Protein AF-0000000086525708 (afdb_homodimer)

Foldseek 3Di:
DVPPPPPPPVPPPQPQPQFPAAEDDQAAKDWPFWAKWKADDLPQPDDPVCCPPPVNVSRTHTGRGADLQFQGHYKMKMKHKYAYAPSHDQKKKKWWQFLAFAWKWKWWADPVRHTDIAIDHLPAFLVSHPDLDSTRMHIGGDDHGDMTMMMMMTDGLFFPFTIIMMHDPVNCVVVVVVVVVVLVVLLVLLVVLLVVLVVCCVVVVDCLSVLLNVLSVLVSQLSCLRSRVCCRPVNRHCSLVSVLSNLLSVLVNQLSVLVNLCVQLVQCDDPNNVVSVVVSVVSVVLSVVLSCCCSPVSDSVSVLVVLVVSLVSLVVSLVVLVVVVVVPDPLSVLVNVLSVQLNVLSVLLSCSNRSVDHDDDCSPCSNSVSVSSSSVSVSVSVVVVVVVVVVVVVVVVVVVVVVVVVVVVVVVVVVVVVVVVVVVVVVVVVVVVVVVVVVVVVVLVVLQVVLVVLVVVLVVQQVVLVVCLVVCPPPPPVVNVVSLVSNLVSLVVNCCSCQVRNPCNVCCVVVAWDWDKDQVQVLLVLLQVSLVSVADAEAEAEAEPAPDRIATGRHVLVSLLSNLLSNCQRQQADHNWYWYWYKHADVFFIKTKIWTFHQWADPVQQVCLLPFQDDGPPSPPRDDRSNSNVSSQVSLQLQLKGWDKDIDGRGTIMIMITHGRPSVVRNVVSVVVVVVVVVD/DVPPVPPPPVPPPLDQPQFDAAEDDQAAKDWPFWAKWKDDDLPQPDDPVCCPPPVNVSRTGTGRGADLQFQGHYKMKMKHKYAYAPSHDQKKKKWWQFLAFAWKWKWWADPVRHTDIAIDHLPAFLVSHPDLDSTRMHIGGDDHGDMTMMMMMTDGLFFPFTIIMMHDPVNCVVVVVVVVVVLVVLLVLLVVLLVVLVVCCVVVVDCLSVLLNVLSVLVSQLSCLRSRNCCRPVNRHHSLVSVLSNLLSVLVNQLSVLVNLCVQLVQCDDPNNVVSVVVSVVSVVLSVVLSCCCSPVSDSVSVLVVLVVSLVSLVVSLVVLVVVVVVPDPLSVLVNVLSVQLNVLSVLLSCSNRSVDHDDDCSPCSNSVSVSSSSVSVSVSVVVVVVVVVVVVVVVVVVVVVVVVVVVVVVVVVVVVVVVVVVVVVVVVVVVVVVVVVVVVVVLVVLLVVLVVQVVVLVVQQVVLVVCLVVCPPPDPVVNVVSLVSNLVSLVSVCCSCQVRNCCNVCCVVVAWDWDKDQVQVLLVLLQVSLVSVAPAEAEAEAEPAPDRIATGRRVLSSLLSNLLSNVQRQQADHNWYWYWYKHDDPFFIKTKIWHFHQWADPVQQVCLLPFQDDGPPSPPRDDRSNSNVVSQVSLQLQLKGWDKDIDGNGTIMIMITHGRPSVVRNVVSVVVVVVVVVD

pLDDT: mean 83.38, std 14.6, range [26.09, 97.62]

Nearest PDB structures (foldseek):
  5c93-assembly1_B  TM=6.930E-01  e=5.089E-12  Lactiplantibacillus plantarum 16
  4q20-assembly1_B  TM=6.778E-01  e=6.439E-12  Caulobacter vibrioides CB15
  7zp0-assembly1_A  TM=6.521E-01  e=2.527E-10  Escherichia coli 'BL21-Gold(DE3)pLysS AG'
  3d36-assembly1_B  TM=6.824E-01  e=2.656E-09  Geobacillus stearothermophilus 10
  3d36-assembly1_A  TM=6.794E-01  e=4.252E-09  Geobacillus stearothermophilus 10

Radius of gyration: 69.58 Å; Cα contacts (8 Å, |Δi|>4): 2343; chains: 2; bounding box: 109×191×119 Å

Sequence (1360 aa):
MFRLIFLILITWASGAFAATPITLPDRGQVSIRNGWDLLRDPGNMLTIERMSQPEVARAFVGQTSEPALGYVNGAAWLRLTVTRPASAPPMWLLELRSPLLNDVTLYVPQPGGEYQRHVAGDRKPVEQRDIAYRNPVFRLDLPAGQPVTLYLRIRSTSTMSFSMTLWSPDAFISATSKESLLFGLLDAAHLVLLVSSLWLFRVTRDASFGLYGLSVIVNLLTALGAEGYIYQYLLPDFPVASNAIYLLSWLLGTPVGTLFTAHYLGLFNGRWRRPTIAFSALTIVVALAVAPLMLIINVWWVRPLYLFWQMAVILVTMGVALWLTARGYRHARIVVLVLLLLLAGSALRVARNVGWIPPGLLADNAGYLGMLAFMLVMNSAISSRYNAMRNAMEAAQADALRVARQAERDLEAKVALRTQALRKAMEQVEASLALEKRAQDEQRQLLATVSHELRTPLAVIDATAQNLDLDDSRADPLTSSRYQKILRATQRLTVLINDSLHEDGFELLRRGTRIGDTRLAALLDDAATAAGALSDGHRLEIDAKNLPDIFVCDGSLTRLVLRTLADNAVKYTPGGTRIVLRGRRVPGGVELEVEDDGPGIASADLPYVFERFYRGRNVGRKPGTGLGLPLARRMVEMQGGTLNLVSEAGHGCRATVFLPADANRAAVAAQASISGTANVMFRLIFLILITWASGAFAATPITLPDRGQVSIRNGWDLLRDPGNMLTIERMSQPEVARAFVGQTSEPALGYVNGAAWLRLTVTRPASAPPMWLLELRSPLLNDVTLYVPQPGGEYQRHVAGDRKPVEQRDIAYRNPVFRLDLPAGQPVTLYLRIRSTSTMSFSMTLWSPDAFISATSKESLLFGLLDAAHLVLLVSSLWLFRVTRDASFGLYGLSVIVNLLTALGAEGYIYQYLLPDFPVASNAIYLLSWLLGTPVGTLFTAHYLGLFNGRWRRPTIAFSALTIVVALAVAPLMLIINVWWVRPLYLFWQMAVILVTMGVALWLTARGYRHARIVVLVLLLLLAGSALRVARNVGWIPPGLLADNAGYLGMLAFMLVMNSAISSRYNAMRNAMEAAQADALRVARQAERDLEAKVALRTQALRKAMEQVEASLALEKRAQDEQRQLLATVSHELRTPLAVIDATAQNLDLDDSRADPLTSSRYQKILRATQRLTVLINDSLHEDGFELLRRGTRIGDTRLAALLDDAATAAGALSDGHRLEIDAKNLPDIFVCDGSLTRLVLRTLADNAVKYTPGGTRIVLRGRRVPGGVELEVEDDGPGIASADLPYVFERFYRGRNVGRKPGTGLGLPLARRMVEMQGGTLNLVSEAGHGCRATVFLPADANRAAVAAQASISGTANV

Structure (mmCIF, N/CA/C/O backbone):
data_AF-0000000086525708-model_v1
#
loop_
_entity.id
_entity.type
_entity.pdbx_description
1 polymer 'histidine kinase'
#
loop_
_atom_site.group_PDB
_atom_site.id
_atom_site.type_symbol
_atom_site.label_atom_id
_atom_site.label_alt_id
_atom_site.label_comp_id
_atom_site.label_asym_id
_atom_site.label_entity_id
_atom_site.label_seq_id
_atom_site.pdbx_PDB_ins_code
_atom_site.Cartn_x
_atom_site.Cartn_y
_atom_site.Cartn_z
_atom_site.occupancy
_atom_site.B_iso_or_equiv
_atom_site.auth_seq_id
_atom_site.auth_comp_id
_atom_site.auth_asym_id
_atom_site.auth_atom_id
_atom_site.pdbx_PDB_model_num
ATOM 1 N N . MET A 1 1 ? -55.156 -6.977 -27.875 1 26.58 1 MET A N 1
ATOM 2 C CA . MET A 1 1 ? -54.281 -7.199 -29.031 1 26.58 1 MET A CA 1
ATOM 3 C C . MET A 1 1 ? -52.844 -7.457 -28.594 1 26.58 1 MET A C 1
ATOM 5 O O . MET A 1 1 ? -51.969 -7.664 -29.438 1 26.58 1 MET A O 1
ATOM 9 N N . PHE A 1 2 ? -52.438 -6.984 -27.328 1 30.02 2 PHE A N 1
ATOM 10 C CA . PHE A 1 2 ? -51.219 -7.078 -26.578 1 30.02 2 PHE A CA 1
ATOM 11 C C . PHE A 1 2 ? -50.844 -8.531 -26.328 1 30.02 2 PHE A C 1
ATOM 13 O O . PHE A 1 2 ? -49.781 -8.82 -25.734 1 30.02 2 PHE A O 1
ATOM 20 N N . ARG A 1 3 ? -51.844 -9.539 -26.438 1 29.5 3 ARG A N 1
ATOM 21 C CA . ARG A 1 3 ? -51.812 -10.961 -26.109 1 29.5 3 ARG A CA 1
ATOM 22 C C . ARG A 1 3 ? -50.875 -11.719 -27.016 1 29.5 3 ARG A C 1
ATOM 24 O O . ARG A 1 3 ? -50.375 -12.789 -26.656 1 29.5 3 ARG A O 1
ATOM 31 N N . LEU A 1 4 ? -50.938 -11.266 -28.359 1 29.59 4 LEU A N 1
ATOM 32 C CA . LEU A 1 4 ? -50.438 -12.133 -29.438 1 29.59 4 LEU A CA 1
ATOM 33 C C . LEU A 1 4 ? -48.938 -12.25 -29.406 1 29.59 4 LEU A C 1
ATOM 35 O O . LEU A 1 4 ? -48.344 -13.164 -30.016 1 29.59 4 LEU A O 1
ATOM 39 N N . ILE A 1 5 ? -48.219 -11.141 -29.062 1 31.53 5 ILE A N 1
ATOM 40 C CA . ILE A 1 5 ? -46.812 -11.062 -29.484 1 31.53 5 ILE A CA 1
ATOM 41 C C . ILE A 1 5 ? -46 -12.094 -28.703 1 31.53 5 ILE A C 1
ATOM 43 O O . ILE A 1 5 ? -44.781 -12.188 -28.891 1 31.53 5 ILE A O 1
ATOM 47 N N . PHE A 1 6 ? -46.594 -12.773 -27.656 1 29.84 6 PHE A N 1
ATOM 48 C CA . PHE A 1 6 ? -45.812 -13.617 -26.766 1 29.84 6 PHE A CA 1
ATOM 49 C C . PHE A 1 6 ? -45.312 -14.867 -27.484 1 29.84 6 PHE A C 1
ATOM 51 O O . PHE A 1 6 ? -44.344 -15.484 -27.078 1 29.84 6 PHE A O 1
ATOM 58 N N . LEU A 1 7 ? -46.219 -15.516 -28.391 1 27.45 7 LEU A N 1
ATOM 59 C CA . LEU A 1 7 ? -46.125 -16.969 -28.562 1 27.45 7 LEU A CA 1
ATOM 60 C C . LEU A 1 7 ? -45.031 -17.328 -29.547 1 27.45 7 LEU A C 1
ATOM 62 O O . LEU A 1 7 ? -44.906 -18.484 -29.953 1 27.45 7 LEU A O 1
ATOM 66 N N . ILE A 1 8 ? -44.5 -16.406 -30.359 1 31.36 8 ILE A N 1
ATOM 67 C CA . ILE A 1 8 ? -43.719 -17.062 -31.391 1 31.36 8 ILE A CA 1
ATOM 68 C C . ILE A 1 8 ? -42.562 -17.828 -30.766 1 31.36 8 ILE A C 1
ATOM 70 O O . ILE A 1 8 ? -41.562 -17.234 -30.344 1 31.36 8 ILE A O 1
ATOM 74 N N . LEU A 1 9 ? -42.844 -18.812 -29.953 1 30.59 9 LEU A N 1
ATOM 75 C CA . LEU A 1 9 ? -41.906 -19.844 -29.531 1 30.59 9 LEU A CA 1
ATOM 76 C C . LEU A 1 9 ? -41.188 -20.438 -30.734 1 30.59 9 LEU A C 1
ATOM 78 O O . LEU A 1 9 ? -41.812 -21.094 -31.578 1 30.59 9 LEU A O 1
ATOM 82 N N . ILE A 1 10 ? -40.25 -19.766 -31.344 1 33.28 10 ILE A N 1
ATOM 83 C CA . ILE A 1 10 ? -39.375 -20.297 -32.375 1 33.28 10 ILE A CA 1
ATOM 84 C C . ILE A 1 10 ? -38.938 -21.703 -32 1 33.28 10 ILE A C 1
ATOM 86 O O . ILE A 1 10 ? -38.188 -21.891 -31.047 1 33.28 10 ILE A O 1
ATOM 90 N N . THR A 1 11 ? -39.719 -22.656 -32.156 1 32.62 11 THR A N 1
ATOM 91 C CA . THR A 1 11 ? -39.344 -24.078 -32.219 1 32.62 11 THR A CA 1
ATOM 92 C C . THR A 1 11 ? -38.156 -24.297 -33.156 1 32.62 11 THR A C 1
ATOM 94 O O . THR A 1 11 ? -38.375 -24.406 -34.375 1 32.62 11 THR A O 1
ATOM 97 N N . TRP A 1 12 ? -37.125 -23.531 -33.188 1 34.97 12 TRP A N 1
ATOM 98 C CA . TRP A 1 12 ? -35.969 -23.969 -34 1 34.97 12 TRP A CA 1
ATOM 99 C C . TRP A 1 12 ? -35.625 -25.422 -33.656 1 34.97 12 TRP A C 1
ATOM 101 O O . TRP A 1 12 ? -35.312 -25.75 -32.5 1 34.97 12 TRP A O 1
ATOM 111 N N . ALA A 1 13 ? -36.188 -26.359 -34.344 1 38.09 13 ALA A N 1
ATOM 112 C CA . ALA A 1 13 ? -35.781 -27.766 -34.469 1 38.09 13 ALA A CA 1
ATOM 113 C C . ALA A 1 13 ? -34.281 -27.891 -34.625 1 38.09 13 ALA A C 1
ATOM 115 O O . ALA A 1 13 ? -33.719 -27.609 -35.688 1 38.09 13 ALA A O 1
ATOM 116 N N . SER A 1 14 ? -33.5 -27.516 -33.719 1 38.56 14 SER A N 1
ATOM 117 C CA . SER A 1 14 ? -32.094 -27.875 -33.719 1 38.56 14 SER A CA 1
ATOM 118 C C . SER A 1 14 ? -31.891 -29.359 -34.031 1 38.56 14 SER A C 1
ATOM 120 O O . SER A 1 14 ? -32.375 -30.219 -33.25 1 38.56 14 SER A O 1
ATOM 122 N N . GLY A 1 15 ? -32.031 -29.828 -35.25 1 40.62 15 GLY A N 1
ATOM 123 C CA . GLY A 1 15 ? -31.625 -31.172 -35.625 1 40.62 15 GLY A CA 1
ATOM 124 C C . GLY A 1 15 ? -30.453 -31.703 -34.812 1 40.62 15 GLY A C 1
ATOM 125 O O . GLY A 1 15 ? -29.562 -30.938 -34.438 1 40.62 15 GLY A O 1
ATOM 126 N N . ALA A 1 16 ? -30.688 -32.844 -34.156 1 47.28 16 ALA A N 1
ATOM 127 C CA . ALA A 1 16 ? -29.812 -33.688 -33.344 1 47.28 16 ALA A CA 1
ATOM 128 C C . ALA A 1 16 ? -28.5 -33.969 -34.062 1 47.28 16 ALA A C 1
ATOM 130 O O . ALA A 1 16 ? -28.406 -34.938 -34.812 1 47.28 16 ALA A O 1
ATOM 131 N N . PHE A 1 17 ? -27.875 -33.125 -34.656 1 48.78 17 PHE A N 1
ATOM 132 C CA . PHE A 1 17 ? -26.578 -33.5 -35.188 1 48.78 17 PHE A CA 1
ATOM 133 C C . PHE A 1 17 ? -25.656 -33.969 -34.062 1 48.78 17 PHE A C 1
ATOM 135 O O . PHE A 1 17 ? -25.531 -33.281 -33.031 1 48.78 17 PHE A O 1
ATOM 142 N N . ALA A 1 18 ? -25.484 -35.25 -34 1 58.34 18 ALA A N 1
ATOM 143 C CA . ALA A 1 18 ? -24.469 -35.812 -33.125 1 58.34 18 ALA A CA 1
ATOM 144 C C . ALA A 1 18 ? -23.156 -35.062 -33.25 1 58.34 18 ALA A C 1
ATOM 146 O O . ALA A 1 18 ? -22.719 -34.75 -34.375 1 58.34 18 ALA A O 1
ATOM 147 N N . ALA A 1 19 ? -22.594 -34.562 -32.219 1 68.56 19 ALA A N 1
ATOM 148 C CA . ALA A 1 19 ? -21.359 -33.781 -32.156 1 68.56 19 ALA A CA 1
ATOM 149 C C . ALA A 1 19 ? -20.188 -34.562 -32.75 1 68.56 19 ALA A C 1
ATOM 151 O O . ALA A 1 19 ? -20.125 -35.781 -32.625 1 68.56 19 ALA A O 1
ATOM 152 N N . THR A 1 20 ? -19.375 -34.031 -33.688 1 78.88 20 THR A N 1
ATOM 153 C CA . THR A 1 20 ? -18.156 -34.594 -34.281 1 78.88 20 THR A CA 1
ATOM 154 C C . THR A 1 20 ? -17.125 -34.906 -33.188 1 78.88 20 THR A C 1
ATOM 156 O O . THR A 1 20 ? -16.938 -34.094 -32.25 1 78.88 20 THR A O 1
ATOM 159 N N . PRO A 1 21 ? -16.594 -36.125 -33.25 1 87.44 21 PRO A N 1
ATOM 160 C CA . PRO A 1 21 ? -15.586 -36.469 -32.25 1 87.44 21 PRO A CA 1
ATOM 161 C C . PRO A 1 21 ? -14.422 -35.469 -32.219 1 87.44 21 PRO A C 1
ATOM 163 O O . PRO A 1 21 ? -14.039 -34.938 -33.25 1 87.44 21 PRO A O 1
ATOM 166 N N . ILE A 1 22 ? -13.953 -35.188 -31.094 1 91.31 22 ILE A N 1
ATOM 167 C CA . ILE A 1 22 ? -12.836 -34.281 -30.875 1 91.31 22 ILE A CA 1
ATOM 168 C C . ILE A 1 22 ? -11.516 -35.031 -31.031 1 91.31 22 ILE A C 1
ATOM 170 O O . ILE A 1 22 ? -11.266 -36 -30.312 1 91.31 22 ILE A O 1
ATOM 174 N N . THR A 1 23 ? -10.641 -34.594 -31.906 1 92 23 THR A N 1
ATOM 175 C CA . THR A 1 23 ? -9.32 -35.188 -32.094 1 92 23 THR A CA 1
ATOM 176 C C . THR A 1 23 ? -8.273 -34.438 -31.281 1 92 23 THR A C 1
ATOM 178 O O . THR A 1 23 ? -8.156 -33.219 -31.391 1 92 23 THR A O 1
ATOM 181 N N . LEU A 1 24 ? -7.609 -35.219 -30.547 1 93.12 24 LEU A N 1
ATOM 182 C CA . LEU A 1 24 ? -6.594 -34.594 -29.703 1 93.12 24 LEU A CA 1
ATOM 183 C C . LEU A 1 24 ? -5.309 -34.344 -30.484 1 93.12 24 LEU A C 1
ATOM 185 O O . LEU A 1 24 ? -4.926 -35.156 -31.328 1 93.12 24 LEU A O 1
ATOM 189 N N . PRO A 1 25 ? -4.672 -33.219 -30.25 1 91.81 25 PRO A N 1
ATOM 190 C CA . PRO A 1 25 ? -3.354 -32.969 -30.844 1 91.81 25 PRO A CA 1
ATOM 191 C C . PRO A 1 25 ? -2.242 -33.75 -30.172 1 91.81 25 PRO A C 1
ATOM 193 O O . PRO A 1 25 ? -2.488 -34.438 -29.172 1 91.81 25 PRO A O 1
ATOM 196 N N . ASP A 1 26 ? -1.048 -33.688 -30.703 1 88.25 26 ASP A N 1
ATOM 197 C CA . ASP A 1 26 ? 0.096 -34.375 -30.141 1 88.25 26 ASP A CA 1
ATOM 198 C C . ASP A 1 26 ? 0.445 -33.844 -28.75 1 88.25 26 ASP A C 1
ATOM 200 O O . ASP A 1 26 ? 0.852 -34.625 -27.875 1 88.25 26 ASP A O 1
ATOM 204 N N . ARG A 1 27 ? 0.318 -32.5 -28.656 1 87.69 27 ARG A N 1
ATOM 205 C CA . ARG A 1 27 ? 0.547 -31.828 -27.391 1 87.69 27 ARG A CA 1
ATOM 206 C C . ARG A 1 27 ? -0.215 -30.5 -27.312 1 87.69 27 ARG A C 1
ATOM 208 O O . ARG A 1 27 ? -0.67 -30 -28.344 1 87.69 27 ARG A O 1
ATOM 215 N N . GLY A 1 28 ? -0.417 -30.203 -26.078 1 91.56 28 GLY A N 1
ATOM 216 C CA . GLY A 1 28 ? -1.03 -28.891 -25.938 1 91.56 28 GLY A CA 1
ATOM 217 C C . GLY A 1 28 ? -2.404 -28.938 -25.297 1 91.56 28 GLY A C 1
ATOM 218 O O . GLY A 1 28 ? -2.604 -29.641 -24.297 1 91.56 28 GLY A O 1
ATOM 219 N N . GLN A 1 29 ? -3.258 -28.031 -25.797 1 93.06 29 GLN A N 1
ATOM 220 C CA . GLN A 1 29 ? -4.602 -27.922 -25.25 1 93.06 29 GLN A CA 1
ATOM 221 C C . GLN A 1 29 ? -5.652 -27.859 -26.344 1 93.06 29 GLN A C 1
ATOM 223 O O . GLN A 1 29 ? -5.363 -27.422 -27.469 1 93.06 29 GLN A O 1
ATOM 228 N N . VAL A 1 30 ? -6.859 -28.375 -26.078 1 93.88 30 VAL A N 1
ATOM 229 C CA . VAL A 1 30 ? -8.016 -28.281 -26.969 1 93.88 30 VAL A CA 1
ATOM 230 C C . VAL A 1 30 ? -9.211 -27.734 -26.203 1 93.88 30 VAL A C 1
ATOM 232 O O . VAL A 1 30 ? -9.703 -28.359 -25.266 1 93.88 30 VAL A O 1
ATOM 235 N N . SER A 1 31 ? -9.586 -26.578 -26.594 1 92.62 31 SER A N 1
ATOM 236 C CA . SER A 1 31 ? -10.797 -26.031 -26.016 1 92.62 31 SER A CA 1
ATOM 237 C C . SER A 1 31 ? -12.047 -26.625 -26.656 1 92.62 31 SER A C 1
ATOM 239 O O . SER A 1 31 ? -12.188 -26.594 -27.875 1 92.62 31 SER A O 1
ATOM 241 N N . ILE A 1 32 ? -12.938 -27.109 -25.844 1 93.38 32 ILE A N 1
ATOM 242 C CA . ILE A 1 32 ? -14.148 -27.75 -26.328 1 93.38 32 ILE A CA 1
ATOM 243 C C . ILE A 1 32 ? -15.258 -26.719 -26.484 1 93.38 32 ILE A C 1
ATOM 245 O O . ILE A 1 32 ? -16.062 -26.516 -25.578 1 93.38 32 ILE A O 1
ATOM 249 N N . ARG A 1 33 ? -15.273 -26.125 -27.562 1 89.25 33 ARG A N 1
ATOM 250 C CA . ARG A 1 33 ? -16.312 -25.156 -27.875 1 89.25 33 ARG A CA 1
ATOM 251 C C . ARG A 1 33 ? -17.5 -25.828 -28.578 1 89.25 33 ARG A C 1
ATOM 253 O O . ARG A 1 33 ? -18.641 -25.438 -28.391 1 89.25 33 ARG A O 1
ATOM 260 N N . ASN A 1 34 ? -17.094 -26.812 -29.391 1 86.44 34 ASN A N 1
ATOM 261 C CA . ASN A 1 34 ? -18.078 -27.625 -30.094 1 86.44 34 ASN A CA 1
ATOM 262 C C . ASN A 1 34 ? -17.734 -29.109 -30.016 1 86.44 34 ASN A C 1
ATOM 264 O O . ASN A 1 34 ? -16.703 -29.484 -29.453 1 86.44 34 ASN A O 1
ATOM 268 N N . GLY A 1 35 ? -18.688 -29.875 -30.328 1 88.44 35 GLY A N 1
ATOM 269 C CA . GLY A 1 35 ? -18.422 -31.312 -30.344 1 88.44 35 GLY A CA 1
ATOM 270 C C . GLY A 1 35 ? -18.906 -32.031 -29.094 1 88.44 35 GLY A C 1
ATOM 271 O O . GLY A 1 35 ? -18.391 -33.062 -28.734 1 88.44 35 GLY A O 1
ATOM 272 N N . TRP A 1 36 ? -19.688 -31.375 -28.375 1 92.56 36 TRP A N 1
ATOM 273 C CA . TRP A 1 36 ? -20.312 -32 -27.203 1 92.56 36 TRP A CA 1
ATOM 274 C C . TRP A 1 36 ? -21.828 -31.875 -27.266 1 92.56 36 TRP A C 1
ATOM 276 O O . TRP A 1 36 ? -22.359 -31.031 -28 1 92.56 36 TRP A O 1
ATOM 286 N N . ASP A 1 37 ? -22.531 -32.75 -26.594 1 94.75 37 ASP A N 1
ATOM 287 C CA . ASP A 1 37 ? -23.984 -32.781 -26.562 1 94.75 37 ASP A CA 1
ATOM 288 C C . ASP A 1 37 ? -24.516 -32.562 -25.141 1 94.75 37 ASP A C 1
ATOM 290 O O . ASP A 1 37 ? -23.828 -32.875 -24.172 1 94.75 37 ASP A O 1
ATOM 294 N N . LEU A 1 38 ? -25.75 -31.984 -25.109 1 94.81 38 LEU A N 1
ATOM 295 C CA . LEU A 1 38 ? -26.344 -31.656 -23.828 1 94.81 38 LEU A CA 1
ATOM 296 C C . LEU A 1 38 ? -27.688 -32.344 -23.656 1 94.81 38 LEU A C 1
ATOM 298 O O . LEU A 1 38 ? -28.484 -32.438 -24.594 1 94.81 38 LEU A O 1
ATOM 302 N N . LEU A 1 39 ? -27.875 -32.938 -22.516 1 94.69 39 LEU A N 1
ATOM 303 C CA . LEU A 1 39 ? -29.172 -33.469 -22.078 1 94.69 39 LEU A CA 1
ATOM 304 C C . LEU A 1 39 ? -29.547 -32.938 -20.703 1 94.69 39 LEU A C 1
ATOM 306 O O . LEU A 1 39 ? -28.797 -33.125 -19.734 1 94.69 39 LEU A O 1
ATOM 310 N N . ARG A 1 40 ? -30.625 -32.281 -20.578 1 93.62 40 ARG A N 1
ATOM 311 C CA . ARG A 1 40 ? -31.094 -31.719 -19.312 1 93.62 40 ARG A CA 1
ATOM 312 C C . ARG A 1 40 ? -31.938 -32.75 -18.547 1 93.62 40 ARG A C 1
ATOM 314 O O . ARG A 1 40 ? -32.719 -33.469 -19.141 1 93.62 40 ARG A O 1
ATOM 321 N N . ASP A 1 41 ? -31.578 -32.781 -17.266 1 93.56 41 ASP A N 1
ATOM 322 C CA . ASP A 1 41 ? -32.281 -33.688 -16.359 1 93.56 41 ASP A CA 1
ATOM 323 C C . ASP A 1 41 ? -32.812 -32.938 -15.148 1 93.56 41 ASP A C 1
ATOM 325 O O . ASP A 1 41 ? -32.312 -33.094 -14.039 1 93.56 41 ASP A O 1
ATOM 329 N N . PRO A 1 42 ? -33.938 -32.25 -15.344 1 89.56 42 PRO A N 1
ATOM 330 C CA . PRO A 1 42 ? -34.469 -31.453 -14.234 1 89.56 42 PRO A CA 1
ATOM 331 C C . PRO A 1 42 ? -34.906 -32.312 -13.047 1 89.56 42 PRO A C 1
ATOM 333 O O . PRO A 1 42 ? -34.875 -31.828 -11.906 1 89.56 42 PRO A O 1
ATOM 336 N N . GLY A 1 43 ? -35.25 -33.531 -13.242 1 87.19 43 GLY A N 1
ATOM 337 C CA . GLY A 1 43 ? -35.719 -34.406 -12.172 1 87.19 43 GLY A CA 1
ATOM 338 C C . GLY A 1 43 ? -34.625 -35.219 -11.516 1 87.19 43 GLY A C 1
ATOM 339 O O . GLY A 1 43 ? -34.875 -35.906 -10.531 1 87.19 43 GLY A O 1
ATOM 340 N N . ASN A 1 44 ? -33.5 -35.188 -11.961 1 89.94 44 ASN A N 1
ATOM 341 C CA . ASN A 1 44 ? -32.344 -35.938 -11.422 1 89.94 44 ASN A CA 1
ATOM 342 C C . ASN A 1 44 ? -32.625 -37.438 -11.438 1 89.94 44 ASN A C 1
ATOM 344 O O . ASN A 1 44 ? -32.312 -38.125 -10.461 1 89.94 44 ASN A O 1
ATOM 348 N N . MET A 1 45 ? -33.156 -37.906 -12.484 1 88.38 45 MET A N 1
ATOM 349 C CA . MET A 1 45 ? -33.594 -39.312 -12.484 1 88.38 45 MET A CA 1
ATOM 350 C C . MET A 1 45 ? -32.75 -40.156 -13.414 1 88.38 45 MET A C 1
ATOM 352 O O . MET A 1 45 ? -32.688 -41.375 -13.281 1 88.38 45 MET A O 1
ATOM 356 N N . LEU A 1 46 ? -32.031 -39.531 -14.188 1 91.19 46 LEU A N 1
ATOM 357 C CA . LEU A 1 46 ? -31.297 -40.281 -15.188 1 91.19 46 LEU A CA 1
ATOM 358 C C . LEU A 1 46 ? -29.984 -40.812 -14.602 1 91.19 46 LEU A C 1
ATOM 360 O O . LEU A 1 46 ? -29.344 -40.156 -13.805 1 91.19 46 LEU A O 1
ATOM 364 N N . THR A 1 47 ? -29.688 -42.094 -14.859 1 91.94 47 THR A N 1
ATOM 365 C CA . THR A 1 47 ? -28.453 -42.75 -14.445 1 91.94 47 THR A CA 1
ATOM 366 C C . THR A 1 47 ? -27.609 -43.125 -15.656 1 91.94 47 THR A C 1
ATOM 368 O O . THR A 1 47 ? -28.094 -43.094 -16.797 1 91.94 47 THR A O 1
ATOM 371 N N . ILE A 1 48 ? -26.438 -43.469 -15.367 1 93 48 ILE A N 1
ATOM 372 C CA . ILE A 1 48 ? -25.484 -43.75 -16.438 1 93 48 ILE A CA 1
ATOM 373 C C . ILE A 1 48 ? -25.938 -44.969 -17.219 1 93 48 ILE A C 1
ATOM 375 O O . ILE A 1 48 ? -25.703 -45.062 -18.438 1 93 48 ILE A O 1
ATOM 379 N N . GLU A 1 49 ? -26.594 -45.906 -16.609 1 88.31 49 GLU A N 1
ATOM 380 C CA . GLU A 1 49 ? -27.031 -47.156 -17.234 1 88.31 49 GLU A CA 1
ATOM 381 C C . GLU A 1 49 ? -28.094 -46.906 -18.297 1 88.31 49 GLU A C 1
ATOM 383 O O . GLU A 1 49 ? -28.219 -47.656 -19.266 1 88.31 49 GLU A O 1
ATOM 388 N N . ARG A 1 50 ? -28.781 -45.781 -18.141 1 88.06 50 ARG A N 1
ATOM 389 C CA . ARG A 1 50 ? -29.875 -45.469 -19.047 1 88.06 50 ARG A CA 1
ATOM 390 C C . ARG A 1 50 ? -29.359 -44.688 -20.25 1 88.06 50 ARG A C 1
ATOM 392 O O . ARG A 1 50 ? -30.078 -44.5 -21.234 1 88.06 50 ARG A O 1
ATOM 399 N N . MET A 1 51 ? -28.172 -44.281 -20.219 1 85.31 51 MET A N 1
ATOM 400 C CA . MET A 1 51 ? -27.641 -43.375 -21.25 1 85.31 51 MET A CA 1
ATOM 401 C C . MET A 1 51 ? -27.469 -44.125 -22.578 1 85.31 51 MET A C 1
ATOM 403 O O . MET A 1 51 ? -27.484 -43.5 -23.641 1 85.31 51 MET A O 1
ATOM 407 N N . SER A 1 52 ? -27.266 -45.438 -22.469 1 79.44 52 SER A N 1
ATOM 408 C CA . SER A 1 52 ? -27.016 -46.219 -23.672 1 79.44 52 SER A CA 1
ATOM 409 C C . SER A 1 52 ? -28.328 -46.562 -24.375 1 79.44 52 SER A C 1
ATOM 411 O O . SER A 1 52 ? -28.312 -47.062 -25.516 1 79.44 52 SER A O 1
ATOM 413 N N . GLN A 1 53 ? -29.422 -46.188 -23.766 1 86.06 53 GLN A N 1
ATOM 414 C CA . GLN A 1 53 ? -30.719 -46.469 -24.406 1 86.06 53 GLN A CA 1
ATOM 415 C C . GLN A 1 53 ? -30.953 -45.5 -25.578 1 86.06 53 GLN A C 1
ATOM 417 O O . GLN A 1 53 ? -30.625 -44.312 -25.484 1 86.06 53 GLN A O 1
ATOM 422 N N . PRO A 1 54 ? -31.484 -46.062 -26.594 1 87.25 54 PRO A N 1
ATOM 423 C CA . PRO A 1 54 ? -31.656 -45.25 -27.797 1 87.25 54 PRO A CA 1
ATOM 424 C C . PRO A 1 54 ? -32.531 -44.031 -27.562 1 87.25 54 PRO A C 1
ATOM 426 O O . PRO A 1 54 ? -32.281 -42.969 -28.141 1 87.25 54 PRO A O 1
ATOM 429 N N . GLU A 1 55 ? -33.531 -44.094 -26.75 1 87.25 55 GLU A N 1
ATOM 430 C CA . GLU A 1 55 ? -34.406 -42.969 -26.484 1 87.25 55 GLU A CA 1
ATOM 431 C C . GLU A 1 55 ? -33.656 -41.844 -25.812 1 87.25 55 GLU A C 1
ATOM 433 O O . GLU A 1 55 ? -33.875 -40.656 -26.141 1 87.25 55 GLU A O 1
ATOM 438 N N . VAL A 1 56 ? -32.844 -42.219 -24.969 1 88.69 56 VAL A N 1
ATOM 439 C CA . VAL A 1 56 ? -32.062 -41.219 -24.234 1 88.69 56 VAL A CA 1
ATOM 440 C C . VAL A 1 56 ? -30.953 -40.656 -25.125 1 88.69 56 VAL A C 1
ATOM 442 O O . VAL A 1 56 ? -30.672 -39.438 -25.109 1 88.69 56 VAL A O 1
ATOM 445 N N . ALA A 1 57 ? -30.391 -41.531 -25.891 1 87.75 57 ALA A N 1
ATOM 446 C CA . ALA A 1 57 ? -29.297 -41.125 -26.781 1 87.75 57 ALA A CA 1
ATOM 447 C C . ALA A 1 57 ? -29.781 -40.094 -27.781 1 87.75 57 ALA A C 1
ATOM 449 O O . ALA A 1 57 ? -29.031 -39.188 -28.141 1 87.75 57 ALA A O 1
ATOM 450 N N . ARG A 1 58 ? -31.016 -40.125 -28.172 1 87.81 58 ARG A N 1
ATOM 451 C CA . ARG A 1 58 ? -31.562 -39.188 -29.156 1 87.81 58 ARG A CA 1
ATOM 452 C C . ARG A 1 58 ? -31.938 -37.875 -28.5 1 87.81 58 ARG A C 1
ATOM 454 O O . ARG A 1 58 ? -32.062 -36.844 -29.188 1 87.81 58 ARG A O 1
ATOM 461 N N . ALA A 1 59 ? -32.031 -37.969 -27.234 1 90.62 59 ALA A N 1
ATOM 462 C CA . ALA A 1 59 ? -32.438 -36.75 -26.5 1 90.62 59 ALA A CA 1
ATOM 463 C C . ALA A 1 59 ? -31.281 -35.781 -26.344 1 90.62 59 ALA A C 1
ATOM 465 O O . ALA A 1 59 ? -31.484 -34.594 -26.031 1 90.62 59 ALA A O 1
ATOM 466 N N . PHE A 1 60 ? -30.078 -36.25 -26.609 1 93.38 60 PHE A N 1
ATOM 467 C CA . PHE A 1 60 ? -28.906 -35.375 -26.531 1 93.38 60 PHE A CA 1
ATOM 468 C C . PHE A 1 60 ? -28.906 -34.406 -27.703 1 93.38 60 PHE A C 1
ATOM 470 O O . PHE A 1 60 ? -29.172 -34.781 -28.844 1 93.38 60 PHE A O 1
ATOM 477 N N . VAL A 1 61 ? -28.688 -33.125 -27.375 1 91.44 61 VAL A N 1
ATOM 478 C CA . VAL A 1 61 ? -28.688 -32.062 -28.391 1 91.44 61 VAL A CA 1
ATOM 479 C C . VAL A 1 61 ? -27.281 -31.5 -28.562 1 91.44 61 VAL A C 1
ATOM 481 O O . VAL A 1 61 ? -26.641 -31.109 -27.578 1 91.44 61 VAL A O 1
ATOM 484 N N . GLY A 1 62 ? -26.797 -31.453 -29.766 1 91.5 62 GLY A N 1
ATOM 485 C CA . GLY A 1 62 ? -25.484 -30.906 -30.062 1 91.5 62 GLY A CA 1
ATOM 486 C C . GLY A 1 62 ? -25.375 -29.422 -29.781 1 91.5 62 GLY A C 1
ATOM 487 O O . GLY A 1 62 ? -26.312 -28.656 -30.062 1 91.5 62 GLY A O 1
ATOM 488 N N . GLN A 1 63 ? -24.234 -29.078 -29.156 1 89.94 63 GLN A N 1
ATOM 489 C CA . GLN A 1 63 ? -24 -27.672 -28.797 1 89.94 63 GLN A CA 1
ATOM 490 C C . GLN A 1 63 ? -22.922 -27.062 -29.672 1 89.94 63 GLN A C 1
ATOM 492 O O . GLN A 1 63 ? -22.016 -27.75 -30.141 1 89.94 63 GLN A O 1
ATOM 497 N N . THR A 1 64 ? -22.953 -25.688 -29.859 1 86.62 64 THR A N 1
ATOM 498 C CA . THR A 1 64 ? -22.016 -25 -30.734 1 86.62 64 THR A CA 1
ATOM 499 C C . THR A 1 64 ? -21.188 -24 -29.953 1 86.62 64 THR A C 1
ATOM 501 O O . THR A 1 64 ? -20.438 -23.203 -30.547 1 86.62 64 THR A O 1
ATOM 504 N N . SER A 1 65 ? -21.391 -23.891 -28.734 1 88.19 65 SER A N 1
ATOM 505 C CA . SER A 1 65 ? -20.641 -22.984 -27.891 1 88.19 65 SER A CA 1
ATOM 506 C C . SER A 1 65 ? -20.25 -23.672 -26.578 1 88.19 65 SER A C 1
ATOM 508 O O . SER A 1 65 ? -20.656 -24.797 -26.297 1 88.19 65 SER A O 1
ATOM 510 N N . GLU A 1 66 ? -19.391 -22.984 -25.906 1 91.81 66 GLU A N 1
ATOM 511 C CA . GLU A 1 66 ? -19.047 -23.5 -24.578 1 91.81 66 GLU A CA 1
ATOM 512 C C . GLU A 1 66 ? -20.266 -23.562 -23.672 1 91.81 66 GLU A C 1
ATOM 514 O O . GLU A 1 66 ? -21.234 -22.828 -23.891 1 91.81 66 GLU A O 1
ATOM 519 N N . PRO A 1 67 ? -20.297 -24.328 -22.766 1 91.88 67 PRO A N 1
ATOM 520 C CA . PRO A 1 67 ? -21.453 -24.453 -21.875 1 91.88 67 PRO A CA 1
ATOM 521 C C . PRO A 1 67 ? -21.797 -23.141 -21.172 1 91.88 67 PRO A C 1
ATOM 523 O O . PRO A 1 67 ? -21 -22.672 -20.344 1 91.88 67 PRO A O 1
ATOM 526 N N . ALA A 1 68 ? -22.859 -22.594 -21.516 1 92.5 68 ALA A N 1
ATOM 527 C CA . ALA A 1 68 ? -23.438 -21.406 -20.875 1 92.5 68 ALA A CA 1
ATOM 528 C C . ALA A 1 68 ? -24.844 -21.688 -20.375 1 92.5 68 ALA A C 1
ATOM 530 O O . ALA A 1 68 ? -25.812 -21.031 -20.797 1 92.5 68 ALA A O 1
ATOM 531 N N . LEU A 1 69 ? -24.922 -22.547 -19.391 1 92.06 69 LEU A N 1
ATOM 532 C CA . LEU A 1 69 ? -26.219 -23.047 -18.938 1 92.06 69 LEU A CA 1
ATOM 533 C C . LEU A 1 69 ? -26.812 -22.156 -17.859 1 92.06 69 LEU A C 1
ATOM 535 O O . LEU A 1 69 ? -28.016 -22.203 -17.594 1 92.06 69 LEU A O 1
ATOM 539 N N . GLY A 1 70 ? -25.938 -21.344 -17.234 1 93.56 70 GLY A N 1
ATOM 540 C CA . GLY A 1 70 ? -26.422 -20.484 -16.156 1 93.56 70 GLY A CA 1
ATOM 541 C C . GLY A 1 70 ? -26.812 -21.25 -14.914 1 93.56 70 GLY A C 1
ATOM 542 O O . GLY A 1 70 ? -26.109 -22.172 -14.5 1 93.56 70 GLY A O 1
ATOM 543 N N . TYR A 1 71 ? -27.891 -20.797 -14.281 1 92.62 71 TYR A N 1
ATOM 544 C CA . TYR A 1 71 ? -28.406 -21.453 -13.086 1 92.62 71 TYR A CA 1
ATOM 545 C C . TYR A 1 71 ? -29.578 -22.375 -13.438 1 92.62 71 TYR A C 1
ATOM 547 O O . TYR A 1 71 ? -30.641 -21.891 -13.859 1 92.62 71 TYR A O 1
ATOM 555 N N . VAL A 1 72 ? -29.297 -23.625 -13.336 1 89.5 72 VAL A N 1
ATOM 556 C CA . VAL A 1 72 ? -30.297 -24.594 -13.781 1 89.5 72 VAL A CA 1
ATOM 557 C C . VAL A 1 72 ? -30.75 -25.438 -12.594 1 89.5 72 VAL A C 1
ATOM 559 O O . VAL A 1 72 ? -29.969 -25.672 -11.664 1 89.5 72 VAL A O 1
ATOM 562 N N . ASN A 1 73 ? -32.031 -25.828 -12.719 1 89.06 73 ASN A N 1
ATOM 563 C CA . ASN A 1 73 ? -32.531 -26.781 -11.734 1 89.06 73 ASN A CA 1
ATOM 564 C C . ASN A 1 73 ? -32.25 -28.219 -12.133 1 89.06 73 ASN A C 1
ATOM 566 O O . ASN A 1 73 ? -32.406 -28.594 -13.297 1 89.06 73 ASN A O 1
ATOM 570 N N . GLY A 1 74 ? -31.703 -28.906 -11.242 1 91.31 74 GLY A N 1
ATOM 571 C CA . GLY A 1 74 ? -31.453 -30.297 -11.516 1 91.31 74 GLY A CA 1
ATOM 572 C C . GLY A 1 74 ? -30.062 -30.547 -12.102 1 91.31 74 GLY A C 1
ATOM 573 O O . GLY A 1 74 ? -29.156 -29.734 -11.938 1 91.31 74 GLY A O 1
ATOM 574 N N . ALA A 1 75 ? -29.938 -31.781 -12.781 1 94.81 75 ALA A N 1
ATOM 575 C CA . ALA A 1 75 ? -28.641 -32.188 -13.297 1 94.81 75 ALA A CA 1
ATOM 576 C C . ALA A 1 75 ? -28.562 -32 -14.812 1 94.81 75 ALA A C 1
ATOM 578 O O . ALA A 1 75 ? -29.594 -31.906 -15.484 1 94.81 75 ALA A O 1
ATOM 579 N N . ALA A 1 76 ? -27.422 -31.75 -15.273 1 95.62 76 ALA A N 1
ATOM 580 C CA . ALA A 1 76 ? -27.141 -31.703 -16.703 1 95.62 76 ALA A CA 1
ATOM 581 C C . ALA A 1 76 ? -26.141 -32.781 -17.109 1 95.62 76 ALA A C 1
ATOM 583 O O . ALA A 1 76 ? -25.172 -33.031 -16.391 1 95.62 76 ALA A O 1
ATOM 584 N N . TRP A 1 77 ? -26.469 -33.469 -18.188 1 95.94 77 TRP A N 1
ATOM 585 C CA . TRP A 1 77 ? -25.594 -34.5 -18.719 1 95.94 77 TRP A CA 1
ATOM 586 C C . TRP A 1 77 ? -24.891 -34 -19.984 1 95.94 77 TRP A C 1
ATOM 588 O O . TRP A 1 77 ? -25.547 -33.531 -20.906 1 95.94 77 TRP A O 1
ATOM 598 N N . LEU A 1 78 ? -23.656 -34.156 -19.984 1 95.88 78 LEU A N 1
ATOM 599 C CA . LEU A 1 78 ? -22.875 -33.812 -21.172 1 95.88 78 LEU A CA 1
ATOM 600 C C . LEU A 1 78 ? -22.234 -35.062 -21.766 1 95.88 78 LEU A C 1
ATOM 602 O O . LEU A 1 78 ? -21.75 -35.938 -21.031 1 95.88 78 LEU A O 1
ATOM 606 N N . ARG A 1 79 ? -22.219 -35.156 -23.031 1 95.25 79 ARG A N 1
ATOM 607 C CA . ARG A 1 79 ? -21.625 -36.25 -23.766 1 95.25 79 ARG A CA 1
ATOM 608 C C . ARG A 1 79 ? -20.578 -35.75 -24.75 1 95.25 79 ARG A C 1
ATOM 610 O O . ARG A 1 79 ? -20.844 -34.812 -25.516 1 95.25 79 ARG A O 1
ATOM 617 N N . LEU A 1 80 ? -19.422 -36.25 -24.672 1 93.62 80 LEU A N 1
ATOM 618 C CA . LEU A 1 80 ? -18.375 -35.875 -25.641 1 93.62 80 LEU A CA 1
ATOM 619 C C . LEU A 1 80 ? -17.578 -37.094 -26.047 1 93.62 80 LEU A C 1
ATOM 621 O O . LEU A 1 80 ? -17.344 -38 -25.25 1 93.62 80 LEU A O 1
ATOM 625 N N . THR A 1 81 ? -17.188 -37.156 -27.281 1 94.38 81 THR A N 1
ATOM 626 C CA . THR A 1 81 ? -16.391 -38.25 -27.828 1 94.38 81 THR A CA 1
ATOM 627 C C . THR A 1 81 ? -14.992 -37.75 -28.219 1 94.38 81 THR A C 1
ATOM 629 O O . THR A 1 81 ? -14.859 -36.75 -28.938 1 94.38 81 THR A O 1
ATOM 632 N N . VAL A 1 82 ? -14.023 -38.438 -27.703 1 95 82 VAL A N 1
ATOM 633 C CA . VAL A 1 82 ? -12.641 -38 -27.906 1 95 82 VAL A CA 1
ATOM 634 C C . VAL A 1 82 ? -11.836 -39.125 -28.562 1 95 82 VAL A C 1
ATOM 636 O O . VAL A 1 82 ? -12.016 -40.312 -28.234 1 95 82 VAL A O 1
ATOM 639 N N . THR A 1 83 ? -10.969 -38.719 -29.5 1 94.19 83 THR A N 1
ATOM 640 C CA . THR A 1 83 ? -10.055 -39.656 -30.141 1 94.19 83 THR A CA 1
ATOM 641 C C . THR A 1 83 ? -8.602 -39.219 -29.953 1 94.19 83 THR A C 1
ATOM 643 O O . THR A 1 83 ? -8.25 -38.062 -30.266 1 94.19 83 THR A O 1
ATOM 646 N N . ARG A 1 84 ? -7.82 -40.094 -29.438 1 93.06 84 ARG A N 1
ATOM 647 C CA . ARG A 1 84 ? -6.406 -39.812 -29.203 1 93.06 84 ARG A CA 1
ATOM 648 C C . ARG A 1 84 ? -5.547 -40.438 -30.312 1 93.06 84 ARG A C 1
ATOM 650 O O . ARG A 1 84 ? -5.57 -41.656 -30.516 1 93.06 84 ARG A O 1
ATOM 657 N N . PRO A 1 85 ? -4.762 -39.656 -30.953 1 92.44 85 PRO A N 1
ATOM 658 C CA . PRO A 1 85 ? -3.793 -40.25 -31.875 1 92.44 85 PRO A CA 1
ATOM 659 C C . PRO A 1 85 ? -2.67 -40.969 -31.156 1 92.44 85 PRO A C 1
ATOM 661 O O . PRO A 1 85 ? -2.404 -40.719 -29.984 1 92.44 85 PRO A O 1
ATOM 664 N N . ALA A 1 86 ? -1.944 -41.812 -31.797 1 90.19 86 ALA A N 1
ATOM 665 C CA . ALA A 1 86 ? -0.889 -42.625 -31.219 1 90.19 86 ALA A CA 1
ATOM 666 C C . ALA A 1 86 ? 0.304 -41.781 -30.797 1 90.19 86 ALA A C 1
ATOM 668 O O . ALA A 1 86 ? 1.055 -42.156 -29.891 1 90.19 86 ALA A O 1
ATOM 669 N N . SER A 1 87 ? 0.41 -40.688 -31.438 1 86.62 87 SER A N 1
ATOM 670 C CA . SER A 1 87 ? 1.546 -39.812 -31.172 1 86.62 87 SER A CA 1
ATOM 671 C C . SER A 1 87 ? 1.35 -39.031 -29.875 1 86.62 87 SER A C 1
ATOM 673 O O . SER A 1 87 ? 2.316 -38.531 -29.297 1 86.62 87 SER A O 1
ATOM 675 N N . ALA A 1 88 ? 0.135 -39 -29.469 1 87.94 88 ALA A N 1
ATOM 676 C CA . ALA A 1 88 ? -0.177 -38.25 -28.266 1 87.94 88 ALA A CA 1
ATOM 677 C C . ALA A 1 88 ? 0.036 -39.062 -27 1 87.94 88 ALA A C 1
ATOM 679 O O . ALA A 1 88 ? -0.093 -40.312 -27.031 1 87.94 88 ALA A O 1
ATOM 680 N N . PRO A 1 89 ? 0.367 -38.438 -25.953 1 85.62 89 PRO A N 1
ATOM 681 C CA . PRO A 1 89 ? 0.539 -39.188 -24.703 1 85.62 89 PRO A CA 1
ATOM 682 C C . PRO A 1 89 ? -0.74 -39.875 -24.25 1 85.62 89 PRO A C 1
ATOM 684 O O . PRO A 1 89 ? -1.843 -39.406 -24.516 1 85.62 89 PRO A O 1
ATOM 687 N N . PRO A 1 90 ? -0.633 -40.906 -23.562 1 85.88 90 PRO A N 1
ATOM 688 C CA . PRO A 1 90 ? -1.805 -41.688 -23.156 1 85.88 90 PRO A CA 1
ATOM 689 C C . PRO A 1 90 ? -2.643 -41 -22.078 1 85.88 90 PRO A C 1
ATOM 691 O O . PRO A 1 90 ? -3.848 -41.25 -21.984 1 85.88 90 PRO A O 1
ATOM 694 N N . MET A 1 91 ? -1.99 -40.188 -21.312 1 88.75 91 MET A N 1
ATOM 695 C CA . MET A 1 91 ? -2.711 -39.531 -20.234 1 88.75 91 MET A CA 1
ATOM 696 C C . MET A 1 91 ? -3.107 -38.125 -20.641 1 88.75 91 MET A C 1
ATOM 698 O O . MET A 1 91 ? -2.271 -37.344 -21.109 1 88.75 91 MET A O 1
ATOM 702 N N . TRP A 1 92 ? -4.359 -37.781 -20.484 1 93.38 92 TRP A N 1
ATOM 703 C CA . TRP A 1 92 ? -4.887 -36.438 -20.719 1 93.38 92 TRP A CA 1
ATOM 704 C C . TRP A 1 92 ? -5.723 -35.969 -19.531 1 93.38 92 TRP A C 1
ATOM 706 O O . TRP A 1 92 ? -6.098 -36.75 -18.672 1 93.38 92 TRP A O 1
ATOM 716 N N . LEU A 1 93 ? -5.875 -34.688 -19.5 1 95.38 93 LEU A N 1
ATOM 717 C CA . LEU A 1 93 ? -6.637 -34.062 -18.406 1 95.38 93 LEU A CA 1
ATOM 718 C C . LEU A 1 93 ? -7.824 -33.281 -18.938 1 95.38 93 LEU A C 1
ATOM 720 O O . LEU A 1 93 ? -7.688 -32.5 -19.891 1 95.38 93 LEU A O 1
ATOM 724 N N . LEU A 1 94 ? -8.977 -33.5 -18.422 1 96.69 94 LEU A N 1
ATOM 725 C CA . LEU A 1 94 ? -10.172 -32.719 -18.734 1 96.69 94 LEU A CA 1
ATOM 726 C C . LEU A 1 94 ? -10.477 -31.734 -17.609 1 96.69 94 LEU A C 1
ATOM 728 O O . LEU A 1 94 ? -10.75 -32.125 -16.484 1 96.69 94 LEU A O 1
ATOM 732 N N . GLU A 1 95 ? -10.406 -30.5 -17.938 1 96.75 95 GLU A N 1
ATOM 733 C CA . GLU A 1 95 ? -10.648 -29.453 -16.953 1 96.75 95 GLU A CA 1
ATOM 734 C C . GLU A 1 95 ? -11.984 -28.766 -17.203 1 96.75 95 GLU A C 1
ATOM 736 O O . GLU A 1 95 ? -12.289 -28.375 -18.328 1 96.75 95 GLU A O 1
ATOM 741 N N . LEU A 1 96 ? -12.781 -28.656 -16.172 1 96.69 96 LEU A N 1
ATOM 742 C CA . LEU A 1 96 ? -13.93 -27.75 -16.141 1 96.69 96 LEU A CA 1
ATOM 743 C C . LEU A 1 96 ? -13.586 -26.469 -15.391 1 96.69 96 LEU A C 1
ATOM 745 O O . LEU A 1 96 ? -13.477 -26.469 -14.164 1 96.69 96 LEU A O 1
ATOM 749 N N . ARG A 1 97 ? -13.461 -25.406 -16.109 1 94.12 97 ARG A N 1
ATOM 750 C CA . ARG A 1 97 ? -12.953 -24.172 -15.531 1 94.12 97 ARG A CA 1
ATOM 751 C C . ARG A 1 97 ? -14.023 -23.469 -14.711 1 94.12 97 ARG A C 1
ATOM 753 O O . ARG A 1 97 ? -14.547 -22.438 -15.117 1 94.12 97 ARG A O 1
ATOM 760 N N . SER A 1 98 ? -14.367 -24 -13.633 1 93.44 98 SER A N 1
ATOM 761 C CA . SER A 1 98 ? -15.297 -23.453 -12.648 1 93.44 98 SER A CA 1
ATOM 762 C C . SER A 1 98 ? -15.094 -24.109 -11.281 1 93.44 98 SER A C 1
ATOM 764 O O . SER A 1 98 ? -15.555 -25.234 -11.055 1 93.44 98 SER A O 1
ATOM 766 N N . PRO A 1 99 ? -14.531 -23.391 -10.406 1 93.75 99 PRO A N 1
ATOM 767 C CA . PRO A 1 99 ? -14.234 -23.984 -9.102 1 93.75 99 PRO A CA 1
ATOM 768 C C . PRO A 1 99 ? -15.484 -24.172 -8.25 1 93.75 99 PRO A C 1
ATOM 770 O O . PRO A 1 99 ? -15.453 -24.906 -7.254 1 93.75 99 PRO A O 1
ATOM 773 N N . LEU A 1 100 ? -16.609 -23.641 -8.633 1 92.88 100 LEU A N 1
ATOM 774 C CA . LEU A 1 100 ? -17.75 -23.594 -7.734 1 92.88 100 LEU A CA 1
ATOM 775 C C . LEU A 1 100 ? -18.797 -24.625 -8.141 1 92.88 100 LEU A C 1
ATOM 777 O O . LEU A 1 100 ? -19.891 -24.656 -7.59 1 92.88 100 LEU A O 1
ATOM 781 N N . LEU A 1 101 ? -18.422 -25.484 -9.125 1 95.25 101 LEU A N 1
ATOM 782 C CA . LEU A 1 101 ? -19.328 -26.578 -9.445 1 95.25 101 LEU A CA 1
ATOM 783 C C . LEU A 1 101 ? -19.484 -27.516 -8.258 1 95.25 101 LEU A C 1
ATOM 785 O O . LEU A 1 101 ? -18.5 -27.859 -7.605 1 95.25 101 LEU A O 1
ATOM 789 N N . ASN A 1 102 ? -20.656 -27.953 -7.973 1 93.81 102 ASN A N 1
ATOM 790 C CA . ASN A 1 102 ? -20.938 -28.703 -6.75 1 93.81 102 ASN A CA 1
ATOM 791 C C . ASN A 1 102 ? -20.656 -30.188 -6.934 1 93.81 102 ASN A C 1
ATOM 793 O O . ASN A 1 102 ? -19.625 -30.688 -6.477 1 93.81 102 ASN A O 1
ATOM 797 N N . ASP A 1 103 ? -21.422 -30.844 -7.711 1 94.44 103 ASP A N 1
ATOM 798 C CA . ASP A 1 103 ? -21.266 -32.281 -7.957 1 94.44 103 ASP A CA 1
ATOM 799 C C . ASP A 1 103 ? -21 -32.562 -9.43 1 94.44 103 ASP A C 1
ATOM 801 O O . ASP A 1 103 ? -21.875 -32.344 -10.281 1 94.44 103 ASP A O 1
ATOM 805 N N . VAL A 1 104 ? -19.812 -33.031 -9.641 1 96.94 104 VAL A N 1
ATOM 806 C CA . VAL A 1 104 ? -19.438 -33.375 -11.008 1 96.94 104 VAL A CA 1
ATOM 807 C C . VAL A 1 104 ? -18.906 -34.812 -11.047 1 96.94 104 VAL A C 1
ATOM 809 O O . VAL A 1 104 ? -18.016 -35.188 -10.281 1 96.94 104 VAL A O 1
ATOM 812 N N . THR A 1 105 ? -19.469 -35.594 -11.875 1 97.12 105 THR A N 1
ATOM 813 C CA . THR A 1 105 ? -19.047 -37 -12.023 1 97.12 105 THR A CA 1
ATOM 814 C C . THR A 1 105 ? -18.75 -37.312 -13.484 1 97.12 105 THR A C 1
ATOM 816 O O . THR A 1 105 ? -19.594 -37.062 -14.359 1 97.12 105 THR A O 1
ATOM 819 N N . LEU A 1 106 ? -17.625 -37.781 -13.734 1 97.62 106 LEU A N 1
ATOM 820 C CA . LEU A 1 106 ? -17.234 -38.219 -15.07 1 97.62 106 LEU A CA 1
ATOM 821 C C . LEU A 1 106 ? -17.297 -39.75 -15.195 1 97.62 106 LEU A C 1
ATOM 823 O O . LEU A 1 106 ? -16.797 -40.469 -14.336 1 97.62 106 LEU A O 1
ATOM 827 N N . TYR A 1 107 ? -17.953 -40.219 -16.25 1 96.5 107 TYR A N 1
ATOM 828 C CA . TYR A 1 107 ? -18.062 -41.656 -16.547 1 96.5 107 TYR A CA 1
ATOM 829 C C . TYR A 1 107 ? -17.25 -42 -17.781 1 96.5 107 TYR A C 1
ATOM 831 O O . TYR A 1 107 ? -17.5 -41.5 -18.875 1 96.5 107 TYR A O 1
ATOM 839 N N . VAL A 1 108 ? -16.328 -42.875 -17.578 1 94.94 108 VAL A N 1
ATOM 840 C CA . VAL A 1 108 ? -15.461 -43.344 -18.656 1 94.94 108 VAL A CA 1
ATOM 841 C C . VAL A 1 108 ? -15.75 -44.812 -18.953 1 94.94 108 VAL A C 1
ATOM 843 O O . VAL A 1 108 ? -15.68 -45.656 -18.062 1 94.94 108 VAL A O 1
ATOM 846 N N . PRO A 1 109 ? -15.984 -45.062 -20.172 1 92.06 109 PRO A N 1
ATOM 847 C CA . PRO A 1 109 ? -16.281 -46.469 -20.5 1 92.06 109 PRO A CA 1
ATOM 848 C C . PRO A 1 109 ? -15.055 -47.375 -20.406 1 92.06 109 PRO A C 1
ATOM 850 O O . PRO A 1 109 ? -13.953 -46.969 -20.781 1 92.06 109 PRO A O 1
ATOM 853 N N . GLN A 1 110 ? -15.25 -48.531 -19.828 1 89.06 110 GLN A N 1
ATOM 854 C CA . GLN A 1 110 ? -14.203 -49.562 -19.734 1 89.06 110 GLN A CA 1
ATOM 855 C C . GLN A 1 110 ? -14.461 -50.719 -20.703 1 89.06 110 GLN A C 1
ATOM 857 O O . GLN A 1 110 ? -15.594 -50.906 -21.156 1 89.06 110 GLN A O 1
ATOM 862 N N . PRO A 1 111 ? -13.438 -51.406 -21.141 1 83.81 111 PRO A N 1
ATOM 863 C CA . PRO A 1 111 ? -13.617 -52.531 -22.078 1 83.81 111 PRO A CA 1
ATOM 864 C C . PRO A 1 111 ? -14.609 -53.562 -21.594 1 83.81 111 PRO A C 1
ATOM 866 O O . PRO A 1 111 ? -15.258 -54.219 -22.391 1 83.81 111 PRO A O 1
ATOM 869 N N . GLY A 1 112 ? -14.953 -53.812 -20.438 1 82.19 112 GLY A N 1
ATOM 870 C CA . GLY A 1 112 ? -15.891 -54.781 -19.891 1 82.19 112 GLY A CA 1
ATOM 871 C C . GLY A 1 112 ? -17.312 -54.281 -19.844 1 82.19 112 GLY A C 1
ATOM 872 O O . GLY A 1 112 ? -18.234 -55 -19.422 1 82.19 112 GLY A O 1
ATOM 873 N N . GLY A 1 113 ? -17.594 -53.125 -20.422 1 81.12 113 GLY A N 1
ATOM 874 C CA . GLY A 1 113 ? -18.938 -52.531 -20.453 1 81.12 113 GLY A CA 1
ATOM 875 C C . GLY A 1 113 ? -19.266 -51.719 -19.234 1 81.12 113 GLY A C 1
ATOM 876 O O . GLY A 1 113 ? -20.328 -51.094 -19.172 1 81.12 113 GLY A O 1
ATOM 877 N N . GLU A 1 114 ? -18.406 -51.75 -18.297 1 89.25 114 GLU A N 1
ATOM 878 C CA . GLU A 1 114 ? -18.625 -50.969 -17.078 1 89.25 114 GLU A CA 1
ATOM 879 C C . GLU A 1 114 ? -18.047 -49.562 -17.234 1 89.25 114 GLU A C 1
ATOM 881 O O . GLU A 1 114 ? -17.328 -49.281 -18.188 1 89.25 114 GLU A O 1
ATOM 886 N N . TYR A 1 115 ? -18.562 -48.625 -16.406 1 93.06 115 TYR A N 1
ATOM 887 C CA . TYR A 1 115 ? -18.062 -47.281 -16.406 1 93.06 115 TYR A CA 1
ATOM 888 C C . TYR A 1 115 ? -17.219 -47 -15.172 1 93.06 115 TYR A C 1
ATOM 890 O O . TYR A 1 115 ? -17.594 -47.344 -14.055 1 93.06 115 TYR A O 1
ATOM 898 N N . GLN A 1 116 ? -16.094 -46.5 -15.398 1 93.44 116 GLN A N 1
ATOM 899 C CA . GLN A 1 116 ? -15.297 -45.969 -14.289 1 93.44 116 GLN A CA 1
ATOM 900 C C . GLN A 1 116 ? -15.766 -44.594 -13.875 1 93.44 116 GLN A C 1
ATOM 902 O O . GLN A 1 116 ? -15.906 -43.688 -14.727 1 93.44 116 GLN A O 1
ATOM 907 N N . ARG A 1 117 ? -16.031 -44.406 -12.609 1 94.56 117 ARG A N 1
ATOM 908 C CA . ARG A 1 117 ? -16.578 -43.156 -12.109 1 94.56 117 ARG A CA 1
ATOM 909 C C . ARG A 1 117 ? -15.477 -42.281 -11.477 1 94.56 117 ARG A C 1
ATOM 911 O O . ARG A 1 117 ? -14.703 -42.781 -10.648 1 94.56 117 ARG A O 1
ATOM 918 N N . HIS A 1 118 ? -15.352 -41.094 -11.945 1 95.56 118 HIS A N 1
ATOM 919 C CA . HIS A 1 118 ? -14.5 -40.094 -11.336 1 95.56 118 HIS A CA 1
ATOM 920 C C . HIS A 1 118 ? -15.336 -38.938 -10.758 1 95.56 118 HIS A C 1
ATOM 922 O O . HIS A 1 118 ? -16.203 -38.406 -11.438 1 95.56 118 HIS A O 1
ATOM 928 N N . VAL A 1 119 ? -15.109 -38.594 -9.516 1 95.06 119 VAL A N 1
ATOM 929 C CA . VAL A 1 119 ? -15.938 -37.594 -8.852 1 95.06 119 VAL A CA 1
ATOM 930 C C . VAL A 1 119 ? -15.117 -36.344 -8.586 1 95.06 119 VAL A C 1
ATOM 932 O O . VAL A 1 119 ? -13.914 -36.406 -8.328 1 95.06 119 VAL A O 1
ATOM 935 N N . ALA A 1 120 ? -15.703 -35.219 -8.734 1 95.12 120 ALA A N 1
ATOM 936 C CA . ALA A 1 120 ? -15.148 -33.906 -8.414 1 95.12 120 ALA A CA 1
ATOM 937 C C . ALA A 1 120 ? -16.25 -32.938 -7.977 1 95.12 120 ALA A C 1
ATOM 939 O O . ALA A 1 120 ? -17.391 -33.344 -7.785 1 95.12 120 ALA A O 1
ATOM 940 N N . GLY A 1 121 ? -15.898 -31.672 -7.695 1 93.38 121 GLY A N 1
ATOM 941 C CA . GLY A 1 121 ? -16.844 -30.688 -7.207 1 93.38 121 GLY A CA 1
ATOM 942 C C . GLY A 1 121 ? -16.469 -30.125 -5.855 1 93.38 121 GLY A C 1
ATOM 943 O O . GLY A 1 121 ? -15.633 -30.688 -5.145 1 93.38 121 GLY A O 1
ATOM 944 N N . ASP A 1 122 ? -17.125 -29.062 -5.512 1 92.12 122 ASP A N 1
ATOM 945 C CA . ASP A 1 122 ? -16.703 -28.328 -4.324 1 92.12 122 ASP A CA 1
ATOM 946 C C . ASP A 1 122 ? -17.438 -28.828 -3.078 1 92.12 122 ASP A C 1
ATOM 948 O O . ASP A 1 122 ? -17.359 -28.219 -2.016 1 92.12 122 ASP A O 1
ATOM 952 N N . ARG A 1 123 ? -18.219 -29.984 -3.221 1 91.5 123 ARG A N 1
ATOM 953 C CA . ARG A 1 123 ? -18.891 -30.547 -2.061 1 91.5 123 ARG A CA 1
ATOM 954 C C . ARG A 1 123 ? -18.172 -31.781 -1.552 1 91.5 123 ARG A C 1
ATOM 956 O O . ARG A 1 123 ? -18.547 -32.344 -0.526 1 91.5 123 ARG A O 1
ATOM 963 N N . LYS A 1 124 ? -17.188 -32.156 -2.275 1 92 124 LYS A N 1
ATOM 964 C CA . LYS A 1 124 ? -16.359 -33.281 -1.88 1 92 124 LYS A CA 1
ATOM 965 C C . LYS A 1 124 ? -14.977 -32.844 -1.425 1 92 124 LYS A C 1
ATOM 967 O O . LYS A 1 124 ? -14.453 -31.828 -1.913 1 92 124 LYS A O 1
ATOM 972 N N . PRO A 1 125 ? -14.43 -33.594 -0.449 1 92.5 125 PRO A N 1
ATOM 973 C CA . PRO A 1 125 ? -13.07 -33.25 -0.046 1 92.5 125 PRO A CA 1
ATOM 974 C C . PRO A 1 125 ? -12.078 -33.312 -1.204 1 92.5 125 PRO A C 1
ATOM 976 O O . PRO A 1 125 ? -12.227 -34.125 -2.111 1 92.5 125 PRO A O 1
ATOM 979 N N . VAL A 1 126 ? -11.094 -32.531 -1.156 1 90.88 126 VAL A N 1
ATOM 980 C CA . VAL A 1 126 ? -10.133 -32.344 -2.24 1 90.88 126 VAL A CA 1
ATOM 981 C C . VAL A 1 126 ? -9.383 -33.656 -2.467 1 90.88 126 VAL A C 1
ATOM 983 O O . VAL A 1 126 ? -9.016 -34 -3.598 1 90.88 126 VAL A O 1
ATOM 986 N N . GLU A 1 127 ? -9.211 -34.438 -1.454 1 88.31 127 GLU A N 1
ATOM 987 C CA . GLU A 1 127 ? -8.453 -35.688 -1.517 1 88.31 127 GLU A CA 1
ATOM 988 C C . GLU A 1 127 ? -9.148 -36.719 -2.404 1 88.31 127 GLU A C 1
ATOM 990 O O . GLU A 1 127 ? -8.5 -37.625 -2.936 1 88.31 127 GLU A O 1
ATOM 995 N N . GLN A 1 128 ? -10.406 -36.562 -2.615 1 90 128 GLN A N 1
ATOM 996 C CA . GLN A 1 128 ? -11.172 -37.531 -3.391 1 90 128 GLN A CA 1
ATOM 997 C C . GLN A 1 128 ? -11.102 -37.219 -4.883 1 90 128 GLN A C 1
ATOM 999 O O . GLN A 1 128 ? -11.469 -38.062 -5.715 1 90 128 GLN A O 1
ATOM 1004 N N . ARG A 1 129 ? -10.57 -36.125 -5.176 1 92.12 129 ARG A N 1
ATOM 1005 C CA . ARG A 1 129 ? -10.461 -35.719 -6.574 1 92.12 129 ARG A CA 1
ATOM 1006 C C . ARG A 1 129 ? -9.234 -36.344 -7.23 1 92.12 129 ARG A C 1
ATOM 1008 O O . ARG A 1 129 ? -8.273 -36.719 -6.543 1 92.12 129 ARG A O 1
ATOM 1015 N N . ASP A 1 130 ? -9.312 -36.438 -8.492 1 91.5 130 ASP A N 1
ATOM 1016 C CA . ASP A 1 130 ? -8.172 -37 -9.227 1 91.5 130 ASP A CA 1
ATOM 1017 C C . ASP A 1 130 ? -6.941 -36.094 -9.07 1 91.5 130 ASP A C 1
ATOM 1019 O O . ASP A 1 130 ? -5.828 -36.594 -8.906 1 91.5 130 ASP A O 1
ATOM 1023 N N . ILE A 1 131 ? -7.184 -34.812 -9.156 1 91.19 131 ILE A N 1
ATOM 1024 C CA . ILE A 1 131 ? -6.125 -33.812 -9.016 1 91.19 131 ILE A CA 1
ATOM 1025 C C . ILE A 1 131 ? -6.547 -32.75 -8.008 1 91.19 131 ILE A C 1
ATOM 1027 O O . ILE A 1 131 ? -7.66 -32.219 -8.078 1 91.19 131 ILE A O 1
ATOM 1031 N N . ALA A 1 132 ? -5.645 -32.5 -7.07 1 90.62 132 ALA A N 1
ATOM 1032 C CA . ALA A 1 132 ? -5.914 -31.453 -6.098 1 90.62 132 ALA A CA 1
ATOM 1033 C C . ALA A 1 132 ? -5.703 -30.078 -6.711 1 90.62 132 ALA A C 1
ATOM 1035 O O . ALA A 1 132 ? -4.598 -29.531 -6.672 1 90.62 132 ALA A O 1
ATOM 1036 N N . TYR A 1 133 ? -6.672 -29.594 -7.309 1 91.12 133 TYR A N 1
ATOM 1037 C CA . TYR A 1 133 ? -6.66 -28.328 -8.023 1 91.12 133 TYR A CA 1
ATOM 1038 C C . TYR A 1 133 ? -7.965 -27.562 -7.805 1 91.12 133 TYR A C 1
ATOM 1040 O O . TYR A 1 133 ? -8.961 -28.156 -7.367 1 91.12 133 TYR A O 1
ATOM 1048 N N . ARG A 1 134 ? -7.918 -26.359 -7.973 1 92.44 134 ARG A N 1
ATOM 1049 C CA . ARG A 1 134 ? -9.062 -25.5 -7.68 1 92.44 134 ARG A CA 1
ATOM 1050 C C . ARG A 1 134 ? -10.258 -25.859 -8.555 1 92.44 134 ARG A C 1
ATOM 1052 O O . ARG A 1 134 ? -11.398 -25.828 -8.102 1 92.44 134 ARG A O 1
ATOM 1059 N N . ASN A 1 135 ? -10.047 -26.188 -9.805 1 94.88 135 ASN A N 1
ATOM 1060 C CA . ASN A 1 135 ? -11.094 -26.609 -10.727 1 94.88 135 ASN A CA 1
ATOM 1061 C C . ASN A 1 135 ? -11.234 -28.125 -10.75 1 94.88 135 ASN A C 1
ATOM 1063 O O . ASN A 1 135 ? -10.289 -28.859 -10.422 1 94.88 135 ASN A O 1
ATOM 1067 N N . PRO A 1 136 ? -12.406 -28.594 -11.062 1 96 136 PRO A N 1
ATOM 1068 C CA . PRO A 1 136 ? -12.5 -30.031 -11.352 1 96 136 PRO A CA 1
ATOM 1069 C C . PRO A 1 136 ? -11.648 -30.453 -12.547 1 96 136 PRO A C 1
ATOM 1071 O O . PRO A 1 136 ? -11.844 -29.938 -13.656 1 96 136 PRO A O 1
ATOM 1074 N N . VAL A 1 137 ? -10.75 -31.281 -12.266 1 96.69 137 VAL A N 1
ATOM 1075 C CA . VAL A 1 137 ? -9.867 -31.828 -13.297 1 96.69 137 VAL A CA 1
ATOM 1076 C C . VAL A 1 137 ? -9.875 -33.344 -13.227 1 96.69 137 VAL A C 1
ATOM 1078 O O . VAL A 1 137 ? -9.617 -33.938 -12.164 1 96.69 137 VAL A O 1
ATOM 1081 N N . PHE A 1 138 ? -10.148 -34 -14.336 1 96.69 138 PHE A N 1
ATOM 1082 C CA . PHE A 1 138 ? -10.234 -35.438 -14.391 1 96.69 138 PHE A CA 1
ATOM 1083 C C . PHE A 1 138 ? -9.07 -36.031 -15.188 1 96.69 138 PHE A C 1
ATOM 1085 O O . PHE A 1 138 ? -8.695 -35.469 -16.234 1 96.69 138 PHE A O 1
ATOM 1092 N N . ARG A 1 139 ? -8.523 -37.094 -14.656 1 93.69 139 ARG A N 1
ATOM 1093 C CA . ARG A 1 139 ? -7.488 -37.844 -15.359 1 93.69 139 ARG A CA 1
ATOM 1094 C C . ARG A 1 139 ? -8.102 -38.844 -16.312 1 93.69 139 ARG A C 1
ATOM 1096 O O . ARG A 1 139 ? -8.945 -39.656 -15.914 1 93.69 139 ARG A O 1
ATOM 1103 N N . LEU A 1 140 ? -7.688 -38.719 -17.562 1 93.19 140 LEU A N 1
ATOM 1104 C CA . LEU A 1 140 ? -8.203 -39.625 -18.594 1 93.19 140 LEU A CA 1
ATOM 1105 C C . LEU A 1 140 ? -7.086 -40.5 -19.172 1 93.19 140 LEU A C 1
ATOM 1107 O O . LEU A 1 140 ? -6.062 -39.969 -19.625 1 93.19 140 LEU A O 1
ATOM 1111 N N . ASP A 1 141 ? -7.223 -41.75 -19.062 1 89.62 141 ASP A N 1
ATOM 1112 C CA . ASP A 1 141 ? -6.363 -42.688 -19.781 1 89.62 141 ASP A CA 1
ATOM 1113 C C . ASP A 1 141 ? -7.035 -43.156 -21.062 1 89.62 141 ASP A C 1
ATOM 1115 O O . ASP A 1 141 ? -7.922 -44 -21.016 1 89.62 141 ASP A O 1
ATOM 1119 N N . LEU A 1 142 ? -6.598 -42.719 -22.219 1 91.25 142 LEU A N 1
ATOM 1120 C CA . LEU A 1 142 ? -7.277 -42.969 -23.484 1 91.25 142 LEU A CA 1
ATOM 1121 C C . LEU A 1 142 ? -6.484 -43.938 -24.359 1 91.25 142 LEU A C 1
ATOM 1123 O O . LEU A 1 142 ? -5.262 -43.812 -24.469 1 91.25 142 LEU A O 1
ATOM 1127 N N . PRO A 1 143 ? -7.16 -44.875 -24.891 1 89.81 143 PRO A N 1
ATOM 1128 C CA . PRO A 1 143 ? -6.488 -45.75 -25.828 1 89.81 143 PRO A CA 1
ATOM 1129 C C . PRO A 1 143 ? -6.164 -45.094 -27.156 1 89.81 143 PRO A C 1
ATOM 1131 O O . PRO A 1 143 ? -6.805 -44.094 -27.516 1 89.81 143 PRO A O 1
ATOM 1134 N N . ALA A 1 144 ? -5.18 -45.656 -27.875 1 91.56 144 ALA A N 1
ATOM 1135 C CA . ALA A 1 144 ? -4.742 -45.031 -29.125 1 91.56 144 ALA A CA 1
ATOM 1136 C C . ALA A 1 144 ? -5.672 -45.438 -30.266 1 91.56 144 ALA A C 1
ATOM 1138 O O . ALA A 1 144 ? -6.008 -46.594 -30.438 1 91.56 144 ALA A O 1
ATOM 1139 N N . GLY A 1 145 ? -6.074 -44.375 -31.031 1 89.56 145 GLY A N 1
ATOM 1140 C CA . GLY A 1 145 ? -6.746 -44.594 -32.312 1 89.56 145 GLY A CA 1
ATOM 1141 C C . GLY A 1 145 ? -8.195 -45 -32.156 1 89.56 145 GLY A C 1
ATOM 1142 O O . GLY A 1 145 ? -8.852 -45.375 -33.125 1 89.56 145 GLY A O 1
ATOM 1143 N N . GLN A 1 146 ? -8.75 -45.031 -31.016 1 90.56 146 GLN A N 1
ATOM 1144 C CA . GLN A 1 146 ? -10.133 -45.438 -30.797 1 90.56 146 GLN A CA 1
ATOM 1145 C C . GLN A 1 146 ? -10.93 -44.312 -30.141 1 90.56 146 GLN A C 1
ATOM 1147 O O . GLN A 1 146 ? -10.492 -43.719 -29.156 1 90.56 146 GLN A O 1
ATOM 1152 N N . PRO A 1 147 ? -12.039 -44.031 -30.766 1 92.62 147 PRO A N 1
ATOM 1153 C CA . PRO A 1 147 ? -12.867 -43 -30.141 1 92.62 147 PRO A CA 1
ATOM 1154 C C . PRO A 1 147 ? -13.484 -43.469 -28.812 1 92.62 147 PRO A C 1
ATOM 1156 O O . PRO A 1 147 ? -13.922 -44.625 -28.703 1 92.62 147 PRO A O 1
ATOM 1159 N N . VAL A 1 148 ? -13.453 -42.656 -27.828 1 93.69 148 VAL A N 1
ATOM 1160 C CA . VAL A 1 148 ? -14.023 -42.938 -26.516 1 93.69 148 VAL A CA 1
ATOM 1161 C C . VAL A 1 148 ? -15.094 -41.906 -26.188 1 93.69 148 VAL A C 1
ATOM 1163 O O . VAL A 1 148 ? -14.828 -40.688 -26.234 1 93.69 148 VAL A O 1
ATOM 1166 N N . THR A 1 149 ? -16.312 -42.375 -25.875 1 93.5 149 THR A N 1
ATOM 1167 C CA . THR A 1 149 ? -17.406 -41.469 -25.516 1 93.5 149 THR A CA 1
ATOM 1168 C C . THR A 1 149 ? -17.469 -41.281 -24 1 93.5 149 THR A C 1
ATOM 1170 O O . THR A 1 149 ? -17.641 -42.25 -23.266 1 93.5 149 THR A O 1
ATOM 1173 N N . LEU A 1 150 ? -17.328 -40.062 -23.594 1 95.38 150 LEU A N 1
ATOM 1174 C CA . LEU A 1 150 ? -17.359 -39.719 -22.188 1 95.38 150 LEU A CA 1
ATOM 1175 C C . LEU A 1 150 ? -18.703 -39.094 -21.812 1 95.38 150 LEU A C 1
ATOM 1177 O O . LEU A 1 150 ? -19.297 -38.375 -22.609 1 95.38 150 LEU A O 1
ATOM 1181 N N . TYR A 1 151 ? -19.172 -39.375 -20.625 1 95.88 151 TYR A N 1
ATOM 1182 C CA . TYR A 1 151 ? -20.375 -38.781 -20.078 1 95.88 151 TYR A CA 1
ATOM 1183 C C . TYR A 1 151 ? -20.078 -38 -18.812 1 95.88 151 TYR A C 1
ATOM 1185 O O . TYR A 1 151 ? -19.375 -38.5 -17.922 1 95.88 151 TYR A O 1
ATOM 1193 N N . LEU A 1 152 ? -20.531 -36.781 -18.75 1 96.5 152 LEU A N 1
ATOM 1194 C CA . LEU A 1 152 ? -20.375 -35.938 -17.594 1 96.5 152 LEU A CA 1
ATOM 1195 C C . LEU A 1 152 ? -21.719 -35.594 -16.969 1 96.5 152 LEU A C 1
ATOM 1197 O O . LEU A 1 152 ? -22.625 -35.094 -17.672 1 96.5 152 LEU A O 1
ATOM 1201 N N . ARG A 1 153 ? -21.859 -35.875 -15.727 1 96.88 153 ARG A N 1
ATOM 1202 C CA . ARG A 1 153 ? -23.047 -35.469 -14.984 1 96.88 153 ARG A CA 1
ATOM 1203 C C . ARG A 1 153 ? -22.734 -34.344 -14.031 1 96.88 153 ARG A C 1
ATOM 1205 O O . ARG A 1 153 ? -21.859 -34.438 -13.164 1 96.88 153 ARG A O 1
ATOM 1212 N N . ILE A 1 154 ? -23.438 -33.219 -14.18 1 96.5 154 ILE A N 1
ATOM 1213 C CA . ILE A 1 154 ? -23.172 -32.031 -13.359 1 96.5 154 ILE A CA 1
ATOM 1214 C C . ILE A 1 154 ? -24.453 -31.609 -12.648 1 96.5 154 ILE A C 1
ATOM 1216 O O . ILE A 1 154 ? -25.5 -31.438 -13.273 1 96.5 154 ILE A O 1
ATOM 1220 N N . ARG A 1 155 ? -24.391 -31.516 -11.414 1 94.31 155 ARG A N 1
ATOM 1221 C CA . ARG A 1 155 ? -25.438 -30.938 -10.57 1 94.31 155 ARG A CA 1
ATOM 1222 C C . ARG A 1 155 ? -24.859 -29.828 -9.68 1 94.31 155 ARG A C 1
ATOM 1224 O O . ARG A 1 155 ? -23.969 -30.078 -8.859 1 94.31 155 ARG A O 1
ATOM 1231 N N . SER A 1 156 ? -25.359 -28.625 -9.883 1 93 156 SER A N 1
ATOM 1232 C CA . SER A 1 156 ? -24.781 -27.5 -9.156 1 93 156 SER A CA 1
ATOM 1233 C C . SER A 1 156 ? -25.828 -26.422 -8.867 1 93 156 SER A C 1
ATOM 1235 O O . SER A 1 156 ? -26.703 -26.172 -9.695 1 93 156 SER A O 1
ATOM 1237 N N . THR A 1 157 ? -25.734 -25.812 -7.633 1 89.12 157 THR A N 1
ATOM 1238 C CA . THR A 1 157 ? -26.547 -24.656 -7.297 1 89.12 157 THR A CA 1
ATOM 1239 C C . THR A 1 157 ? -25.875 -23.375 -7.758 1 89.12 157 THR A C 1
ATOM 1241 O O . THR A 1 157 ? -26.531 -22.312 -7.832 1 89.12 157 THR A O 1
ATOM 1244 N N . SER A 1 158 ? -24.609 -23.5 -8.047 1 90.56 158 SER A N 1
ATOM 1245 C CA . SER A 1 158 ? -23.906 -22.391 -8.656 1 90.56 158 SER A CA 1
ATOM 1246 C C . SER A 1 158 ? -24.016 -22.422 -10.18 1 90.56 158 SER A C 1
ATOM 1248 O O . SER A 1 158 ? -24.656 -23.328 -10.734 1 90.56 158 SER A O 1
ATOM 1250 N N . THR A 1 159 ? -23.5 -21.438 -10.805 1 92.38 159 THR A N 1
ATOM 1251 C CA . THR A 1 159 ? -23.641 -21.312 -12.25 1 92.38 159 THR A CA 1
ATOM 1252 C C . THR A 1 159 ? -22.953 -22.469 -12.961 1 92.38 159 THR A C 1
ATOM 1254 O O . THR A 1 159 ? -21.891 -22.922 -12.539 1 92.38 159 THR A O 1
ATOM 1257 N N . MET A 1 160 ? -23.625 -23.016 -13.93 1 94.81 160 MET A N 1
ATOM 1258 C CA . MET A 1 160 ? -23.078 -24.094 -1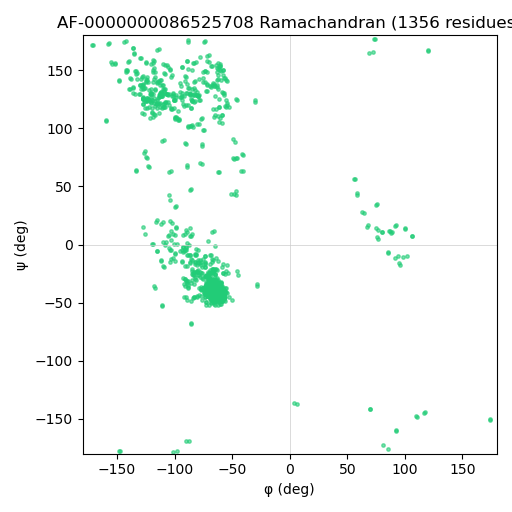4.75 1 94.81 160 MET A CA 1
ATOM 1259 C C . MET A 1 160 ? -22.547 -23.547 -16.078 1 94.81 160 MET A C 1
ATOM 1261 O O . MET A 1 160 ? -22.766 -24.156 -17.125 1 94.81 160 MET A O 1
ATOM 1265 N N . SER A 1 161 ? -22.062 -22.344 -16.047 1 93.69 161 SER A N 1
ATOM 1266 C CA . SER A 1 161 ? -21.344 -21.75 -17.156 1 93.69 161 SER A CA 1
ATOM 1267 C C . SER A 1 161 ? -19.828 -21.891 -16.984 1 93.69 161 SER A C 1
ATOM 1269 O O . SER A 1 161 ? -19.25 -21.281 -16.062 1 93.69 161 SER A O 1
ATOM 1271 N N . PHE A 1 162 ? -19.266 -22.734 -17.781 1 94.19 162 PHE A N 1
ATOM 1272 C CA . PHE A 1 162 ? -17.844 -22.984 -17.641 1 94.19 162 PHE A CA 1
ATOM 1273 C C . PHE A 1 162 ? -17.219 -23.406 -18.969 1 94.19 162 PHE A C 1
ATOM 1275 O O . PHE A 1 162 ? -17.938 -23.828 -19.891 1 94.19 162 PHE A O 1
ATOM 1282 N N . SER A 1 163 ? -15.945 -23.172 -19.062 1 94.69 163 SER A N 1
ATOM 1283 C CA . SER A 1 163 ? -15.203 -23.672 -20.219 1 94.69 163 SER A CA 1
ATOM 1284 C C . SER A 1 163 ? -14.656 -25.062 -19.953 1 94.69 163 SER A C 1
ATOM 1286 O O . SER A 1 163 ? -14.328 -25.422 -18.828 1 94.69 163 SER A O 1
ATOM 1288 N N . MET A 1 164 ? -14.648 -25.891 -20.984 1 95.31 164 MET A N 1
ATOM 1289 C CA . MET A 1 164 ? -14.047 -27.219 -20.922 1 95.31 164 MET A CA 1
ATOM 1290 C C . MET A 1 164 ? -12.797 -27.281 -21.797 1 95.31 164 MET A C 1
ATOM 1292 O O . MET A 1 164 ? -12.812 -26.844 -22.953 1 95.31 164 MET A O 1
ATOM 1296 N N . THR A 1 165 ? -11.789 -27.781 -21.219 1 95.94 165 THR A N 1
ATOM 1297 C CA . THR A 1 165 ? -10.547 -27.859 -21.969 1 95.94 165 THR A CA 1
ATOM 1298 C C . THR A 1 165 ? -9.852 -29.188 -21.703 1 95.94 165 THR A C 1
ATOM 1300 O O . THR A 1 165 ? -9.82 -29.672 -20.562 1 95.94 165 THR A O 1
ATOM 1303 N N . LEU A 1 166 ? -9.398 -29.828 -22.75 1 96.38 166 LEU A N 1
ATOM 1304 C CA . LEU A 1 166 ? -8.547 -31 -22.641 1 96.38 166 LEU A CA 1
ATOM 1305 C C . LEU A 1 166 ? -7.07 -30.609 -22.734 1 96.38 166 LEU A C 1
ATOM 1307 O O . LEU A 1 166 ? -6.684 -29.828 -23.609 1 96.38 166 LEU A O 1
ATOM 1311 N N . TRP A 1 167 ? -6.332 -31.141 -21.766 1 95.5 167 TRP A N 1
ATOM 1312 C CA . TRP A 1 167 ? -4.934 -30.734 -21.656 1 95.5 167 TRP A CA 1
ATOM 1313 C C . TRP A 1 167 ? -4.016 -31.953 -21.688 1 95.5 167 TRP A C 1
ATOM 1315 O O . TRP A 1 167 ? -4.324 -33 -21.094 1 95.5 167 TRP A O 1
ATOM 1325 N N . SER A 1 168 ? -2.883 -31.766 -22.406 1 92.56 168 SER A N 1
ATOM 1326 C CA . SER A 1 168 ? -1.744 -32.594 -22.062 1 92.56 168 SER A CA 1
ATOM 1327 C C . SER A 1 168 ? -1.118 -32.188 -20.734 1 92.56 168 SER A C 1
ATOM 1329 O O . SER A 1 168 ? -1.201 -31.031 -20.344 1 92.56 168 SER A O 1
ATOM 1331 N N . PRO A 1 169 ? -0.571 -33.125 -20.016 1 89.44 169 PRO A N 1
ATOM 1332 C CA . PRO A 1 169 ? -0.042 -32.781 -18.688 1 89.44 169 PRO A CA 1
ATOM 1333 C C . PRO A 1 169 ? 0.957 -31.625 -18.719 1 89.44 169 PRO A C 1
ATOM 1335 O O . PRO A 1 169 ? 0.919 -30.734 -17.859 1 89.44 169 PRO A O 1
ATOM 1338 N N . ASP A 1 170 ? 1.862 -31.547 -19.672 1 87.81 170 ASP A N 1
ATOM 1339 C CA . ASP A 1 170 ? 2.881 -30.5 -19.781 1 87.81 170 ASP A CA 1
ATOM 1340 C C . ASP A 1 170 ? 2.244 -29.141 -19.984 1 87.81 170 ASP A C 1
ATOM 1342 O O . ASP A 1 170 ? 2.631 -28.156 -19.344 1 87.81 170 ASP A O 1
ATOM 1346 N N . ALA A 1 171 ? 1.276 -29.125 -20.906 1 91.25 171 ALA A N 1
ATOM 1347 C CA . ALA A 1 171 ? 0.602 -27.859 -21.188 1 91.25 171 ALA A CA 1
ATOM 1348 C C . ALA A 1 171 ? -0.192 -27.375 -19.969 1 91.25 171 ALA A C 1
ATOM 1350 O O . ALA A 1 171 ? -0.255 -26.172 -19.703 1 91.25 171 ALA A O 1
ATOM 1351 N N . PHE A 1 172 ? -0.784 -28.266 -19.266 1 93.5 172 PHE A N 1
ATOM 1352 C CA . PHE A 1 172 ? -1.576 -27.922 -18.094 1 93.5 172 PHE A CA 1
ATOM 1353 C C . PHE A 1 172 ? -0.692 -27.328 -17 1 93.5 172 PHE A C 1
ATOM 1355 O O . PHE A 1 172 ? -1.074 -26.359 -16.328 1 93.5 172 PHE A O 1
ATOM 1362 N N . ILE A 1 173 ? 0.435 -27.906 -16.812 1 90 173 ILE A N 1
ATOM 1363 C CA . ILE A 1 173 ? 1.381 -27.438 -15.812 1 90 173 ILE A CA 1
ATOM 1364 C C . ILE A 1 173 ? 1.773 -25.984 -16.094 1 90 173 ILE A C 1
ATOM 1366 O O . ILE A 1 173 ? 1.747 -25.141 -15.203 1 90 173 ILE A O 1
ATOM 1370 N N . SER A 1 174 ? 2.125 -25.703 -17.328 1 88.38 174 SER A N 1
ATOM 1371 C CA . SER A 1 174 ? 2.52 -24.359 -17.719 1 88.38 174 SER A CA 1
ATOM 1372 C C . SER A 1 174 ? 1.369 -23.375 -17.547 1 88.38 174 SER A C 1
ATOM 1374 O O . SER A 1 174 ? 1.566 -22.266 -17.031 1 88.38 174 SER A O 1
ATOM 1376 N N . ALA A 1 175 ? 0.222 -23.781 -17.938 1 90.69 175 ALA A N 1
ATOM 1377 C CA . ALA A 1 175 ? -0.942 -22.906 -17.875 1 90.69 175 ALA A CA 1
ATOM 1378 C C . ALA A 1 175 ? -1.349 -22.641 -16.438 1 90.69 175 ALA A C 1
ATOM 1380 O O . ALA A 1 175 ? -1.693 -21.5 -16.078 1 90.69 175 ALA A O 1
ATOM 1381 N N . THR A 1 176 ? -1.35 -23.641 -15.617 1 90.75 176 THR A N 1
ATOM 1382 C CA . THR A 1 176 ? -1.77 -23.5 -14.227 1 90.75 176 THR A CA 1
ATOM 1383 C C . THR A 1 176 ? -0.777 -22.641 -13.445 1 90.75 176 THR A C 1
ATOM 1385 O O . THR A 1 176 ? -1.168 -21.906 -12.547 1 90.75 176 THR A O 1
ATOM 1388 N N . SER A 1 177 ? 0.477 -22.812 -13.75 1 88.94 177 SER A N 1
ATOM 1389 C CA . SER A 1 177 ? 1.488 -21.984 -13.102 1 88.94 177 SER A CA 1
ATOM 1390 C C . SER A 1 177 ? 1.272 -20.5 -13.406 1 88.94 177 SER A C 1
ATOM 1392 O O . SER A 1 177 ? 1.327 -19.656 -12.5 1 88.94 177 SER A O 1
ATOM 1394 N N . LYS A 1 178 ? 1.04 -20.188 -14.633 1 88.62 178 LYS A N 1
ATOM 1395 C CA . LYS A 1 178 ? 0.799 -18.797 -15.039 1 88.62 178 LYS A CA 1
ATOM 1396 C C . LYS A 1 178 ? -0.465 -18.25 -14.383 1 88.62 178 LYS A C 1
ATOM 1398 O O . LYS A 1 178 ? -0.462 -17.141 -13.852 1 88.62 178 LYS A O 1
ATOM 1403 N N . GLU A 1 179 ? -1.484 -19.031 -14.453 1 90.19 179 GLU A N 1
ATOM 1404 C CA . GLU A 1 179 ? -2.768 -18.609 -13.898 1 90.19 179 GLU A CA 1
ATOM 1405 C C . GLU A 1 179 ? -2.672 -18.375 -12.391 1 90.19 179 GLU A C 1
ATOM 1407 O O . GLU A 1 179 ? -3.182 -17.375 -11.875 1 90.19 179 GLU A O 1
ATOM 1412 N N . SER A 1 180 ? -2.068 -19.281 -11.703 1 90.06 180 SER A N 1
ATOM 1413 C CA . SER A 1 180 ? -1.922 -19.172 -10.25 1 90.06 180 SER A CA 1
ATOM 1414 C C . SER A 1 180 ? -1.083 -17.953 -9.875 1 90.06 180 SER A C 1
ATOM 1416 O O . SER A 1 180 ? -1.36 -17.281 -8.883 1 90.06 180 SER A O 1
ATOM 1418 N N . LEU A 1 181 ? -0.092 -17.703 -10.672 1 88.56 181 LEU A N 1
ATOM 1419 C CA . LEU A 1 181 ? 0.729 -16.516 -10.445 1 88.56 181 LEU A CA 1
ATOM 1420 C C . LEU A 1 181 ? -0.106 -15.25 -10.562 1 88.56 181 LEU A C 1
ATOM 1422 O O . LEU A 1 181 ? 0.003 -14.344 -9.734 1 88.56 181 LEU A O 1
ATOM 1426 N N . LEU A 1 182 ? -0.929 -15.156 -11.547 1 87.31 182 LEU A N 1
ATOM 1427 C CA . LEU A 1 182 ? -1.743 -13.969 -11.797 1 87.31 182 LEU A CA 1
ATOM 1428 C C . LEU A 1 182 ? -2.779 -13.781 -10.695 1 87.31 182 LEU A C 1
ATOM 1430 O O . LEU A 1 182 ? -3.014 -12.656 -10.25 1 87.31 182 LEU A O 1
ATOM 1434 N N . PHE A 1 183 ? -3.336 -14.859 -10.219 1 88.12 183 PHE A N 1
ATOM 1435 C CA . PHE A 1 183 ? -4.293 -14.758 -9.125 1 88.12 183 PHE A CA 1
ATOM 1436 C C . PHE A 1 183 ? -3.592 -14.383 -7.82 1 88.12 183 PHE A C 1
ATOM 1438 O O . PHE A 1 183 ? -4.152 -13.664 -6.992 1 88.12 183 PHE A O 1
ATOM 1445 N N . GLY A 1 184 ? -2.414 -14.938 -7.699 1 87 184 GLY A N 1
ATOM 1446 C CA . GLY A 1 184 ? -1.629 -14.516 -6.547 1 87 184 GLY A CA 1
ATOM 1447 C C . GLY A 1 184 ? -1.353 -13.031 -6.52 1 87 184 GLY A C 1
ATOM 1448 O O . GLY A 1 184 ? -1.451 -12.391 -5.469 1 87 184 GLY A O 1
ATOM 1449 N N . LEU A 1 185 ? -1.066 -12.516 -7.691 1 84.75 185 LEU A N 1
ATOM 1450 C CA . LEU A 1 185 ? -0.822 -11.078 -7.805 1 84.75 185 LEU A CA 1
ATOM 1451 C C . LEU A 1 185 ? -2.072 -10.281 -7.441 1 84.75 185 LEU A C 1
ATOM 1453 O O . LEU A 1 185 ? -1.988 -9.281 -6.73 1 84.75 185 LEU A O 1
ATOM 1457 N N . LEU A 1 186 ? -3.186 -10.75 -7.883 1 85.19 186 LEU A N 1
ATOM 1458 C CA . LEU A 1 186 ? -4.453 -10.078 -7.605 1 85.19 186 LEU A CA 1
ATOM 1459 C C . LEU A 1 186 ? -4.766 -10.109 -6.113 1 85.19 186 LEU A C 1
ATOM 1461 O O . LEU A 1 186 ? -5.148 -9.086 -5.535 1 85.19 186 LEU A O 1
ATOM 1465 N N . ASP A 1 187 ? -4.566 -11.164 -5.469 1 87.38 187 ASP A N 1
ATOM 1466 C CA . ASP A 1 187 ? -4.875 -11.32 -4.051 1 87.38 187 ASP A CA 1
ATOM 1467 C C . ASP A 1 187 ? -3.887 -10.539 -3.188 1 87.38 187 ASP A C 1
ATOM 1469 O O . ASP A 1 187 ? -4.258 -10 -2.143 1 87.38 187 ASP A O 1
ATOM 1473 N N . ALA A 1 188 ? -2.699 -10.539 -3.643 1 83.56 188 ALA A N 1
ATOM 1474 C CA . ALA A 1 188 ? -1.695 -9.781 -2.9 1 83.56 188 ALA A CA 1
ATOM 1475 C C . ALA A 1 188 ? -2.02 -8.289 -2.906 1 83.56 188 ALA A C 1
ATOM 1477 O O . ALA A 1 188 ? -1.755 -7.586 -1.929 1 83.56 188 ALA A O 1
ATOM 1478 N N . ALA A 1 189 ? -2.527 -7.848 -4.062 1 83 189 ALA A N 1
ATOM 1479 C CA . ALA A 1 189 ? -2.955 -6.453 -4.125 1 83 189 ALA A CA 1
ATOM 1480 C C . ALA A 1 189 ? -3.975 -6.141 -3.031 1 83 189 ALA A C 1
ATOM 1482 O O . ALA A 1 189 ? -3.922 -5.078 -2.408 1 83 189 ALA A O 1
ATOM 1483 N N . HIS A 1 190 ? -4.836 -7.055 -2.748 1 88 190 HIS A N 1
ATOM 1484 C CA . HIS A 1 190 ? -5.805 -6.879 -1.674 1 88 190 HIS A CA 1
ATOM 1485 C C . HIS A 1 190 ? -5.117 -6.812 -0.315 1 88 190 HIS A C 1
ATOM 1487 O O . HIS A 1 190 ? -5.484 -5.996 0.533 1 88 190 HIS A O 1
ATOM 1493 N N . LEU A 1 191 ? -4.172 -7.637 -0.143 1 84.06 191 LEU A N 1
ATOM 1494 C CA . LEU A 1 191 ? -3.486 -7.695 1.143 1 84.06 191 LEU A CA 1
ATOM 1495 C C . LEU A 1 191 ? -2.734 -6.395 1.417 1 84.06 191 LEU A C 1
ATOM 1497 O O . LEU A 1 191 ? -2.746 -5.895 2.543 1 84.06 191 LEU A O 1
ATOM 1501 N N . VAL A 1 192 ? -2.172 -5.887 0.425 1 78.06 192 VAL A N 1
ATOM 1502 C CA . VAL A 1 192 ? -1.425 -4.645 0.57 1 78.06 192 VAL A CA 1
ATOM 1503 C C . VAL A 1 192 ? -2.385 -3.496 0.875 1 78.06 192 VAL A C 1
ATOM 1505 O O . VAL A 1 192 ? -2.105 -2.656 1.734 1 78.06 192 VAL A O 1
ATOM 1508 N N . LEU A 1 193 ? -3.486 -3.463 0.129 1 82.06 193 LEU A N 1
ATOM 1509 C CA . LEU A 1 193 ? -4.5 -2.441 0.384 1 82.06 193 LEU A CA 1
ATOM 1510 C C . LEU A 1 193 ? -5.035 -2.553 1.807 1 82.06 193 LEU A C 1
ATOM 1512 O O . LEU A 1 193 ? -5.312 -1.538 2.451 1 82.06 193 LEU A O 1
ATOM 1516 N N . LEU A 1 194 ? -5.098 -3.781 2.303 1 85.88 194 LEU A N 1
ATOM 1517 C CA . LEU A 1 194 ? -5.574 -4.012 3.662 1 85.88 194 LEU A CA 1
ATOM 1518 C C . LEU A 1 194 ? -4.578 -3.477 4.688 1 85.88 194 LEU A C 1
ATOM 1520 O O . LEU A 1 194 ? -4.969 -2.795 5.637 1 85.88 194 LEU A O 1
ATOM 1524 N N . VAL A 1 195 ? -3.35 -3.729 4.484 1 77.06 195 VAL A N 1
ATOM 1525 C CA . VAL A 1 195 ? -2.312 -3.264 5.398 1 77.06 195 VAL A CA 1
ATOM 1526 C C . VAL A 1 195 ? -2.254 -1.738 5.383 1 77.06 195 VAL A C 1
ATOM 1528 O O . VAL A 1 195 ? -2.166 -1.103 6.438 1 77.06 195 VAL A O 1
ATOM 1531 N N . SER A 1 196 ? -2.301 -1.182 4.199 1 73.38 196 SER A N 1
ATOM 1532 C CA . SER A 1 196 ? -2.275 0.27 4.055 1 73.38 196 SER A CA 1
ATOM 1533 C C . SER A 1 196 ? -3.477 0.916 4.738 1 73.38 196 SER A C 1
ATOM 1535 O O . SER A 1 196 ? -3.34 1.938 5.41 1 73.38 196 SER A O 1
ATOM 1537 N N . SER A 1 197 ? -4.641 0.301 4.566 1 80.56 197 SER A N 1
ATOM 1538 C CA . SER A 1 197 ? -5.852 0.851 5.16 1 80.56 197 SER A CA 1
ATOM 1539 C C . SER A 1 197 ? -5.812 0.756 6.684 1 80.56 197 SER A C 1
ATOM 1541 O O . SER A 1 197 ? -6.246 1.676 7.379 1 80.56 197 SER A O 1
ATOM 1543 N N . LEU A 1 198 ? -5.312 -0.327 7.168 1 80.5 198 LEU A N 1
ATOM 1544 C CA . LEU A 1 198 ? -5.211 -0.506 8.609 1 80.5 198 LEU A CA 1
ATOM 1545 C C . LEU A 1 198 ? -4.211 0.476 9.211 1 80.5 198 LEU A C 1
ATOM 1547 O O . LEU A 1 198 ? -4.438 1.01 10.305 1 80.5 198 LEU A O 1
ATOM 1551 N N . TRP A 1 199 ? -3.209 0.655 8.492 1 72.75 199 TRP A N 1
ATOM 1552 C CA . TRP A 1 199 ? -2.211 1.62 8.938 1 72.75 199 TRP A CA 1
ATOM 1553 C C . TRP A 1 199 ? -2.793 3.029 8.977 1 72.75 199 TRP A C 1
ATOM 1555 O O . TRP A 1 199 ? -2.605 3.76 9.953 1 72.75 199 TRP A O 1
ATOM 1565 N N . LEU A 1 200 ? -3.412 3.402 7.961 1 72.62 200 LEU A N 1
ATOM 1566 C CA . LEU A 1 200 ? -3.99 4.738 7.879 1 72.62 200 LEU A CA 1
ATOM 1567 C C . LEU A 1 200 ? -5.105 4.91 8.906 1 72.62 200 LEU A C 1
ATOM 1569 O O . LEU A 1 200 ? -5.285 5.996 9.461 1 72.62 200 LEU A O 1
ATOM 1573 N N . PHE A 1 201 ? -5.809 3.869 9.156 1 82.44 201 PHE A N 1
ATOM 1574 C CA . PHE A 1 201 ? -6.84 3.91 10.188 1 82.44 201 PHE A CA 1
ATOM 1575 C C . PHE A 1 201 ? -6.223 4.168 11.555 1 82.44 201 PHE A C 1
ATOM 1577 O O . PHE A 1 201 ? -6.762 4.938 12.352 1 82.44 201 PHE A O 1
ATOM 1584 N N . ARG A 1 202 ? -5.176 3.543 11.859 1 75 202 ARG A N 1
ATOM 1585 C CA . ARG A 1 202 ? -4.492 3.691 13.141 1 75 202 ARG A CA 1
ATOM 1586 C C . ARG A 1 202 ? -3.945 5.105 13.305 1 75 202 ARG A C 1
ATOM 1588 O O . ARG A 1 202 ? -4.027 5.684 14.391 1 75 202 ARG A O 1
ATOM 1595 N N . VAL A 1 203 ? -3.504 5.66 12.195 1 68.19 203 VAL A N 1
ATOM 1596 C CA . VAL A 1 203 ? -2.834 6.957 12.25 1 68.19 203 VAL A CA 1
ATOM 1597 C C . VAL A 1 203 ? -3.875 8.07 12.273 1 68.19 203 VAL A C 1
ATOM 1599 O O . VAL A 1 203 ? -3.75 9.031 13.031 1 68.19 203 VAL A O 1
ATOM 1602 N N . THR A 1 204 ? -4.887 7.988 11.414 1 70.38 204 THR A N 1
ATOM 1603 C CA . THR A 1 204 ? -5.84 9.086 11.258 1 70.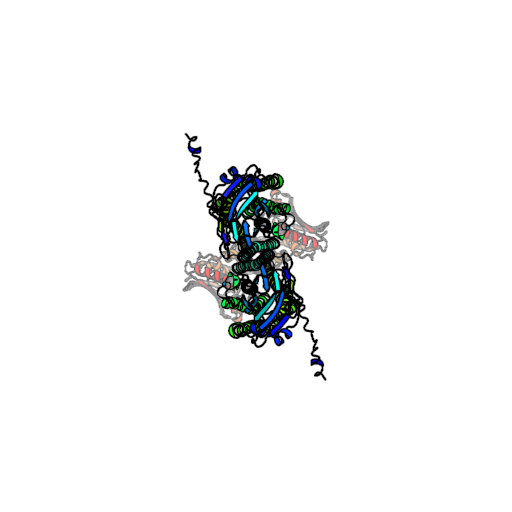38 204 THR A CA 1
ATOM 1604 C C . THR A 1 204 ? -7.023 8.906 12.203 1 70.38 204 THR A C 1
ATOM 1606 O O . THR A 1 204 ? -7.723 9.875 12.516 1 70.38 204 THR A O 1
ATOM 1609 N N . ARG A 1 205 ? -7.398 7.691 12.547 1 78.5 205 ARG A N 1
ATOM 1610 C CA . ARG A 1 205 ? -8.555 7.316 13.359 1 78.5 205 ARG A CA 1
ATOM 1611 C C . ARG A 1 205 ? -9.852 7.715 12.68 1 78.5 205 ARG A C 1
ATOM 1613 O O . ARG A 1 205 ? -10.844 8.016 13.344 1 78.5 205 ARG A O 1
ATOM 1620 N N . ASP A 1 206 ? -9.742 7.75 11.359 1 80.12 206 ASP A N 1
ATOM 1621 C CA . ASP A 1 206 ? -10.922 8.023 10.547 1 80.12 206 ASP A CA 1
ATOM 1622 C C . ASP A 1 206 ? -11.648 6.727 10.195 1 80.12 206 ASP A C 1
ATOM 1624 O O . ASP A 1 206 ? -11.031 5.766 9.727 1 80.12 206 ASP A O 1
ATOM 1628 N N . ALA A 1 207 ? -12.898 6.734 10.414 1 85.81 207 ALA A N 1
ATOM 1629 C CA . ALA A 1 207 ? -13.727 5.551 10.211 1 85.81 207 ALA A CA 1
ATOM 1630 C C . ALA A 1 207 ? -13.766 5.148 8.742 1 85.81 207 ALA A C 1
ATOM 1632 O O . ALA A 1 207 ? -14.023 3.988 8.414 1 85.81 207 ALA A O 1
ATOM 1633 N N . SER A 1 208 ? -13.57 6.055 7.824 1 85.56 208 SER A N 1
ATOM 1634 C CA . SER A 1 208 ? -13.57 5.738 6.398 1 85.56 208 SER A CA 1
ATOM 1635 C C . SER A 1 208 ? -12.523 4.688 6.062 1 85.56 208 SER A C 1
ATOM 1637 O O . SER A 1 208 ? -12.781 3.775 5.27 1 85.56 208 SER A O 1
ATOM 1639 N N . PHE A 1 209 ? -11.398 4.793 6.715 1 84.5 209 PHE A N 1
ATOM 1640 C CA . PHE A 1 209 ? -10.328 3.83 6.457 1 84.5 209 PHE A CA 1
ATOM 1641 C C . PHE A 1 209 ? -10.68 2.469 7.047 1 84.5 209 PHE A C 1
ATOM 1643 O O . PHE A 1 209 ? -10.312 1.432 6.488 1 84.5 209 PHE A O 1
ATOM 1650 N N . GLY A 1 210 ? -11.383 2.471 8.164 1 89.44 210 GLY A N 1
ATOM 1651 C CA . GLY A 1 210 ? -11.82 1.218 8.758 1 89.44 210 GLY A CA 1
ATOM 1652 C C . GLY A 1 210 ? -12.844 0.486 7.906 1 89.44 210 GLY A C 1
ATOM 1653 O O . GLY A 1 210 ? -12.719 -0.718 7.672 1 89.44 210 GLY A O 1
ATOM 1654 N N . LEU A 1 211 ? -13.836 1.24 7.48 1 92.56 211 LEU A N 1
ATOM 1655 C CA . LEU A 1 211 ? -14.867 0.657 6.625 1 92.56 211 LEU A CA 1
ATOM 1656 C C . LEU A 1 211 ? -14.273 0.202 5.297 1 92.56 211 LEU A C 1
ATOM 1658 O O . LEU A 1 211 ? -14.672 -0.83 4.754 1 92.56 211 LEU A O 1
ATOM 1662 N N . TYR A 1 212 ? -13.32 0.956 4.805 1 93.38 212 TYR A N 1
ATOM 1663 C CA . TYR A 1 212 ? -12.609 0.559 3.596 1 93.38 212 TYR A CA 1
ATOM 1664 C C . TYR A 1 212 ? -11.844 -0.743 3.814 1 93.38 212 TYR A C 1
ATOM 1666 O O . TYR A 1 212 ? -11.914 -1.655 2.986 1 93.38 212 TYR A O 1
ATOM 1674 N N . GLY A 1 213 ? -11.125 -0.815 4.922 1 91.81 213 GLY A N 1
ATOM 1675 C CA . GLY A 1 213 ? -10.422 -2.043 5.262 1 91.81 213 GLY A CA 1
ATOM 1676 C C . GLY A 1 213 ? -11.344 -3.246 5.355 1 91.81 213 GLY A C 1
ATOM 1677 O O . GLY A 1 213 ? -11.008 -4.332 4.871 1 91.81 213 GLY A O 1
ATOM 1678 N N . LEU A 1 214 ? -12.453 -3.031 5.953 1 93.81 214 LEU A N 1
ATOM 1679 C CA . LEU A 1 214 ? -13.445 -4.102 6.059 1 93.81 214 LEU A CA 1
ATOM 1680 C C . LEU A 1 214 ? -13.93 -4.531 4.68 1 93.81 214 LEU A C 1
ATOM 1682 O O . LEU A 1 214 ? -14.109 -5.727 4.426 1 93.81 214 LEU A O 1
ATOM 1686 N N . SER A 1 215 ? -14.164 -3.57 3.799 1 94.25 215 SER A N 1
ATOM 1687 C CA . SER A 1 215 ? -14.586 -3.871 2.436 1 94.25 215 SER A CA 1
ATOM 1688 C C . SER A 1 215 ? -13.523 -4.676 1.694 1 94.25 215 SER A C 1
ATOM 1690 O O . SER A 1 215 ? -13.844 -5.582 0.921 1 94.25 215 SER A O 1
ATOM 1692 N N . VAL A 1 216 ? -12.297 -4.387 1.933 1 93.44 216 VAL A N 1
ATOM 1693 C CA . VAL A 1 216 ? -11.195 -5.094 1.283 1 93.44 216 VAL A CA 1
ATOM 1694 C C . VAL A 1 216 ? -11.133 -6.531 1.789 1 93.44 216 VAL A C 1
ATOM 1696 O O . VAL A 1 216 ? -10.938 -7.465 1.005 1 93.44 216 VAL A O 1
ATOM 1699 N N . ILE A 1 217 ? -11.336 -6.711 3.098 1 94.06 217 ILE A N 1
ATOM 1700 C CA . ILE A 1 217 ? -11.297 -8.047 3.689 1 94.06 217 ILE A CA 1
ATOM 1701 C C . ILE A 1 217 ? -12.414 -8.906 3.094 1 94.06 217 ILE A C 1
ATOM 1703 O O . ILE A 1 217 ? -12.18 -10.047 2.691 1 94.06 217 ILE A O 1
ATOM 1707 N N . VAL A 1 218 ? -13.539 -8.352 3.045 1 94.75 218 VAL A N 1
ATOM 1708 C CA . VAL A 1 218 ? -14.703 -9.078 2.539 1 94.75 218 VAL A CA 1
ATOM 1709 C C . VAL A 1 218 ? -14.5 -9.414 1.065 1 94.75 218 VAL A C 1
ATOM 1711 O O . VAL A 1 218 ? -14.805 -10.531 0.629 1 94.75 218 VAL A O 1
ATOM 1714 N N . ASN A 1 219 ? -13.992 -8.523 0.32 1 93.94 219 ASN A N 1
ATOM 1715 C CA . ASN A 1 219 ? -13.734 -8.758 -1.097 1 93.94 219 ASN A CA 1
ATOM 1716 C C . ASN A 1 219 ? -12.633 -9.797 -1.303 1 93.94 219 ASN A C 1
ATOM 1718 O O . ASN A 1 219 ? -12.695 -10.594 -2.242 1 93.94 219 ASN A O 1
ATOM 1722 N N . LEU A 1 220 ? -11.609 -9.727 -0.48 1 92.88 220 LEU A N 1
ATOM 1723 C CA . LEU A 1 220 ? -10.531 -10.703 -0.556 1 92.88 220 LEU A CA 1
ATOM 1724 C C . LEU A 1 220 ? -11.055 -12.117 -0.303 1 92.88 220 LEU A C 1
ATOM 1726 O O . LEU A 1 220 ? -10.734 -13.047 -1.045 1 92.88 220 LEU A O 1
ATOM 1730 N N . LEU A 1 221 ? -11.852 -12.25 0.708 1 94.81 221 LEU A N 1
ATOM 1731 C CA . LEU A 1 221 ? -12.414 -13.562 1.033 1 94.81 221 LEU A CA 1
ATOM 1732 C C . LEU A 1 221 ? -13.328 -14.047 -0.083 1 94.81 221 LEU A C 1
ATOM 1734 O O . LEU A 1 221 ? -13.344 -15.242 -0.403 1 94.81 221 LEU A O 1
ATOM 1738 N N . THR A 1 222 ? -14.055 -13.133 -0.613 1 94.5 222 THR A N 1
ATOM 1739 C CA . THR A 1 222 ? -14.922 -13.477 -1.731 1 94.5 222 THR A CA 1
ATOM 1740 C C . THR A 1 222 ? -14.102 -13.938 -2.934 1 94.5 222 THR A C 1
ATOM 1742 O O . THR A 1 222 ? -14.438 -14.938 -3.576 1 94.5 222 THR A O 1
ATOM 1745 N N . ALA A 1 223 ? -13.07 -13.211 -3.236 1 92.94 223 ALA A N 1
ATOM 1746 C CA . ALA A 1 223 ? -12.211 -13.562 -4.367 1 92.94 223 ALA A CA 1
ATOM 1747 C C . ALA A 1 223 ? -11.555 -14.922 -4.152 1 92.94 223 ALA A C 1
ATOM 1749 O O . ALA A 1 223 ? -11.555 -15.773 -5.047 1 92.94 223 ALA A O 1
ATOM 1750 N N . LEU A 1 224 ? -11.039 -15.172 -2.936 1 93.62 224 LEU A N 1
ATOM 1751 C CA . LEU A 1 224 ? -10.398 -16.438 -2.609 1 93.62 224 LEU A CA 1
ATOM 1752 C C . LEU A 1 224 ? -11.398 -17.594 -2.689 1 93.62 224 LEU A C 1
ATOM 1754 O O . LEU A 1 224 ? -11.055 -18.688 -3.148 1 93.62 224 LEU A O 1
ATOM 1758 N N . GLY A 1 225 ? -12.562 -17.281 -2.244 1 94 225 GLY A N 1
ATOM 1759 C CA . GLY A 1 225 ? -13.602 -18.312 -2.301 1 94 225 GLY A CA 1
ATOM 1760 C C . GLY A 1 225 ? -14.094 -18.578 -3.707 1 94 225 GLY A C 1
ATOM 1761 O O . GLY A 1 225 ? -14.273 -19.734 -4.098 1 94 225 GLY A O 1
ATOM 1762 N N . ALA A 1 226 ? -14.297 -17.562 -4.465 1 92.75 226 ALA A N 1
ATOM 1763 C CA . ALA A 1 226 ? -14.797 -17.703 -5.832 1 92.75 226 ALA A CA 1
ATOM 1764 C C . ALA A 1 226 ? -13.781 -18.406 -6.723 1 92.75 226 ALA A C 1
ATOM 1766 O O . ALA A 1 226 ? -14.156 -19.125 -7.656 1 92.75 226 ALA A O 1
ATOM 1767 N N . GLU A 1 227 ? -12.539 -18.219 -6.418 1 92.31 227 GLU A N 1
ATOM 1768 C CA . GLU A 1 227 ? -11.492 -18.844 -7.227 1 92.31 227 GLU A CA 1
ATOM 1769 C C . GLU A 1 227 ? -11.133 -20.219 -6.703 1 92.31 227 GLU A C 1
ATOM 1771 O O . GLU A 1 227 ? -10.305 -20.922 -7.297 1 92.31 227 GLU A O 1
ATOM 1776 N N . GLY A 1 228 ? -11.711 -20.641 -5.652 1 94 228 GLY A N 1
ATOM 1777 C CA . GLY A 1 228 ? -11.547 -22 -5.156 1 94 228 GLY A CA 1
ATOM 1778 C C . GLY A 1 228 ? -10.336 -22.156 -4.258 1 94 228 GLY A C 1
ATOM 1779 O O . GLY A 1 228 ? -9.969 -23.281 -3.896 1 94 228 GLY A O 1
ATOM 1780 N N . TYR A 1 229 ? -9.711 -21.109 -3.824 1 93.44 229 TYR A N 1
ATOM 1781 C CA . TYR A 1 229 ? -8.484 -21.219 -3.037 1 93.44 229 TYR A CA 1
ATOM 1782 C C . TYR A 1 229 ? -8.805 -21.516 -1.575 1 93.44 229 TYR A C 1
ATOM 1784 O O . TYR A 1 229 ? -8.016 -22.156 -0.879 1 93.44 229 TYR A O 1
ATOM 1792 N N . ILE A 1 230 ? -9.961 -21.031 -1.084 1 93.69 230 ILE A N 1
ATOM 1793 C CA . ILE A 1 230 ? -10.352 -21.406 0.273 1 93.69 230 ILE A CA 1
ATOM 1794 C C . ILE A 1 230 ? -10.578 -22.906 0.356 1 93.69 230 ILE A C 1
ATOM 1796 O O . ILE A 1 230 ? -10.125 -23.562 1.304 1 93.69 230 ILE A O 1
ATOM 1800 N N . TYR A 1 231 ? -11.172 -23.438 -0.679 1 93 231 TYR A N 1
ATOM 1801 C CA . TYR A 1 231 ? -11.477 -24.859 -0.772 1 93 231 TYR A CA 1
ATOM 1802 C C . TYR A 1 231 ? -10.195 -25.672 -0.929 1 93 231 TYR A C 1
ATOM 1804 O O . TYR A 1 231 ? -10.008 -26.688 -0.24 1 93 231 TYR A O 1
ATOM 1812 N N . GLN A 1 232 ? -9.344 -25.234 -1.736 1 92 232 GLN A N 1
ATOM 1813 C CA . GLN A 1 232 ? -8.156 -26 -2.08 1 92 232 GLN A CA 1
ATOM 1814 C C . GLN A 1 232 ? -7.109 -25.938 -0.97 1 92 232 GLN A C 1
ATOM 1816 O O . GLN A 1 232 ? -6.5 -26.953 -0.617 1 92 232 GLN A O 1
ATOM 1821 N N . TYR A 1 233 ? -6.934 -24.75 -0.298 1 90.31 233 TYR A N 1
ATOM 1822 C CA . TYR A 1 233 ? -5.762 -24.578 0.554 1 90.31 233 TYR A CA 1
ATOM 1823 C C . TYR A 1 233 ? -6.172 -24.359 2.006 1 90.31 233 TYR A C 1
ATOM 1825 O O . TYR A 1 233 ? -5.496 -24.828 2.924 1 90.31 233 TYR A O 1
ATOM 1833 N N . LEU A 1 234 ? -7.215 -23.703 2.291 1 89.75 234 LEU A N 1
ATOM 1834 C CA . LEU A 1 234 ? -7.543 -23.312 3.658 1 89.75 234 LEU A CA 1
ATOM 1835 C C . LEU A 1 234 ? -8.414 -24.359 4.332 1 89.75 234 LEU A C 1
ATOM 1837 O O . LEU A 1 234 ? -8.18 -24.719 5.484 1 89.75 234 LEU A O 1
ATOM 1841 N N . LEU A 1 235 ? -9.438 -24.828 3.566 1 92.62 235 LEU A N 1
ATOM 1842 C CA . LEU A 1 235 ? -10.375 -25.781 4.133 1 92.62 235 LEU A CA 1
ATOM 1843 C C . LEU A 1 235 ? -10.617 -26.938 3.166 1 92.62 235 LEU A C 1
ATOM 1845 O O . LEU A 1 235 ? -11.758 -27.203 2.783 1 92.62 235 LEU A O 1
ATOM 1849 N N . PRO A 1 236 ? -9.594 -27.719 2.855 1 89.75 236 PRO A N 1
ATOM 1850 C CA . PRO A 1 236 ? -9.727 -28.797 1.863 1 89.75 236 PRO A CA 1
ATOM 1851 C C . PRO A 1 236 ? -10.594 -29.953 2.352 1 89.75 236 PRO A C 1
ATOM 1853 O O . PRO A 1 236 ? -11.211 -30.656 1.543 1 89.75 236 PRO A O 1
ATOM 1856 N N . ASP A 1 237 ? -10.719 -30.141 3.664 1 92.31 237 ASP A N 1
ATOM 1857 C CA . ASP A 1 237 ? -11.453 -31.266 4.23 1 92.31 237 ASP A CA 1
ATOM 1858 C C . ASP A 1 237 ? -12.852 -30.844 4.66 1 92.31 237 ASP A C 1
ATOM 1860 O O . ASP A 1 237 ? -13.68 -31.672 5.02 1 92.31 237 ASP A O 1
ATOM 1864 N N . PHE A 1 238 ? -13.07 -29.547 4.586 1 92.88 238 PHE A N 1
ATOM 1865 C CA . PHE A 1 238 ? -14.359 -29.016 5.039 1 92.88 238 PHE A CA 1
ATOM 1866 C C . PHE A 1 238 ? -15.031 -28.219 3.938 1 92.88 238 PHE A C 1
ATOM 1868 O O . PHE A 1 238 ? -15.188 -27 4.059 1 92.88 238 PHE A O 1
ATOM 1875 N N . PRO A 1 239 ? -15.555 -28.938 2.979 1 92.44 239 PRO A N 1
ATOM 1876 C CA . PRO A 1 239 ? -16.125 -28.25 1.822 1 92.44 239 PRO A CA 1
ATOM 1877 C C . PRO A 1 239 ? -17.328 -27.375 2.193 1 92.44 239 PRO A C 1
ATOM 1879 O O . PRO A 1 239 ? -17.516 -26.297 1.615 1 92.44 239 PRO A O 1
ATOM 1882 N N . VAL A 1 240 ? -18.172 -27.719 3.176 1 90.88 240 VAL A N 1
ATOM 1883 C CA . VAL A 1 240 ? -19.344 -26.953 3.58 1 90.88 240 VAL A CA 1
ATOM 1884 C C . VAL A 1 240 ? -18.922 -25.625 4.188 1 90.88 240 VAL A C 1
ATOM 1886 O O . VAL A 1 240 ? -19.516 -24.578 3.9 1 90.88 240 VAL A O 1
ATOM 1889 N N . ALA A 1 241 ? -17.875 -25.75 4.98 1 94.06 241 ALA A N 1
ATOM 1890 C CA . ALA A 1 241 ? -17.359 -24.531 5.605 1 94.06 241 ALA A CA 1
ATOM 1891 C C . ALA A 1 241 ? -16.766 -23.578 4.562 1 94.06 241 ALA A C 1
ATOM 1893 O O . ALA A 1 241 ? -16.906 -22.359 4.664 1 94.06 241 ALA A O 1
ATOM 1894 N N . SER A 1 242 ? -16.047 -24.156 3.615 1 94 242 SER A N 1
ATOM 1895 C CA . SER A 1 242 ? -15.477 -23.344 2.545 1 94 242 SER A CA 1
ATOM 1896 C C . SER A 1 242 ? -16.562 -22.625 1.764 1 94 242 SER A C 1
ATOM 1898 O O . SER A 1 242 ? -16.438 -21.422 1.496 1 94 242 SER A O 1
ATOM 1900 N N . ASN A 1 243 ? -17.609 -23.297 1.463 1 93 243 ASN A N 1
ATOM 1901 C CA . ASN A 1 243 ? -18.719 -22.688 0.728 1 93 243 ASN A CA 1
ATOM 1902 C C . ASN A 1 243 ? -19.422 -21.625 1.552 1 93 243 ASN A C 1
ATOM 1904 O O . ASN A 1 243 ? -19.844 -20.594 1.013 1 93 243 ASN A O 1
ATOM 1908 N N . ALA A 1 244 ? -19.531 -21.844 2.803 1 94.44 244 ALA A N 1
ATOM 1909 C CA . ALA A 1 244 ? -20.172 -20.875 3.691 1 94.44 244 ALA A CA 1
ATOM 1910 C C . ALA A 1 244 ? -19.375 -19.578 3.771 1 94.44 244 ALA A C 1
ATOM 1912 O O . ALA A 1 244 ? -19.953 -18.484 3.73 1 94.44 244 ALA A O 1
ATOM 1913 N N . ILE A 1 245 ? -18.094 -19.734 3.893 1 95.31 245 ILE A N 1
ATOM 1914 C CA . ILE A 1 245 ? -17.234 -18.547 3.984 1 95.31 245 ILE A CA 1
ATOM 1915 C C . ILE A 1 245 ? -17.344 -17.734 2.699 1 95.31 245 ILE A C 1
ATOM 1917 O O . ILE A 1 245 ? -17.453 -16.5 2.742 1 95.31 245 ILE A O 1
ATOM 1921 N N . TYR A 1 246 ? -17.312 -18.406 1.598 1 94.69 246 TYR A N 1
ATOM 1922 C CA . TYR A 1 246 ? -17.453 -17.734 0.31 1 94.69 246 TYR A CA 1
ATOM 1923 C C . TYR A 1 246 ? -18.781 -17 0.208 1 94.69 246 TYR A C 1
ATOM 1925 O O . TYR A 1 246 ? -18.828 -15.797 -0.062 1 94.69 246 TYR A O 1
ATOM 1933 N N . LEU A 1 247 ? -19.875 -17.688 0.492 1 94.81 247 LEU A N 1
ATOM 1934 C CA . LEU A 1 247 ? -21.203 -17.125 0.315 1 94.81 247 LEU A CA 1
ATOM 1935 C C . LEU A 1 247 ? -21.438 -15.977 1.287 1 94.81 247 LEU A C 1
ATOM 1937 O O . LEU A 1 247 ? -22 -14.945 0.908 1 94.81 247 LEU A O 1
ATOM 1941 N N . LEU A 1 248 ? -21 -16.141 2.492 1 96 248 LEU A N 1
ATOM 1942 C CA . LEU A 1 248 ? -21.219 -15.094 3.486 1 96 248 LEU A CA 1
ATOM 1943 C C . LEU A 1 248 ? -20.406 -13.852 3.135 1 96 248 LEU A C 1
ATOM 1945 O O . LEU A 1 248 ? -20.906 -12.727 3.293 1 96 248 LEU A O 1
ATOM 1949 N N . SER A 1 249 ? -19.188 -14.07 2.721 1 96.06 249 SER A N 1
ATOM 1950 C CA . SER A 1 249 ? -18.375 -12.922 2.318 1 96.06 249 SER A CA 1
ATOM 1951 C C . SER A 1 249 ? -18.984 -12.211 1.117 1 96.06 249 SER A C 1
ATOM 1953 O O . SER A 1 249 ? -19 -10.977 1.065 1 96.06 249 SER A O 1
ATOM 1955 N N . TRP A 1 250 ? -19.453 -12.992 0.208 1 95.06 250 TRP A N 1
ATOM 1956 C CA . TRP A 1 250 ? -20.078 -12.43 -0.989 1 95.06 250 TRP A CA 1
ATOM 1957 C C . TRP A 1 250 ? -21.328 -11.633 -0.633 1 95.06 250 TRP A C 1
ATOM 1959 O O . TRP A 1 250 ? -21.547 -10.539 -1.149 1 95.06 250 TRP A O 1
ATOM 1969 N N . LEU A 1 251 ? -22.141 -12.117 0.256 1 96.88 251 LEU A N 1
ATOM 1970 C CA . LEU A 1 251 ? -23.375 -11.461 0.678 1 96.88 251 LEU A CA 1
ATOM 1971 C C . LEU A 1 251 ? -23.062 -10.18 1.441 1 96.88 251 LEU A C 1
ATOM 1973 O O . LEU A 1 251 ? -23.781 -9.188 1.309 1 96.88 251 LEU A O 1
ATOM 1977 N N . LEU A 1 252 ? -22 -10.188 2.178 1 95.88 252 LEU A N 1
ATOM 1978 C CA . LEU A 1 252 ? -21.656 -9.039 3.008 1 95.88 252 LEU A CA 1
ATOM 1979 C C . LEU A 1 252 ? -21 -7.945 2.172 1 95.88 252 LEU A C 1
ATOM 1981 O O . LEU A 1 252 ? -20.891 -6.797 2.617 1 95.88 252 LEU A O 1
ATOM 1985 N N . GLY A 1 253 ? -20.578 -8.289 1.004 1 95.06 253 GLY A N 1
ATOM 1986 C CA . GLY A 1 253 ? -19.906 -7.316 0.152 1 95.06 253 GLY A CA 1
ATOM 1987 C C . GLY A 1 253 ? -20.75 -6.09 -0.13 1 95.06 253 GLY A C 1
ATOM 1988 O O . GLY A 1 253 ? -20.266 -4.961 -0.062 1 95.06 253 GLY A O 1
ATOM 1989 N N . THR A 1 254 ? -22.016 -6.254 -0.36 1 95.44 254 THR A N 1
ATOM 1990 C CA . THR A 1 254 ? -22.906 -5.164 -0.748 1 95.44 254 THR A CA 1
ATOM 1991 C C . THR A 1 254 ? -23.188 -4.242 0.437 1 95.44 254 THR A C 1
ATOM 1993 O O . THR A 1 254 ? -23 -3.029 0.342 1 95.44 254 THR A O 1
ATOM 1996 N N . PRO A 1 255 ? -23.578 -4.762 1.63 1 96.88 255 PRO A N 1
ATOM 1997 C CA . PRO A 1 255 ? -23.812 -3.871 2.768 1 96.88 255 PRO A CA 1
ATOM 1998 C C . PRO A 1 255 ? -22.562 -3.109 3.191 1 96.88 255 PRO A C 1
ATOM 2000 O O . PRO A 1 255 ? -22.625 -1.909 3.467 1 96.88 255 PRO A O 1
ATOM 2003 N N . VAL A 1 256 ? -21.422 -3.783 3.234 1 95.62 256 VAL A N 1
ATOM 2004 C CA . VAL A 1 256 ? -20.188 -3.143 3.672 1 95.62 256 VAL A CA 1
ATOM 2005 C C . VAL A 1 256 ? -19.766 -2.094 2.646 1 95.62 256 VAL A C 1
ATOM 2007 O O . VAL A 1 256 ? -19.328 -1.002 3.014 1 95.62 256 VAL A O 1
ATOM 2010 N N . GLY A 1 257 ? -19.891 -2.439 1.353 1 93.81 257 GLY A N 1
ATOM 2011 C CA . GLY A 1 257 ? -19.594 -1.473 0.309 1 93.81 257 GLY A CA 1
ATOM 2012 C C . GLY A 1 257 ? -20.484 -0.242 0.364 1 93.81 257 GLY A C 1
ATOM 2013 O O . GLY A 1 257 ? -20 0.879 0.164 1 93.81 257 GLY A O 1
ATOM 2014 N N . THR A 1 258 ? -21.734 -0.408 0.634 1 95.25 258 THR A N 1
ATOM 2015 C CA . THR A 1 258 ? -22.688 0.692 0.741 1 95.25 258 THR A CA 1
ATOM 2016 C C . THR A 1 258 ? -22.359 1.583 1.934 1 95.25 258 THR A C 1
ATOM 2018 O O . THR A 1 258 ? -22.359 2.811 1.819 1 95.25 258 THR A O 1
ATOM 2021 N N . LEU A 1 259 ? -22.016 0.924 3.057 1 94.94 259 LEU A N 1
ATOM 2022 C CA . LEU A 1 259 ? -21.656 1.675 4.254 1 94.94 259 LEU A CA 1
ATOM 2023 C C . LEU A 1 259 ? -20.406 2.521 4.008 1 94.94 259 LEU A C 1
ATOM 2025 O O . LEU A 1 259 ? -20.359 3.691 4.398 1 94.94 259 LEU A O 1
ATOM 2029 N N . PHE A 1 260 ? -19.469 2.004 3.301 1 94.69 260 PHE A N 1
ATOM 2030 C CA . PHE A 1 260 ? -18.219 2.699 3.014 1 94.69 260 PHE A CA 1
ATOM 2031 C C . PHE A 1 260 ? -18.453 3.887 2.09 1 94.69 260 PHE A C 1
ATOM 2033 O O . PHE A 1 260 ? -18.031 5.008 2.387 1 94.69 260 PHE A O 1
ATOM 2040 N N . THR A 1 261 ? -19.125 3.633 1.047 1 92.75 261 THR A N 1
ATOM 2041 C CA . THR A 1 261 ? -19.344 4.68 0.052 1 92.75 261 THR A CA 1
ATOM 2042 C C . THR A 1 261 ? -20.188 5.809 0.628 1 92.75 261 THR A C 1
ATOM 2044 O O . THR A 1 261 ? -19.906 6.984 0.387 1 92.75 261 THR A O 1
ATOM 2047 N N . ALA A 1 262 ? -21.234 5.445 1.402 1 93.5 262 ALA A N 1
ATOM 2048 C CA . ALA A 1 262 ? -22.094 6.449 2.031 1 93.5 262 ALA A CA 1
ATOM 2049 C C . ALA A 1 262 ? -21.297 7.297 3.021 1 93.5 262 ALA A C 1
ATOM 2051 O O . ALA A 1 262 ? -21.484 8.516 3.1 1 93.5 262 ALA A O 1
ATOM 2052 N N . HIS A 1 263 ? -20.422 6.594 3.736 1 91.62 263 HIS A N 1
ATOM 2053 C CA . HIS A 1 263 ? -19.594 7.32 4.691 1 91.62 263 HIS A CA 1
ATOM 2054 C C . HIS A 1 263 ? -18.625 8.25 3.979 1 91.62 263 HIS A C 1
ATOM 2056 O O . HIS A 1 263 ? -18.406 9.383 4.414 1 91.62 263 HIS A O 1
ATOM 2062 N N . TYR A 1 264 ? -18.016 7.852 2.908 1 90.44 264 TYR A N 1
ATOM 2063 C CA . TYR A 1 264 ? -17.094 8.664 2.139 1 90.44 264 TYR A CA 1
ATOM 2064 C C . TYR A 1 264 ? -17.781 9.906 1.58 1 90.44 264 TYR A C 1
ATOM 2066 O O . TYR A 1 264 ? -17.203 10.992 1.554 1 90.44 264 TYR A O 1
ATOM 2074 N N . LEU A 1 265 ? -19.047 9.727 1.185 1 89.69 265 LEU A N 1
ATOM 2075 C CA . LEU A 1 265 ? -19.797 10.828 0.585 1 89.69 265 LEU A CA 1
ATOM 2076 C C . LEU A 1 265 ? -20.375 11.734 1.661 1 89.69 265 LEU A C 1
ATOM 2078 O O . LEU A 1 265 ? -20.969 12.773 1.349 1 89.69 265 LEU A O 1
ATOM 2082 N N . GLY A 1 266 ? -20.281 11.312 2.902 1 88.81 266 GLY A N 1
ATOM 2083 C CA . GLY A 1 266 ? -20.766 12.133 3.998 1 88.81 266 GLY A CA 1
ATOM 2084 C C . GLY A 1 266 ? -22.281 12.133 4.113 1 88.81 266 GLY A C 1
ATOM 2085 O O . GLY A 1 266 ? -22.875 13.117 4.547 1 88.81 266 GLY A O 1
ATOM 2086 N N . LEU A 1 267 ? -22.875 11.055 3.816 1 91.44 267 LEU A N 1
ATOM 2087 C CA . LEU A 1 267 ? -24.328 11.008 3.738 1 91.44 267 LEU A CA 1
ATOM 2088 C C . LEU A 1 267 ? -24.938 10.742 5.109 1 91.44 267 LEU A C 1
ATOM 2090 O O . LEU A 1 267 ? -26.141 10.898 5.297 1 91.44 267 LEU A O 1
ATOM 2094 N N . PHE A 1 268 ? -24.094 10.352 6.027 1 90.69 268 PHE A N 1
ATOM 2095 C CA . PHE A 1 268 ? -24.594 10.078 7.363 1 90.69 268 PHE A CA 1
ATOM 2096 C C . PHE A 1 268 ? -24.75 11.359 8.172 1 90.69 268 PHE A C 1
ATOM 2098 O O . PHE A 1 268 ? -25.281 11.352 9.281 1 90.69 268 PHE A O 1
ATOM 2105 N N . ASN A 1 269 ? -24.203 12.391 7.5 1 84.19 269 ASN A N 1
ATOM 2106 C CA . ASN A 1 269 ? -24.312 13.688 8.164 1 84.19 269 ASN A CA 1
ATOM 2107 C C . ASN A 1 269 ? -25.312 14.594 7.457 1 84.19 269 ASN A C 1
ATOM 2109 O O . ASN A 1 269 ? -25.469 14.523 6.238 1 84.19 269 ASN A O 1
ATOM 2113 N N . GLY A 1 270 ? -26.312 15.039 8.203 1 81.62 270 GLY A N 1
ATOM 2114 C CA . GLY A 1 270 ? -27.188 16.047 7.613 1 81.62 270 GLY A CA 1
ATOM 2115 C C . GLY A 1 270 ? -28.578 15.539 7.293 1 81.62 270 GLY A C 1
ATOM 2116 O O . GLY A 1 270 ? -29.094 14.672 7.996 1 81.62 270 GLY A O 1
ATOM 2117 N N . ARG A 1 271 ? -29.219 16.125 6.145 1 84.5 271 ARG A N 1
ATOM 2118 C CA . ARG A 1 271 ? -30.609 15.891 5.793 1 84.5 271 ARG A CA 1
ATOM 2119 C C . ARG A 1 271 ? -30.797 14.484 5.219 1 84.5 271 ARG A C 1
ATOM 2121 O O . ARG A 1 271 ? -31.891 13.93 5.281 1 84.5 271 ARG A O 1
ATOM 2128 N N . TRP A 1 272 ? -29.703 13.859 4.754 1 88.69 272 TRP A N 1
ATOM 2129 C CA . TRP A 1 272 ? -29.797 12.562 4.086 1 88.69 272 TRP A CA 1
ATOM 2130 C C . TRP A 1 272 ? -29.469 11.43 5.047 1 88.69 272 TRP A C 1
ATOM 2132 O O . TRP A 1 272 ? -29.406 10.266 4.645 1 88.69 272 TRP A O 1
ATOM 2142 N N . ARG A 1 273 ? -29.438 11.625 6.254 1 92.62 273 ARG A N 1
ATOM 2143 C CA . ARG A 1 273 ? -29.016 10.633 7.246 1 92.62 273 ARG A CA 1
ATOM 2144 C C . ARG A 1 273 ? -30.031 9.5 7.348 1 92.62 273 ARG A C 1
ATOM 2146 O O . ARG A 1 273 ? -29.672 8.328 7.281 1 92.62 273 ARG A O 1
ATOM 2153 N N . ARG A 1 274 ? -31.344 9.875 7.441 1 93.56 274 ARG A N 1
ATOM 2154 C CA . ARG A 1 274 ? -32.375 8.859 7.664 1 93.56 274 ARG A CA 1
ATOM 2155 C C . ARG A 1 274 ? -32.5 7.941 6.457 1 93.56 274 ARG A C 1
ATOM 2157 O O . ARG A 1 274 ? -32.438 6.719 6.594 1 93.56 274 ARG A O 1
ATOM 2164 N N . PRO A 1 275 ? -32.594 8.539 5.238 1 93.88 275 PRO A N 1
ATOM 2165 C CA . PRO A 1 275 ? -32.656 7.637 4.086 1 93.88 275 PRO A CA 1
ATOM 2166 C C . PRO A 1 275 ? -31.391 6.801 3.902 1 93.88 275 PRO A C 1
ATOM 2168 O O . PRO A 1 275 ? -31.469 5.652 3.455 1 93.88 275 PRO A O 1
ATOM 2171 N N . THR A 1 276 ? -30.25 7.309 4.227 1 94.38 276 THR A N 1
ATOM 2172 C CA . THR A 1 276 ? -29 6.574 4.098 1 94.38 276 THR A CA 1
ATOM 2173 C C . THR A 1 276 ? -28.953 5.402 5.078 1 94.38 276 THR A C 1
ATOM 2175 O O . THR A 1 276 ? -28.547 4.297 4.715 1 94.38 276 THR A O 1
ATOM 2178 N N . ILE A 1 277 ? -29.422 5.656 6.305 1 95.5 277 ILE A N 1
ATOM 2179 C CA . ILE A 1 277 ? -29.453 4.598 7.305 1 95.5 277 ILE A CA 1
ATOM 2180 C C . ILE A 1 277 ? -30.453 3.521 6.879 1 95.5 277 ILE A C 1
ATOM 2182 O O . ILE A 1 277 ? -30.172 2.326 6.969 1 95.5 277 ILE A O 1
ATOM 2186 N N . ALA A 1 278 ? -31.562 3.973 6.395 1 96.44 278 ALA A N 1
ATOM 2187 C CA . ALA A 1 278 ? -32.594 3.037 5.941 1 96.44 278 ALA A CA 1
ATOM 2188 C C . ALA A 1 278 ? -32.094 2.186 4.781 1 96.44 278 ALA A C 1
ATOM 2190 O O . ALA A 1 278 ? -32.312 0.972 4.754 1 96.44 278 ALA A O 1
ATOM 2191 N N . PHE A 1 279 ? -31.469 2.818 3.826 1 96.31 279 PHE A N 1
ATOM 2192 C CA . PHE A 1 279 ? -30.953 2.104 2.664 1 96.31 279 PHE A CA 1
ATOM 2193 C C . PHE A 1 279 ? -29.859 1.126 3.07 1 96.31 279 PHE A C 1
ATOM 2195 O O . PHE A 1 279 ? -29.828 -0.007 2.586 1 96.31 279 PHE A O 1
ATOM 2202 N N . SER A 1 280 ? -28.938 1.51 3.945 1 95.62 280 SER A N 1
ATOM 2203 C CA . SER A 1 280 ? -27.891 0.626 4.441 1 95.62 280 SER A CA 1
ATOM 2204 C C . SER A 1 280 ? -28.484 -0.552 5.211 1 95.62 280 SER A C 1
ATOM 2206 O O . SER A 1 280 ? -28.031 -1.689 5.055 1 95.62 280 SER A O 1
ATOM 2208 N N . ALA A 1 281 ? -29.5 -0.248 5.988 1 96.81 281 ALA A N 1
ATOM 2209 C CA . ALA A 1 281 ? -30.172 -1.306 6.734 1 96.81 281 ALA A CA 1
ATOM 2210 C C . ALA A 1 281 ? -30.875 -2.281 5.789 1 96.81 281 ALA A C 1
ATOM 2212 O O . ALA A 1 281 ? -30.875 -3.492 6.031 1 96.81 281 ALA A O 1
ATOM 2213 N N . LEU A 1 282 ? -31.438 -1.723 4.758 1 97.44 282 LEU A N 1
ATOM 2214 C CA . LEU A 1 282 ? -32.094 -2.562 3.76 1 97.44 282 LEU A CA 1
ATOM 2215 C C . LEU A 1 282 ? -31.094 -3.545 3.145 1 97.44 282 LEU A C 1
ATOM 2217 O O . LEU A 1 282 ? -31.406 -4.727 2.98 1 97.44 282 LEU A O 1
ATOM 2221 N N . THR A 1 283 ? -29.922 -3.072 2.715 1 97.31 283 THR A N 1
ATOM 2222 C CA . THR A 1 283 ? -28.922 -3.945 2.111 1 97.31 283 THR A CA 1
ATOM 2223 C C . THR A 1 283 ? -28.484 -5.027 3.096 1 97.31 283 THR A C 1
ATOM 2225 O O . THR A 1 283 ? -28.219 -6.164 2.701 1 97.31 283 THR A O 1
ATOM 2228 N N . ILE A 1 284 ? -28.406 -4.719 4.395 1 97.25 284 ILE A N 1
ATOM 2229 C CA . ILE A 1 284 ? -28.031 -5.68 5.426 1 97.25 284 ILE A CA 1
ATOM 2230 C C . ILE A 1 284 ? -29.141 -6.715 5.598 1 97.25 284 ILE A C 1
ATOM 2232 O O . ILE A 1 284 ? -28.875 -7.918 5.645 1 97.25 284 ILE A O 1
ATOM 2236 N N . VAL A 1 285 ? -30.359 -6.254 5.645 1 97.38 285 VAL A N 1
ATOM 2237 C CA . VAL A 1 285 ? -31.516 -7.125 5.848 1 97.38 285 VAL A CA 1
ATOM 2238 C C . VAL A 1 285 ? -31.656 -8.086 4.668 1 97.38 285 VAL A C 1
ATOM 2240 O O . VAL A 1 285 ? -31.922 -9.273 4.855 1 97.38 285 VAL A O 1
ATOM 2243 N N . VAL A 1 286 ? -31.5 -7.617 3.479 1 97.25 286 VAL A N 1
ATOM 2244 C CA . VAL A 1 286 ? -31.594 -8.461 2.289 1 97.25 286 VAL A CA 1
ATOM 2245 C C . VAL A 1 286 ? -30.5 -9.523 2.328 1 97.25 286 VAL A C 1
ATOM 2247 O O . VAL A 1 286 ? -30.75 -10.695 2.047 1 97.25 286 VAL A O 1
ATOM 2250 N N . ALA A 1 287 ? -29.266 -9.156 2.639 1 96.81 287 ALA A N 1
ATOM 2251 C CA . ALA A 1 287 ? -28.156 -10.109 2.74 1 96.81 287 ALA A CA 1
ATOM 2252 C C . ALA A 1 287 ? -28.453 -11.18 3.783 1 96.81 287 ALA A C 1
ATOM 2254 O O . ALA A 1 287 ? -28.219 -12.367 3.543 1 96.81 287 ALA A O 1
ATOM 2255 N N . LEU A 1 288 ? -29.031 -10.781 4.914 1 95.5 288 LEU A N 1
ATOM 2256 C CA . LEU A 1 288 ? -29.328 -11.711 5.996 1 95.5 288 LEU A CA 1
ATOM 2257 C C . LEU A 1 288 ? -30.469 -12.641 5.613 1 95.5 288 LEU A C 1
ATOM 2259 O O . LEU A 1 288 ? -30.484 -13.805 5.996 1 95.5 288 LEU A O 1
ATOM 2263 N N . ALA A 1 289 ? -31.391 -12.156 4.875 1 95.44 289 ALA A N 1
ATOM 2264 C CA . ALA A 1 289 ? -32.562 -12.953 4.453 1 95.44 289 ALA A CA 1
ATOM 2265 C C . ALA A 1 289 ? -32.156 -13.992 3.418 1 95.44 289 ALA A C 1
ATOM 2267 O O . ALA A 1 289 ? -32.688 -15.109 3.412 1 95.44 289 ALA A O 1
ATOM 2268 N N . VAL A 1 290 ? -31.25 -13.688 2.596 1 95.31 290 VAL A N 1
ATOM 2269 C CA . VAL A 1 290 ? -30.859 -14.547 1.484 1 95.31 290 VAL A CA 1
ATOM 2270 C C . VAL A 1 290 ? -29.875 -15.609 1.975 1 95.31 290 VAL A C 1
ATOM 2272 O O . VAL A 1 290 ? -29.797 -16.703 1.409 1 95.31 290 VAL A O 1
ATOM 2275 N N . ALA A 1 291 ? -29.156 -15.391 3.066 1 94.19 291 ALA A N 1
ATOM 2276 C CA . ALA A 1 291 ? -28.094 -16.266 3.559 1 94.19 291 ALA A CA 1
ATOM 2277 C C . ALA A 1 291 ? -28.625 -17.656 3.859 1 94.19 291 ALA A C 1
ATOM 2279 O O . ALA A 1 291 ? -28.125 -18.656 3.334 1 94.19 291 ALA A O 1
ATOM 2280 N N . PRO A 1 292 ? -29.766 -17.812 4.59 1 93.5 292 PRO A N 1
ATOM 2281 C CA . PRO A 1 292 ? -30.266 -19.172 4.855 1 93.5 292 PRO A CA 1
ATOM 2282 C C . PRO A 1 292 ? -30.859 -19.828 3.611 1 93.5 292 PRO A C 1
ATOM 2284 O O . PRO A 1 292 ? -30.781 -21.062 3.471 1 93.5 292 PRO A O 1
ATOM 2287 N N . LEU A 1 293 ? -31.344 -19.062 2.703 1 92.62 293 LEU A N 1
ATOM 2288 C CA . LEU A 1 293 ? -31.891 -19.594 1.467 1 92.62 293 LEU A CA 1
ATOM 2289 C C . LEU A 1 293 ? -30.797 -20.203 0.595 1 92.62 293 LEU A C 1
ATOM 2291 O O . LEU A 1 293 ? -31.047 -21.156 -0.145 1 92.62 293 LEU A O 1
ATOM 2295 N N . MET A 1 294 ? -29.656 -19.656 0.642 1 90.56 294 MET A N 1
ATOM 2296 C CA . MET A 1 294 ? -28.547 -20.125 -0.18 1 90.56 294 MET A CA 1
ATOM 2297 C C . MET A 1 294 ? -27.766 -21.234 0.533 1 90.56 294 MET A C 1
ATOM 2299 O O . MET A 1 294 ? -27.328 -22.188 -0.099 1 90.56 294 MET A O 1
ATOM 2303 N N . LEU A 1 295 ? -27.609 -21.141 1.865 1 88.69 295 LEU A N 1
ATOM 2304 C CA . LEU A 1 295 ? -26.719 -22.047 2.604 1 88.69 295 LEU A CA 1
ATOM 2305 C C . LEU A 1 295 ? -27.469 -23.297 3.051 1 88.69 295 LEU A C 1
ATOM 2307 O O . LEU A 1 295 ? -26.891 -24.375 3.115 1 88.69 295 LEU A O 1
ATOM 2311 N N . ILE A 1 296 ? -28.781 -23.172 3.324 1 88.19 296 ILE A N 1
ATOM 2312 C CA . ILE A 1 296 ? -29.531 -24.281 3.934 1 88.19 296 ILE A CA 1
ATOM 2313 C C . ILE A 1 296 ? -30.516 -24.859 2.926 1 88.19 296 ILE A C 1
ATOM 2315 O O . ILE A 1 296 ? -30.469 -26.047 2.619 1 88.19 296 ILE A O 1
ATOM 2319 N N . ILE A 1 297 ? -31.344 -24.031 2.316 1 85.69 297 ILE A N 1
ATOM 2320 C CA . ILE A 1 297 ? -32.438 -24.5 1.453 1 85.69 297 ILE A CA 1
ATOM 2321 C C . ILE A 1 297 ? -31.891 -24.75 0.045 1 85.69 297 ILE A C 1
ATOM 2323 O O . ILE A 1 297 ? -32.406 -25.609 -0.684 1 85.69 297 ILE A O 1
ATOM 2327 N N . ASN A 1 298 ? -30.844 -24.078 -0.342 1 82.94 298 ASN A N 1
ATOM 2328 C CA . ASN A 1 298 ? -30.172 -24.219 -1.627 1 82.94 298 ASN A CA 1
ATOM 2329 C C . ASN A 1 298 ? -31.125 -23.984 -2.793 1 82.94 298 ASN A C 1
ATOM 2331 O O . ASN A 1 298 ? -31.219 -24.828 -3.691 1 82.94 298 ASN A O 1
ATOM 2335 N N . VAL A 1 299 ? -31.75 -22.828 -2.795 1 84.81 299 VAL A N 1
ATOM 2336 C CA . VAL A 1 299 ? -32.656 -22.453 -3.859 1 84.81 299 VAL A CA 1
ATOM 2337 C C . VAL A 1 299 ? -31.875 -21.922 -5.059 1 84.81 299 VAL A C 1
ATOM 2339 O O . VAL A 1 299 ? -31.062 -21 -4.918 1 84.81 299 VAL A O 1
ATOM 2342 N N . TRP A 1 300 ? -32.156 -22.469 -6.277 1 84.31 300 TRP A N 1
ATOM 2343 C CA . TRP A 1 300 ? -31.312 -22.203 -7.445 1 84.31 300 TRP A CA 1
ATOM 2344 C C . TRP A 1 300 ? -31.516 -20.781 -7.953 1 84.31 300 TRP A C 1
ATOM 2346 O O . TRP A 1 300 ? -30.609 -20.188 -8.547 1 84.31 300 TRP A O 1
ATOM 2356 N N . TRP A 1 301 ? -32.719 -20.125 -7.75 1 88.75 301 TRP A N 1
ATOM 2357 C CA . TRP A 1 301 ? -33 -18.828 -8.375 1 88.75 301 TRP A CA 1
ATOM 2358 C C . TRP A 1 301 ? -32.625 -17.688 -7.449 1 88.75 301 TRP A C 1
ATOM 2360 O O . TRP A 1 301 ? -32.656 -16.516 -7.852 1 88.75 301 TRP A O 1
ATOM 2370 N N . VAL A 1 302 ? -32.219 -17.969 -6.242 1 93 302 VAL A N 1
ATOM 2371 C CA . VAL A 1 302 ? -31.906 -16.922 -5.273 1 93 302 VAL A CA 1
ATOM 2372 C C . VAL A 1 302 ? -30.594 -16.25 -5.652 1 93 302 VAL A C 1
ATOM 2374 O O . VAL A 1 302 ? -30.422 -15.047 -5.48 1 93 302 VAL A O 1
ATOM 2377 N N . ARG A 1 303 ? -29.641 -17.062 -6.188 1 93.25 303 ARG A N 1
ATOM 2378 C CA . ARG A 1 303 ? -28.328 -16.516 -6.523 1 93.25 303 ARG A CA 1
ATOM 2379 C C . ARG A 1 303 ? -28.422 -15.5 -7.652 1 93.25 303 ARG A C 1
ATOM 2381 O O . ARG A 1 303 ? -27.969 -14.367 -7.516 1 93.25 303 ARG A O 1
ATOM 2388 N N . PRO A 1 304 ? -29.078 -15.805 -8.758 1 93.19 304 PRO A N 1
ATOM 2389 C CA . PRO A 1 304 ? -29.203 -14.773 -9.797 1 93.19 304 PRO A CA 1
ATOM 2390 C C . PRO A 1 304 ? -30 -13.562 -9.328 1 93.19 304 PRO A C 1
ATOM 2392 O O . PRO A 1 304 ? -29.703 -12.43 -9.719 1 93.19 304 PRO A O 1
ATOM 2395 N N . LEU A 1 305 ? -30.938 -13.781 -8.516 1 94.38 305 LEU A N 1
ATOM 2396 C CA . LEU A 1 305 ? -31.703 -12.656 -7.988 1 94.38 305 LEU A CA 1
ATOM 2397 C C . LEU A 1 305 ? -30.812 -11.727 -7.172 1 94.38 305 LEU A C 1
ATOM 2399 O O . LEU A 1 305 ? -30.953 -10.5 -7.258 1 94.38 305 LEU A O 1
ATOM 2403 N N . TYR A 1 306 ? -30.016 -12.281 -6.332 1 95.31 306 TYR A N 1
ATOM 2404 C CA . TYR A 1 306 ? -29.125 -11.461 -5.52 1 95.31 306 TYR A CA 1
ATOM 2405 C C . TYR A 1 306 ? -28.125 -10.711 -6.395 1 95.31 306 TYR A C 1
ATOM 2407 O O . TYR A 1 306 ? -27.734 -9.586 -6.082 1 95.31 306 TYR A O 1
ATOM 2415 N N . LEU A 1 307 ? -27.688 -11.352 -7.48 1 94.81 307 LEU A N 1
ATOM 2416 C CA . LEU A 1 307 ? -26.797 -10.68 -8.414 1 94.81 307 LEU A CA 1
ATOM 2417 C C . LEU A 1 307 ? -27.453 -9.43 -8.992 1 94.81 307 LEU A C 1
ATOM 2419 O O . LEU A 1 307 ? -26.812 -8.375 -9.078 1 94.81 307 LEU A O 1
ATOM 2423 N N . PHE A 1 308 ? -28.672 -9.562 -9.352 1 95.81 308 PHE A N 1
ATOM 2424 C CA . PHE A 1 308 ? -29.391 -8.414 -9.883 1 95.81 308 PHE A CA 1
ATOM 2425 C C . PHE A 1 308 ? -29.609 -7.359 -8.805 1 95.81 308 PHE A C 1
ATOM 2427 O O . PHE A 1 308 ? -29.578 -6.16 -9.094 1 95.81 308 PHE A O 1
ATOM 2434 N N . TRP A 1 309 ? -29.812 -7.82 -7.578 1 96.19 309 TRP A N 1
ATOM 2435 C CA . TRP A 1 309 ? -29.922 -6.906 -6.449 1 96.19 309 TRP A CA 1
ATOM 2436 C C . TRP A 1 309 ? -28.641 -6.098 -6.277 1 96.19 309 TRP A C 1
ATOM 2438 O O . TRP A 1 309 ? -28.688 -4.883 -6.074 1 96.19 309 TRP A O 1
ATOM 2448 N N . GLN A 1 310 ? -27.5 -6.762 -6.352 1 95.19 310 GLN A N 1
ATOM 2449 C CA . GLN A 1 310 ? -26.219 -6.078 -6.23 1 95.19 310 GLN A CA 1
ATOM 2450 C C . GLN A 1 310 ? -26.047 -5.016 -7.316 1 95.19 310 GLN A C 1
ATOM 2452 O O . GLN A 1 310 ? -25.578 -3.908 -7.043 1 95.19 310 GLN A O 1
ATOM 2457 N N . MET A 1 311 ? -26.484 -5.344 -8.492 1 95.38 311 MET A N 1
ATOM 2458 C CA . MET A 1 311 ? -26.406 -4.391 -9.602 1 95.38 311 MET A CA 1
ATOM 2459 C C . MET A 1 311 ? -27.312 -3.189 -9.344 1 95.38 311 MET A C 1
ATOM 2461 O O . MET A 1 311 ? -26.953 -2.057 -9.672 1 95.38 311 MET A O 1
ATOM 2465 N N . ALA A 1 312 ? -28.422 -3.482 -8.859 1 96.81 312 ALA A N 1
ATOM 2466 C CA . ALA A 1 312 ? -29.375 -2.416 -8.539 1 96.81 312 ALA A CA 1
ATOM 2467 C C . ALA A 1 312 ? -28.797 -1.47 -7.488 1 96.81 312 ALA A C 1
ATOM 2469 O O . ALA A 1 312 ? -28.953 -0.251 -7.59 1 96.81 312 ALA A O 1
ATOM 2470 N N . VAL A 1 313 ? -28.203 -2.014 -6.469 1 96.5 313 VAL A N 1
ATOM 2471 C CA . VAL A 1 313 ? -27.609 -1.204 -5.406 1 96.5 313 VAL A CA 1
ATOM 2472 C C . VAL A 1 313 ? -26.5 -0.32 -5.984 1 96.5 313 VAL A C 1
ATOM 2474 O O . VAL A 1 313 ? -26.406 0.86 -5.641 1 96.5 313 VAL A O 1
ATOM 2477 N N . ILE A 1 314 ? -25.672 -0.861 -6.883 1 95.56 314 ILE A N 1
ATOM 2478 C CA . ILE A 1 314 ? -24.609 -0.086 -7.527 1 95.56 314 ILE A CA 1
ATOM 2479 C C . ILE A 1 314 ? -25.234 1.066 -8.32 1 95.56 314 ILE A C 1
ATOM 2481 O O . ILE A 1 314 ? -24.766 2.203 -8.242 1 95.56 314 ILE A O 1
ATOM 2485 N N . LEU A 1 315 ? -26.344 0.812 -8.953 1 96.62 315 LEU A N 1
ATOM 2486 C CA . LEU A 1 315 ? -27 1.824 -9.773 1 96.62 315 LEU A CA 1
ATOM 2487 C C . LEU A 1 315 ? -27.578 2.934 -8.906 1 96.62 315 LEU A C 1
ATOM 2489 O O . LEU A 1 315 ? -27.469 4.113 -9.242 1 96.62 315 LEU A O 1
ATOM 2493 N N . VAL A 1 316 ? -28.188 2.584 -7.801 1 96.25 316 VAL A N 1
ATOM 2494 C CA . VAL A 1 316 ? -28.75 3.566 -6.887 1 96.25 316 VAL A CA 1
ATOM 2495 C C . VAL A 1 316 ? -27.641 4.438 -6.309 1 96.25 316 VAL A C 1
ATOM 2497 O O . VAL A 1 316 ? -27.75 5.664 -6.262 1 96.25 316 VAL A O 1
ATOM 2500 N N . THR A 1 317 ? -26.578 3.764 -5.867 1 94.56 317 THR A N 1
ATOM 2501 C CA . THR A 1 317 ? -25.453 4.504 -5.316 1 94.56 317 THR A CA 1
ATOM 2502 C C . THR A 1 317 ? -24.844 5.426 -6.367 1 94.56 317 THR A C 1
ATOM 2504 O O . THR A 1 317 ? -24.453 6.555 -6.059 1 94.56 317 THR A O 1
ATOM 2507 N N . MET A 1 318 ? -24.781 4.914 -7.547 1 94.94 318 MET A N 1
ATOM 2508 C CA . MET A 1 318 ? -24.266 5.73 -8.648 1 94.94 318 MET A CA 1
ATOM 2509 C C . MET A 1 318 ? -25.188 6.922 -8.906 1 94.94 318 MET A C 1
ATOM 2511 O O . MET A 1 318 ? -24.703 8.031 -9.18 1 94.94 318 MET A O 1
ATOM 2515 N N . GLY A 1 319 ? -26.469 6.742 -8.867 1 95.62 319 GLY A N 1
ATOM 2516 C CA . GLY A 1 319 ? -27.422 7.828 -9.008 1 95.62 319 GLY A CA 1
ATOM 2517 C C . GLY A 1 319 ? -27.25 8.914 -7.961 1 95.62 319 GLY A C 1
ATOM 2518 O O . GLY A 1 319 ? -27.266 10.102 -8.289 1 95.62 319 GLY A O 1
ATOM 2519 N N . VAL A 1 320 ? -27.031 8.523 -6.742 1 94.19 320 VAL A N 1
ATOM 2520 C CA . VAL A 1 320 ? -26.828 9.469 -5.652 1 94.19 320 VAL A CA 1
ATOM 2521 C C . VAL A 1 320 ? -25.516 10.242 -5.875 1 94.19 320 VAL A C 1
ATOM 2523 O O . VAL A 1 320 ? -25.469 11.461 -5.695 1 94.19 320 VAL A O 1
ATOM 2526 N N . ALA A 1 321 ? -24.516 9.508 -6.293 1 93.81 321 ALA A N 1
ATOM 2527 C CA . ALA A 1 321 ? -23.234 10.148 -6.551 1 93.81 321 ALA A CA 1
ATOM 2528 C C . ALA A 1 321 ? -23.344 11.148 -7.695 1 93.81 321 ALA A C 1
ATOM 2530 O O . ALA A 1 321 ? -22.75 12.227 -7.645 1 93.81 321 ALA A O 1
ATOM 2531 N N . LEU A 1 322 ? -24.109 10.789 -8.68 1 94.62 322 LEU A N 1
ATOM 2532 C CA . LEU A 1 322 ? -24.328 11.688 -9.805 1 94.62 322 LEU A CA 1
ATOM 2533 C C . LEU A 1 322 ? -25.078 12.938 -9.367 1 94.62 322 LEU A C 1
ATOM 2535 O O . LEU A 1 322 ? -24.766 14.047 -9.812 1 94.62 322 LEU A O 1
ATOM 2539 N N . TRP A 1 323 ? -26.047 12.703 -8.578 1 94.31 323 TRP A N 1
ATOM 2540 C CA . TRP A 1 323 ? -26.828 13.82 -8.047 1 94.31 323 TRP A CA 1
ATOM 2541 C C . TRP A 1 323 ? -25.938 14.758 -7.23 1 94.31 323 TRP A C 1
ATOM 2543 O O . TRP A 1 323 ? -26.047 15.977 -7.355 1 94.31 323 TRP A O 1
ATOM 2553 N N . LEU A 1 324 ? -25.062 14.242 -6.488 1 92 324 LEU A N 1
ATOM 2554 C CA . LEU A 1 324 ? -24.156 15.039 -5.672 1 92 324 LEU A CA 1
ATOM 2555 C C . LEU A 1 324 ? -23.125 15.758 -6.547 1 92 324 LEU A C 1
ATOM 2557 O O . LEU A 1 324 ? -22.75 16.906 -6.266 1 92 324 LEU A O 1
ATOM 2561 N N . THR A 1 325 ? -22.703 15.086 -7.57 1 92.38 325 THR A N 1
ATOM 2562 C CA . THR A 1 325 ? -21.766 15.695 -8.508 1 92.38 325 THR A CA 1
ATOM 2563 C C . THR A 1 325 ? -22.391 16.906 -9.195 1 92.38 325 THR A C 1
ATOM 2565 O O . THR A 1 325 ? -21.734 17.938 -9.383 1 92.38 325 THR A O 1
ATOM 2568 N N . ALA A 1 326 ? -23.625 16.797 -9.523 1 93.56 326 ALA A N 1
ATOM 2569 C CA . ALA A 1 326 ? -24.344 17.891 -10.172 1 93.56 326 ALA A CA 1
ATOM 2570 C C . ALA A 1 326 ? -24.5 19.078 -9.234 1 93.56 326 ALA A C 1
ATOM 2572 O O . ALA A 1 326 ? -24.594 20.219 -9.688 1 93.56 326 ALA A O 1
ATOM 2573 N N . ARG A 1 327 ? -24.438 18.859 -8.031 1 90.56 327 ARG A N 1
ATOM 2574 C CA . ARG A 1 327 ? -24.594 19.922 -7.043 1 90.56 327 ARG A CA 1
ATOM 2575 C C . ARG A 1 327 ? -23.234 20.5 -6.648 1 90.56 327 ARG A C 1
ATOM 2577 O O . ARG A 1 327 ? -23.156 21.328 -5.738 1 90.56 327 ARG A O 1
ATOM 2584 N N . GLY A 1 328 ? -22.172 19.938 -7.211 1 87.81 328 GLY A N 1
ATOM 2585 C CA . GLY A 1 328 ? -20.859 20.562 -7.059 1 87.81 328 GLY A CA 1
ATOM 2586 C C . GLY A 1 328 ? -19.953 19.828 -6.094 1 87.81 328 GLY A C 1
ATOM 2587 O O . GLY A 1 328 ? -18.859 20.312 -5.773 1 87.81 328 GLY A O 1
ATOM 2588 N N . TYR A 1 329 ? -20.359 18.734 -5.672 1 85.06 329 TYR A N 1
ATOM 2589 C CA . TYR A 1 329 ? -19.5 17.984 -4.758 1 85.06 329 TYR A CA 1
ATOM 2590 C C . TYR A 1 329 ? -18.359 17.312 -5.508 1 85.06 329 TYR A C 1
ATOM 2592 O O . TYR A 1 329 ? -18.562 16.297 -6.168 1 85.06 329 TYR A O 1
ATOM 2600 N N . ARG A 1 330 ? -17.156 17.719 -5.398 1 82.69 330 ARG A N 1
ATOM 2601 C CA . ARG A 1 330 ? -15.984 17.297 -6.168 1 82.69 330 ARG A CA 1
ATOM 2602 C C . ARG A 1 330 ? -15.625 15.852 -5.863 1 82.69 330 ARG A C 1
ATOM 2604 O O . ARG A 1 330 ? -15.219 15.109 -6.758 1 82.69 330 ARG A O 1
ATOM 2611 N N . HIS A 1 331 ? -15.781 15.406 -4.629 1 82.25 331 HIS A N 1
ATOM 2612 C CA . HIS A 1 331 ? -15.375 14.07 -4.219 1 82.25 331 HIS A CA 1
ATOM 2613 C C . HIS A 1 331 ? -16.328 13.008 -4.766 1 82.25 331 HIS A C 1
ATOM 2615 O O . HIS A 1 331 ? -15.961 11.836 -4.871 1 82.25 331 HIS A O 1
ATOM 2621 N N . ALA A 1 332 ? -17.5 13.438 -5.234 1 90.19 332 ALA A N 1
ATOM 2622 C CA . ALA A 1 332 ? -18.516 12.5 -5.734 1 90.19 332 ALA A CA 1
ATOM 2623 C C . ALA A 1 332 ? -18.188 12.07 -7.164 1 90.19 332 ALA A C 1
ATOM 2625 O O . ALA A 1 332 ? -18.625 11.008 -7.609 1 90.19 332 ALA A O 1
ATOM 2626 N N . ARG A 1 333 ? -17.438 12.844 -7.926 1 91 333 ARG A N 1
ATOM 2627 C CA . ARG A 1 333 ? -17.094 12.539 -9.312 1 91 333 ARG A CA 1
ATOM 2628 C C . ARG A 1 333 ? -16.266 11.258 -9.391 1 91 333 ARG A C 1
ATOM 2630 O O . ARG A 1 333 ? -16.469 10.438 -10.289 1 91 333 ARG A O 1
ATOM 2637 N N . ILE A 1 334 ? -15.328 11.109 -8.469 1 88.75 334 ILE A N 1
ATOM 2638 C CA . ILE A 1 334 ? -14.461 9.938 -8.477 1 88.75 334 ILE A CA 1
ATOM 2639 C C . ILE A 1 334 ? -15.281 8.688 -8.18 1 88.75 334 ILE A C 1
ATOM 2641 O O . ILE A 1 334 ? -15.016 7.613 -8.734 1 88.75 334 ILE A O 1
ATOM 2645 N N . VAL A 1 335 ? -16.266 8.852 -7.344 1 90.12 335 VAL A N 1
ATOM 2646 C CA . VAL A 1 335 ? -17.125 7.723 -6.977 1 90.12 335 VAL A CA 1
ATOM 2647 C C . VAL A 1 335 ? -17.938 7.273 -8.188 1 90.12 335 VAL A C 1
ATOM 2649 O O . VAL A 1 335 ? -18.125 6.074 -8.406 1 90.12 335 VAL A O 1
ATOM 2652 N N . VAL A 1 336 ? -18.391 8.219 -8.984 1 92.81 336 VAL A N 1
ATOM 2653 C CA . VAL A 1 336 ? -19.141 7.895 -10.188 1 92.81 336 VAL A CA 1
ATOM 2654 C C . VAL A 1 336 ? -18.266 7.086 -11.141 1 92.81 336 VAL A C 1
ATOM 2656 O O . VAL A 1 336 ? -18.703 6.066 -11.68 1 92.81 336 VAL A O 1
ATOM 2659 N N . LEU A 1 337 ? -17.094 7.48 -11.305 1 89.81 337 LEU A N 1
ATOM 2660 C CA . LEU A 1 337 ? -16.188 6.812 -12.219 1 89.81 337 LEU A CA 1
ATOM 2661 C C . LEU A 1 337 ? -15.891 5.391 -11.75 1 89.81 337 LEU A C 1
ATOM 2663 O O . LEU A 1 337 ? -15.938 4.449 -12.547 1 89.81 337 LEU A O 1
ATOM 2667 N N . VAL A 1 338 ? -15.625 5.246 -10.516 1 88.25 338 VAL A N 1
ATOM 2668 C CA . VAL A 1 338 ? -15.234 3.943 -9.992 1 88.25 338 VAL A CA 1
ATOM 2669 C C . VAL A 1 338 ? -16.438 3.004 -10 1 88.25 338 VAL A C 1
ATOM 2671 O O . VAL A 1 338 ? -16.297 1.807 -10.266 1 88.25 338 VAL A O 1
ATOM 2674 N N . LEU A 1 339 ? -17.609 3.561 -9.719 1 92.44 339 LEU A N 1
ATOM 2675 C CA . LEU A 1 339 ? -18.812 2.736 -9.734 1 92.44 339 LEU A CA 1
ATOM 2676 C C . LEU A 1 339 ? -19.172 2.32 -11.156 1 92.44 339 LEU A C 1
ATOM 2678 O O . LEU A 1 339 ? -19.719 1.235 -11.375 1 92.44 339 LEU A O 1
ATOM 2682 N N . LEU A 1 340 ? -18.797 3.15 -12.086 1 92.25 340 LEU A N 1
ATOM 2683 C CA . LEU A 1 340 ? -18.984 2.785 -13.484 1 92.25 340 LEU A CA 1
ATOM 2684 C C . LEU A 1 340 ? -18.109 1.595 -13.867 1 92.25 340 LEU A C 1
ATOM 2686 O O . LEU A 1 340 ? -18.562 0.682 -14.562 1 92.25 340 LEU A O 1
ATOM 2690 N N . LEU A 1 341 ? -16.938 1.58 -13.453 1 89.25 341 LEU A N 1
ATOM 2691 C CA . LEU A 1 341 ? -16.016 0.478 -13.727 1 89.25 341 LEU A CA 1
ATOM 2692 C C . LEU A 1 341 ? -16.484 -0.795 -13.023 1 89.25 341 LEU A C 1
ATOM 2694 O O . LEU A 1 341 ? -16.422 -1.884 -13.594 1 89.25 341 LEU A O 1
ATOM 2698 N N . LEU A 1 342 ? -16.859 -0.592 -11.812 1 91.81 342 LEU A N 1
ATOM 2699 C CA . LEU A 1 342 ? -17.375 -1.726 -11.055 1 91.81 342 LEU A CA 1
ATOM 2700 C C . LEU A 1 342 ? -18.625 -2.301 -11.711 1 91.81 342 LEU A C 1
ATOM 2702 O O . LEU A 1 342 ? -18.797 -3.521 -11.789 1 91.81 342 LEU A O 1
ATOM 2706 N N . LEU A 1 343 ? -19.5 -1.422 -12.18 1 93.88 343 LEU A N 1
ATOM 2707 C CA . LEU A 1 343 ? -20.734 -1.844 -12.836 1 93.88 343 LEU A CA 1
ATOM 2708 C C . LEU A 1 343 ? -20.438 -2.6 -14.125 1 93.88 343 LEU A C 1
ATOM 2710 O O . LEU A 1 343 ? -21.047 -3.631 -14.398 1 93.88 343 LEU A O 1
ATOM 2714 N N . ALA A 1 344 ? -19.516 -2.121 -14.875 1 93 344 ALA A N 1
ATOM 2715 C CA . ALA A 1 344 ? -19.141 -2.77 -16.125 1 93 344 ALA A CA 1
ATOM 2716 C C . ALA A 1 344 ? -18.578 -4.168 -15.875 1 93 344 ALA A C 1
ATOM 2718 O O . ALA A 1 344 ? -18.969 -5.129 -16.547 1 93 344 ALA A O 1
ATOM 2719 N N . GLY A 1 345 ? -17.703 -4.273 -15.008 1 91.75 345 GLY A N 1
ATOM 2720 C CA . GLY A 1 345 ? -17.141 -5.57 -14.664 1 91.75 345 GLY A CA 1
ATOM 2721 C C . GLY A 1 345 ? -18.156 -6.535 -14.094 1 91.75 345 GLY A C 1
ATOM 2722 O O . GLY A 1 345 ? -18.188 -7.715 -14.453 1 91.75 345 GLY A O 1
ATOM 2723 N N . SER A 1 346 ? -19.016 -6.016 -13.242 1 91.31 346 SER A N 1
ATOM 2724 C CA . SER A 1 346 ? -20.047 -6.844 -12.625 1 91.31 346 SER A CA 1
ATOM 2725 C C . SER A 1 346 ? -21.094 -7.27 -13.641 1 91.31 346 SER A C 1
ATOM 2727 O O . SER A 1 346 ? -21.609 -8.398 -13.586 1 91.31 346 SER A O 1
ATOM 2729 N N . ALA A 1 347 ? -21.406 -6.391 -14.531 1 94.06 347 ALA A N 1
ATOM 2730 C CA . ALA A 1 347 ? -22.391 -6.703 -15.555 1 94.06 347 ALA A CA 1
ATOM 2731 C C . ALA A 1 347 ? -21.906 -7.836 -16.453 1 94.06 347 ALA A C 1
ATOM 2733 O O . ALA A 1 347 ? -22.688 -8.727 -16.812 1 94.06 347 ALA A O 1
ATOM 2734 N N . LEU A 1 348 ? -20.719 -7.816 -16.781 1 92.94 348 LEU A N 1
ATOM 2735 C CA . LEU A 1 348 ? -20.141 -8.883 -17.609 1 92.94 348 LEU A CA 1
ATOM 2736 C C . LEU A 1 348 ? -20.156 -10.211 -16.859 1 92.94 348 LEU A C 1
ATOM 2738 O O . LEU A 1 348 ? -20.469 -11.25 -17.438 1 92.94 348 LEU A O 1
ATOM 2742 N N . ARG A 1 349 ? -19.828 -10.148 -15.664 1 91.06 349 ARG A N 1
ATOM 2743 C CA . ARG A 1 349 ? -19.812 -11.352 -14.844 1 91.06 349 ARG A CA 1
ATOM 2744 C C . ARG A 1 349 ? -21.219 -11.922 -14.68 1 91.06 349 ARG A C 1
ATOM 2746 O O . ARG A 1 349 ? -21.422 -13.133 -14.734 1 91.06 349 ARG A O 1
ATOM 2753 N N . VAL A 1 350 ? -22.203 -11.062 -14.469 1 92.69 350 VAL A N 1
ATOM 2754 C CA . VAL A 1 350 ? -23.578 -11.492 -14.305 1 92.69 350 VAL A CA 1
ATOM 2755 C C . VAL A 1 350 ? -24.094 -12.094 -15.617 1 92.69 350 VAL A C 1
ATOM 2757 O O . VAL A 1 350 ? -24.734 -13.148 -15.609 1 92.69 350 VAL A O 1
ATOM 2760 N N . ALA A 1 351 ? -23.75 -11.438 -16.703 1 94.56 351 ALA A N 1
ATOM 2761 C CA . ALA A 1 351 ? -24.156 -11.953 -18.016 1 94.56 351 ALA A CA 1
ATOM 2762 C C . ALA A 1 351 ? -23.594 -13.352 -18.25 1 94.56 351 ALA A C 1
ATOM 2764 O O . ALA A 1 351 ? -24.297 -14.227 -18.781 1 94.56 351 ALA A O 1
ATOM 2765 N N . ARG A 1 352 ? -22.453 -13.547 -17.859 1 92.81 352 ARG A N 1
ATOM 2766 C CA . ARG A 1 352 ? -21.828 -14.859 -17.984 1 92.81 352 ARG A CA 1
ATOM 2767 C C . ARG A 1 352 ? -22.453 -15.859 -17.016 1 92.81 352 ARG A C 1
ATOM 2769 O O . ARG A 1 352 ? -22.688 -17.016 -17.375 1 92.81 352 ARG A O 1
ATOM 2776 N N . ASN A 1 353 ? -22.688 -15.445 -15.812 1 93.69 353 ASN A N 1
ATOM 2777 C CA . ASN A 1 353 ? -23.203 -16.328 -14.781 1 93.69 353 ASN A CA 1
ATOM 2778 C C . ASN A 1 353 ? -24.625 -16.797 -15.094 1 93.69 353 ASN A C 1
ATOM 2780 O O . ASN A 1 353 ? -24.984 -17.938 -14.797 1 93.69 353 ASN A O 1
ATOM 2784 N N . VAL A 1 354 ? -25.406 -15.961 -15.734 1 93.38 354 VAL A N 1
ATOM 2785 C CA . VAL A 1 354 ? -26.797 -16.328 -16.031 1 93.38 354 VAL A CA 1
ATOM 2786 C C . VAL A 1 354 ? -26.875 -17 -17.406 1 93.38 354 VAL A C 1
ATOM 2788 O O . VAL A 1 354 ? -27.922 -17.5 -17.797 1 93.38 354 VAL A O 1
ATOM 2791 N N . GLY A 1 355 ? -25.812 -17.094 -18.156 1 92.5 355 GLY A N 1
ATOM 2792 C CA . GLY A 1 355 ? -25.75 -17.828 -19.406 1 92.5 355 GLY A CA 1
ATOM 2793 C C . GLY A 1 355 ? -26.078 -16.984 -20.625 1 92.5 355 GLY A C 1
ATOM 2794 O O . GLY A 1 355 ? -26.375 -17.531 -21.688 1 92.5 355 GLY A O 1
ATOM 2795 N N . TRP A 1 356 ? -26.047 -15.625 -20.453 1 93.25 356 TRP A N 1
ATOM 2796 C CA . TRP A 1 356 ? -26.328 -14.734 -21.578 1 93.25 356 TRP A CA 1
ATOM 2797 C C . TRP A 1 356 ? -25.141 -14.672 -22.531 1 93.25 356 TRP A C 1
ATOM 2799 O O . TRP A 1 356 ? -25.312 -14.453 -23.734 1 93.25 356 TRP A O 1
ATOM 2809 N N . ILE A 1 357 ? -23.953 -14.852 -22 1 92.19 357 ILE A N 1
ATOM 2810 C CA . ILE A 1 357 ? -22.734 -14.867 -22.812 1 92.19 357 ILE A CA 1
ATOM 2811 C C . ILE A 1 357 ? -21.875 -16.062 -22.422 1 92.19 357 ILE A C 1
ATOM 2813 O O . ILE A 1 357 ? -21.891 -16.516 -21.266 1 92.19 357 ILE A O 1
ATOM 2817 N N . PRO A 1 358 ? -21.156 -16.609 -23.391 1 91 358 PRO A N 1
ATOM 2818 C CA . PRO A 1 358 ? -20.297 -17.75 -23.078 1 91 358 PRO A CA 1
ATOM 2819 C C . PRO A 1 358 ? -19.109 -17.359 -22.188 1 91 358 PRO A C 1
ATOM 2821 O O . PRO A 1 358 ? -18.719 -16.188 -22.156 1 91 358 PRO A O 1
ATOM 2824 N N . PRO A 1 359 ? -18.672 -18.344 -21.484 1 91.44 359 PRO A N 1
ATOM 2825 C CA . PRO A 1 359 ? -17.469 -18.062 -20.672 1 91.44 359 PRO A CA 1
ATOM 2826 C C . PRO A 1 359 ? -16.266 -17.703 -21.516 1 91.44 359 PRO A C 1
ATOM 2828 O O . PRO A 1 359 ? -16.219 -17.984 -22.719 1 91.44 359 PRO A O 1
ATOM 2831 N N . GLY A 1 360 ? -15.391 -16.906 -20.953 1 87.88 360 GLY A N 1
ATOM 2832 C CA . GLY A 1 360 ? -14.172 -16.438 -21.594 1 87.88 360 GLY A CA 1
ATOM 2833 C C . GLY A 1 360 ? -13.25 -15.703 -20.641 1 87.88 360 GLY A C 1
ATOM 2834 O O . GLY A 1 360 ? -13.602 -15.461 -19.484 1 87.88 360 GLY A O 1
ATOM 2835 N N . LEU A 1 361 ? -12.109 -15.453 -21.172 1 85.81 361 LEU A N 1
ATOM 2836 C CA . LEU A 1 361 ? -11.078 -14.836 -20.344 1 85.81 361 LEU A CA 1
ATOM 2837 C C . LEU A 1 361 ? -11.57 -13.516 -19.766 1 85.81 361 LEU A C 1
ATOM 2839 O O . LEU A 1 361 ? -11.414 -13.258 -18.562 1 85.81 361 LEU A O 1
ATOM 2843 N N . LEU A 1 362 ? -12.164 -12.727 -20.562 1 88 362 LEU A N 1
ATOM 2844 C CA . LEU A 1 362 ? -12.617 -11.406 -20.125 1 88 362 LEU A CA 1
ATOM 2845 C C . LEU A 1 362 ? -13.844 -11.523 -19.234 1 88 362 LEU A C 1
ATOM 2847 O O . LEU A 1 362 ? -13.906 -10.914 -18.172 1 88 362 LEU A O 1
ATOM 2851 N N . ALA A 1 363 ? -14.805 -12.352 -19.641 1 89.19 363 ALA A N 1
ATOM 2852 C CA . ALA A 1 363 ? -16.047 -12.484 -18.891 1 89.19 363 ALA A CA 1
ATOM 2853 C C . ALA A 1 363 ? -15.797 -13.109 -17.516 1 89.19 363 ALA A C 1
ATOM 2855 O O . ALA A 1 363 ? -16.453 -12.742 -16.531 1 89.19 363 ALA A O 1
ATOM 2856 N N . ASP A 1 364 ? -14.852 -13.922 -17.438 1 89.62 364 ASP A N 1
ATOM 2857 C CA . ASP A 1 364 ? -14.57 -14.648 -16.203 1 89.62 364 ASP A CA 1
ATOM 2858 C C . ASP A 1 364 ? -13.828 -13.766 -15.203 1 89.62 364 ASP A C 1
ATOM 2860 O O . ASP A 1 364 ? -13.945 -13.953 -13.992 1 89.62 364 ASP A O 1
ATOM 2864 N N . ASN A 1 365 ? -13.078 -12.75 -15.727 1 89.56 365 ASN A N 1
ATOM 2865 C CA . ASN A 1 365 ? -12.203 -12.008 -14.828 1 89.56 365 ASN A CA 1
ATOM 2866 C C . ASN A 1 365 ? -12.625 -10.547 -14.703 1 89.56 365 ASN A C 1
ATOM 2868 O O . ASN A 1 365 ? -12.07 -9.805 -13.898 1 89.56 365 ASN A O 1
ATOM 2872 N N . ALA A 1 366 ? -13.57 -10.141 -15.445 1 89 366 ALA A N 1
ATOM 2873 C CA . ALA A 1 366 ? -13.977 -8.734 -15.492 1 89 366 ALA A CA 1
ATOM 2874 C C . ALA A 1 366 ? -14.453 -8.258 -14.117 1 89 366 ALA A C 1
ATOM 2876 O O . ALA A 1 366 ? -14.188 -7.125 -13.719 1 89 366 ALA A O 1
ATOM 2877 N N . GLY A 1 367 ? -15.133 -9.109 -13.469 1 86.81 367 GLY A N 1
ATOM 2878 C CA . GLY A 1 367 ? -15.609 -8.734 -12.141 1 86.81 367 GLY A CA 1
ATOM 2879 C C . GLY A 1 367 ? -14.484 -8.453 -11.164 1 86.81 367 GLY A C 1
ATOM 2880 O O . GLY A 1 367 ? -14.547 -7.492 -10.398 1 86.81 367 GLY A O 1
ATOM 2881 N N . TYR A 1 368 ? -13.43 -9.242 -11.203 1 87 368 TYR A N 1
ATOM 2882 C CA . TYR A 1 368 ? -12.281 -9.055 -10.32 1 87 368 TYR A CA 1
ATOM 2883 C C . TYR A 1 368 ? -11.531 -7.773 -10.664 1 87 368 TYR A C 1
ATOM 2885 O O . TYR A 1 368 ? -11.102 -7.039 -9.766 1 87 368 TYR A O 1
ATOM 2893 N N . LEU A 1 369 ? -11.469 -7.559 -11.922 1 84.81 369 LEU A N 1
ATOM 2894 C CA . LEU A 1 369 ? -10.75 -6.371 -12.375 1 84.81 369 LEU A CA 1
ATOM 2895 C C . LEU A 1 369 ? -11.508 -5.102 -11.992 1 84.81 369 LEU A C 1
ATOM 2897 O O . LEU A 1 369 ? -10.898 -4.113 -11.578 1 84.81 369 LEU A O 1
ATOM 2901 N N . GLY A 1 370 ? -12.789 -5.184 -12.148 1 85.12 370 GLY A N 1
ATOM 2902 C CA . GLY A 1 370 ? -13.602 -4.047 -11.734 1 85.12 370 GLY A CA 1
ATOM 2903 C C . GLY A 1 370 ? -13.531 -3.773 -10.25 1 85.12 370 GLY A C 1
ATOM 2904 O O . GLY A 1 370 ? -13.414 -2.619 -9.828 1 85.12 370 GLY A O 1
ATOM 2905 N N . MET A 1 371 ? -13.5 -4.793 -9.492 1 87.38 371 MET A N 1
ATOM 2906 C CA . MET A 1 371 ? -13.438 -4.66 -8.039 1 87.38 371 MET A CA 1
ATOM 2907 C C . MET A 1 371 ? -12.07 -4.148 -7.598 1 87.38 371 MET A C 1
ATOM 2909 O O . MET A 1 371 ? -11.977 -3.293 -6.719 1 87.38 371 MET A O 1
ATOM 2913 N N . LEU A 1 372 ? -11.078 -4.688 -8.203 1 84.75 372 LEU A N 1
ATOM 2914 C CA . LEU A 1 372 ? -9.734 -4.238 -7.859 1 84.75 372 LEU A CA 1
ATOM 2915 C C . LEU A 1 372 ? -9.539 -2.771 -8.234 1 84.75 372 LEU A C 1
ATOM 2917 O O . LEU A 1 372 ? -8.93 -2.012 -7.477 1 84.75 372 LEU A O 1
ATOM 2921 N N . ALA A 1 373 ? -10.047 -2.4 -9.352 1 82.25 373 ALA A N 1
ATOM 2922 C CA . ALA A 1 373 ? -9.969 -1.001 -9.766 1 82.25 373 ALA A CA 1
ATOM 2923 C C . ALA A 1 373 ? -10.695 -0.098 -8.766 1 82.25 373 ALA A C 1
ATOM 2925 O O . ALA A 1 373 ? -10.188 0.959 -8.391 1 82.25 373 ALA A O 1
ATOM 2926 N N . PHE A 1 374 ? -11.836 -0.529 -8.359 1 86.69 374 PHE A N 1
ATOM 2927 C CA . PHE A 1 374 ? -12.602 0.212 -7.367 1 86.69 374 PHE A CA 1
ATOM 2928 C C . PHE A 1 374 ? -11.781 0.411 -6.094 1 86.69 374 PHE A C 1
ATOM 2930 O O . PHE A 1 374 ? -11.695 1.525 -5.574 1 86.69 374 PHE A O 1
ATOM 2937 N N . MET A 1 375 ? -11.172 -0.653 -5.664 1 86.81 375 MET A N 1
ATOM 2938 C CA . MET A 1 375 ? -10.438 -0.598 -4.402 1 86.81 375 MET A CA 1
ATOM 2939 C C . MET A 1 375 ? -9.203 0.286 -4.527 1 86.81 375 MET A C 1
ATOM 2941 O O . MET A 1 375 ? -8.898 1.064 -3.625 1 86.81 375 MET A O 1
ATOM 2945 N N . LEU A 1 376 ? -8.562 0.211 -5.633 1 81.56 376 LEU A N 1
ATOM 2946 C CA . LEU A 1 376 ? -7.352 0.992 -5.848 1 81.56 376 LEU A CA 1
ATOM 2947 C C . LEU A 1 376 ? -7.672 2.479 -5.945 1 81.56 376 LEU A C 1
ATOM 2949 O O . LEU A 1 376 ? -7.012 3.305 -5.312 1 81.56 376 LEU A O 1
ATOM 2953 N N . VAL A 1 377 ? -8.664 2.83 -6.691 1 82 377 VAL A N 1
ATOM 2954 C CA . VAL A 1 377 ? -9.031 4.227 -6.898 1 82 377 VAL A CA 1
ATOM 2955 C C . VAL A 1 377 ? -9.57 4.82 -5.602 1 82 377 VAL A C 1
ATOM 2957 O O . VAL A 1 377 ? -9.242 5.953 -5.242 1 82 377 VAL A O 1
ATOM 2960 N N . MET A 1 378 ? -10.297 4.035 -4.93 1 85.25 378 MET A N 1
ATOM 2961 C CA . MET A 1 378 ? -10.852 4.539 -3.678 1 85.25 378 MET A CA 1
ATOM 2962 C C . MET A 1 378 ? -9.758 4.742 -2.635 1 85.25 378 MET A C 1
ATOM 2964 O O . MET A 1 378 ? -9.836 5.664 -1.82 1 85.25 378 MET A O 1
ATOM 2968 N N . ASN A 1 379 ? -8.797 3.818 -2.646 1 81.44 379 ASN A N 1
ATOM 2969 C CA . ASN A 1 379 ? -7.656 4.023 -1.758 1 81.44 379 ASN A CA 1
ATOM 2970 C C . ASN A 1 379 ? -6.965 5.355 -2.025 1 81.44 379 ASN A C 1
ATOM 2972 O O . ASN A 1 379 ? -6.629 6.086 -1.091 1 81.44 379 ASN A O 1
ATOM 2976 N N . SER A 1 380 ? -6.82 5.664 -3.219 1 74.62 380 SER A N 1
ATOM 2977 C CA . SER A 1 380 ? -6.199 6.922 -3.615 1 74.62 380 SER A CA 1
ATOM 2978 C C . SER A 1 380 ? -7.082 8.109 -3.268 1 74.62 380 SER A C 1
ATOM 2980 O O . SER A 1 380 ? -6.59 9.156 -2.834 1 74.62 380 SER A O 1
ATOM 2982 N N . ALA A 1 381 ? -8.336 7.945 -3.5 1 80.5 381 ALA A N 1
ATOM 2983 C CA . ALA A 1 381 ? -9.281 9.031 -3.26 1 80.5 381 ALA A CA 1
ATOM 2984 C C . ALA A 1 381 ? -9.344 9.383 -1.777 1 80.5 381 ALA A C 1
ATOM 2986 O O . ALA A 1 381 ? -9.328 10.562 -1.414 1 80.5 381 ALA A O 1
ATOM 2987 N N . ILE A 1 382 ? -9.43 8.406 -0.945 1 80.12 382 ILE A N 1
ATOM 2988 C CA . ILE A 1 382 ? -9.516 8.656 0.49 1 80.12 382 ILE A CA 1
ATOM 2989 C C . ILE A 1 382 ? -8.211 9.281 0.982 1 80.12 382 ILE A C 1
ATOM 2991 O O . ILE A 1 382 ? -8.227 10.172 1.832 1 80.12 382 ILE A O 1
ATOM 2995 N N . SER A 1 383 ? -7.113 8.836 0.452 1 73.94 383 SER A N 1
ATOM 2996 C CA . SER A 1 383 ? -5.812 9.383 0.821 1 73.94 383 SER A CA 1
ATOM 2997 C C . SER A 1 383 ? -5.68 10.836 0.375 1 73.94 383 SER A C 1
ATOM 2999 O O . SER A 1 383 ? -5.168 11.68 1.118 1 73.94 383 SER A O 1
ATOM 3001 N N . SER A 1 384 ? -6.145 11.086 -0.789 1 74.25 384 SER A N 1
ATOM 3002 C CA . SER A 1 384 ? -6.098 12.453 -1.307 1 74.25 384 SER A CA 1
ATOM 3003 C C . SER A 1 384 ? -7 13.383 -0.503 1 74.25 384 SER A C 1
ATOM 3005 O O . SER A 1 384 ? -6.637 14.531 -0.237 1 74.25 384 SER A O 1
ATOM 3007 N N . ARG A 1 385 ? -8.117 12.859 -0.254 1 75.44 385 ARG A N 1
ATOM 3008 C CA . ARG A 1 385 ? -9.047 13.648 0.557 1 75.44 385 ARG A CA 1
ATOM 3009 C C . ARG A 1 385 ? -8.438 13.984 1.914 1 75.44 385 ARG A C 1
ATOM 3011 O O . ARG A 1 385 ? -8.562 15.109 2.396 1 75.44 385 ARG A O 1
ATOM 3018 N N . TYR A 1 386 ? -7.781 13.156 2.473 1 74.62 386 TYR A N 1
ATOM 3019 C CA . TYR A 1 386 ? -7.129 13.375 3.76 1 74.62 386 TYR A CA 1
ATOM 3020 C C . TYR A 1 386 ? -6.02 14.414 3.637 1 74.62 386 TYR A C 1
ATOM 3022 O O . TYR A 1 386 ? -5.887 15.297 4.492 1 74.62 386 TYR A O 1
ATOM 3030 N N . ASN A 1 387 ? -5.336 14.289 2.602 1 72.31 387 ASN A N 1
ATOM 3031 C CA . ASN A 1 387 ? -4.262 15.25 2.381 1 72.31 387 ASN A CA 1
ATOM 3032 C C . ASN A 1 387 ? -4.809 16.656 2.141 1 72.31 387 ASN A C 1
ATOM 3034 O O . ASN A 1 387 ? -4.242 17.641 2.621 1 72.31 387 ASN A O 1
ATOM 3038 N N . ALA A 1 388 ? -5.824 16.719 1.452 1 74.56 388 ALA A N 1
ATOM 3039 C CA . ALA A 1 388 ? -6.445 18.016 1.199 1 74.56 388 ALA A CA 1
ATOM 3040 C C . ALA A 1 388 ? -6.957 18.641 2.494 1 74.56 388 ALA A C 1
ATOM 3042 O O . ALA A 1 388 ? -6.781 19.844 2.727 1 74.56 388 ALA A O 1
ATOM 3043 N N . MET A 1 389 ? -7.586 17.812 3.234 1 75.31 389 MET A N 1
ATOM 3044 C CA . MET A 1 389 ? -8.094 18.281 4.523 1 75.31 389 MET A CA 1
ATOM 3045 C C . MET A 1 389 ? -6.949 18.781 5.402 1 75.31 389 MET A C 1
ATOM 3047 O O . MET A 1 389 ? -7.062 19.828 6.039 1 75.31 389 MET A O 1
ATOM 3051 N N . ARG A 1 390 ? -5.969 18.156 5.355 1 74.69 390 ARG A N 1
ATOM 3052 C CA . ARG A 1 390 ? -4.816 18.516 6.168 1 74.69 390 ARG A CA 1
ATOM 3053 C C . ARG A 1 390 ? -4.164 19.797 5.656 1 74.69 390 ARG A C 1
ATOM 3055 O O . ARG A 1 390 ? -3.773 20.672 6.445 1 74.69 390 ARG A O 1
ATOM 3062 N N . ASN A 1 391 ? -4 19.922 4.477 1 76.88 391 ASN A N 1
ATOM 3063 C CA . ASN A 1 391 ? -3.461 21.141 3.881 1 76.88 391 ASN A CA 1
ATOM 3064 C C . ASN A 1 391 ? -4.344 22.344 4.176 1 76.88 391 ASN A C 1
ATOM 3066 O O . ASN A 1 391 ? -3.838 23.438 4.453 1 76.88 391 ASN A O 1
ATOM 3070 N N . ALA A 1 392 ? -5.551 22.109 4.121 1 79.06 392 ALA A N 1
ATOM 3071 C CA . ALA A 1 392 ? -6.48 23.203 4.426 1 79.06 392 ALA A CA 1
ATOM 3072 C C . ALA A 1 392 ? -6.355 23.625 5.887 1 79.06 392 ALA A C 1
ATOM 3074 O O . ALA A 1 392 ? -6.387 24.828 6.188 1 79.06 392 ALA A O 1
ATOM 3075 N N . MET A 1 393 ? -6.223 22.625 6.672 1 79.94 393 MET A N 1
ATOM 3076 C CA . MET A 1 393 ? -6.051 22.938 8.086 1 79.94 393 MET A CA 1
ATOM 3077 C C . MET A 1 393 ? -4.754 23.703 8.328 1 79.94 393 MET A C 1
ATOM 3079 O O . MET A 1 393 ? -4.727 24.656 9.109 1 79.94 393 MET A O 1
ATOM 3083 N N . GLU A 1 394 ? -3.748 23.375 7.727 1 79.94 394 GLU A N 1
ATOM 3084 C CA . GLU A 1 394 ? -2.461 24.047 7.836 1 79.94 394 GLU A CA 1
ATOM 3085 C C . GLU A 1 394 ? -2.545 25.484 7.293 1 79.94 394 GLU A C 1
ATOM 3087 O O . GLU A 1 394 ? -1.982 26.406 7.883 1 79.94 394 GLU A O 1
ATOM 3092 N N . ALA A 1 395 ? -3.162 25.625 6.258 1 81.56 395 ALA A N 1
ATOM 3093 C CA . ALA A 1 395 ? -3.318 26.969 5.68 1 81.56 395 ALA A CA 1
ATOM 3094 C C . ALA A 1 395 ? -4.156 27.859 6.59 1 81.56 395 ALA A C 1
ATOM 3096 O O . ALA A 1 395 ? -3.842 29.031 6.77 1 81.56 395 ALA A O 1
ATOM 3097 N N . ALA A 1 396 ? -5.18 27.281 7.074 1 82.75 396 ALA A N 1
ATOM 3098 C CA . ALA A 1 396 ? -6.027 28.031 7.992 1 82.75 396 ALA A CA 1
ATOM 3099 C C . ALA A 1 396 ? -5.246 28.469 9.227 1 82.75 396 ALA A C 1
ATOM 3101 O O . ALA A 1 396 ? -5.402 29.609 9.695 1 82.75 396 ALA A O 1
ATOM 3102 N N . GLN A 1 397 ? -4.469 27.641 9.664 1 82.88 397 GLN A N 1
ATOM 3103 C CA . GLN A 1 397 ? -3.648 27.969 10.828 1 82.88 397 GLN A CA 1
ATOM 3104 C C . GLN A 1 397 ? -2.609 29.031 10.477 1 82.88 397 GLN A C 1
ATOM 3106 O O . GLN A 1 397 ? -2.326 29.922 11.281 1 82.88 397 GLN A O 1
ATOM 3111 N N . ALA A 1 398 ? -2.053 28.953 9.367 1 84.62 398 ALA A N 1
ATOM 3112 C CA . ALA A 1 398 ? -1.095 29.969 8.914 1 84.62 398 ALA A CA 1
ATOM 3113 C C . ALA A 1 398 ? -1.766 31.328 8.742 1 84.62 398 ALA A C 1
ATOM 3115 O O . ALA A 1 398 ? -1.188 32.344 9.086 1 84.62 398 ALA A O 1
ATOM 3116 N N . ASP A 1 399 ? -2.889 31.344 8.242 1 87.56 399 ASP A N 1
ATOM 3117 C CA . ASP A 1 399 ? -3.645 32.594 8.078 1 87.56 399 ASP A CA 1
ATOM 3118 C C . ASP A 1 399 ? -4.02 33.188 9.438 1 87.56 399 ASP A C 1
ATOM 3120 O O . ASP A 1 399 ? -3.955 34.406 9.617 1 87.56 399 ASP A O 1
ATOM 3124 N N . ALA A 1 400 ? -4.414 32.25 10.266 1 86.56 400 ALA A N 1
ATOM 3125 C CA . ALA A 1 400 ? -4.734 32.719 11.617 1 86.56 400 ALA A CA 1
ATOM 3126 C C . ALA A 1 400 ? -3.518 33.375 12.281 1 86.56 400 ALA A C 1
ATOM 3128 O O . ALA A 1 400 ? -3.639 34.375 12.977 1 86.56 400 ALA A O 1
ATOM 3129 N N . LEU A 1 401 ? -2.441 32.875 12.086 1 87.06 401 LEU A N 1
ATOM 3130 C CA . LEU A 1 401 ? -1.199 33.406 12.633 1 87.06 401 LEU A CA 1
ATOM 3131 C C . LEU A 1 401 ? -0.87 34.781 12 1 87.06 401 LEU A C 1
ATOM 3133 O O . LEU A 1 401 ? -0.45 35.688 12.688 1 87.06 401 LEU A O 1
ATOM 3137 N N . ARG A 1 402 ? -1.053 34.906 10.773 1 88 402 ARG A N 1
ATOM 3138 C CA . ARG A 1 402 ? -0.809 36.156 10.078 1 88 402 ARG A CA 1
ATOM 3139 C C . ARG A 1 402 ? -1.731 37.25 10.594 1 88 402 ARG A C 1
ATOM 3141 O O . ARG A 1 402 ? -1.285 38.375 10.859 1 88 402 ARG A O 1
ATOM 3148 N N . VAL A 1 403 ? -2.973 36.938 10.695 1 88 403 VAL A N 1
ATOM 3149 C CA . VAL A 1 403 ? -3.951 37.906 11.188 1 88 403 VAL A CA 1
ATOM 3150 C C . VAL A 1 403 ? -3.604 38.312 12.617 1 88 403 VAL A C 1
ATOM 3152 O O . VAL A 1 403 ? -3.672 39.469 12.969 1 88 403 VAL A O 1
ATOM 3155 N N . ALA A 1 404 ? -3.176 37.312 13.383 1 85.75 404 ALA A N 1
ATOM 3156 C CA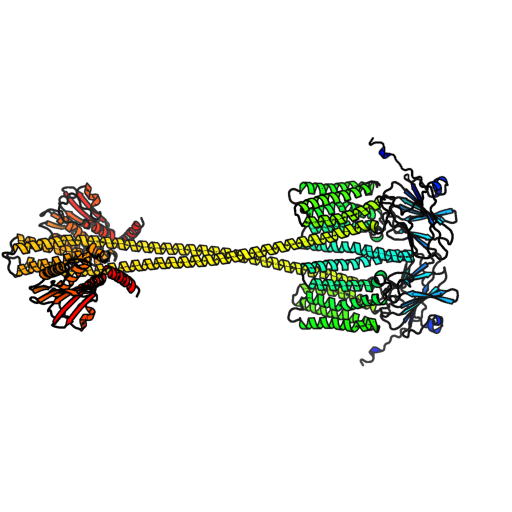 . ALA A 1 404 ? -2.809 37.594 14.766 1 85.75 404 ALA A CA 1
ATOM 3157 C C . ALA A 1 404 ? -1.582 38.5 14.82 1 85.75 404 ALA A C 1
ATOM 3159 O O . ALA A 1 404 ? -1.531 39.438 15.625 1 85.75 404 ALA A O 1
ATOM 3160 N N . ARG A 1 405 ? -0.649 38.375 14.023 1 87.38 405 ARG A N 1
ATOM 3161 C CA . ARG A 1 405 ? 0.558 39.188 13.984 1 87.38 405 ARG A CA 1
ATOM 3162 C C . ARG A 1 405 ? 0.25 40.594 13.461 1 87.38 405 ARG A C 1
ATOM 3164 O O . ARG A 1 405 ? 0.83 41.594 13.93 1 87.38 405 ARG A O 1
ATOM 3171 N N . GLN A 1 406 ? -0.578 40.719 12.57 1 89.44 406 GLN A N 1
ATOM 3172 C CA . GLN A 1 406 ? -0.981 42.031 12.055 1 89.44 406 GLN A CA 1
ATOM 3173 C C . GLN A 1 406 ? -1.745 42.812 13.109 1 89.44 406 GLN A C 1
ATOM 3175 O O . GLN A 1 406 ? -1.537 44.031 13.258 1 89.44 406 GLN A O 1
ATOM 3180 N N . ALA A 1 407 ? -2.602 42.031 13.758 1 86.94 407 ALA A N 1
ATOM 3181 C CA . ALA A 1 407 ? -3.324 42.688 14.844 1 86.94 407 ALA A CA 1
ATOM 3182 C C . ALA A 1 407 ? -2.361 43.219 15.906 1 86.94 407 ALA A C 1
ATOM 3184 O O . ALA A 1 407 ? -2.551 44.312 16.438 1 86.94 407 ALA A O 1
ATOM 3185 N N . GLU A 1 408 ? -1.364 42.469 16.188 1 84.94 408 GLU A N 1
ATOM 3186 C CA . GLU A 1 408 ? -0.323 42.875 17.125 1 84.94 408 GLU A CA 1
ATOM 3187 C C . GLU A 1 408 ? 0.403 44.125 16.641 1 84.94 408 GLU A C 1
ATOM 3189 O O . GLU A 1 408 ? 0.621 45.062 17.391 1 84.94 408 GLU A O 1
ATOM 3194 N N . ARG A 1 409 ? 0.682 44.219 15.414 1 88.69 409 ARG A N 1
ATOM 3195 C CA . ARG A 1 409 ? 1.379 45.375 14.836 1 88.69 409 ARG A CA 1
ATOM 3196 C C . ARG A 1 409 ? 0.482 46.594 14.82 1 88.69 409 ARG A C 1
ATOM 3198 O O . ARG A 1 409 ? 0.939 47.719 15.102 1 88.69 409 ARG A O 1
ATOM 3205 N N . ASP A 1 410 ? -0.699 46.438 14.531 1 89.06 410 ASP A N 1
ATOM 3206 C CA . ASP A 1 410 ? -1.651 47.562 14.516 1 89.06 410 ASP A CA 1
ATOM 3207 C C . ASP A 1 410 ? -1.863 48.125 15.922 1 89.06 410 ASP A C 1
ATOM 3209 O O . ASP A 1 410 ? -1.925 49.344 16.109 1 89.06 410 ASP A O 1
ATOM 3213 N N . LEU A 1 411 ? -1.913 47.188 16.859 1 85.25 411 LEU A N 1
ATOM 3214 C CA . LEU A 1 411 ? -2.086 47.625 18.234 1 85.25 411 LEU A CA 1
ATOM 3215 C C . LEU A 1 411 ? -0.85 48.375 18.734 1 85.25 411 LEU A C 1
ATOM 3217 O O . LEU A 1 411 ? -0.965 49.375 19.438 1 85.25 411 LEU A O 1
ATOM 3221 N N . GLU A 1 412 ? 0.279 47.938 18.297 1 87.31 412 GLU A N 1
ATOM 3222 C CA . GLU A 1 412 ? 1.521 48.625 18.641 1 87.31 412 GLU A CA 1
ATOM 3223 C C . GLU A 1 412 ? 1.561 50.031 18.031 1 87.31 412 GLU A C 1
ATOM 3225 O O . GLU A 1 412 ? 1.983 51 18.703 1 87.31 412 GLU A O 1
ATOM 3230 N N . ALA A 1 413 ? 1.084 50.156 16.859 1 88.44 413 ALA A N 1
ATOM 3231 C CA . ALA A 1 413 ? 1.043 51.438 16.188 1 88.44 413 ALA A CA 1
ATOM 3232 C C . ALA A 1 413 ? 0.041 52.375 16.859 1 88.44 413 ALA A C 1
ATOM 3234 O O . ALA A 1 413 ? 0.313 53.562 17.047 1 88.44 413 ALA A O 1
ATOM 3235 N N . LYS A 1 414 ? -1.015 51.844 17.266 1 82.12 414 LYS A N 1
ATOM 3236 C CA . LYS A 1 414 ? -2.033 52.656 17.938 1 82.12 414 LYS A CA 1
ATOM 3237 C C . LYS A 1 414 ? -1.539 53.125 19.312 1 82.12 414 LYS A C 1
ATOM 3239 O O . LYS A 1 414 ? -1.773 54.25 19.688 1 82.12 414 LYS A O 1
ATOM 3244 N N . VAL A 1 415 ? -0.852 52.219 19.938 1 82.75 415 VAL A N 1
ATOM 3245 C CA . VAL A 1 415 ? -0.277 52.594 21.219 1 82.75 415 VAL A CA 1
ATOM 3246 C C . VAL A 1 415 ? 0.745 53.719 21.031 1 82.75 415 VAL A C 1
ATOM 3248 O O . VAL A 1 415 ? 0.776 54.656 21.812 1 82.75 415 VAL A O 1
ATOM 3251 N N . ALA A 1 416 ? 1.478 53.594 19.984 1 85.31 416 ALA A N 1
ATOM 3252 C CA . ALA A 1 416 ? 2.492 54.625 19.703 1 85.31 416 ALA A CA 1
ATOM 3253 C C . ALA A 1 416 ? 1.849 55.969 19.375 1 85.31 416 ALA A C 1
ATOM 3255 O O . ALA A 1 416 ? 2.27 57 19.891 1 85.31 416 ALA A O 1
ATOM 3256 N N . LEU A 1 417 ? 0.787 56 18.656 1 84.62 417 LEU A N 1
ATOM 3257 C CA . LEU A 1 417 ? 0.093 57.219 18.266 1 84.62 417 LEU A CA 1
ATOM 3258 C C . LEU A 1 417 ? -0.604 57.844 19.469 1 84.62 417 LEU A C 1
ATOM 3260 O O . LEU A 1 417 ? -0.53 59.062 19.656 1 84.62 417 LEU A O 1
ATOM 3264 N N . ARG A 1 418 ? -1.237 57 20.234 1 79.25 418 ARG A N 1
ATOM 3265 C CA . ARG A 1 418 ? -1.951 57.5 21.406 1 79.25 418 ARG A CA 1
ATOM 3266 C C . ARG A 1 418 ? -0.979 58.062 22.438 1 79.25 418 ARG A C 1
ATOM 3268 O O . ARG A 1 418 ? -1.244 59.062 23.078 1 79.25 418 ARG A O 1
ATOM 3275 N N . THR A 1 419 ? 0.131 57.438 22.594 1 80.38 419 THR A N 1
ATOM 3276 C CA . THR A 1 419 ? 1.157 57.906 23.516 1 80.38 419 THR A CA 1
ATOM 3277 C C . THR A 1 419 ? 1.741 59.25 23.062 1 80.38 419 THR A C 1
ATOM 3279 O O . THR A 1 419 ? 1.962 60.125 23.875 1 80.38 419 THR A O 1
ATOM 3282 N N . GLN A 1 420 ? 1.901 59.406 21.797 1 86.12 420 GLN A N 1
ATOM 3283 C CA . GLN A 1 420 ? 2.414 60.656 21.25 1 86.12 420 GLN A CA 1
ATOM 3284 C C . GLN A 1 420 ? 1.398 61.781 21.406 1 86.12 420 GLN A C 1
ATOM 3286 O O . GLN A 1 420 ? 1.759 62.906 21.781 1 86.12 420 GLN A O 1
ATOM 3291 N N . ALA A 1 421 ? 0.209 61.469 21.156 1 83.44 421 ALA A N 1
ATOM 3292 C CA . ALA A 1 421 ? -0.852 62.469 21.297 1 83.44 421 ALA A CA 1
ATOM 3293 C C . ALA A 1 421 ? -1.002 62.906 22.75 1 83.44 421 ALA A C 1
ATOM 3295 O O . ALA A 1 421 ? -1.157 64.062 23.031 1 83.44 421 ALA A O 1
ATOM 3296 N N . LEU A 1 422 ? -0.852 61.969 23.641 1 79.06 422 LEU A N 1
ATOM 3297 C CA . LEU A 1 422 ? -0.975 62.25 25.062 1 79.06 422 LEU A CA 1
ATOM 3298 C C . LEU A 1 422 ? 0.22 63.062 25.562 1 79.06 422 LEU A C 1
ATOM 3300 O O . LEU A 1 422 ? 0.064 64 26.375 1 79.06 422 LEU A O 1
ATOM 3304 N N . ARG A 1 423 ? 1.317 62.844 25.078 1 81.69 423 ARG A N 1
ATOM 3305 C CA . ARG A 1 423 ? 2.52 63.594 25.438 1 81.69 423 ARG A CA 1
ATOM 3306 C C . ARG A 1 423 ? 2.418 65.062 24.969 1 81.69 423 ARG A C 1
ATOM 3308 O O . ARG A 1 423 ? 2.764 65.938 25.703 1 81.69 423 ARG A O 1
ATOM 3315 N N . LYS A 1 424 ? 1.857 65.188 23.797 1 85.38 424 LYS A N 1
ATOM 3316 C CA . LYS A 1 424 ? 1.687 66.5 23.25 1 85.38 424 LYS A CA 1
ATOM 3317 C C . LYS A 1 424 ? 0.657 67.312 24.062 1 85.38 424 LYS A C 1
ATOM 3319 O O . LYS A 1 424 ? 0.865 68.5 24.375 1 85.38 424 LYS A O 1
ATOM 3324 N N . ALA A 1 425 ? -0.396 66.625 24.469 1 82.62 425 ALA A N 1
ATOM 3325 C CA . ALA A 1 425 ? -1.437 67.25 25.266 1 82.62 425 ALA A CA 1
ATOM 3326 C C . ALA A 1 425 ? -0.909 67.625 26.641 1 82.62 425 ALA A C 1
ATOM 3328 O O . ALA A 1 425 ? -1.198 68.75 27.141 1 82.62 425 ALA A O 1
ATOM 3329 N N . MET A 1 426 ? -0.07 66.812 27.25 1 81 426 MET A N 1
ATOM 3330 C CA . MET A 1 426 ? 0.525 67.125 28.562 1 81 426 MET A CA 1
ATOM 3331 C C . MET A 1 426 ? 1.492 68.25 28.484 1 81 426 MET A C 1
ATOM 3333 O O . MET A 1 426 ? 1.508 69.125 29.375 1 81 426 MET A O 1
ATOM 3337 N N . GLU A 1 427 ? 2.184 68.375 27.453 1 84.75 427 GLU A N 1
ATOM 3338 C CA . GLU A 1 427 ? 3.117 69.5 27.25 1 84.75 427 GLU A CA 1
ATOM 3339 C C . GLU A 1 427 ? 2.379 70.812 27.094 1 84.75 427 GLU A C 1
ATOM 3341 O O . GLU A 1 427 ? 2.809 71.812 27.641 1 84.75 427 GLU A O 1
ATOM 3346 N N . GLN A 1 428 ? 1.262 70.75 26.469 1 85.44 428 GLN A N 1
ATOM 3347 C CA . GLN A 1 428 ? 0.46 71.938 26.266 1 85.44 428 GLN A CA 1
ATOM 3348 C C . GLN A 1 428 ? -0.134 72.438 27.578 1 85.44 428 GLN A C 1
ATOM 3350 O O . GLN A 1 428 ? -0.111 73.625 27.859 1 85.44 428 GLN A O 1
ATOM 3355 N N . VAL A 1 429 ? -0.614 71.562 28.438 1 83.88 429 VAL A N 1
ATOM 3356 C CA . VAL A 1 429 ? -1.213 71.938 29.719 1 83.88 429 VAL A CA 1
ATOM 3357 C C . VAL A 1 429 ? -0.132 72.438 30.656 1 83.88 429 VAL A C 1
ATOM 3359 O O . VAL A 1 429 ? -0.345 73.438 31.375 1 83.88 429 VAL A O 1
ATOM 3362 N N . GLU A 1 430 ? 1.019 71.938 30.609 1 84.56 430 GLU A N 1
ATOM 3363 C CA . GLU A 1 430 ? 2.146 72.375 31.422 1 84.56 430 GLU A CA 1
ATOM 3364 C C . GLU A 1 430 ? 2.627 73.75 31 1 84.56 430 GLU A C 1
ATOM 3366 O O . GLU A 1 430 ? 2.953 74.625 31.844 1 84.56 430 GLU A O 1
ATOM 3371 N N . ALA A 1 431 ? 2.582 74 29.734 1 87 431 ALA A N 1
ATOM 3372 C CA . ALA A 1 431 ? 2.969 75.312 29.234 1 87 431 ALA A CA 1
ATOM 3373 C C . ALA A 1 431 ? 1.959 76.375 29.656 1 87 431 ALA A C 1
ATOM 3375 O O . ALA A 1 431 ? 2.342 77.438 30.047 1 87 431 ALA A O 1
ATOM 3376 N N . SER A 1 432 ? 0.741 75.938 29.578 1 85.06 432 SER A N 1
ATOM 3377 C CA . SER A 1 432 ? -0.312 76.875 30 1 85.06 432 SER A CA 1
ATOM 3378 C C . SER A 1 432 ? -0.219 77.125 31.484 1 85.06 432 SER A C 1
ATOM 3380 O O . SER A 1 432 ? -0.373 78.312 31.906 1 85.06 432 SER A O 1
ATOM 3382 N N . LEU A 1 433 ? 0.131 76.188 32.281 1 84.31 433 LEU A N 1
ATOM 3383 C CA . LEU A 1 433 ? 0.313 76.375 33.75 1 84.31 433 LEU A CA 1
ATOM 3384 C C . LEU A 1 433 ? 1.504 77.25 34.031 1 84.31 433 LEU A C 1
ATOM 3386 O O . LEU A 1 433 ? 1.423 78.125 34.906 1 84.31 433 LEU A O 1
ATOM 3390 N N . ALA A 1 434 ? 2.523 77.188 33.281 1 85.94 434 ALA A N 1
ATOM 3391 C CA . ALA A 1 434 ? 3.721 78 33.469 1 85.94 434 ALA A CA 1
ATOM 3392 C C . ALA A 1 434 ? 3.447 79.438 33.125 1 85.94 434 ALA A C 1
ATOM 3394 O O . ALA A 1 434 ? 3.896 80.375 33.844 1 85.94 434 ALA A O 1
ATOM 3395 N N . LEU A 1 435 ? 2.648 79.688 32.156 1 85.38 435 LEU A N 1
ATOM 3396 C CA . LEU A 1 435 ? 2.281 81 31.734 1 85.38 435 LEU A CA 1
ATOM 3397 C C . LEU A 1 435 ? 1.41 81.688 32.781 1 85.38 435 LEU A C 1
ATOM 3399 O O . LEU A 1 435 ? 1.62 82.875 33.125 1 85.38 435 LEU A O 1
ATOM 3403 N N . GLU A 1 436 ? 0.521 80.875 33.344 1 82.25 436 GLU A N 1
ATOM 3404 C CA . GLU A 1 436 ? -0.372 81.438 34.375 1 82.25 436 GLU A CA 1
ATOM 3405 C C . GLU A 1 436 ? 0.389 81.75 35.656 1 82.25 436 GLU A C 1
ATOM 3407 O O . GLU A 1 436 ? 0.131 82.812 36.281 1 82.25 436 GLU A O 1
ATOM 3412 N N . LYS A 1 437 ? 1.384 81.125 36 1 83.44 437 LYS A N 1
ATOM 3413 C CA . LYS A 1 437 ? 2.215 81.312 37.156 1 83.44 437 LYS A CA 1
ATOM 3414 C C . LYS A 1 437 ? 3.082 82.562 37 1 83.44 437 LYS A C 1
ATOM 3416 O O . LYS A 1 437 ? 3.238 83.375 37.906 1 83.44 437 LYS A O 1
ATOM 3421 N N . ARG A 1 438 ? 3.504 82.812 35.844 1 81.06 438 ARG A N 1
ATOM 3422 C CA . ARG A 1 438 ? 4.312 83.938 35.562 1 81.06 438 ARG A CA 1
ATOM 3423 C C . ARG A 1 438 ? 3.467 85.25 35.625 1 81.06 438 ARG A C 1
ATOM 3425 O O . ARG A 1 438 ? 3.902 86.25 36.156 1 81.06 438 ARG A O 1
ATOM 3432 N N . ALA A 1 439 ? 2.305 85.125 35.125 1 78.44 439 ALA A N 1
ATOM 3433 C CA . ALA A 1 439 ? 1.38 86.25 35.188 1 78.44 439 ALA A CA 1
ATOM 3434 C C . ALA A 1 439 ? 1.037 86.625 36.625 1 78.44 439 ALA A C 1
ATOM 3436 O O . ALA A 1 439 ? 0.966 87.812 36.969 1 78.44 439 ALA A O 1
ATOM 3437 N N . GLN A 1 440 ? 1.006 85.688 37.469 1 77.19 440 GLN A N 1
ATOM 3438 C CA . GLN A 1 440 ? 0.71 85.938 38.875 1 77.19 440 GLN A CA 1
ATOM 3439 C C . GLN A 1 440 ? 1.888 86.562 39.594 1 77.19 440 GLN A C 1
ATOM 3441 O O . GLN A 1 440 ? 1.701 87.5 40.375 1 77.19 440 GLN A O 1
ATOM 3446 N N . ASP A 1 441 ? 3.018 86.062 39.188 1 78.25 441 ASP A N 1
ATOM 3447 C CA . ASP A 1 441 ? 4.223 86.625 39.781 1 78.25 441 ASP A CA 1
ATOM 3448 C C . ASP A 1 441 ? 4.41 88.062 39.375 1 78.25 441 ASP A C 1
ATOM 3450 O O . ASP A 1 441 ? 4.762 88.938 40.219 1 78.25 441 ASP A O 1
ATOM 3454 N N . GLU A 1 442 ? 4.086 88.438 38.25 1 72.62 442 GLU A N 1
ATOM 3455 C CA . GLU A 1 442 ? 4.188 89.812 37.75 1 72.62 442 GLU A CA 1
ATOM 3456 C C . GLU A 1 442 ? 3.162 90.688 38.438 1 72.62 442 GLU A C 1
ATOM 3458 O O . GLU A 1 442 ? 3.48 91.812 38.812 1 72.62 442 GLU A O 1
ATOM 3463 N N . GLN A 1 443 ? 2.066 90.25 38.625 1 72.94 443 GLN A N 1
ATOM 3464 C CA . GLN A 1 443 ? 1.013 91 39.281 1 72.94 443 GLN A CA 1
ATOM 3465 C C . GLN A 1 443 ? 1.361 91.25 40.75 1 72.94 443 GLN A C 1
ATOM 3467 O O . GLN A 1 443 ? 1.142 92.312 41.25 1 72.94 443 GLN A O 1
ATOM 3472 N N . ARG A 1 444 ? 2.023 90.375 41.344 1 68.38 444 ARG A N 1
ATOM 3473 C CA . ARG A 1 444 ? 2.469 90.5 42.719 1 68.38 444 ARG A CA 1
ATOM 3474 C C . ARG A 1 444 ? 3.557 91.562 42.844 1 68.38 444 ARG A C 1
ATOM 3476 O O . ARG A 1 444 ? 3.535 92.375 43.781 1 68.38 444 ARG A O 1
ATOM 3483 N N . GLN A 1 445 ? 4.34 91.562 41.938 1 66.81 445 GLN A N 1
ATOM 3484 C CA . GLN A 1 445 ? 5.434 92.5 41.938 1 66.81 445 GLN A CA 1
ATOM 3485 C C . GLN A 1 445 ? 4.918 93.938 41.688 1 66.81 445 GLN A C 1
ATOM 3487 O O . GLN A 1 445 ? 5.387 94.875 42.312 1 66.81 445 GLN A O 1
ATOM 3492 N N . LEU A 1 446 ? 3.979 94.062 40.906 1 65.44 446 LEU A N 1
ATOM 3493 C CA . LEU A 1 446 ? 3.365 95.312 40.625 1 65.44 446 LEU A CA 1
ATOM 3494 C C . LEU A 1 446 ? 2.67 95.875 41.844 1 65.44 446 LEU A C 1
ATOM 3496 O O . LEU A 1 446 ? 2.842 97.062 42.188 1 65.44 446 LEU A O 1
ATOM 3500 N N . LEU A 1 447 ? 2.023 95.125 42.531 1 66.75 447 LEU A N 1
ATOM 3501 C CA . LEU A 1 447 ? 1.31 95.5 43.75 1 66.75 447 LEU A CA 1
ATOM 3502 C C . LEU A 1 447 ? 2.285 96 44.812 1 66.75 447 LEU A C 1
ATOM 3504 O O . LEU A 1 447 ? 2.045 96.938 45.5 1 66.75 447 LEU A O 1
ATOM 3508 N N . ALA A 1 448 ? 3.342 95.188 44.875 1 65.88 448 ALA A N 1
ATOM 3509 C CA . ALA A 1 448 ? 4.371 95.562 45.844 1 65.88 448 ALA A CA 1
ATOM 3510 C C . ALA A 1 448 ? 4.988 96.938 45.531 1 65.88 448 ALA A C 1
ATOM 3512 O O . ALA A 1 448 ? 5.211 97.75 46.438 1 65.88 448 ALA A O 1
ATOM 3513 N N . THR A 1 449 ? 5.133 97.188 44.375 1 60.75 449 THR A N 1
ATOM 3514 C CA . THR A 1 449 ? 5.723 98.5 43.938 1 60.75 449 THR A CA 1
ATOM 3515 C C . THR A 1 449 ? 4.758 99.625 44.125 1 60.75 449 THR A C 1
ATOM 3517 O O . THR A 1 449 ? 5.145 100.688 44.656 1 60.75 449 THR A O 1
ATOM 3520 N N . VAL A 1 450 ? 3.52 99.438 43.844 1 68.94 450 VAL A N 1
ATOM 3521 C CA . VAL A 1 450 ? 2.492 100.438 44 1 68.94 450 VAL A CA 1
ATOM 3522 C C . VAL A 1 450 ? 2.334 100.812 45.5 1 68.94 450 VAL A C 1
ATOM 3524 O O . VAL A 1 450 ? 2.258 101.938 45.844 1 68.94 450 VAL A O 1
ATOM 3527 N N . SER A 1 451 ? 2.314 99.75 46.344 1 68.25 451 SER A N 1
ATOM 3528 C CA . SER A 1 451 ? 2.207 99.938 47.781 1 68.25 451 SER A CA 1
ATOM 3529 C C . SER A 1 451 ? 3.34 100.812 48.312 1 68.25 451 SER A C 1
ATOM 3531 O O . SER A 1 451 ? 3.111 101.688 49.125 1 68.25 451 SER A O 1
ATOM 3533 N N . HIS A 1 452 ? 4.539 100.625 47.781 1 64.62 452 HIS A N 1
ATOM 3534 C CA . HIS A 1 452 ? 5.723 101.375 48.188 1 64.62 452 HIS A CA 1
ATOM 3535 C C . HIS A 1 452 ? 5.633 102.812 47.719 1 64.62 452 HIS A C 1
ATOM 3537 O O . HIS A 1 452 ? 5.906 103.75 48.5 1 64.62 452 HIS A O 1
ATOM 3543 N N . GLU A 1 453 ? 5 103.125 46.625 1 63.88 453 GLU A N 1
ATOM 3544 C CA . GLU A 1 453 ? 4.938 104.5 46.031 1 63.88 453 GLU A CA 1
ATOM 3545 C C . GLU A 1 453 ? 3.828 105.312 46.656 1 63.88 453 GLU A C 1
ATOM 3547 O O . GLU A 1 453 ? 3.924 106.562 46.719 1 63.88 453 GLU A O 1
ATOM 3552 N N . LEU A 1 454 ? 2.857 104.625 47.156 1 71.44 454 LEU A N 1
ATOM 3553 C CA . LEU A 1 454 ? 1.759 105.312 47.844 1 71.44 454 LEU A CA 1
ATOM 3554 C C . LEU A 1 454 ? 2.168 105.75 49.25 1 71.44 454 LEU A C 1
ATOM 3556 O O . LEU A 1 454 ? 1.72 106.812 49.719 1 71.44 454 LEU A O 1
ATOM 3560 N N . ARG A 1 455 ? 3.215 105.312 49.875 1 67.44 455 ARG A N 1
ATOM 3561 C CA . ARG A 1 455 ? 3.629 105.562 51.25 1 67.44 455 ARG A CA 1
ATOM 3562 C C . ARG A 1 455 ? 4.418 106.875 51.344 1 67.44 455 ARG A C 1
ATOM 3564 O O . ARG A 1 455 ? 4.305 107.562 52.344 1 67.44 455 ARG A O 1
ATOM 3571 N N . THR A 1 456 ? 5.055 107.125 50.281 1 68.06 456 THR A N 1
ATOM 3572 C CA . THR A 1 456 ? 5.941 108.312 50.281 1 68.06 456 THR A CA 1
ATOM 3573 C C . THR A 1 456 ? 5.137 109.625 50.312 1 68.06 456 THR A C 1
ATOM 3575 O O . THR A 1 456 ? 5.316 110.438 51.219 1 68.06 456 THR A O 1
ATOM 3578 N N . PRO A 1 457 ? 4.156 109.812 49.406 1 74.06 457 PRO A N 1
ATOM 3579 C CA . PRO A 1 457 ? 3.359 111.062 49.5 1 74.06 457 PRO A CA 1
ATOM 3580 C C . PRO A 1 457 ? 2.471 111.062 50.75 1 74.06 457 PRO A C 1
ATOM 3582 O O . PRO A 1 457 ? 2.248 112.125 51.312 1 74.06 457 PRO A O 1
ATOM 3585 N N . LEU A 1 458 ? 2.152 109.938 51.219 1 76.56 458 LEU A N 1
ATOM 3586 C CA . LEU A 1 458 ? 1.334 109.875 52.406 1 76.56 458 LEU A CA 1
ATOM 3587 C C . LEU A 1 458 ? 2.127 110.312 53.625 1 76.56 458 LEU A C 1
ATOM 3589 O O . LEU A 1 458 ? 1.595 111 54.5 1 76.56 458 LEU A O 1
ATOM 3593 N N . ALA A 1 459 ? 3.389 110.062 53.688 1 74.5 459 ALA A N 1
ATOM 3594 C CA . ALA A 1 459 ? 4.27 110.5 54.75 1 74.5 459 ALA A CA 1
ATOM 3595 C C . ALA A 1 459 ? 4.457 112 54.75 1 74.5 459 ALA A C 1
ATOM 3597 O O . ALA A 1 459 ? 4.5 112.625 55.812 1 74.5 459 ALA A O 1
ATOM 3598 N N . VAL A 1 460 ? 4.449 112.562 53.594 1 75.31 460 VAL A N 1
ATOM 3599 C CA . VAL A 1 460 ? 4.598 114 53.438 1 75.31 460 VAL A CA 1
ATOM 3600 C C . VAL A 1 460 ? 3.344 114.75 53.969 1 75.31 460 VAL A C 1
ATOM 3602 O O . VAL A 1 460 ? 3.434 115.688 54.688 1 75.31 460 VAL A O 1
ATOM 3605 N N . ILE A 1 461 ? 2.236 114.125 53.594 1 79.31 461 ILE A N 1
ATOM 3606 C CA . ILE A 1 461 ? 0.97 114.688 54.031 1 79.31 461 ILE A CA 1
ATOM 3607 C C . ILE A 1 461 ? 0.859 114.562 55.562 1 79.31 461 ILE A C 1
ATOM 3609 O O . ILE A 1 461 ? 0.518 115.562 56.25 1 79.31 461 ILE A O 1
ATOM 3613 N N . ASP A 1 462 ? 1.273 113.5 56.062 1 75.75 462 ASP A N 1
ATOM 3614 C CA . ASP A 1 462 ? 1.195 113.25 57.5 1 75.75 462 ASP A CA 1
ATOM 3615 C C . ASP A 1 462 ? 2.109 114.125 58.312 1 75.75 462 ASP A C 1
ATOM 3617 O O . ASP A 1 462 ? 1.676 114.812 59.25 1 75.75 462 ASP A O 1
ATOM 3621 N N . ALA A 1 463 ? 3.256 114.375 57.844 1 78.19 463 ALA A N 1
ATOM 3622 C CA . ALA A 1 463 ? 4.234 115.188 58.5 1 78.19 463 ALA A CA 1
ATOM 3623 C C . ALA A 1 463 ? 3.828 116.688 58.469 1 78.19 463 ALA A C 1
ATOM 3625 O O . ALA A 1 463 ? 3.912 117.375 59.469 1 78.19 463 ALA A O 1
ATOM 3626 N N . THR A 1 464 ? 3.322 117.062 57.344 1 80.31 464 THR A N 1
ATOM 3627 C CA . THR A 1 464 ? 2.93 118.438 57.188 1 80.31 464 THR A CA 1
ATOM 3628 C C . THR A 1 464 ? 1.676 118.812 57.969 1 80.31 464 THR A C 1
ATOM 3630 O O . THR A 1 464 ? 1.586 119.875 58.594 1 80.31 464 THR A O 1
ATOM 3633 N N . ALA A 1 465 ? 0.783 117.875 58 1 78.81 465 ALA A N 1
ATOM 3634 C CA . ALA A 1 465 ? -0.455 118.062 58.75 1 78.81 465 ALA A CA 1
ATOM 3635 C C . ALA A 1 465 ? -0.183 118.062 60.25 1 78.81 465 ALA A C 1
ATOM 3637 O O . ALA A 1 465 ? -0.769 118.875 61 1 78.81 465 ALA A O 1
ATOM 3638 N N . GLN A 1 466 ? 0.801 117.375 60.719 1 78.06 466 GLN A N 1
ATOM 3639 C CA . GLN A 1 466 ? 1.198 117.375 62.125 1 78.06 466 GLN A CA 1
ATOM 3640 C C . GLN A 1 466 ? 1.855 118.688 62.531 1 78.06 466 GLN A C 1
ATOM 3642 O O . GLN A 1 466 ? 1.585 119.188 63.625 1 78.06 466 GLN A O 1
ATOM 3647 N N . ASN A 1 467 ? 2.6 119.188 61.688 1 78.06 467 ASN A N 1
ATOM 3648 C CA . ASN A 1 467 ? 3.279 120.438 61.938 1 78.06 467 ASN A CA 1
ATOM 3649 C C . ASN A 1 467 ? 2.295 121.625 62 1 78.06 467 ASN A C 1
ATOM 3651 O O . ASN A 1 467 ? 2.436 122.5 62.844 1 78.06 467 ASN A O 1
ATOM 3655 N N . LEU A 1 468 ? 1.328 121.5 61.219 1 79.94 468 LEU A N 1
ATOM 3656 C CA . LEU A 1 468 ? 0.294 122.562 61.219 1 79.94 468 LEU A CA 1
ATOM 3657 C C . LEU A 1 468 ? -0.543 122.5 62.469 1 79.94 468 LEU A C 1
ATOM 3659 O O . LEU A 1 468 ? -0.889 123.5 63.062 1 79.94 468 LEU A O 1
ATOM 3663 N N . ASP A 1 469 ? -0.755 121.25 62.906 1 74.5 469 ASP A N 1
ATOM 3664 C CA . ASP A 1 469 ? -1.538 121.062 64.125 1 74.5 469 ASP A CA 1
ATOM 3665 C C . ASP A 1 469 ? -0.77 121.5 65.375 1 74.5 469 ASP A C 1
ATOM 3667 O O . ASP A 1 469 ? -1.352 122.062 66.312 1 74.5 469 ASP A O 1
ATOM 3671 N N . LEU A 1 470 ? 0.534 121.5 65.375 1 74.31 470 LEU A N 1
ATOM 3672 C CA . LEU A 1 470 ? 1.39 121.875 66.5 1 74.31 470 LEU A CA 1
ATOM 3673 C C . LEU A 1 470 ? 1.577 123.375 66.562 1 74.31 470 LEU A C 1
ATOM 3675 O O . LEU A 1 470 ? 1.689 123.938 67.625 1 74.31 470 LEU A O 1
ATOM 3679 N N . ASP A 1 471 ? 1.615 124.062 65.5 1 71 471 ASP A N 1
ATOM 3680 C CA . ASP A 1 471 ? 1.841 125.5 65.438 1 71 471 ASP A CA 1
ATOM 3681 C C . ASP A 1 471 ? 0.527 126.312 65.625 1 71 471 ASP A C 1
ATOM 3683 O O . ASP A 1 471 ? 0.479 127.5 65.375 1 71 471 ASP A O 1
ATOM 3687 N N . ASP A 1 472 ? -0.572 125.75 65.938 1 65.56 472 ASP A N 1
ATOM 3688 C CA . ASP A 1 472 ? -1.96 126.188 66 1 65.56 472 ASP A CA 1
ATOM 3689 C C . ASP A 1 472 ? -2.164 127.25 67.062 1 65.56 472 ASP A C 1
ATOM 3691 O O . ASP A 1 472 ? -3.299 127.625 67.375 1 65.56 472 ASP A O 1
ATOM 3695 N N . SER A 1 473 ? -1.318 127.75 67.875 1 58.88 473 SER A N 1
ATOM 3696 C CA . SER A 1 473 ? -1.571 128.625 69 1 58.88 473 SER A CA 1
ATOM 3697 C C . SER A 1 473 ? -2.363 129.875 68.625 1 58.88 473 SER A C 1
ATOM 3699 O O . SER A 1 473 ? -2.914 130.5 69.5 1 58.88 473 SER A O 1
ATOM 3701 N N . ARG A 1 474 ? -2.533 130.375 67.375 1 60.81 474 ARG A N 1
ATOM 3702 C CA . ARG A 1 474 ? -3.252 131.5 67 1 60.81 474 ARG A CA 1
ATOM 3703 C C . ARG A 1 474 ? -4.297 131.25 65.875 1 60.81 474 ARG A C 1
ATOM 3705 O O . ARG A 1 474 ? -4.871 132.125 65.312 1 60.81 474 ARG A O 1
ATOM 3712 N N . ALA A 1 475 ? -4.668 130 65.562 1 62.94 475 ALA A N 1
ATOM 3713 C CA . ALA A 1 475 ? -5.547 129.75 64.438 1 62.94 475 ALA A CA 1
ATOM 3714 C C . ALA A 1 475 ? -7.012 129.75 64.875 1 62.94 475 ALA A C 1
ATOM 3716 O O . ALA A 1 475 ? -7.328 129.375 66 1 62.94 475 ALA A O 1
ATOM 3717 N N . ASP A 1 476 ? -7.934 130.25 64.188 1 74.81 476 ASP A N 1
ATOM 3718 C CA . ASP A 1 476 ? -9.375 130.25 64.438 1 74.81 476 ASP A CA 1
ATOM 3719 C C . ASP A 1 476 ? -9.938 128.875 64.438 1 74.81 476 ASP A C 1
ATOM 3721 O O . ASP A 1 476 ? -9.344 127.938 63.906 1 74.81 476 ASP A O 1
ATOM 3725 N N . PRO A 1 477 ? -10.852 128.5 65.25 1 75.25 477 PRO A N 1
ATOM 3726 C CA . PRO A 1 477 ? -11.445 127.188 65.438 1 75.25 477 PRO A CA 1
ATOM 3727 C C . PRO A 1 477 ? -11.812 126.438 64.125 1 75.25 477 PRO A C 1
ATOM 3729 O O . PRO A 1 477 ? -11.719 125.25 64.062 1 75.25 477 PRO A O 1
ATOM 3732 N N . LEU A 1 478 ? -12.055 127.125 63.125 1 76 478 LEU A N 1
ATOM 3733 C CA . LEU A 1 478 ? -12.406 126.562 61.812 1 76 478 LEU A CA 1
ATOM 3734 C C . LEU A 1 478 ? -11.18 126 61.125 1 76 478 LEU A C 1
ATOM 3736 O O . LEU A 1 478 ? -11.242 124.875 60.562 1 76 478 LEU A O 1
ATOM 3740 N N . THR A 1 479 ? -10.156 126.625 61.281 1 78.81 479 THR A N 1
ATOM 3741 C CA . THR A 1 479 ? -8.906 126.188 60.656 1 78.81 479 THR A CA 1
ATOM 3742 C C . THR A 1 479 ? -8.352 125 61.406 1 78.81 479 THR A C 1
ATOM 3744 O O . THR A 1 479 ? -7.863 124.062 60.781 1 78.81 479 THR A O 1
ATOM 3747 N N . SER A 1 480 ? -8.477 125 62.625 1 79 480 SER A N 1
ATOM 3748 C CA . SER A 1 480 ? -8.023 123.875 63.469 1 79 480 SER A CA 1
ATOM 3749 C C . SER A 1 480 ? -8.828 122.625 63.156 1 79 480 SER A C 1
ATOM 3751 O O . SER A 1 480 ? -8.281 121.5 63.094 1 79 480 SER A O 1
ATOM 3753 N N . SER A 1 481 ? -10.078 122.812 62.844 1 77.56 481 SER A N 1
ATOM 3754 C CA . SER A 1 481 ? -10.938 121.688 62.469 1 77.56 481 SER A CA 1
ATOM 3755 C C . SER A 1 481 ? -10.555 121.062 61.125 1 77.56 481 SER A C 1
ATOM 3757 O O . SER A 1 481 ? -10.594 119.875 60.938 1 77.56 481 SER A O 1
ATOM 3759 N N . ARG A 1 482 ? -10.094 121.938 60.281 1 77.5 482 ARG A N 1
ATOM 3760 C CA . ARG A 1 482 ? -9.664 121.5 58.969 1 77.5 482 ARG A CA 1
ATOM 3761 C C . ARG A 1 482 ? -8.344 120.688 59.031 1 77.5 482 ARG A C 1
ATOM 3763 O O . ARG A 1 482 ? -8.156 119.75 58.312 1 77.5 482 ARG A O 1
ATOM 3770 N N . TYR A 1 483 ? -7.434 121.188 59.875 1 80.06 483 TYR A N 1
ATOM 3771 C CA . TYR A 1 483 ? -6.188 120.438 60.094 1 80.06 483 TYR A CA 1
ATOM 3772 C C . TYR A 1 483 ? -6.461 119.062 60.625 1 80.06 483 TYR A C 1
ATOM 3774 O O . TYR A 1 483 ? -5.875 118.062 60.156 1 80.06 483 TYR A O 1
ATOM 3782 N N . GLN A 1 484 ? -7.441 118.938 61.438 1 77.56 484 GLN A N 1
ATOM 3783 C CA . GLN A 1 484 ? -7.789 117.688 62.031 1 77.56 484 GLN A CA 1
ATOM 3784 C C . GLN A 1 484 ? -8.43 116.75 61.031 1 77.56 484 GLN A C 1
ATOM 3786 O O . GLN A 1 484 ? -8.188 115.562 61.031 1 77.56 484 GLN A O 1
ATOM 3791 N N . LYS A 1 485 ? -9.164 117.375 60.156 1 77.69 485 LYS A N 1
ATOM 3792 C CA . LYS A 1 485 ? -9.789 116.562 59.094 1 77.69 485 LYS A CA 1
ATOM 3793 C C . LYS A 1 485 ? -8.75 116 58.156 1 77.69 485 LYS A C 1
ATOM 3795 O O . LYS A 1 485 ? -8.836 114.812 57.781 1 77.69 485 LYS A O 1
ATOM 3800 N N . ILE A 1 486 ? -7.703 116.688 57.812 1 80 486 ILE A N 1
ATOM 3801 C CA . ILE A 1 486 ? -6.633 116.188 56.969 1 80 486 ILE A CA 1
ATOM 3802 C C . ILE A 1 486 ? -5.82 115.125 57.688 1 80 486 ILE A C 1
ATOM 3804 O O . ILE A 1 486 ? -5.48 114.125 57.094 1 80 486 ILE A O 1
ATOM 3808 N N . LEU A 1 487 ? -5.551 115.375 58.938 1 79.12 487 LEU A N 1
ATOM 3809 C CA . LEU A 1 487 ? -4.762 114.438 59.719 1 79.12 487 LEU A CA 1
ATOM 3810 C C . LEU A 1 487 ? -5.492 113.125 59.875 1 79.12 487 LEU A C 1
ATOM 3812 O O . LEU A 1 487 ? -4.887 112.062 59.719 1 79.12 487 LEU A O 1
ATOM 3816 N N . ARG A 1 488 ? -6.797 113.188 60.031 1 70.31 488 ARG A N 1
ATOM 3817 C CA . ARG A 1 488 ? -7.594 112 60.188 1 70.31 488 ARG A CA 1
ATOM 3818 C C . ARG A 1 488 ? -7.672 111.25 58.844 1 70.31 488 ARG A C 1
ATOM 3820 O O . ARG A 1 488 ? -7.555 110 58.812 1 70.31 488 ARG A O 1
ATOM 3827 N N . ALA A 1 489 ? -7.801 111.938 57.812 1 76 489 ALA A N 1
ATOM 3828 C CA . ALA A 1 489 ? -7.863 111.375 56.469 1 76 489 ALA A CA 1
ATOM 3829 C C . ALA A 1 489 ? -6.531 110.688 56.094 1 76 489 ALA A C 1
ATOM 3831 O O . ALA A 1 489 ? -6.496 109.625 55.531 1 76 489 ALA A O 1
ATOM 3832 N N . THR A 1 490 ? -5.406 111.25 56.406 1 78.75 490 THR A N 1
ATOM 3833 C CA . THR A 1 490 ? -4.066 110.75 56.156 1 78.75 490 THR A CA 1
ATOM 3834 C C . THR A 1 490 ? -3.793 109.5 56.969 1 78.75 490 THR A C 1
ATOM 3836 O O . THR A 1 490 ? -3.217 108.562 56.469 1 78.75 490 THR A O 1
ATOM 3839 N N . GLN A 1 491 ? -4.199 109.562 58.188 1 72.75 491 GLN A N 1
ATOM 3840 C CA . GLN A 1 491 ? -4.039 108.438 59.031 1 72.75 491 GLN A CA 1
ATOM 3841 C C . GLN A 1 491 ? -4.859 107.25 58.5 1 72.75 491 GLN A C 1
ATOM 3843 O O . GLN A 1 491 ? -4.387 106.125 58.5 1 72.75 491 GLN A O 1
ATOM 3848 N N . ARG A 1 492 ? -6 107.562 58 1 65.62 492 ARG A N 1
ATOM 3849 C CA . ARG A 1 492 ? -6.852 106.562 57.438 1 65.62 492 ARG A CA 1
ATOM 3850 C C . ARG A 1 492 ? -6.211 105.938 56.188 1 65.62 492 ARG A C 1
ATOM 3852 O O . ARG A 1 492 ? -6.227 104.688 56.031 1 65.62 492 ARG A O 1
ATOM 3859 N N . LEU A 1 493 ? -5.645 106.688 55.312 1 74.06 493 LEU A N 1
ATOM 3860 C CA . LEU A 1 493 ? -4.953 106.188 54.125 1 74.06 493 LEU A CA 1
ATOM 3861 C C . LEU A 1 493 ? -3.748 105.312 54.469 1 74.06 493 LEU A C 1
ATOM 3863 O O . LEU A 1 493 ? -3.496 104.312 53.844 1 74.06 493 LEU A O 1
ATOM 3867 N N . THR A 1 494 ? -3.018 105.812 55.5 1 71.06 494 THR A N 1
ATOM 3868 C CA . THR A 1 494 ? -1.847 105.062 55.969 1 71.06 494 THR A CA 1
ATOM 3869 C C . THR A 1 494 ? -2.242 103.688 56.469 1 71.06 494 THR A C 1
ATOM 3871 O O . THR A 1 494 ? -1.579 102.688 56.156 1 71.06 494 THR A O 1
ATOM 3874 N N . VAL A 1 495 ? -3.377 103.625 57.094 1 60.28 495 VAL A N 1
ATOM 3875 C CA . VAL A 1 495 ? -3.873 102.312 57.594 1 60.28 495 VAL A CA 1
ATOM 3876 C C . VAL A 1 495 ? -4.316 101.438 56.438 1 60.28 495 VAL A C 1
ATOM 3878 O O . VAL A 1 495 ? -3.988 100.25 56.406 1 60.28 495 VAL A O 1
ATOM 3881 N N . LEU A 1 496 ? -4.953 102.062 55.469 1 62.44 496 LEU A N 1
ATOM 3882 C CA . LEU A 1 496 ? -5.449 101.312 54.312 1 62.44 496 LEU A CA 1
ATOM 3883 C C . LEU A 1 496 ? -4.293 100.75 53.469 1 62.44 496 LEU A C 1
ATOM 3885 O O . LEU A 1 496 ? -4.316 99.625 53.031 1 62.44 496 LEU A O 1
ATOM 3889 N N . ILE A 1 497 ? -3.328 101.562 53.281 1 68.5 497 ILE A N 1
ATOM 3890 C CA . ILE A 1 497 ? -2.158 101.188 52.5 1 68.5 497 ILE A CA 1
ATOM 3891 C C . ILE A 1 497 ? -1.362 100.125 53.25 1 68.5 497 ILE A C 1
ATOM 3893 O O . ILE A 1 497 ? -0.938 99.125 52.656 1 68.5 497 ILE A O 1
ATOM 3897 N N . ASN A 1 498 ? -1.16 100.375 54.562 1 58.75 498 ASN A N 1
ATOM 3898 C CA . ASN A 1 498 ? -0.427 99.438 55.406 1 58.75 498 ASN A CA 1
ATOM 3899 C C . ASN A 1 498 ? -1.175 98.125 55.531 1 58.75 498 ASN A C 1
ATOM 3901 O O . ASN A 1 498 ? -0.561 97.062 55.5 1 58.75 498 ASN A O 1
ATOM 3905 N N . ASP A 1 499 ? -2.455 98.375 55.531 1 52.78 499 ASP A N 1
ATOM 3906 C CA . ASP A 1 499 ? -3.268 97.188 55.75 1 52.78 499 ASP A CA 1
ATOM 3907 C C . ASP A 1 499 ? -3.488 96.438 54.438 1 52.78 499 ASP A C 1
ATOM 3909 O O . ASP A 1 499 ? -3.469 95.188 54.406 1 52.78 499 ASP A O 1
ATOM 3913 N N . SER A 1 500 ? -3.832 97.188 53.406 1 55.5 500 SER A N 1
ATOM 3914 C CA . SER A 1 500 ? -4.293 96.562 52.188 1 55.5 500 SER A CA 1
ATOM 3915 C C . SER A 1 500 ? -3.127 96.25 51.25 1 55.5 500 SER A C 1
ATOM 3917 O O . SER A 1 500 ? -3.199 95.312 50.438 1 55.5 500 SER A O 1
ATOM 3919 N N . LEU A 1 501 ? -2.152 97.125 51.312 1 54.28 501 LEU A N 1
ATOM 3920 C CA . LEU A 1 501 ? -1.107 97 50.312 1 54.28 501 LEU A CA 1
ATOM 3921 C C . LEU A 1 501 ? 0.194 96.5 50.938 1 54.28 501 LEU A C 1
ATOM 3923 O O . LEU A 1 501 ? 1.199 96.312 50.25 1 54.28 501 LEU A O 1
ATOM 3927 N N . HIS A 1 502 ? 0.339 96.625 52.281 1 44.75 502 HIS A N 1
ATOM 3928 C CA . HIS A 1 502 ? 1.543 96.062 52.875 1 44.75 502 HIS A CA 1
ATOM 3929 C C . HIS A 1 502 ? 1.662 94.562 52.531 1 44.75 502 HIS A C 1
ATOM 3931 O O . HIS A 1 502 ? 0.679 93.812 52.625 1 44.75 502 HIS A O 1
ATOM 3937 N N . GLU A 1 503 ? 2.656 94.25 51.906 1 47.28 503 GLU A N 1
ATOM 3938 C CA . GLU A 1 503 ? 3.129 92.875 51.75 1 47.28 503 GLU A CA 1
ATOM 3939 C C . GLU A 1 503 ? 2.709 92 52.969 1 47.28 503 GLU A C 1
ATOM 3941 O O . GLU A 1 503 ? 2.373 90.875 52.781 1 47.28 503 GLU A O 1
ATOM 3946 N N . ASP A 1 504 ? 2.693 92.625 54.031 1 43.12 504 ASP A N 1
ATOM 3947 C CA . ASP A 1 504 ? 2.418 91.938 55.312 1 43.12 504 ASP A CA 1
ATOM 3948 C C . ASP A 1 504 ? 0.925 91.688 55.469 1 43.12 504 ASP A C 1
ATOM 3950 O O . ASP A 1 504 ? 0.54 90.625 55.969 1 43.12 504 ASP A O 1
ATOM 3954 N N . GLY A 1 505 ? 0.059 92.562 55.188 1 42.44 505 GLY A N 1
ATOM 3955 C CA . GLY A 1 505 ? -1.356 92.25 55.281 1 42.44 505 GLY A CA 1
ATOM 3956 C C . GLY A 1 505 ? -1.794 91.188 54.281 1 42.44 505 GLY A C 1
ATOM 3957 O O . GLY A 1 505 ? -2.5 90.25 54.625 1 42.44 505 GLY A O 1
ATOM 3958 N N . PHE A 1 506 ? -1.486 91.375 53.031 1 42.88 506 PHE A N 1
ATOM 3959 C CA . PHE A 1 506 ? -1.639 90.312 52.062 1 42.88 506 PHE A CA 1
ATOM 3960 C C . PHE A 1 506 ? -0.793 89.125 52.438 1 42.88 506 PHE A C 1
ATOM 3962 O O . PHE A 1 506 ? -1.218 88 52.25 1 42.88 506 PHE A O 1
ATOM 3969 N N . GLU A 1 507 ? 0.289 89.438 52.812 1 46.34 507 GLU A N 1
ATOM 3970 C CA . GLU A 1 507 ? 1.117 88.312 53.344 1 46.34 507 GLU A CA 1
ATOM 3971 C C . GLU A 1 507 ? 0.526 87.75 54.625 1 46.34 507 GLU A C 1
ATOM 3973 O O . GLU A 1 507 ? 0.599 86.562 54.875 1 46.34 507 GLU A O 1
ATOM 3978 N N . LEU A 1 508 ? -0.052 88.625 55.469 1 45.66 508 LEU A N 1
ATOM 3979 C CA . LEU A 1 508 ? -0.712 88.125 56.656 1 45.66 508 LEU A CA 1
ATOM 3980 C C . LEU A 1 508 ? -1.906 87.25 56.312 1 45.66 508 LEU A C 1
ATOM 3982 O O . LEU A 1 508 ? -2.133 86.25 56.938 1 45.66 508 LEU A O 1
ATOM 3986 N N . LEU A 1 509 ? -2.68 87.75 55.312 1 45.47 509 LEU A N 1
ATOM 3987 C CA . LEU A 1 509 ? -3.789 86.938 54.875 1 45.47 509 LEU A CA 1
ATOM 3988 C C . LEU A 1 509 ? -3.275 85.688 54.156 1 45.47 509 LEU A C 1
ATOM 3990 O O . LEU A 1 509 ? -3.902 84.625 54.188 1 45.47 509 LEU A O 1
ATOM 3994 N N . ARG A 1 510 ? -2.176 85.75 53.562 1 46.69 510 ARG A N 1
ATOM 3995 C CA . ARG A 1 510 ? -1.558 84.625 52.844 1 46.69 510 ARG A CA 1
ATOM 3996 C C . ARG A 1 510 ? -0.741 83.75 53.812 1 46.69 510 ARG A C 1
ATOM 3998 O O . ARG A 1 510 ? -0.711 82.5 53.656 1 46.69 510 ARG A O 1
ATOM 4005 N N . ARG A 1 511 ? 0.112 84.5 54.625 1 49.16 511 ARG A N 1
ATOM 4006 C CA . ARG A 1 511 ? 1.037 83.75 55.469 1 49.16 511 ARG A CA 1
ATOM 4007 C C . ARG A 1 511 ? 0.29 82.938 56.531 1 49.16 511 ARG A C 1
ATOM 4009 O O . ARG A 1 511 ? 0.884 82.125 57.219 1 49.16 511 ARG A O 1
ATOM 4016 N N . GLY A 1 512 ? -1.027 82.875 56.344 1 59.62 512 GLY A N 1
ATOM 4017 C CA . GLY A 1 512 ? -1.74 82.188 57.406 1 59.62 512 GLY A CA 1
ATOM 4018 C C . GLY A 1 512 ? -1.744 82.938 58.719 1 59.62 512 GLY A C 1
ATOM 4019 O O . GLY A 1 512 ? -1.126 84 58.844 1 59.62 512 GLY A O 1
ATOM 4020 N N . THR A 1 513 ? -2.549 82.688 59.781 1 67.12 513 THR A N 1
ATOM 4021 C CA . THR A 1 513 ? -2.705 83.25 61.125 1 67.12 513 THR A CA 1
ATOM 4022 C C . THR A 1 513 ? -1.457 83 61.969 1 67.12 513 THR A C 1
ATOM 4024 O O . THR A 1 513 ? -0.909 81.875 61.969 1 67.12 513 THR A O 1
ATOM 4027 N N . ARG A 1 514 ? -0.734 84 62.281 1 73.38 514 ARG A N 1
ATOM 4028 C CA . ARG A 1 514 ? 0.34 83.875 63.25 1 73.38 514 ARG A CA 1
ATOM 4029 C C . ARG A 1 514 ? -0.183 84.062 64.688 1 73.38 514 ARG A C 1
ATOM 4031 O O . ARG A 1 514 ? -0.345 85.188 65.125 1 73.38 514 ARG A O 1
ATOM 4038 N N . ILE A 1 515 ? -0.371 83 65.438 1 79.5 515 ILE A N 1
ATOM 4039 C CA . ILE A 1 515 ? -0.925 83 66.812 1 79.5 515 ILE A CA 1
ATOM 4040 C C . ILE A 1 515 ? 0.183 83.25 67.812 1 79.5 515 ILE A C 1
ATOM 4042 O O . ILE A 1 515 ? 1.258 82.625 67.75 1 79.5 515 ILE A O 1
ATOM 4046 N N . GLY A 1 516 ? 0.134 84.25 68.5 1 82.62 516 GLY A N 1
ATOM 4047 C CA . GLY A 1 516 ? 1.091 84.562 69.562 1 82.62 516 GLY A CA 1
ATOM 4048 C C . GLY A 1 516 ? 0.456 85.25 70.75 1 82.62 516 GLY A C 1
ATOM 4049 O O . GLY A 1 516 ? -0.754 85.5 70.812 1 82.62 516 GLY A O 1
ATOM 4050 N N . ASP A 1 517 ? 1.232 85.5 71.875 1 87.69 517 ASP A N 1
ATOM 4051 C CA . ASP A 1 517 ? 0.807 86.188 73.062 1 87.69 517 ASP A CA 1
ATOM 4052 C C . ASP A 1 517 ? 0.459 87.625 72.75 1 87.69 517 ASP A C 1
ATOM 4054 O O . ASP A 1 517 ? 1.262 88.375 72.188 1 87.69 517 ASP A O 1
ATOM 4058 N N . THR A 1 518 ? -0.754 88 72.938 1 88.69 518 THR A N 1
ATOM 4059 C CA . THR A 1 518 ? -1.215 89.375 72.688 1 88.69 518 THR A CA 1
ATOM 4060 C C . THR A 1 518 ? -1.898 90 73.875 1 88.69 518 THR A C 1
ATOM 4062 O O . THR A 1 518 ? -2.639 89.312 74.562 1 88.69 518 THR A O 1
ATOM 4065 N N . ARG A 1 519 ? -1.54 91.188 74.125 1 92.5 519 ARG A N 1
ATOM 4066 C CA . ARG A 1 519 ? -2.225 91.938 75.188 1 92.5 519 ARG A CA 1
ATOM 4067 C C . ARG A 1 519 ? -3.48 92.625 74.625 1 92.5 519 ARG A C 1
ATOM 4069 O O . ARG A 1 519 ? -3.41 93.688 74 1 92.5 519 ARG A O 1
ATOM 4076 N N . LEU A 1 520 ? -4.637 92.062 74.875 1 93.44 520 LEU A N 1
ATOM 4077 C CA . LEU A 1 520 ? -5.895 92.5 74.312 1 93.44 520 LEU A CA 1
ATOM 4078 C C . LEU A 1 520 ? -6.281 93.875 74.812 1 93.44 520 LEU A C 1
ATOM 4080 O O . LEU A 1 520 ? -6.867 94.688 74.062 1 93.44 520 LEU A O 1
ATOM 4084 N N . ALA A 1 521 ? -5.922 94.188 76.062 1 93.56 521 ALA A N 1
ATOM 4085 C CA . ALA A 1 521 ? -6.223 95.5 76.625 1 93.56 521 ALA A CA 1
ATOM 4086 C C . ALA A 1 521 ? -5.531 96.625 75.812 1 93.56 521 ALA A C 1
ATOM 4088 O O . ALA A 1 521 ? -6.121 97.625 75.562 1 93.56 521 ALA A O 1
ATOM 4089 N N . ALA A 1 522 ? -4.348 96.312 75.438 1 91.5 522 ALA A N 1
ATOM 4090 C CA . ALA A 1 522 ? -3.586 97.25 74.688 1 91.5 522 ALA A CA 1
ATOM 4091 C C . ALA A 1 522 ? -4.219 97.5 73.312 1 91.5 522 ALA A C 1
ATOM 4093 O O . ALA A 1 522 ? -4.191 98.562 72.75 1 91.5 522 ALA A O 1
ATOM 4094 N N . LEU A 1 523 ? -4.777 96.438 72.688 1 91.56 523 LEU A N 1
ATOM 4095 C CA . LEU A 1 523 ? -5.43 96.562 71.438 1 91.56 523 LEU A CA 1
ATOM 4096 C C . LEU A 1 523 ? -6.699 97.375 71.5 1 91.56 523 LEU A C 1
ATOM 4098 O O . LEU A 1 523 ? -7.012 98.125 70.562 1 91.56 523 LEU A O 1
ATOM 4102 N N . LEU A 1 524 ? -7.402 97.25 72.562 1 93.88 524 LEU A N 1
ATOM 4103 C CA . LEU A 1 524 ? -8.586 98.062 72.812 1 93.88 524 LEU A CA 1
ATOM 4104 C C . LEU A 1 524 ? -8.195 99.5 72.875 1 93.88 524 LEU A C 1
ATOM 4106 O O . LEU A 1 524 ? -8.859 100.375 72.312 1 93.88 524 LEU A O 1
ATOM 4110 N N . ASP A 1 525 ? -7.145 99.75 73.625 1 90.19 525 ASP A N 1
ATOM 4111 C CA . ASP A 1 525 ? -6.641 101.125 73.75 1 90.19 525 ASP A CA 1
ATOM 4112 C C . ASP A 1 525 ? -6.219 101.75 72.375 1 90.19 525 ASP A C 1
ATOM 4114 O O . ASP A 1 525 ? -6.508 102.875 72.125 1 90.19 525 ASP A O 1
ATOM 4118 N N . ASP A 1 526 ? -5.508 100.938 71.75 1 85.81 526 ASP A N 1
ATOM 4119 C CA . ASP A 1 526 ? -5.039 101.312 70.375 1 85.81 526 ASP A CA 1
ATOM 4120 C C . ASP A 1 526 ? -6.215 101.625 69.5 1 85.81 526 ASP A C 1
ATOM 4122 O O . ASP A 1 526 ? -6.18 102.688 68.75 1 85.81 526 ASP A O 1
ATOM 4126 N N . ALA A 1 527 ? -7.289 100.812 69.438 1 88.56 527 ALA A N 1
ATOM 4127 C CA . ALA A 1 527 ? -8.484 101.062 68.625 1 88.56 527 ALA A CA 1
ATOM 4128 C C . ALA A 1 527 ? -9.188 102.375 69.062 1 88.56 527 ALA A C 1
ATOM 4130 O O . ALA A 1 527 ? -9.641 103.125 68.25 1 88.56 527 ALA A O 1
ATOM 4131 N N . ALA A 1 528 ? -9.242 102.562 70.312 1 87.25 528 ALA A N 1
ATOM 4132 C CA . ALA A 1 528 ? -9.883 103.75 70.812 1 87.25 528 ALA A CA 1
ATOM 4133 C C . ALA A 1 528 ? -9.102 105 70.438 1 87.25 528 ALA A C 1
ATOM 4135 O O . ALA A 1 528 ? -9.695 106 70.062 1 87.25 528 ALA A O 1
ATOM 4136 N N . THR A 1 529 ? -7.836 104.938 70.625 1 81.25 529 THR A N 1
ATOM 4137 C CA . THR A 1 529 ? -6.977 106.062 70.25 1 81.25 529 THR A CA 1
ATOM 4138 C C . THR A 1 529 ? -7.094 106.438 68.812 1 81.25 529 THR A C 1
ATOM 4140 O O . THR A 1 529 ? -7.211 107.562 68.438 1 81.25 529 THR A O 1
ATOM 4143 N N . ALA A 1 530 ? -7.113 105.375 68 1 74.75 530 ALA A N 1
ATOM 4144 C CA . ALA A 1 530 ? -7.223 105.562 66.562 1 74.75 530 ALA A CA 1
ATOM 4145 C C . ALA A 1 530 ? -8.57 106.188 66.188 1 74.75 530 ALA A C 1
ATOM 4147 O O . ALA A 1 530 ? -8.641 107.125 65.375 1 74.75 530 ALA A O 1
ATOM 4148 N N . ALA A 1 531 ? -9.617 105.688 66.688 1 79.69 531 ALA A N 1
ATOM 4149 C CA . ALA A 1 531 ? -10.961 106.188 66.438 1 79.69 531 ALA A CA 1
ATOM 4150 C C . ALA A 1 531 ? -11.125 107.625 67 1 79.69 531 ALA A C 1
ATOM 4152 O O . ALA A 1 531 ? -11.828 108.438 66.438 1 79.69 531 ALA A O 1
ATOM 4153 N N . GLY A 1 532 ? -10.492 107.812 68.125 1 76.31 532 GLY A N 1
ATOM 4154 C CA . GLY A 1 532 ? -10.539 109.125 68.75 1 76.31 532 GLY A CA 1
ATOM 4155 C C . GLY A 1 532 ? -9.953 110.25 67.875 1 76.31 532 GLY A C 1
ATOM 4156 O O . GLY A 1 532 ? -10.43 111.375 67.938 1 76.31 532 GLY A O 1
ATOM 4157 N N . ALA A 1 533 ? -9.047 109.875 67.25 1 68.38 533 ALA A N 1
ATOM 4158 C CA . ALA A 1 533 ? -8.398 110.812 66.375 1 68.38 533 ALA A CA 1
ATOM 4159 C C . ALA A 1 533 ? -9.359 111.25 65.25 1 68.38 533 ALA A C 1
ATOM 4161 O O . ALA A 1 533 ? -9.242 112.375 64.75 1 68.38 533 ALA A O 1
ATOM 4162 N N . LEU A 1 534 ? -10.375 110.438 65 1 62.72 534 LEU A N 1
ATOM 4163 C CA . LEU A 1 534 ? -11.328 110.75 63.938 1 62.72 534 LEU A CA 1
ATOM 4164 C C . LEU A 1 534 ? -12.656 111.188 64.5 1 62.72 534 LEU A C 1
ATOM 4166 O O . LEU A 1 534 ? -13.562 111.625 63.781 1 62.72 534 LEU A O 1
ATOM 4170 N N . SER A 1 535 ? -12.711 111.25 65.75 1 71.06 535 SER A N 1
ATOM 4171 C CA . SER A 1 535 ? -13.953 111.5 66.438 1 71.06 535 SER A CA 1
ATOM 4172 C C . SER A 1 535 ? -14.219 113 66.562 1 71.06 535 SER A C 1
ATOM 4174 O O . SER A 1 535 ? -13.281 113.812 66.688 1 71.06 535 SER A O 1
ATOM 4176 N N . ASP A 1 536 ? -15.328 113.312 66.188 1 70.31 536 ASP A N 1
ATOM 4177 C CA . ASP A 1 536 ? -15.797 114.688 66.438 1 70.31 536 ASP A CA 1
ATOM 4178 C C . ASP A 1 536 ? -16.484 114.812 67.75 1 70.31 536 ASP A C 1
ATOM 4180 O O . ASP A 1 536 ? -17.672 115.125 67.812 1 70.31 536 ASP A O 1
ATOM 4184 N N . GLY A 1 537 ? -15.742 114.688 68.875 1 77.56 537 GLY A N 1
ATOM 4185 C CA . GLY A 1 537 ? -16.297 114.938 70.188 1 77.56 537 GLY A CA 1
ATOM 4186 C C . GLY A 1 537 ? -16.922 113.688 70.812 1 77.56 537 GLY A C 1
ATOM 4187 O O . GLY A 1 537 ? -17.672 113.812 71.812 1 77.56 537 GLY A O 1
ATOM 4188 N N . HIS A 1 538 ? -16.766 112.562 70.312 1 85.81 538 HIS A N 1
ATOM 4189 C CA . HIS A 1 538 ? -17.281 111.312 70.875 1 85.81 538 HIS A CA 1
ATOM 4190 C C . HIS A 1 538 ? -16.594 110.938 72.188 1 85.81 538 HIS A C 1
ATOM 4192 O O . HIS A 1 538 ? -15.422 111.312 72.375 1 85.81 538 HIS A O 1
ATOM 4198 N N . ARG A 1 539 ? -17.359 110.5 73.125 1 86.94 539 ARG A N 1
ATOM 4199 C CA . ARG A 1 539 ? -16.812 110 74.375 1 86.94 539 ARG A CA 1
ATOM 4200 C C . ARG A 1 539 ? -16.5 108.562 74.312 1 86.94 539 ARG A C 1
ATOM 4202 O O . ARG A 1 539 ? -17.406 107.688 74.375 1 86.94 539 ARG A O 1
ATOM 4209 N N . LEU A 1 540 ? -15.219 108.188 74.125 1 89.25 540 LEU A N 1
ATOM 4210 C CA . LEU A 1 540 ? -14.797 106.812 74 1 89.25 540 LEU A CA 1
ATOM 4211 C C . LEU A 1 540 ? -14.461 106.25 75.375 1 89.25 540 LEU A C 1
ATOM 4213 O O . LEU A 1 540 ? -13.68 106.812 76.125 1 89.25 540 LEU A O 1
ATOM 4217 N N . GLU A 1 541 ? -15.125 105.188 75.875 1 92.94 541 GLU A N 1
ATOM 4218 C CA . GLU A 1 541 ? -14.883 104.5 77.188 1 92.94 541 GLU A CA 1
ATOM 4219 C C . GLU A 1 541 ? -14.344 103.062 76.938 1 92.94 541 GLU A C 1
ATOM 4221 O O . GLU A 1 541 ? -14.82 102.375 76.062 1 92.94 541 GLU A O 1
ATOM 4226 N N . ILE A 1 542 ? -13.289 102.688 77.562 1 93.12 542 ILE A N 1
ATOM 4227 C CA . ILE A 1 542 ? -12.672 101.375 77.438 1 93.12 542 ILE A CA 1
ATOM 4228 C C . ILE A 1 542 ? -12.906 100.562 78.75 1 93.12 542 ILE A C 1
ATOM 4230 O O . ILE A 1 542 ? -12.648 101.125 79.812 1 93.12 542 ILE A O 1
ATOM 4234 N N . ASP A 1 543 ? -13.523 99.5 78.812 1 93.31 543 ASP A N 1
ATOM 4235 C CA . ASP A 1 543 ? -13.688 98.562 79.875 1 93.31 543 ASP A CA 1
ATOM 4236 C C . ASP A 1 543 ? -12.938 97.25 79.625 1 93.31 543 ASP A C 1
ATOM 4238 O O . ASP A 1 543 ? -13.453 96.375 78.938 1 93.31 543 ASP A O 1
ATOM 4242 N N . ALA A 1 544 ? -11.68 97.188 80.062 1 90.62 544 ALA A N 1
ATOM 4243 C CA . ALA A 1 544 ? -10.836 96 79.812 1 90.62 544 ALA A CA 1
ATOM 4244 C C . ALA A 1 544 ? -10.555 95.25 81.125 1 90.62 544 ALA A C 1
ATOM 4246 O O . ALA A 1 544 ? -9.602 94.5 81.188 1 90.62 544 ALA A O 1
ATOM 4247 N N . LYS A 1 545 ? -11.305 95.5 82.125 1 85.88 545 LYS A N 1
ATOM 4248 C CA . LYS A 1 545 ? -11.031 95 83.5 1 85.88 545 LYS A CA 1
ATOM 4249 C C . LYS A 1 545 ? -11.125 93.438 83.562 1 85.88 545 LYS A C 1
ATOM 4251 O O . LYS A 1 545 ? -10.391 92.812 84.312 1 85.88 545 LYS A O 1
ATOM 4256 N N . ASN A 1 546 ? -11.938 92.812 82.75 1 88.5 546 ASN A N 1
ATOM 4257 C CA . ASN A 1 546 ? -12.156 91.375 82.812 1 88.5 546 ASN A CA 1
ATOM 4258 C C . ASN A 1 546 ? -11.414 90.688 81.688 1 88.5 546 ASN A C 1
ATOM 4260 O O . ASN A 1 546 ? -11.727 89.5 81.375 1 88.5 546 ASN A O 1
ATOM 4264 N N . LEU A 1 547 ? -10.422 91.25 81.062 1 90.44 547 LEU A N 1
ATOM 4265 C CA . LEU A 1 547 ? -9.625 90.625 80.062 1 90.44 547 LEU A CA 1
ATOM 4266 C C . LEU A 1 547 ? -8.352 90 80.625 1 90.44 547 LEU A C 1
ATOM 4268 O O . LEU A 1 547 ? -7.77 90.562 81.562 1 90.44 547 LEU A O 1
ATOM 4272 N N . PRO A 1 548 ? -7.992 88.875 80.25 1 88.69 548 PRO A N 1
ATOM 4273 C CA . PRO A 1 548 ? -6.699 88.312 80.688 1 88.69 548 PRO A CA 1
ATOM 4274 C C . PRO A 1 548 ? -5.52 89.188 80.188 1 88.69 548 PRO A C 1
ATOM 4276 O O . PRO A 1 548 ? -5.613 89.875 79.188 1 88.69 548 PRO A O 1
ATOM 4279 N N . ASP A 1 549 ? -4.43 89.312 80.938 1 85.62 549 ASP A N 1
ATOM 4280 C CA . ASP A 1 549 ? -3.238 90.062 80.625 1 85.62 549 ASP A CA 1
ATOM 4281 C C . ASP A 1 549 ? -2.637 89.625 79.312 1 85.62 549 ASP A C 1
ATOM 4283 O O . ASP A 1 549 ? -2.223 90.5 78.5 1 85.62 549 ASP A O 1
ATOM 4287 N N . ILE A 1 550 ? -2.684 88.312 79.125 1 88.12 550 ILE A N 1
ATOM 4288 C CA . ILE A 1 550 ? -2.146 87.812 77.875 1 88.12 550 ILE A CA 1
ATOM 4289 C C . ILE A 1 550 ? -3.127 86.75 77.312 1 88.12 550 ILE A C 1
ATOM 4291 O O . ILE A 1 550 ? -3.689 85.938 78 1 88.12 550 ILE A O 1
ATOM 4295 N N . PHE A 1 551 ? -3.453 86.938 76 1 90.81 551 PHE A N 1
ATOM 4296 C CA . PHE A 1 551 ? -4.297 86 75.25 1 90.81 551 PHE A CA 1
ATOM 4297 C C . PHE A 1 551 ? -3.625 85.562 73.938 1 90.81 551 PHE A C 1
ATOM 4299 O O . PHE A 1 551 ? -2.98 86.375 73.25 1 90.81 551 PHE A O 1
ATOM 4306 N N . VAL A 1 552 ? -3.672 84.25 73.688 1 89.12 552 VAL A N 1
ATOM 4307 C CA . VAL A 1 552 ? -3.027 83.688 72.5 1 89.12 552 VAL A CA 1
ATOM 4308 C C . VAL A 1 552 ? -3.922 83.938 71.312 1 89.12 552 VAL A C 1
ATOM 4310 O O . VAL A 1 552 ? -4.988 83.312 71.188 1 89.12 552 VAL A O 1
ATOM 4313 N N . CYS A 1 553 ? -3.668 84.875 70.438 1 87.88 553 CYS A N 1
ATOM 4314 C CA . CYS A 1 553 ? -4.359 85.125 69.188 1 87.88 553 CYS A CA 1
ATOM 4315 C C . CYS A 1 553 ? -3.455 85.875 68.25 1 87.88 553 CYS A C 1
ATOM 4317 O O . CYS A 1 553 ? -2.287 86.125 68.562 1 87.88 553 CYS A O 1
ATOM 4319 N N . ASP A 1 554 ? -3.883 86.062 67 1 84.25 554 ASP A N 1
ATOM 4320 C CA . ASP A 1 554 ? -3.176 86.938 66.062 1 84.25 554 ASP A CA 1
ATOM 4321 C C . ASP A 1 554 ? -3.398 88.438 66.375 1 84.25 554 ASP A C 1
ATOM 4323 O O . ASP A 1 554 ? -4.473 88.938 66.062 1 84.25 554 ASP A O 1
ATOM 4327 N N . GLY A 1 555 ? -2.395 89 67.062 1 85.38 555 GLY A N 1
ATOM 4328 C CA . GLY A 1 555 ? -2.482 90.375 67.5 1 85.38 555 GLY A CA 1
ATOM 4329 C C . GLY A 1 555 ? -2.691 91.375 66.375 1 85.38 555 GLY A C 1
ATOM 4330 O O . GLY A 1 555 ? -3.426 92.375 66.5 1 85.38 555 GLY A O 1
ATOM 4331 N N . SER A 1 556 ? -2.039 91.125 65.25 1 79.69 556 SER A N 1
ATOM 4332 C CA . SER A 1 556 ? -2.129 92.062 64.125 1 79.69 556 SER A CA 1
ATOM 4333 C C . SER A 1 556 ? -3.523 92 63.5 1 79.69 556 SER A C 1
ATOM 4335 O O . SER A 1 556 ? -4.086 93.062 63.188 1 79.69 556 SER A O 1
ATOM 4337 N N . LEU A 1 557 ? -4.129 90.812 63.281 1 81.06 557 LEU A N 1
ATOM 4338 C CA . LEU A 1 557 ? -5.473 90.688 62.75 1 81.06 557 LEU A CA 1
ATOM 4339 C C . LEU A 1 557 ? -6.508 91.312 63.688 1 81.06 557 LEU A C 1
ATOM 4341 O O . LEU A 1 557 ? -7.406 92 63.281 1 81.06 557 LEU A O 1
ATOM 4345 N N . THR A 1 558 ? -6.316 91 64.938 1 88.5 558 THR A N 1
ATOM 4346 C CA . THR A 1 558 ? -7.254 91.438 65.938 1 88.5 558 THR A CA 1
ATOM 4347 C C . THR A 1 558 ? -7.211 93 66 1 88.5 558 THR A C 1
ATOM 4349 O O . THR A 1 558 ? -8.25 93.625 66.188 1 88.5 558 THR A O 1
ATOM 4352 N N . ARG A 1 559 ? -6.059 93.625 65.938 1 85.81 559 ARG A N 1
ATOM 4353 C CA . ARG A 1 559 ? -5.902 95.062 65.938 1 85.81 559 ARG A CA 1
ATOM 4354 C C . ARG A 1 559 ? -6.691 95.688 64.812 1 85.81 559 ARG A C 1
ATOM 4356 O O . ARG A 1 559 ? -7.426 96.688 65 1 85.81 559 ARG A O 1
ATOM 4363 N N . LEU A 1 560 ? -6.543 95.062 63.688 1 79.69 560 LEU A N 1
ATOM 4364 C CA . LEU A 1 560 ? -7.219 95.625 62.5 1 79.69 560 LEU A CA 1
ATOM 4365 C C . LEU A 1 560 ? -8.734 95.5 62.656 1 79.69 560 LEU A C 1
ATOM 4367 O O . LEU A 1 560 ? -9.461 96.438 62.312 1 79.69 560 LEU A O 1
ATOM 4371 N N . VAL A 1 561 ? -9.242 94.375 63.125 1 87.44 561 VAL A N 1
ATOM 4372 C CA . VAL A 1 561 ? -10.664 94.188 63.344 1 87.44 561 VAL A CA 1
ATOM 4373 C C . VAL A 1 561 ? -11.203 95.188 64.312 1 87.44 561 VAL A C 1
ATOM 4375 O O . VAL A 1 561 ? -12.219 95.875 64 1 87.44 561 VAL A O 1
ATOM 4378 N N . LEU A 1 562 ? -10.516 95.438 65.375 1 90.25 562 LEU A N 1
ATOM 4379 C CA . LEU A 1 562 ? -10.977 96.375 66.438 1 90.25 562 LEU A CA 1
ATOM 4380 C C . LEU A 1 562 ? -10.953 97.812 65.875 1 90.25 562 LEU A C 1
ATOM 4382 O O . LEU A 1 562 ? -11.859 98.562 66.188 1 90.25 562 LEU A O 1
ATOM 4386 N N . ARG A 1 563 ? -9.984 98.125 65.188 1 83 563 ARG A N 1
ATOM 4387 C CA . ARG A 1 563 ? -9.906 99.438 64.625 1 83 563 ARG A CA 1
ATOM 4388 C C . ARG A 1 563 ? -11.055 99.688 63.656 1 83 563 ARG A C 1
ATOM 4390 O O . ARG A 1 563 ? -11.648 100.75 63.625 1 83 563 ARG A O 1
ATOM 4397 N N . THR A 1 564 ? -11.367 98.688 62.875 1 81.56 564 THR A N 1
ATOM 4398 C CA . THR A 1 564 ? -12.453 98.75 61.906 1 81.56 564 THR A CA 1
ATOM 4399 C C . THR A 1 564 ? -13.789 99 62.594 1 81.56 564 THR A C 1
ATOM 4401 O O . THR A 1 564 ? -14.57 99.875 62.188 1 81.56 564 THR A O 1
ATOM 4404 N N . LEU A 1 565 ? -13.992 98.25 63.594 1 90.19 565 LEU A N 1
ATOM 4405 C CA . LEU A 1 565 ? -15.25 98.312 64.312 1 90.19 565 LEU A CA 1
ATOM 4406 C C . LEU A 1 565 ? -15.352 99.688 65.062 1 90.19 565 LEU A C 1
ATOM 4408 O O . LEU A 1 565 ? -16.406 100.312 65.062 1 90.19 565 LEU A O 1
ATOM 4412 N N . ALA A 1 566 ? -14.289 100.125 65.625 1 88.94 566 ALA A N 1
ATOM 4413 C CA . ALA A 1 566 ? -14.266 101.438 66.312 1 88.94 566 ALA A CA 1
ATOM 4414 C C . ALA A 1 566 ? -14.461 102.562 65.375 1 88.94 566 ALA A C 1
ATOM 4416 O O . ALA A 1 566 ? -15.195 103.562 65.625 1 88.94 566 ALA A O 1
ATOM 4417 N N . ASP A 1 567 ? -13.852 102.5 64.25 1 79.94 567 ASP A N 1
ATOM 4418 C CA . ASP A 1 567 ? -13.992 103.5 63.219 1 79.94 567 ASP A CA 1
ATOM 4419 C C . ASP A 1 567 ? -15.445 103.562 62.75 1 79.94 567 ASP A C 1
ATOM 4421 O O . ASP A 1 567 ? -15.969 104.688 62.531 1 79.94 567 ASP A O 1
ATOM 4425 N N . ASN A 1 568 ? -16.094 102.438 62.5 1 82.38 568 ASN A N 1
ATOM 4426 C CA . ASN A 1 568 ? -17.484 102.375 62.094 1 82.38 568 ASN A CA 1
ATOM 4427 C C . ASN A 1 568 ? -18.391 103.062 63.156 1 82.38 568 ASN A C 1
ATOM 4429 O O . ASN A 1 568 ? -19.344 103.75 62.812 1 82.38 568 ASN A O 1
ATOM 4433 N N . ALA A 1 569 ? -18.078 102.812 64.375 1 87.75 569 ALA A N 1
ATOM 4434 C CA . ALA A 1 569 ? -18.875 103.375 65.5 1 87.75 569 ALA A CA 1
ATOM 4435 C C . ALA A 1 569 ? -18.781 104.875 65.5 1 87.75 569 ALA A C 1
ATOM 4437 O O . ALA A 1 569 ? -19.797 105.562 65.688 1 87.75 569 ALA A O 1
ATOM 4438 N N . VAL A 1 570 ? -17.656 105.375 65.25 1 83.94 570 VAL A N 1
ATOM 4439 C CA . VAL A 1 570 ? -17.438 106.812 65.25 1 83.94 570 VAL A CA 1
ATOM 4440 C C . VAL A 1 570 ? -18.078 107.438 63.969 1 83.94 570 VAL A C 1
ATOM 4442 O O . VAL A 1 570 ? -18.719 108.5 64.062 1 83.94 570 VAL A O 1
ATOM 4445 N N . LYS A 1 571 ? -17.938 106.75 62.906 1 80.12 571 LYS A N 1
ATOM 4446 C CA . LYS A 1 571 ? -18.406 107.25 61.625 1 80.12 571 LYS A CA 1
ATOM 4447 C C . LYS A 1 571 ? -19.938 107.312 61.594 1 80.12 571 LYS A C 1
ATOM 4449 O O . LYS A 1 571 ? -20.5 108.25 61 1 80.12 571 LYS A O 1
ATOM 4454 N N . TYR A 1 572 ? -20.578 106.375 62.188 1 84.44 572 TYR A N 1
ATOM 4455 C CA . TYR A 1 572 ? -22.031 106.25 61.969 1 84.44 572 TYR A CA 1
ATOM 4456 C C . TYR A 1 572 ? -22.797 106.812 63.188 1 84.44 572 TYR A C 1
ATOM 4458 O O . TYR A 1 572 ? -24.016 106.688 63.219 1 84.44 572 TYR A O 1
ATOM 4466 N N . THR A 1 573 ? -22.094 107.375 64.188 1 83.62 573 THR A N 1
ATOM 4467 C CA . THR A 1 573 ? -22.75 107.938 65.312 1 83.62 573 THR A CA 1
ATOM 4468 C C . THR A 1 573 ? -22.531 109.5 65.375 1 83.62 573 THR A C 1
ATOM 4470 O O . THR A 1 573 ? -21.469 109.938 65 1 83.62 573 THR A O 1
ATOM 4473 N N . PRO A 1 574 ? -23.562 110.25 65.75 1 82.44 574 PRO A N 1
ATOM 4474 C CA . PRO A 1 574 ? -23.391 111.688 65.875 1 82.44 574 PRO A CA 1
ATOM 4475 C C . PRO A 1 574 ? -22.375 112.062 66.938 1 82.44 574 PRO A C 1
ATOM 4477 O O . PRO A 1 574 ? -22.125 111.312 67.875 1 82.44 574 PRO A O 1
ATOM 4480 N N . GLY A 1 575 ? -21.797 113.25 66.812 1 80.56 575 GLY A N 1
ATOM 4481 C CA . GLY A 1 575 ? -20.859 113.75 67.75 1 80.56 575 GLY A CA 1
ATOM 4482 C C . GLY A 1 575 ? -21.438 113.938 69.125 1 80.56 575 GLY A C 1
ATOM 4483 O O . GLY A 1 575 ? -22.625 114.188 69.312 1 80.56 575 GLY A O 1
ATOM 4484 N N . GLY A 1 576 ? -20.594 113.625 70.125 1 82.38 576 GLY A N 1
ATOM 4485 C CA . GLY A 1 576 ? -21.016 113.75 71.5 1 82.38 576 GLY A CA 1
ATOM 4486 C C . GLY A 1 576 ? -21.562 112.5 72.125 1 82.38 576 GLY A C 1
ATOM 4487 O O . GLY A 1 576 ? -21.828 112.438 73.312 1 82.38 576 GLY A O 1
ATOM 4488 N N . THR A 1 577 ? -21.781 111.5 71.312 1 87.31 577 THR A N 1
ATOM 4489 C CA . THR A 1 577 ? -22.344 110.25 71.75 1 87.31 577 THR A CA 1
ATOM 4490 C C . THR A 1 577 ? -21.266 109.375 72.375 1 87.31 577 THR A C 1
ATOM 4492 O O . THR A 1 577 ? -20.078 109.625 72.25 1 87.31 577 THR A O 1
ATOM 4495 N N . ARG A 1 578 ? -21.797 108.5 73.188 1 89 578 ARG A N 1
ATOM 4496 C CA . ARG A 1 578 ? -20.922 107.562 73.875 1 89 578 ARG A CA 1
ATOM 4497 C C . ARG A 1 578 ? -20.641 106.312 73.062 1 89 578 ARG A C 1
ATOM 4499 O O . ARG A 1 578 ? -21.562 105.75 72.5 1 89 578 ARG A O 1
ATOM 4506 N N . ILE A 1 579 ? -19.344 105.938 72.938 1 92.12 579 ILE A N 1
ATOM 4507 C CA . ILE A 1 579 ? -18.891 104.688 72.312 1 92.12 579 ILE A CA 1
ATOM 4508 C C . ILE A 1 579 ? -18.109 103.875 73.375 1 92.12 579 ILE A C 1
ATOM 4510 O O . ILE A 1 579 ? -17.188 104.375 74 1 92.12 579 ILE A O 1
ATOM 4514 N N . VAL A 1 580 ? -18.516 102.625 73.625 1 94.44 580 VAL A N 1
ATOM 4515 C CA . VAL A 1 580 ? -17.891 101.75 74.625 1 94.44 580 VAL A CA 1
ATOM 4516 C C . VAL A 1 580 ? -17.172 100.562 74 1 94.44 580 VAL A C 1
ATOM 4518 O O . VAL A 1 580 ? -17.75 99.875 73.188 1 94.44 580 VAL A O 1
ATOM 4521 N N . LEU A 1 581 ? -15.867 100.438 74.188 1 94.12 581 LEU A N 1
ATOM 4522 C CA . LEU A 1 581 ? -15.086 99.25 73.875 1 94.12 581 LEU A CA 1
ATOM 4523 C C . LEU A 1 581 ? -14.852 98.375 75.062 1 94.12 581 LEU A C 1
ATOM 4525 O O . LEU A 1 581 ? -14.297 98.875 76.062 1 94.12 581 LEU A O 1
ATOM 4529 N N . ARG A 1 582 ? -15.352 97.188 75.125 1 94.69 582 ARG A N 1
ATOM 4530 C CA . ARG A 1 582 ? -15.281 96.312 76.312 1 94.69 582 ARG A CA 1
ATOM 4531 C C . ARG A 1 582 ? -14.711 94.938 75.875 1 94.69 582 ARG A C 1
ATOM 4533 O O . ARG A 1 582 ? -14.836 94.5 74.75 1 94.69 582 ARG A O 1
ATOM 4540 N N . GLY A 1 583 ? -13.992 94.375 76.688 1 93 583 GLY A N 1
ATOM 4541 C CA . GLY A 1 583 ? -13.516 93 76.625 1 93 583 GLY A CA 1
ATOM 4542 C C . GLY A 1 583 ? -13.758 92.188 77.875 1 93 583 GLY A C 1
ATOM 4543 O O . GLY A 1 583 ? -13.672 92.688 79 1 93 583 GLY A O 1
ATOM 4544 N N . ARG A 1 584 ? -14.188 90.938 77.812 1 92.38 584 ARG A N 1
ATOM 4545 C CA . ARG A 1 584 ? -14.398 90.062 78.938 1 92.38 584 ARG A CA 1
ATOM 4546 C C . ARG A 1 584 ? -13.984 88.625 78.625 1 92.38 584 ARG A C 1
ATOM 4548 O O . ARG A 1 584 ? -14.039 88.25 77.438 1 92.38 584 ARG A O 1
ATOM 4555 N N . ARG A 1 585 ? -13.57 88 79.562 1 92.25 585 ARG A N 1
ATOM 4556 C CA . ARG A 1 585 ? -13.305 86.562 79.438 1 92.25 585 ARG A CA 1
ATOM 4557 C C . ARG A 1 585 ? -14.594 85.75 79.5 1 92.25 585 ARG A C 1
ATOM 4559 O O . ARG A 1 585 ? -15.43 86 80.375 1 92.25 585 ARG A O 1
ATOM 4566 N N . VAL A 1 586 ? -14.867 85 78.625 1 89.75 586 VAL A N 1
ATOM 4567 C CA . VAL A 1 586 ? -16.016 84.125 78.562 1 89.75 586 VAL A CA 1
ATOM 4568 C C . VAL A 1 586 ? -15.539 82.625 78.5 1 89.75 586 VAL A C 1
ATOM 4570 O O . VAL A 1 586 ? -14.367 82.375 78.25 1 89.75 586 VAL A O 1
ATOM 4573 N N . PRO A 1 587 ? -16.438 81.75 78.938 1 86.5 587 PRO A N 1
ATOM 4574 C CA . PRO A 1 587 ? -16.031 80.375 78.812 1 86.5 587 PRO A CA 1
ATOM 4575 C C . PRO A 1 587 ? -15.617 80 77.375 1 86.5 587 PRO A C 1
ATOM 4577 O O . PRO A 1 587 ? -16.359 80.312 76.438 1 86.5 587 PRO A O 1
ATOM 4580 N N . GLY A 1 588 ? -14.492 79.562 77.125 1 86.38 588 GLY A N 1
ATOM 4581 C CA . GLY A 1 588 ? -14.016 79.062 75.875 1 86.38 588 GLY A CA 1
ATOM 4582 C C . GLY A 1 588 ? -13.156 80.062 75.125 1 86.38 588 GLY A C 1
ATOM 4583 O O . GLY A 1 588 ? -12.57 79.75 74.062 1 86.38 588 GLY A O 1
ATOM 4584 N N . GLY A 1 589 ? -13.141 81.312 75.625 1 91.38 589 GLY A N 1
ATOM 4585 C CA . GLY A 1 589 ? -12.328 82.312 74.938 1 91.38 589 GLY A CA 1
ATOM 4586 C C . GLY A 1 589 ? -12.5 83.688 75.5 1 91.38 589 GLY A C 1
ATOM 4587 O O . GLY A 1 589 ? -12.648 83.875 76.688 1 91.38 589 GLY A O 1
ATOM 4588 N N . VAL A 1 590 ? -12.328 84.688 74.625 1 94.38 590 VAL A N 1
ATOM 4589 C CA . VAL A 1 590 ? -12.5 86.062 75 1 94.38 590 VAL A CA 1
ATOM 4590 C C . VAL A 1 590 ? -13.523 86.75 74.062 1 94.38 590 VAL A C 1
ATOM 4592 O O . VAL A 1 590 ? -13.641 86.375 72.875 1 94.38 590 VAL A O 1
ATOM 4595 N N . GLU A 1 591 ? -14.258 87.562 74.625 1 95 591 GLU A N 1
ATOM 4596 C CA . GLU A 1 591 ? -15.219 88.375 73.875 1 95 591 GLU A CA 1
ATOM 4597 C C . GLU A 1 591 ? -14.859 89.875 73.875 1 95 591 GLU A C 1
ATOM 4599 O O . GLU A 1 591 ? -14.617 90.438 74.938 1 95 591 GLU A O 1
ATOM 4604 N N . LEU A 1 592 ? -14.68 90.438 72.688 1 95.12 592 LEU A N 1
ATOM 4605 C CA . LEU A 1 592 ? -14.453 91.875 72.5 1 95.12 592 LEU A CA 1
ATOM 4606 C C . LEU A 1 592 ? -15.688 92.5 71.875 1 95.12 592 LEU A C 1
ATOM 4608 O O . LEU A 1 592 ? -16.281 92 70.938 1 95.12 592 LEU A O 1
ATOM 4612 N N . GLU A 1 593 ? -16.094 93.625 72.438 1 94.5 593 GLU A N 1
ATOM 4613 C CA . GLU A 1 593 ? -17.328 94.312 72.062 1 94.5 593 GLU A CA 1
ATOM 4614 C C . GLU A 1 593 ? -17.094 95.75 71.75 1 94.5 593 GLU A C 1
ATOM 4616 O O . GLU A 1 593 ? -16.344 96.438 72.5 1 94.5 593 GLU A O 1
ATOM 4621 N N . VAL A 1 594 ? -17.656 96.312 70.688 1 94.31 594 VAL A N 1
ATOM 4622 C CA . VAL A 1 594 ? -17.766 97.688 70.375 1 94.31 594 VAL A CA 1
ATOM 4623 C C . VAL A 1 594 ? -19.234 98.125 70.312 1 94.31 594 VAL A C 1
ATOM 4625 O O . VAL A 1 594 ? -20 97.625 69.5 1 94.31 594 VAL A O 1
ATOM 4628 N N . GLU A 1 595 ? -19.656 98.938 71.25 1 93.25 595 GLU A N 1
ATOM 4629 C CA . GLU A 1 595 ? -21.031 99.375 71.375 1 93.25 595 GLU A CA 1
ATOM 4630 C C . GLU A 1 595 ? -21.156 100.875 71.125 1 93.25 595 GLU A C 1
ATOM 4632 O O . GLU A 1 595 ? -20.375 101.688 71.688 1 93.25 595 GLU A O 1
ATOM 4637 N N . ASP A 1 596 ? -22.062 101.188 70.188 1 89.94 596 ASP A N 1
ATOM 4638 C CA . ASP A 1 596 ? -22.328 102.625 69.938 1 89.94 596 ASP A CA 1
ATOM 4639 C C . ASP A 1 596 ? -23.781 103 70.25 1 89.94 596 ASP A C 1
ATOM 4641 O O . ASP A 1 596 ? -24.625 102.125 70.438 1 89.94 596 ASP A O 1
ATOM 4645 N N . ASP A 1 597 ? -24.062 104.25 70.5 1 84.25 597 ASP A N 1
ATOM 4646 C CA . ASP A 1 597 ? -25.406 104.812 70.75 1 84.25 597 ASP A CA 1
ATOM 4647 C C . ASP A 1 597 ? -25.922 105.562 69.562 1 84.25 597 ASP A C 1
ATOM 4649 O O . ASP A 1 597 ? -26.516 106.625 69.688 1 84.25 597 ASP A O 1
ATOM 4653 N N . GLY A 1 598 ? -25.703 105.125 68.438 1 82.44 598 GLY A N 1
ATOM 4654 C CA . GLY A 1 598 ? -26.078 105.812 67.25 1 82.44 598 GLY A CA 1
ATOM 4655 C C . GLY A 1 598 ? -27.484 105.438 66.75 1 82.44 598 GLY A C 1
ATOM 4656 O O . GLY A 1 598 ? -28.297 104.938 67.562 1 82.44 598 GLY A O 1
ATOM 4657 N N . PRO A 1 599 ? -27.844 105.875 65.5 1 83.56 599 PRO A N 1
ATOM 4658 C CA . PRO A 1 599 ? -29.188 105.625 64.938 1 83.56 599 PRO A CA 1
ATOM 4659 C C . PRO A 1 599 ? -29.516 104.188 64.75 1 83.56 599 PRO A C 1
ATOM 4661 O O . PRO A 1 599 ? -30.672 103.812 64.562 1 83.56 599 PRO A O 1
ATOM 4664 N N . GLY A 1 600 ? -28.5 103.312 64.812 1 85.69 600 GLY A N 1
ATOM 4665 C CA . GLY A 1 600 ? -28.719 101.875 64.562 1 85.69 600 GLY A CA 1
ATOM 4666 C C . GLY A 1 600 ? -28.938 101.5 63.125 1 85.69 600 GLY A C 1
ATOM 4667 O O . GLY A 1 600 ? -28.906 102.375 62.25 1 85.69 600 GLY A O 1
ATOM 4668 N N . ILE A 1 601 ? -29.078 100.188 62.875 1 84.69 601 ILE A N 1
ATOM 4669 C CA . ILE A 1 601 ? -29.297 99.625 61.562 1 84.69 601 ILE A CA 1
ATOM 4670 C C . ILE A 1 601 ? -30.719 99.062 61.469 1 84.69 601 ILE A C 1
ATOM 4672 O O . ILE A 1 601 ? -31.188 98.375 62.375 1 84.69 601 ILE A O 1
ATOM 4676 N N . ALA A 1 602 ? -31.422 99.5 60.406 1 85.31 602 ALA A N 1
ATOM 4677 C CA . ALA A 1 602 ? -32.781 99 60.188 1 85.31 602 ALA A CA 1
ATOM 4678 C C . ALA A 1 602 ? -32.781 97.438 60.062 1 85.31 602 ALA A C 1
ATOM 4680 O O . ALA A 1 602 ? -31.844 96.875 59.531 1 85.31 602 ALA A O 1
ATOM 4681 N N . SER A 1 603 ? -33.844 96.875 60.562 1 82.75 603 SER A N 1
ATOM 4682 C CA . SER A 1 603 ? -34 95.375 60.594 1 82.75 603 SER A CA 1
ATOM 4683 C C . SER A 1 603 ? -33.906 94.812 59.188 1 82.75 603 SER A C 1
ATOM 4685 O O . SER A 1 603 ? -33.406 93.688 59.031 1 82.75 603 SER A O 1
ATOM 4687 N N . ALA A 1 604 ? -34.188 95.562 58.156 1 82.44 604 ALA A N 1
ATOM 4688 C CA . ALA A 1 604 ? -34.156 95.062 56.781 1 82.44 604 ALA A CA 1
ATOM 4689 C C . ALA A 1 604 ? -32.75 95 56.25 1 82.44 604 ALA A C 1
ATOM 4691 O O . ALA A 1 604 ? -32.438 94.25 55.344 1 82.44 604 ALA A O 1
ATOM 4692 N N . ASP A 1 605 ? -31.875 95.75 56.812 1 85.75 605 ASP A N 1
ATOM 4693 C CA . ASP A 1 605 ? -30.516 95.875 56.281 1 85.75 605 ASP A CA 1
ATOM 4694 C C . ASP A 1 605 ? -29.562 95 57.062 1 85.75 605 ASP A C 1
ATOM 4696 O O . ASP A 1 605 ? -28.484 94.625 56.531 1 85.75 605 ASP A O 1
ATOM 4700 N N . LEU A 1 606 ? -29.844 94.5 58.125 1 86.88 606 LEU A N 1
ATOM 4701 C CA . LEU A 1 606 ? -28.969 93.812 59.062 1 86.88 606 LEU A CA 1
ATOM 4702 C C . LEU A 1 606 ? -28.422 92.5 58.469 1 86.88 606 LEU A C 1
ATOM 4704 O O . LEU A 1 606 ? -27.234 92.188 58.594 1 86.88 606 LEU A O 1
ATOM 4708 N N . PRO A 1 607 ? -29.25 91.812 57.719 1 84.5 607 PRO A N 1
ATOM 4709 C CA . PRO A 1 607 ? -28.719 90.562 57.156 1 84.5 607 PRO A CA 1
ATOM 4710 C C . PRO A 1 607 ? -27.656 90.812 56.094 1 84.5 607 PRO A C 1
ATOM 4712 O O . PRO A 1 607 ? -26.844 89.875 55.812 1 84.5 607 PRO A O 1
ATOM 4715 N N . TYR A 1 608 ? -27.578 91.938 55.594 1 84.44 608 TYR A N 1
ATOM 4716 C CA . TYR A 1 608 ? -26.734 92.188 54.438 1 84.44 608 TYR A CA 1
ATOM 4717 C C . TYR A 1 608 ? -25.5 93 54.812 1 84.44 608 TYR A C 1
ATOM 4719 O O . TYR A 1 608 ? -24.641 93.312 53.969 1 84.44 608 TYR A O 1
ATOM 4727 N N . VAL A 1 609 ? -25.328 93.375 56.062 1 86.25 609 VAL A N 1
ATOM 4728 C CA . VAL A 1 609 ? -24.281 94.25 56.469 1 86.25 609 VAL A CA 1
ATOM 4729 C C . VAL A 1 609 ? -22.906 93.625 56.281 1 86.25 609 VAL A C 1
ATOM 4731 O O . VAL A 1 609 ? -21.891 94.312 56.156 1 86.25 609 VAL A O 1
ATOM 4734 N N . PHE A 1 610 ? -22.859 92.25 56.219 1 86.12 610 PHE A N 1
ATOM 4735 C CA . PHE A 1 610 ? -21.594 91.562 56.062 1 86.12 610 PHE A CA 1
ATOM 4736 C C . PHE A 1 610 ? -21.375 91.125 54.625 1 86.12 610 PHE A C 1
ATOM 4738 O O . PHE A 1 610 ? -20.406 90.438 54.312 1 86.12 610 PHE A O 1
ATOM 4745 N N . GLU A 1 611 ? -22.297 91.438 53.844 1 81.38 611 GLU A N 1
ATOM 4746 C CA . GLU A 1 611 ? -22.109 91.25 52.406 1 81.38 611 GLU A CA 1
ATOM 4747 C C . GLU A 1 611 ? -21.203 92.312 51.812 1 81.38 611 GLU A C 1
ATOM 4749 O O . GLU A 1 611 ? -21.281 93.438 52.156 1 81.38 611 GLU A O 1
ATOM 4754 N N . ARG A 1 612 ? -20.438 91.875 50.906 1 71.56 612 ARG A N 1
ATOM 4755 C CA . ARG A 1 612 ? -19.469 92.75 50.281 1 71.56 612 ARG A CA 1
ATOM 4756 C C . ARG A 1 612 ? -20.172 93.875 49.5 1 71.56 612 ARG A C 1
ATOM 4758 O O . ARG A 1 612 ? -21.188 93.625 48.812 1 71.56 612 ARG A O 1
ATOM 4765 N N . PHE A 1 613 ? -19.844 95.125 49.719 1 67.94 613 PHE A N 1
ATOM 4766 C CA . PHE A 1 613 ? -20.25 96.312 49 1 67.94 613 PHE A CA 1
ATOM 4767 C C . PHE A 1 613 ? -21.672 96.688 49.375 1 67.94 613 PHE A C 1
ATOM 4769 O O . PHE A 1 613 ? -22.281 97.562 48.719 1 67.94 613 PHE A O 1
ATOM 4776 N N . TYR A 1 614 ? -22.172 96.062 50.438 1 77.12 614 TYR A N 1
ATOM 4777 C CA . TYR A 1 614 ? -23.516 96.438 50.875 1 77.12 614 TYR A CA 1
ATOM 4778 C C . TYR A 1 614 ? -23.469 97.688 51.75 1 77.12 614 TYR A C 1
ATOM 4780 O O . TYR A 1 614 ? -22.656 97.812 52.688 1 77.12 614 TYR A O 1
ATOM 4788 N N . ARG A 1 615 ? -24.312 98.688 51.406 1 73.69 615 ARG A N 1
ATOM 4789 C CA . ARG A 1 615 ? -24.484 99.938 52.188 1 73.69 615 ARG A CA 1
ATOM 4790 C C . ARG A 1 615 ? -25.953 100.125 52.531 1 73.69 615 ARG A C 1
ATOM 4792 O O . ARG A 1 615 ? -26.828 100.062 51.656 1 73.69 615 ARG A O 1
ATOM 4799 N N . GLY A 1 616 ? -26.297 100.25 53.812 1 70.75 616 GLY A N 1
ATOM 4800 C CA . GLY A 1 616 ? -27.672 100.438 54.25 1 70.75 616 GLY A CA 1
ATOM 4801 C C . GLY A 1 616 ? -28.328 101.625 53.688 1 70.75 616 GLY A C 1
ATOM 4802 O O . GLY A 1 616 ? -27.656 102.625 53.312 1 70.75 616 GLY A O 1
ATOM 4803 N N . ARG A 1 617 ? -29.672 101.75 53.438 1 64.25 617 ARG A N 1
ATOM 4804 C CA . ARG A 1 617 ? -30.5 102.75 52.844 1 64.25 617 ARG A CA 1
ATOM 4805 C C . ARG A 1 617 ? -30.391 104.062 53.594 1 64.25 617 ARG A C 1
ATOM 4807 O O . ARG A 1 617 ? -30.469 105.125 53 1 64.25 617 ARG A O 1
ATOM 4814 N N . ASN A 1 618 ? -30.312 104.062 54.938 1 58.41 618 ASN A N 1
ATOM 4815 C CA . ASN A 1 618 ? -30.375 105.25 55.781 1 58.41 618 ASN A CA 1
ATOM 4816 C C . ASN A 1 618 ? -29 105.875 55.969 1 58.41 618 ASN A C 1
ATOM 4818 O O . ASN A 1 618 ? -28.812 106.75 56.812 1 58.41 618 ASN A O 1
ATOM 4822 N N . VAL A 1 619 ? -28.062 105.312 55.406 1 58.69 619 VAL A N 1
ATOM 4823 C CA . VAL A 1 619 ? -26.703 105.812 55.656 1 58.69 619 VAL A CA 1
ATOM 4824 C C . VAL A 1 619 ? -26.375 106.938 54.688 1 58.69 619 VAL A C 1
ATOM 4826 O O . VAL A 1 619 ? -26.453 106.812 53.469 1 58.69 619 VAL A O 1
ATOM 4829 N N . GLY A 1 620 ? -27.125 107.812 54.5 1 52.19 620 GLY A N 1
ATOM 4830 C CA . GLY A 1 620 ? -26.984 109.062 53.719 1 52.19 620 GLY A CA 1
ATOM 4831 C C . GLY A 1 620 ? -25.688 109.125 52.938 1 52.19 620 GLY A C 1
ATOM 4832 O O . GLY A 1 620 ? -25.219 108.125 52.406 1 52.19 620 GLY A O 1
ATOM 4833 N N . ARG A 1 621 ? -24.969 110.438 52.969 1 55.16 621 ARG A N 1
ATOM 4834 C CA . ARG A 1 621 ? -23.828 111 52.219 1 55.16 621 ARG A CA 1
ATOM 4835 C C . ARG A 1 621 ? -22.516 110.562 52.875 1 55.16 621 ARG A C 1
ATOM 4837 O O . ARG A 1 621 ? -21.453 111.062 52.531 1 55.16 621 ARG A O 1
ATOM 4844 N N . LYS A 1 622 ? -22.531 109.625 53.875 1 58.12 622 LYS A N 1
ATOM 4845 C CA . LYS A 1 622 ? -21.234 109.375 54.5 1 58.12 622 LYS A CA 1
ATOM 4846 C C . LYS A 1 622 ? -20.391 108.375 53.656 1 58.12 622 LYS A C 1
ATOM 4848 O O . LYS A 1 622 ? -20.906 107.375 53.188 1 58.12 622 LYS A O 1
ATOM 4853 N N . PRO A 1 623 ? -19.328 108.75 53.312 1 54.81 623 PRO A N 1
ATOM 4854 C CA . PRO A 1 623 ? -18.469 107.938 52.438 1 54.81 623 PRO A CA 1
ATOM 4855 C C . PRO A 1 623 ? -18.062 106.625 53.062 1 54.81 623 PRO A C 1
ATOM 4857 O O . PRO A 1 623 ? -17.844 106.562 54.281 1 54.81 623 PRO A O 1
ATOM 4860 N N . GLY A 1 624 ? -18.578 105.375 52.562 1 59.59 624 GLY A N 1
ATOM 4861 C CA . GLY A 1 624 ? -18.125 104.062 53 1 59.59 624 GLY A CA 1
ATOM 4862 C C . GLY A 1 624 ? -18.062 103.062 51.844 1 59.59 624 GLY A C 1
ATOM 4863 O O . GLY A 1 624 ? -18.75 103.188 50.844 1 59.59 624 GLY A O 1
ATOM 4864 N N . THR A 1 625 ? -17.172 102.062 51.875 1 55.5 625 THR A N 1
ATOM 4865 C CA . THR A 1 625 ? -16.953 101.062 50.812 1 55.5 625 THR A CA 1
ATOM 4866 C C . THR A 1 625 ? -17.781 99.812 51.062 1 55.5 625 THR A C 1
ATOM 4868 O O . THR A 1 625 ? -17.969 99 50.125 1 55.5 625 THR A O 1
ATOM 4871 N N . GLY A 1 626 ? -18.312 99.625 52.188 1 68.06 626 GLY A N 1
ATOM 4872 C CA . GLY A 1 626 ? -19.031 98.438 52.531 1 68.06 626 GLY A CA 1
ATOM 4873 C C . GLY A 1 626 ? -18.125 97.188 52.625 1 68.06 626 GLY A C 1
ATOM 4874 O O . GLY A 1 626 ? -18.609 96.062 52.625 1 68.06 626 GLY A O 1
ATOM 4875 N N . LEU A 1 627 ? -16.859 97.438 52.719 1 67.12 627 LEU A N 1
ATOM 4876 C CA . LEU A 1 627 ? -15.938 96.312 52.75 1 67.12 627 LEU A CA 1
ATOM 4877 C C . LEU A 1 627 ? -15.406 96.062 54.156 1 67.12 627 LEU A C 1
ATOM 4879 O O . LEU A 1 627 ? -14.875 95 54.469 1 67.12 627 LEU A O 1
ATOM 4883 N N . GLY A 1 628 ? -15.617 97.062 55 1 73.81 628 GLY A N 1
ATOM 4884 C CA . GLY A 1 628 ? -15.039 97 56.312 1 73.81 628 GLY A CA 1
ATOM 4885 C C . GLY A 1 628 ? -15.531 95.812 57.156 1 73.81 628 GLY A C 1
ATOM 4886 O O . GLY A 1 628 ? -14.727 95 57.625 1 73.81 628 GLY A O 1
ATOM 4887 N N . LEU A 1 629 ? -16.766 95.688 57.188 1 84.81 629 LEU A N 1
ATOM 4888 C CA . LEU A 1 629 ? -17.359 94.688 58.062 1 84.81 629 LEU A CA 1
ATOM 4889 C C . LEU A 1 629 ? -17.141 93.312 57.5 1 84.81 629 LEU A C 1
ATOM 4891 O O . LEU A 1 629 ? -16.797 92.375 58.25 1 84.81 629 LEU A O 1
ATOM 4895 N N . PRO A 1 630 ? -17.312 93.125 56.156 1 80.81 630 PRO A N 1
ATOM 4896 C CA . PRO A 1 630 ? -17.031 91.75 55.625 1 80.81 630 PRO A CA 1
ATOM 4897 C C . PRO A 1 630 ? -15.57 91.375 55.844 1 80.81 630 PRO A C 1
ATOM 4899 O O . PRO A 1 630 ? -15.305 90.188 56.125 1 80.81 630 PRO A O 1
ATOM 4902 N N . LEU A 1 631 ? -14.648 92.188 55.719 1 74.5 631 LEU A N 1
ATOM 4903 C CA . LEU A 1 631 ? -13.234 91.875 55.938 1 74.5 631 LEU A CA 1
ATOM 4904 C C . LEU A 1 631 ? -12.953 91.562 57.406 1 74.5 631 LEU A C 1
ATOM 4906 O O . LEU A 1 631 ? -12.172 90.688 57.719 1 74.5 631 LEU A O 1
ATOM 4910 N N . ALA A 1 632 ? -13.516 92.375 58.25 1 84.69 632 ALA A N 1
ATOM 4911 C CA . ALA A 1 632 ? -13.367 92.125 59.688 1 84.69 632 ALA A CA 1
ATOM 4912 C C . ALA A 1 632 ? -13.867 90.75 60.062 1 84.69 632 ALA A C 1
ATOM 4914 O O . ALA A 1 632 ? -13.211 90.062 60.812 1 84.69 632 ALA A O 1
ATOM 4915 N N . ARG A 1 633 ? -14.984 90.438 59.562 1 87.75 633 ARG A N 1
ATOM 4916 C CA . ARG A 1 633 ? -15.516 89.125 59.844 1 87.75 633 ARG A CA 1
ATOM 4917 C C . ARG A 1 633 ? -14.562 88 59.344 1 87.75 633 ARG A C 1
ATOM 4919 O O . ARG A 1 633 ? -14.305 87.062 60.031 1 87.75 633 ARG A O 1
ATOM 4926 N N . ARG A 1 634 ? -14.031 88.188 58.125 1 79.44 634 ARG A N 1
ATOM 4927 C CA . ARG A 1 634 ? -13.102 87.188 57.562 1 79.44 634 ARG A CA 1
ATOM 4928 C C . ARG A 1 634 ? -11.852 87.062 58.438 1 79.44 634 ARG A C 1
ATOM 4930 O O . ARG A 1 634 ? -11.359 85.938 58.656 1 79.44 634 ARG A O 1
ATOM 4937 N N . MET A 1 635 ? -11.336 88.125 58.938 1 80.44 635 MET A N 1
ATOM 4938 C CA . MET A 1 635 ? -10.133 88.125 59.781 1 80.44 635 MET A CA 1
ATOM 4939 C C . MET A 1 635 ? -10.383 87.438 61.094 1 80.44 635 MET A C 1
ATOM 4941 O O . MET A 1 635 ? -9.5 86.688 61.594 1 80.44 635 MET A O 1
ATOM 4945 N N . VAL A 1 636 ? -11.531 87.562 61.594 1 87.88 636 VAL A N 1
ATOM 4946 C CA . VAL A 1 636 ? -11.898 86.938 62.844 1 87.88 636 VAL A CA 1
ATOM 4947 C C . VAL A 1 636 ? -12.07 85.438 62.594 1 87.88 636 VAL A C 1
ATOM 4949 O O . VAL A 1 636 ? -11.602 84.562 63.375 1 87.88 636 VAL A O 1
ATOM 4952 N N . GLU A 1 637 ? -12.695 85.125 61.5 1 85.25 637 GLU A N 1
ATOM 4953 C CA . GLU A 1 637 ? -12.93 83.75 61.125 1 85.25 637 GLU A CA 1
ATOM 4954 C C . GLU A 1 637 ? -11.609 83 60.875 1 85.25 637 GLU A C 1
ATOM 4956 O O . GLU A 1 637 ? -11.5 81.812 61.125 1 85.25 637 GLU A O 1
ATOM 4961 N N . MET A 1 638 ? -10.625 83.625 60.406 1 79.19 638 MET A N 1
ATOM 4962 C CA . MET A 1 638 ? -9.305 83.062 60.156 1 79.19 638 MET A CA 1
ATOM 4963 C C . MET A 1 638 ? -8.664 82.625 61.438 1 79.19 638 MET A C 1
ATOM 4965 O O . MET A 1 638 ? -7.809 81.688 61.438 1 79.19 638 MET A O 1
ATOM 4969 N N . GLN A 1 639 ? -9.141 83.188 62.562 1 84.38 639 GLN A N 1
ATOM 4970 C CA . GLN A 1 639 ? -8.594 82.812 63.875 1 84.38 639 GLN A CA 1
ATOM 4971 C C . GLN A 1 639 ? -9.531 81.875 64.625 1 84.38 639 GLN A C 1
ATOM 4973 O O . GLN A 1 639 ? -9.336 81.562 65.812 1 84.38 639 GLN A O 1
ATOM 4978 N N . GLY A 1 640 ? -10.531 81.375 63.875 1 84.88 640 GLY A N 1
ATOM 4979 C CA . GLY A 1 640 ? -11.5 80.438 64.5 1 84.88 640 GLY A CA 1
ATOM 4980 C C . GLY A 1 640 ? -12.562 81.125 65.312 1 84.88 640 GLY A C 1
ATOM 4981 O O . GLY A 1 640 ? -13.305 80.5 66.062 1 84.88 640 GLY A O 1
ATOM 4982 N N . GLY A 1 641 ? -12.656 82.5 65.188 1 89.38 641 GLY A N 1
ATOM 4983 C CA . GLY A 1 641 ? -13.609 83.25 66 1 89.38 641 GLY A CA 1
ATOM 4984 C C . GLY A 1 641 ? -14.859 83.625 65.188 1 89.38 641 GLY A C 1
ATOM 4985 O O . GLY A 1 641 ? -15.094 83.062 64.125 1 89.38 641 GLY A O 1
ATOM 4986 N N . THR A 1 642 ? -15.734 84.312 65.812 1 92.62 642 THR A N 1
ATOM 4987 C CA . THR A 1 642 ? -16.969 84.812 65.188 1 92.62 642 THR A CA 1
ATOM 4988 C C . THR A 1 642 ? -17.172 86.312 65.438 1 92.62 642 THR A C 1
ATOM 4990 O O . THR A 1 642 ? -16.719 86.812 66.438 1 92.62 642 THR A O 1
ATOM 4993 N N . LEU A 1 643 ? -17.672 87 64.438 1 93 643 LEU A N 1
ATOM 4994 C CA . LEU A 1 643 ? -18.094 88.375 64.5 1 93 643 LEU A CA 1
ATOM 4995 C C . LEU A 1 643 ? -19.594 88.562 64.312 1 93 643 LEU A C 1
ATOM 4997 O O . LEU A 1 643 ? -20.141 88.062 63.344 1 93 643 LEU A O 1
ATOM 5001 N N . ASN A 1 644 ? -20.281 89 65.375 1 93.19 644 ASN A N 1
ATOM 5002 C CA . ASN A 1 644 ? -21.719 89.25 65.312 1 93.19 644 ASN A CA 1
ATOM 5003 C C . ASN A 1 644 ? -22.062 90.688 65.562 1 93.19 644 ASN A C 1
ATOM 5005 O O . ASN A 1 644 ? -21.359 91.438 66.312 1 93.19 644 ASN A O 1
ATOM 5009 N N . LEU A 1 645 ? -23.062 91.188 64.875 1 90.5 645 LEU A N 1
ATOM 5010 C CA . LEU A 1 645 ? -23.547 92.562 65 1 90.5 645 LEU A CA 1
ATOM 5011 C C . LEU A 1 645 ? -25.016 92.562 65.438 1 90.5 645 LEU A C 1
ATOM 5013 O O . LEU A 1 645 ? -25.844 91.938 64.75 1 90.5 645 LEU A O 1
ATOM 5017 N N . VAL A 1 646 ? -25.375 93.125 66.625 1 89.5 646 VAL A N 1
ATOM 5018 C CA . VAL A 1 646 ? -26.75 93.312 67.062 1 89.5 646 VAL A CA 1
ATOM 5019 C C . VAL A 1 646 ? -27.109 94.812 67.062 1 89.5 646 VAL A C 1
ATOM 5021 O O . VAL A 1 646 ? -26.344 95.625 67.5 1 89.5 646 VAL A O 1
ATOM 5024 N N . SER A 1 647 ? -28.078 95.125 66.25 1 86.69 647 SER A N 1
ATOM 5025 C CA . SER A 1 647 ? -28.5 96.562 66.125 1 86.69 647 SER A CA 1
ATOM 5026 C C . SER A 1 647 ? -30.016 96.625 66.125 1 86.69 647 SER A C 1
ATOM 5028 O O . SER A 1 647 ? -30.703 95.75 65.688 1 86.69 647 SER A O 1
ATOM 5030 N N . GLU A 1 648 ? -30.688 97.625 66.938 1 80.81 648 GLU A N 1
ATOM 5031 C CA . GLU A 1 648 ? -32.094 98 66.812 1 80.81 648 GLU A CA 1
ATOM 5032 C C . GLU A 1 648 ? -32.219 99.438 66.375 1 80.81 648 GLU A C 1
ATOM 5034 O O . GLU A 1 648 ? -31.422 100.312 66.75 1 80.81 648 GLU A O 1
ATOM 5039 N N . ALA A 1 649 ? -33.188 99.688 65.438 1 81.56 649 ALA A N 1
ATOM 5040 C CA . ALA A 1 649 ? -33.406 101 64.875 1 81.56 649 ALA A CA 1
ATOM 5041 C C . ALA A 1 649 ? -33.594 102.062 66 1 81.56 649 ALA A C 1
ATOM 5043 O O . ALA A 1 649 ? -34.438 101.875 66.875 1 81.56 649 ALA A O 1
ATOM 5044 N N . GLY A 1 650 ? -32.75 103 66.062 1 81.38 650 GLY A N 1
ATOM 5045 C CA . GLY A 1 650 ? -32.875 104.062 67.062 1 81.38 650 GLY A CA 1
ATOM 5046 C C . GLY A 1 650 ? -32.062 103.812 68.312 1 81.38 650 GLY A C 1
ATOM 5047 O O . GLY A 1 650 ? -31.969 104.688 69.188 1 81.38 650 GLY A O 1
ATOM 5048 N N . HIS A 1 651 ? -31.609 102.688 68.562 1 83.62 651 HIS A N 1
ATOM 5049 C CA . HIS A 1 651 ? -30.953 102.375 69.812 1 83.62 651 HIS A CA 1
ATOM 5050 C C . HIS A 1 651 ? -29.5 102 69.625 1 83.62 651 HIS A C 1
ATOM 5052 O O . HIS A 1 651 ? -28.875 101.312 70.438 1 83.62 651 HIS A O 1
ATOM 5058 N N . GLY A 1 652 ? -28.828 102.312 68.562 1 88 652 GLY A N 1
ATOM 5059 C CA . GLY A 1 652 ? -27.391 102.125 68.375 1 88 652 GLY A CA 1
ATOM 5060 C C . GLY A 1 652 ? -27.047 100.688 67.875 1 88 652 GLY A C 1
ATOM 5061 O O . GLY A 1 652 ? -27.938 99.938 67.5 1 88 652 GLY A O 1
ATOM 5062 N N . CYS A 1 653 ? -25.672 100.375 67.75 1 90.81 653 CYS A N 1
ATOM 5063 C CA . CYS A 1 653 ? -25.141 99.062 67.25 1 90.81 653 CYS A CA 1
ATOM 5064 C C . CYS A 1 653 ? -24.125 98.5 68.25 1 90.81 653 CYS A C 1
ATOM 5066 O O . CYS A 1 653 ? -23.391 99.25 68.875 1 90.81 653 CYS A O 1
ATOM 5068 N N . ARG A 1 654 ? -24.219 97.188 68.5 1 93.62 654 ARG A N 1
ATOM 5069 C CA . ARG A 1 654 ? -23.25 96.438 69.25 1 93.62 654 ARG A CA 1
ATOM 5070 C C . ARG A 1 654 ? -22.594 95.312 68.438 1 93.62 654 ARG A C 1
ATOM 5072 O O . ARG A 1 654 ? -23.266 94.375 68 1 93.62 654 ARG A O 1
ATOM 5079 N N . ALA A 1 655 ? -21.328 95.5 68.125 1 93.81 655 ALA A N 1
ATOM 5080 C CA . ALA A 1 655 ? -20.531 94.5 67.438 1 93.81 655 ALA A CA 1
ATOM 5081 C C . ALA A 1 655 ? -19.766 93.625 68.438 1 93.81 655 ALA A C 1
ATOM 5083 O O . ALA A 1 655 ? -19.094 94.188 69.312 1 93.81 655 ALA A O 1
ATOM 5084 N N . THR A 1 656 ? -19.875 92.312 68.438 1 95.31 656 THR A N 1
ATOM 5085 C CA . THR A 1 656 ? -19.219 91.375 69.375 1 95.31 656 THR A CA 1
ATOM 5086 C C . THR A 1 656 ? -18.266 90.5 68.625 1 95.31 656 THR A C 1
ATOM 5088 O O . THR A 1 656 ? -18.672 89.812 67.688 1 95.31 656 THR A O 1
ATOM 5091 N N . VAL A 1 657 ? -17.016 90.5 68.938 1 94.56 657 VAL A N 1
ATOM 5092 C CA . VAL A 1 657 ? -15.984 89.625 68.438 1 94.56 657 VAL A CA 1
ATOM 5093 C C . VAL A 1 657 ? -15.641 88.562 69.438 1 94.56 657 VAL A C 1
ATOM 5095 O O . VAL A 1 657 ? -15.305 88.812 70.562 1 94.56 657 VAL A O 1
ATOM 5098 N N . PHE A 1 658 ? -15.82 87.312 69.188 1 94.44 658 PHE A N 1
ATOM 5099 C CA . PHE A 1 658 ? -15.422 86.188 70 1 94.44 658 PHE A CA 1
ATOM 5100 C C . PHE A 1 658 ? -14.148 85.562 69.438 1 94.44 658 PHE A C 1
ATOM 5102 O O . PHE A 1 658 ? -14.062 85.25 68.25 1 94.44 658 PHE A O 1
ATOM 5109 N N . LEU A 1 659 ? -13.125 85.375 70.25 1 92.12 659 LEU A N 1
ATOM 5110 C CA . LEU A 1 659 ? -11.891 84.625 69.938 1 92.12 659 LEU A CA 1
ATOM 5111 C C . LEU A 1 659 ? -11.703 83.438 70.812 1 92.12 659 LEU A C 1
ATOM 5113 O O . LEU A 1 659 ? -11.703 83.562 72.062 1 92.12 659 LEU A O 1
ATOM 5117 N N . PRO A 1 660 ? -11.594 82.312 70.375 1 89.44 660 PRO A N 1
ATOM 5118 C CA . PRO A 1 660 ? -11.453 81.062 71.188 1 89.44 660 PRO A CA 1
ATOM 5119 C C . PRO A 1 660 ? -10.07 80.938 71.812 1 89.44 660 PRO A C 1
ATOM 5121 O O . PRO A 1 660 ? -9.086 81.438 71.25 1 89.44 660 PRO A O 1
ATOM 5124 N N . ALA A 1 661 ? -9.867 80.312 73 1 84 661 ALA A N 1
ATOM 5125 C CA . ALA A 1 661 ? -8.617 80.125 73.75 1 84 661 ALA A CA 1
ATOM 5126 C C . ALA A 1 661 ? -7.742 79.125 73.062 1 84 661 ALA A C 1
ATOM 5128 O O . ALA A 1 661 ? -6.512 79.188 73.125 1 84 661 ALA A O 1
ATOM 5129 N N . ASP A 1 662 ? -8.133 78.125 72.312 1 69.94 662 ASP A N 1
ATOM 5130 C CA . ASP A 1 662 ? -7.332 77.125 71.688 1 69.94 662 ASP A CA 1
ATOM 5131 C C . ASP A 1 662 ? -7.207 77.375 70.188 1 69.94 662 ASP A C 1
ATOM 5133 O O . ASP A 1 662 ? -7.906 76.75 69.375 1 69.94 662 ASP A O 1
ATOM 5137 N N . ALA A 1 663 ? -6.645 78.438 69.812 1 56.81 663 ALA A N 1
ATOM 5138 C CA . ALA A 1 663 ? -6.617 78.875 68.438 1 56.81 663 ALA A CA 1
ATOM 5139 C C . ALA A 1 663 ? -5.797 77.938 67.5 1 56.81 663 ALA A C 1
ATOM 5141 O O . ALA A 1 663 ? -5.973 77.938 66.312 1 56.81 663 ALA A O 1
ATOM 5142 N N . ASN A 1 664 ? -4.832 77.312 68.062 1 54.62 664 ASN A N 1
ATOM 5143 C CA . ASN A 1 664 ? -4.078 76.375 67.188 1 54.62 664 ASN A CA 1
ATOM 5144 C C . ASN A 1 664 ? -4.996 75.438 66.438 1 54.62 664 ASN A C 1
ATOM 5146 O O . ASN A 1 664 ? -4.742 75.062 65.312 1 54.62 664 ASN A O 1
ATOM 5150 N N . ARG A 1 665 ? -5.918 74.875 67.188 1 49.5 665 ARG A N 1
ATOM 5151 C CA . ARG A 1 665 ? -6.801 73.875 66.625 1 49.5 665 ARG A CA 1
ATOM 5152 C C . ARG A 1 665 ? -7.871 74.5 65.75 1 49.5 665 ARG A C 1
ATOM 5154 O O . ARG A 1 665 ? -8.273 73.875 64.75 1 49.5 665 ARG A O 1
ATOM 5161 N N . ALA A 1 666 ? -8.227 75.625 65.875 1 49.44 666 ALA A N 1
ATOM 5162 C CA . ALA A 1 666 ? -9.352 76.25 65.125 1 49.44 666 ALA A CA 1
ATOM 5163 C C . ALA A 1 666 ? -8.891 76.875 63.844 1 49.44 666 ALA A C 1
ATOM 5165 O O . ALA A 1 666 ? -9.609 76.875 62.844 1 49.44 666 ALA A O 1
ATOM 5166 N N . ALA A 1 667 ? -7.781 77.312 63.844 1 50.03 667 ALA A N 1
ATOM 5167 C CA . ALA A 1 667 ? -7.18 77.938 62.688 1 50.03 667 ALA A CA 1
ATOM 5168 C C . ALA A 1 667 ? -6.918 76.938 61.594 1 50.03 667 ALA A C 1
ATOM 5170 O O . ALA A 1 667 ? -7.082 77.188 60.406 1 50.03 667 ALA A O 1
ATOM 5171 N N . VAL A 1 668 ? -6.441 75.688 62.125 1 48.28 668 VAL A N 1
ATOM 5172 C CA . VAL A 1 668 ? -6.25 74.625 61.156 1 48.28 668 VAL A CA 1
ATOM 5173 C C . VAL A 1 668 ? -7.598 74.188 60.594 1 48.28 668 VAL A C 1
ATOM 5175 O O . VAL A 1 668 ? -7.688 73.812 59.406 1 48.28 668 VAL A O 1
ATOM 5178 N N . ALA A 1 669 ? -8.594 74.25 61.312 1 45.47 669 ALA A N 1
ATOM 5179 C CA . ALA A 1 669 ? -9.914 73.812 60.875 1 45.47 669 ALA A CA 1
ATOM 5180 C C . ALA A 1 669 ? -10.57 74.812 59.969 1 45.47 669 ALA A C 1
ATOM 5182 O O . ALA A 1 669 ? -11.25 74.5 59 1 45.47 669 ALA A O 1
ATOM 5183 N N . ALA A 1 670 ? -10.398 76.062 60.188 1 47.34 670 ALA A N 1
ATOM 5184 C CA . ALA A 1 670 ? -11.016 77.062 59.375 1 47.34 670 ALA A CA 1
ATOM 5185 C C . ALA A 1 670 ? -10.25 77.312 58.062 1 47.34 670 ALA A C 1
ATOM 5187 O O . ALA A 1 670 ? -10.844 77.625 57.031 1 47.34 670 ALA A O 1
ATOM 5188 N N . GLN A 1 671 ? -9.016 77 58.094 1 46.84 671 GLN A N 1
ATOM 5189 C CA . GLN A 1 671 ? -8.289 76.938 56.844 1 46.84 671 GLN A CA 1
ATOM 5190 C C . GLN A 1 671 ? -8.797 75.812 55.969 1 46.84 671 GLN A C 1
ATOM 5192 O O . GLN A 1 671 ? -8.773 75.938 54.75 1 46.84 671 GLN A O 1
ATOM 5197 N N . ALA A 1 672 ? -9.031 74.625 56.594 1 44.47 672 ALA A N 1
ATOM 5198 C CA . ALA A 1 672 ? -9.57 73.438 55.906 1 44.47 672 ALA A CA 1
ATOM 5199 C C . ALA A 1 672 ? -10.984 73.688 55.406 1 44.47 672 ALA A C 1
ATOM 5201 O O . ALA A 1 672 ? -11.359 73.25 54.312 1 44.47 672 ALA A O 1
ATOM 5202 N N . SER A 1 673 ? -11.82 74.375 56.125 1 40.91 673 SER A N 1
ATOM 5203 C CA . SER A 1 673 ? -13.188 74.625 55.688 1 40.91 673 SER A CA 1
ATOM 5204 C C . SER A 1 673 ? -13.234 75.688 54.594 1 40.91 673 SER A C 1
ATOM 5206 O O . SER A 1 673 ? -14.148 75.688 53.75 1 40.91 673 SER A O 1
ATOM 5208 N N . ILE A 1 674 ? -12.5 76.625 54.625 1 40.16 674 ILE A N 1
ATOM 5209 C CA . ILE A 1 674 ? -12.445 77.562 53.5 1 40.16 674 ILE A CA 1
ATOM 5210 C C . ILE A 1 674 ? -11.852 76.875 52.281 1 40.16 674 ILE A C 1
ATOM 5212 O O . ILE A 1 674 ? -12.242 77.125 51.125 1 40.16 674 ILE A O 1
ATOM 5216 N N . SER A 1 675 ? -10.961 76 52.438 1 36.75 675 SER A N 1
ATOM 5217 C CA . SER A 1 675 ? -10.57 75.125 51.344 1 36.75 675 SER A CA 1
ATOM 5218 C C . SER A 1 675 ? -11.68 74.125 51 1 36.75 675 SER A C 1
ATOM 5220 O O . SER A 1 675 ? -11.734 73.625 49.875 1 36.75 675 SER A O 1
ATOM 5222 N N . GLY A 1 676 ? -12.445 73.688 52 1 35.59 676 GLY A N 1
ATOM 5223 C CA . GLY A 1 676 ? -13.516 72.75 51.75 1 35.59 676 GLY A CA 1
ATOM 5224 C C . GLY A 1 676 ? -14.75 73.375 51.125 1 35.59 676 GLY A C 1
ATOM 5225 O O . GLY A 1 676 ? -15.5 72.688 50.406 1 35.59 676 GLY A O 1
ATOM 5226 N N . THR A 1 677 ? -15.18 74.5 51.719 1 35.28 677 THR A N 1
ATOM 5227 C CA . THR A 1 677 ? -16.422 75 51.156 1 35.28 677 THR A CA 1
ATOM 5228 C C . THR A 1 677 ? -16.188 75.625 49.781 1 35.28 677 THR A C 1
ATOM 5230 O O . THR A 1 677 ? -17.125 76.125 49.156 1 35.28 677 THR A O 1
ATOM 5233 N N . ALA A 1 678 ? -15.055 75.938 49.438 1 34.19 678 ALA A N 1
ATOM 5234 C CA . ALA A 1 678 ? -14.891 76.25 48 1 34.19 678 ALA A CA 1
ATOM 5235 C C . ALA A 1 678 ? -15.164 75 47.156 1 34.19 678 ALA A C 1
ATOM 5237 O O . ALA A 1 678 ? -15.109 75.062 45.938 1 34.19 678 ALA A O 1
ATOM 5238 N N . ASN A 1 679 ? -15.25 73.812 47.812 1 28.2 679 ASN A N 1
ATOM 5239 C CA . ASN A 1 679 ? -15.695 72.688 46.969 1 28.2 679 ASN A CA 1
ATOM 5240 C C . ASN A 1 679 ? -17.219 72.625 46.875 1 28.2 679 ASN A C 1
ATOM 5242 O O . ASN A 1 679 ? -17.781 71.688 46.344 1 28.2 679 ASN A O 1
ATOM 5246 N N . VAL A 1 680 ? -17.922 73.312 47.938 1 26.09 680 VAL A N 1
ATOM 5247 C CA . VAL A 1 680 ? -19.312 73.25 47.5 1 26.09 680 VAL A CA 1
ATOM 5248 C C . VAL A 1 680 ? -19.641 74.438 46.594 1 26.09 680 VAL A C 1
ATOM 5250 O O . VAL A 1 680 ? -19.219 75.562 46.875 1 26.09 680 VAL A O 1
ATOM 5253 N N . MET B 1 1 ? 55.562 -22.969 14.227 1 27.19 1 MET B N 1
ATOM 5254 C CA . MET B 1 1 ? 54.656 -24 14.75 1 27.19 1 MET B CA 1
ATOM 5255 C C . MET B 1 1 ? 53.281 -23.859 14.156 1 27.19 1 MET B C 1
ATOM 5257 O O . MET B 1 1 ? 52.375 -24.641 14.484 1 27.19 1 MET B O 1
ATOM 5261 N N . PHE B 1 2 ? 52.875 -22.625 13.648 1 31.16 2 PHE B N 1
ATOM 5262 C CA . PHE B 1 2 ? 51.688 -22.156 12.977 1 31.16 2 PHE B CA 1
ATOM 5263 C C . PHE B 1 2 ? 51.438 -22.953 11.695 1 31.16 2 PHE B C 1
ATOM 5265 O O . PHE B 1 2 ? 50.406 -22.766 11.039 1 31.16 2 PHE B O 1
ATOM 5272 N N . ARG B 1 3 ? 52.562 -23.578 11.07 1 30.12 3 ARG B N 1
ATOM 5273 C CA . ARG B 1 3 ? 52.625 -24.234 9.766 1 30.12 3 ARG B CA 1
ATOM 5274 C C . ARG B 1 3 ? 51.781 -25.484 9.719 1 30.12 3 ARG B C 1
ATOM 5276 O O . ARG B 1 3 ? 51.312 -25.891 8.648 1 30.12 3 ARG B O 1
ATOM 5283 N N . LEU B 1 4 ? 51.875 -26.25 10.891 1 30.44 4 LEU B N 1
ATOM 5284 C CA . LEU B 1 4 ? 51.531 -27.656 10.883 1 30.44 4 LEU B CA 1
ATOM 5285 C C . LEU B 1 4 ? 50 -27.828 10.781 1 30.44 4 LEU B C 1
ATOM 5287 O O . LEU B 1 4 ? 49.5 -28.922 10.531 1 30.44 4 LEU B O 1
ATOM 5291 N N . ILE B 1 5 ? 49.25 -26.891 11.391 1 31.84 5 ILE B N 1
ATOM 5292 C CA . ILE B 1 5 ? 47.875 -27.234 11.68 1 31.84 5 ILE B CA 1
ATOM 5293 C C . ILE B 1 5 ? 47.062 -27.359 10.383 1 31.84 5 ILE B C 1
ATOM 5295 O O . ILE B 1 5 ? 45.875 -27.609 10.398 1 31.84 5 ILE B O 1
ATOM 5299 N N . PHE B 1 6 ? 47.688 -26.953 9.203 1 30.11 6 PHE B N 1
ATOM 5300 C CA . PHE B 1 6 ? 46.938 -26.859 7.961 1 30.11 6 PHE B CA 1
ATOM 5301 C C . PHE B 1 6 ? 46.531 -28.25 7.461 1 30.11 6 PHE B C 1
ATOM 5303 O O . PHE B 1 6 ? 45.562 -28.406 6.738 1 30.11 6 PHE B O 1
ATOM 5310 N N . LEU B 1 7 ? 47.5 -29.297 7.543 1 27.77 7 LEU B N 1
ATOM 5311 C CA . LEU B 1 7 ? 47.5 -30.359 6.543 1 27.77 7 LEU B CA 1
ATOM 5312 C C . LEU B 1 7 ? 46.469 -31.438 6.887 1 27.77 7 LEU B C 1
ATOM 5314 O O . LEU B 1 7 ? 46.438 -32.5 6.266 1 27.77 7 LEU B O 1
ATOM 5318 N N . ILE B 1 8 ? 45.938 -31.484 8.102 1 31.72 8 ILE B N 1
ATOM 5319 C CA . ILE B 1 8 ? 45.219 -32.75 8.242 1 31.72 8 ILE B CA 1
ATOM 5320 C C . ILE B 1 8 ? 44.094 -32.844 7.219 1 31.72 8 ILE B C 1
ATOM 5322 O O . ILE B 1 8 ? 43.062 -32.188 7.375 1 31.72 8 ILE B O 1
ATOM 5326 N N . LEU B 1 9 ? 44.406 -32.844 5.941 1 30.92 9 LEU B N 1
ATOM 5327 C CA . LEU B 1 9 ? 43.5 -33.25 4.863 1 30.92 9 LEU B CA 1
ATOM 5328 C C . LEU B 1 9 ? 42.844 -34.594 5.184 1 30.92 9 LEU B C 1
ATOM 5330 O O . LEU B 1 9 ? 43.531 -35.625 5.254 1 30.92 9 LEU B O 1
ATOM 5334 N N . ILE B 1 10 ? 41.906 -34.656 6.086 1 33.72 10 ILE B N 1
ATOM 5335 C CA . ILE B 1 10 ? 41.094 -35.812 6.328 1 33.72 10 ILE B CA 1
ATOM 5336 C C . ILE B 1 10 ? 40.688 -36.469 4.996 1 33.72 10 ILE B C 1
ATOM 5338 O O . ILE B 1 10 ? 39.938 -35.875 4.219 1 33.72 10 ILE B O 1
ATOM 5342 N N . THR B 1 11 ? 41.531 -37.156 4.383 1 32.66 11 THR B N 1
ATOM 5343 C CA . THR B 1 11 ? 41.219 -38.125 3.324 1 32.66 11 THR B CA 1
ATOM 5344 C C . THR B 1 11 ? 40.062 -39.031 3.746 1 32.66 11 THR B C 1
ATOM 5346 O O . THR B 1 11 ? 40.281 -40.031 4.449 1 32.66 11 THR B O 1
ATOM 5349 N N . TRP B 1 12 ? 38.969 -38.594 4.293 1 35.44 12 TRP B N 1
ATOM 5350 C CA . TRP B 1 12 ? 37.844 -39.5 4.41 1 35.44 12 TRP B CA 1
ATOM 5351 C C . TRP B 1 12 ? 37.594 -40.219 3.086 1 35.44 12 TRP B C 1
ATOM 5353 O O . TRP B 1 12 ? 37.281 -39.594 2.074 1 35.44 12 TRP B O 1
ATOM 5363 N N . ALA B 1 13 ? 38.219 -41.312 2.857 1 38.16 13 ALA B N 1
ATOM 5364 C CA . ALA B 1 13 ? 37.906 -42.344 1.865 1 38.16 13 ALA B CA 1
ATOM 5365 C C . ALA B 1 13 ? 36.406 -42.594 1.794 1 38.16 13 ALA B C 1
ATOM 5367 O O . ALA B 1 13 ? 35.844 -43.219 2.682 1 38.16 13 ALA B O 1
ATOM 5368 N N . SER B 1 14 ? 35.625 -41.688 1.433 1 38.78 14 SER B N 1
ATOM 5369 C CA . SER B 1 14 ? 34.25 -42 1.08 1 38.78 14 SER B CA 1
ATOM 5370 C C . SER B 1 14 ? 34.156 -43.188 0.153 1 38.78 14 SER B C 1
ATOM 5372 O O . SER B 1 14 ? 34.656 -43.156 -0.965 1 38.78 14 SER B O 1
ATOM 5374 N N . GLY B 1 15 ? 34.344 -44.438 0.624 1 40.97 15 GLY B N 1
ATOM 5375 C CA . GLY B 1 15 ? 34.031 -45.625 -0.143 1 40.97 15 GLY B CA 1
ATOM 5376 C C . GLY B 1 15 ? 32.875 -45.406 -1.116 1 40.97 15 GLY B C 1
ATOM 5377 O O . GLY B 1 15 ? 31.938 -44.656 -0.837 1 40.97 15 GLY B O 1
ATOM 5378 N N . ALA B 1 16 ? 33.156 -45.688 -2.414 1 48.34 16 ALA B N 1
ATOM 5379 C CA . ALA B 1 16 ? 32.312 -45.656 -3.615 1 48.34 16 ALA B CA 1
ATOM 5380 C C . ALA B 1 16 ? 31.016 -46.438 -3.395 1 48.34 16 ALA B C 1
ATOM 5382 O O . ALA B 1 16 ? 30.969 -47.656 -3.605 1 48.34 16 ALA B O 1
ATOM 5383 N N . PHE B 1 17 ? 30.359 -46.344 -2.371 1 49.19 17 PHE B N 1
ATOM 5384 C CA . PHE B 1 17 ? 29.078 -47.062 -2.342 1 49.19 17 PHE B CA 1
ATOM 5385 C C . PHE B 1 17 ? 28.156 -46.531 -3.428 1 49.19 17 PHE B C 1
ATOM 5387 O O . PHE B 1 17 ? 27.984 -45.312 -3.574 1 49.19 17 PHE B O 1
ATOM 5394 N N . ALA B 1 18 ? 28.031 -47.344 -4.461 1 58.59 18 ALA B N 1
ATOM 5395 C CA . ALA B 1 18 ? 27.016 -47.094 -5.477 1 58.59 18 ALA B CA 1
ATOM 5396 C C . ALA B 1 18 ? 25.672 -46.781 -4.832 1 58.59 18 ALA B C 1
ATOM 5398 O O . ALA B 1 18 ? 25.266 -47.469 -3.881 1 58.59 18 ALA B O 1
ATOM 5399 N N . ALA B 1 19 ? 25.062 -45.688 -5.145 1 69.19 19 ALA B N 1
ATOM 5400 C CA . ALA B 1 19 ? 23.797 -45.219 -4.594 1 69.19 19 ALA B CA 1
ATOM 5401 C C . ALA B 1 19 ? 22.672 -46.219 -4.832 1 69.19 19 ALA B C 1
ATOM 5403 O O . ALA B 1 19 ? 22.672 -46.906 -5.855 1 69.19 19 ALA B O 1
ATOM 5404 N N . THR B 1 20 ? 21.844 -46.625 -3.855 1 79.06 20 THR B N 1
ATOM 5405 C CA . THR B 1 20 ? 20.672 -47.469 -3.922 1 79.06 20 THR B CA 1
ATOM 5406 C C . THR B 1 20 ? 19.641 -46.906 -4.879 1 79.06 20 THR B C 1
ATOM 5408 O O . THR B 1 20 ? 19.406 -45.688 -4.895 1 79.06 20 THR B O 1
ATOM 5411 N N . PRO B 1 21 ? 19.172 -47.781 -5.777 1 87.5 21 PRO B N 1
ATOM 5412 C CA . PRO B 1 21 ? 18.156 -47.312 -6.715 1 87.5 21 PRO B CA 1
ATOM 5413 C C . PRO B 1 21 ? 16.953 -46.688 -6.012 1 87.5 21 PRO B C 1
ATOM 5415 O O . PRO B 1 21 ? 16.562 -47.125 -4.93 1 87.5 21 PRO B O 1
ATOM 5418 N N . ILE B 1 22 ? 16.438 -45.656 -6.535 1 91.5 22 ILE B N 1
ATOM 5419 C CA . ILE B 1 22 ? 15.273 -44.969 -6.008 1 91.5 22 ILE B CA 1
ATOM 5420 C C . ILE B 1 22 ? 13.992 -45.625 -6.516 1 91.5 22 ILE B C 1
ATOM 5422 O O . ILE B 1 22 ? 13.773 -45.719 -7.727 1 91.5 22 ILE B O 1
ATOM 5426 N N . THR B 1 23 ? 13.117 -46.062 -5.641 1 92.06 23 THR B N 1
ATOM 5427 C CA . THR B 1 23 ? 11.828 -46.625 -5.996 1 92.06 23 THR B CA 1
ATOM 5428 C C . THR B 1 23 ? 10.727 -45.594 -5.973 1 92.06 23 THR B C 1
ATOM 5430 O O . THR B 1 23 ? 10.555 -44.875 -4.977 1 92.06 23 THR B O 1
ATOM 5433 N N . LEU B 1 24 ? 10.078 -45.562 -7.035 1 93.25 24 LEU B N 1
ATOM 5434 C CA . LEU B 1 24 ? 9.023 -44.562 -7.145 1 93.25 24 LEU B CA 1
ATOM 5435 C C . LEU B 1 24 ? 7.742 -45.062 -6.477 1 93.25 24 LEU B C 1
ATOM 5437 O O . LEU B 1 24 ? 7.418 -46.25 -6.539 1 93.25 24 LEU B O 1
ATOM 5441 N N . PRO B 1 25 ? 7.043 -44.188 -5.781 1 92 25 PRO B N 1
ATOM 5442 C CA . PRO B 1 25 ? 5.727 -44.531 -5.234 1 92 25 PRO B CA 1
ATOM 5443 C C . PRO B 1 25 ? 4.641 -44.594 -6.305 1 92 25 PRO B C 1
ATOM 5445 O O . PRO B 1 25 ? 4.895 -44.281 -7.469 1 92 25 PRO B O 1
ATOM 5448 N N . ASP B 1 26 ? 3.449 -45 -5.922 1 88.38 26 ASP B N 1
ATOM 5449 C CA . ASP B 1 26 ? 2.328 -45.094 -6.852 1 88.38 26 ASP B CA 1
ATOM 5450 C C . ASP B 1 26 ? 1.922 -43.688 -7.355 1 88.38 26 ASP B C 1
ATOM 5452 O O . ASP B 1 26 ? 1.517 -43.531 -8.508 1 88.38 26 ASP B O 1
ATOM 5456 N N . ARG B 1 27 ? 1.992 -42.75 -6.391 1 87.62 27 ARG B N 1
ATOM 5457 C CA . ARG B 1 27 ? 1.705 -41.344 -6.707 1 87.62 27 ARG B CA 1
ATOM 5458 C C . ARG B 1 27 ? 2.398 -40.406 -5.727 1 87.62 27 ARG B C 1
ATOM 5460 O O . ARG B 1 27 ? 2.863 -40.844 -4.668 1 87.62 27 ARG B O 1
ATOM 5467 N N . GLY B 1 28 ? 2.541 -39.25 -6.293 1 91.62 28 GLY B N 1
ATOM 5468 C CA . GLY B 1 28 ? 3.086 -38.281 -5.367 1 91.62 28 GLY B CA 1
ATOM 5469 C C . GLY B 1 28 ? 4.445 -37.75 -5.785 1 91.62 28 GLY B C 1
ATOM 5470 O O . GLY B 1 28 ? 4.664 -37.438 -6.957 1 91.62 28 GLY B O 1
ATOM 5471 N N . GLN B 1 29 ? 5.281 -37.5 -4.738 1 93.19 29 GLN B N 1
ATOM 5472 C CA . GLN B 1 29 ? 6.605 -36.969 -4.992 1 93.19 29 GLN B CA 1
ATOM 5473 C C . GLN B 1 29 ? 7.676 -37.688 -4.203 1 93.19 29 GLN B C 1
ATOM 5475 O O . GLN B 1 29 ? 7.391 -38.281 -3.15 1 93.19 29 GLN B O 1
ATOM 5480 N N . VAL B 1 30 ? 8.891 -37.781 -4.742 1 94 30 VAL B N 1
ATOM 5481 C CA . VAL B 1 30 ? 10.062 -38.344 -4.078 1 94 30 VAL B CA 1
ATOM 5482 C C . VAL B 1 30 ? 11.219 -37.344 -4.121 1 94 30 VAL B C 1
ATOM 5484 O O . VAL B 1 30 ? 11.727 -37 -5.199 1 94 30 VAL B O 1
ATOM 5487 N N . SER B 1 31 ? 11.547 -36.875 -2.986 1 92.75 31 SER B N 1
ATOM 5488 C CA . SER B 1 31 ? 12.719 -36 -2.906 1 92.75 31 SER B CA 1
ATOM 5489 C C . SER B 1 31 ? 14.008 -36.812 -2.912 1 92.75 31 SER B C 1
ATOM 5491 O O . SER B 1 31 ? 14.18 -37.719 -2.098 1 92.75 31 SER B O 1
ATOM 5493 N N . ILE B 1 32 ? 14.898 -36.469 -3.795 1 93.56 32 ILE B N 1
ATOM 5494 C CA . ILE B 1 32 ? 16.156 -37.219 -3.939 1 93.56 32 ILE B CA 1
ATOM 5495 C C . ILE B 1 32 ? 17.219 -36.594 -3.029 1 93.56 32 ILE B C 1
ATOM 5497 O O . ILE B 1 32 ? 17.984 -35.719 -3.451 1 93.56 32 ILE B O 1
ATOM 5501 N N . ARG B 1 33 ? 17.234 -37.031 -1.882 1 89.62 33 ARG B N 1
ATOM 5502 C CA . ARG B 1 33 ? 18.234 -36.594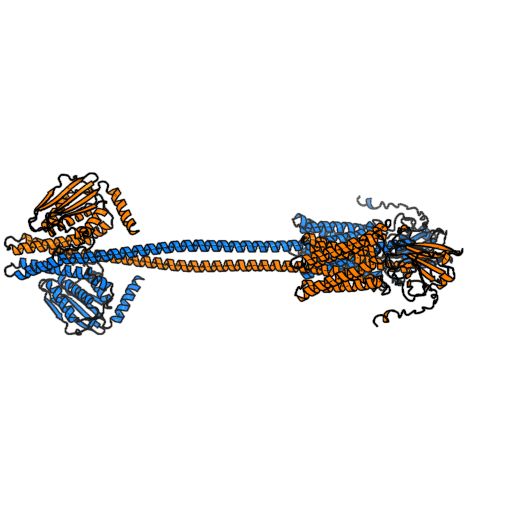 -0.919 1 89.62 33 ARG B CA 1
ATOM 5503 C C . ARG B 1 33 ? 19.453 -37.5 -0.929 1 89.62 33 ARG B C 1
ATOM 5505 O O . ARG B 1 33 ? 20.578 -37.062 -0.712 1 89.62 33 ARG B O 1
ATOM 5512 N N . ASN B 1 34 ? 19.125 -38.781 -1.187 1 86.75 34 ASN B N 1
ATOM 5513 C CA . ASN B 1 34 ? 20.156 -39.812 -1.322 1 86.75 34 ASN B CA 1
ATOM 5514 C C . ASN B 1 34 ? 19.891 -40.719 -2.514 1 86.75 34 ASN B C 1
ATOM 5516 O O . ASN B 1 34 ? 18.875 -40.562 -3.193 1 86.75 34 ASN B O 1
ATOM 5520 N N . GLY B 1 35 ? 20.875 -41.406 -2.873 1 88.62 35 GLY B N 1
ATOM 5521 C CA . GLY B 1 35 ? 20.672 -42.344 -3.957 1 88.62 35 GLY B CA 1
ATOM 5522 C C . GLY B 1 35 ? 21.172 -41.844 -5.297 1 88.62 35 GLY B C 1
ATOM 5523 O O . GLY B 1 35 ? 20.703 -42.281 -6.348 1 88.62 35 GLY B O 1
ATOM 5524 N N . TRP B 1 36 ? 21.906 -40.844 -5.258 1 92.75 36 TRP B N 1
ATOM 5525 C CA . TRP B 1 36 ? 22.531 -40.312 -6.473 1 92.75 36 TRP B CA 1
ATOM 5526 C C . TRP B 1 36 ? 24.047 -40.219 -6.309 1 92.75 36 TRP B C 1
ATOM 5528 O O . TRP B 1 36 ? 24.547 -40.219 -5.184 1 92.75 36 TRP B O 1
ATOM 5538 N N . ASP B 1 37 ? 24.766 -40.219 -7.398 1 94.81 37 ASP B N 1
ATOM 5539 C CA . ASP B 1 37 ? 26.219 -40.156 -7.418 1 94.81 37 ASP B CA 1
ATOM 5540 C C . ASP B 1 37 ? 26.703 -38.906 -8.156 1 94.81 37 ASP B C 1
ATOM 5542 O O . ASP B 1 37 ? 26.016 -38.406 -9.031 1 94.81 37 ASP B O 1
ATOM 5546 N N . LEU B 1 38 ? 27.906 -38.438 -7.699 1 94.88 38 LEU B N 1
ATOM 5547 C CA . LEU B 1 38 ? 28.469 -37.219 -8.273 1 94.88 38 LEU B CA 1
ATOM 5548 C C . LEU B 1 38 ? 29.844 -37.5 -8.891 1 94.88 38 LEU B C 1
ATOM 5550 O O . LEU B 1 38 ? 30.656 -38.219 -8.312 1 94.88 38 LEU B O 1
ATOM 5554 N N . LEU B 1 39 ? 30.031 -37 -10.078 1 94.69 39 LEU B N 1
ATOM 5555 C CA . LEU B 1 39 ? 31.328 -36.938 -10.734 1 94.69 39 LEU B CA 1
ATOM 5556 C C . LEU B 1 39 ? 31.656 -35.531 -11.219 1 94.69 39 LEU B C 1
ATOM 5558 O O . LEU B 1 39 ? 30.891 -34.938 -11.992 1 94.69 39 LEU B O 1
ATOM 5562 N N . ARG B 1 40 ? 32.719 -34.969 -10.758 1 93.62 40 ARG B N 1
ATOM 5563 C CA . ARG B 1 40 ? 33.125 -33.625 -11.156 1 93.62 40 ARG B CA 1
ATOM 5564 C C . ARG B 1 40 ? 33.969 -33.656 -12.406 1 93.62 40 ARG B C 1
ATOM 5566 O O . ARG B 1 40 ? 34.844 -34.531 -12.555 1 93.62 40 ARG B O 1
ATOM 5573 N N . ASP B 1 41 ? 33.594 -32.719 -13.289 1 93.56 41 ASP B N 1
ATOM 5574 C CA . ASP B 1 41 ? 34.344 -32.562 -14.539 1 93.56 41 ASP B CA 1
ATOM 5575 C C . ASP B 1 41 ? 34.812 -31.141 -14.742 1 93.56 41 ASP B C 1
ATOM 5577 O O . ASP B 1 41 ? 34.281 -30.422 -15.594 1 93.56 41 ASP B O 1
ATOM 5581 N N . PRO B 1 42 ? 35.906 -30.797 -14.07 1 89.62 42 PRO B N 1
ATOM 5582 C CA . PRO B 1 42 ? 36.344 -29.406 -14.164 1 89.62 42 PRO B CA 1
ATOM 5583 C C . PRO B 1 42 ? 36.812 -29.031 -15.57 1 89.62 42 PRO B C 1
ATOM 5585 O O . PRO B 1 42 ? 36.75 -27.859 -15.953 1 89.62 42 PRO B O 1
ATOM 5588 N N . GLY B 1 43 ? 37.188 -29.969 -16.391 1 87.38 43 GLY B N 1
ATOM 5589 C CA . GLY B 1 43 ? 37.719 -29.688 -17.719 1 87.38 43 GLY B CA 1
ATOM 5590 C C . GLY B 1 43 ? 36.625 -29.766 -18.797 1 87.38 43 GLY B C 1
ATOM 5591 O O . GLY B 1 43 ? 36.875 -29.453 -19.953 1 87.38 43 GLY B O 1
ATOM 5592 N N . ASN B 1 44 ? 35.5 -30.141 -18.5 1 90.31 44 ASN B N 1
ATOM 5593 C CA . ASN B 1 44 ? 34.406 -30.281 -19.438 1 90.31 44 ASN B CA 1
ATOM 5594 C C . ASN B 1 44 ? 34.719 -31.25 -20.562 1 90.31 44 ASN B C 1
ATOM 5596 O O . ASN B 1 44 ? 34.438 -30.984 -21.719 1 90.31 44 ASN B O 1
ATOM 5600 N N . MET B 1 45 ? 35.312 -32.344 -20.234 1 88.56 45 MET B N 1
ATOM 5601 C CA . MET B 1 45 ? 35.812 -33.219 -21.281 1 88.56 45 MET B CA 1
ATOM 5602 C C . MET B 1 45 ? 35.031 -34.5 -21.344 1 88.56 45 MET B C 1
ATOM 5604 O O . MET B 1 45 ? 35.031 -35.188 -22.359 1 88.56 45 MET B O 1
ATOM 5608 N N . LEU B 1 46 ? 34.312 -34.75 -20.391 1 91.25 46 LEU B N 1
ATOM 5609 C CA . LEU B 1 46 ? 33.625 -36.031 -20.328 1 91.25 46 LEU B CA 1
ATOM 5610 C C . LEU B 1 46 ? 32.344 -35.969 -21.141 1 91.25 46 LEU B C 1
ATOM 5612 O O . LEU B 1 46 ? 31.625 -34.969 -21.156 1 91.25 46 LEU B O 1
ATOM 5616 N N . THR B 1 47 ? 32.094 -37 -21.953 1 92 47 THR B N 1
ATOM 5617 C CA . THR B 1 47 ? 30.891 -37.156 -22.75 1 92 47 THR B CA 1
ATOM 5618 C C . THR B 1 47 ? 30.094 -38.375 -22.281 1 92 47 THR B C 1
ATOM 5620 O O . THR B 1 47 ? 30.594 -39.188 -21.5 1 92 47 THR B O 1
ATOM 5623 N N . ILE B 1 48 ? 28.938 -38.438 -22.75 1 93 48 ILE B N 1
ATOM 5624 C CA . ILE B 1 48 ? 28.016 -39.469 -22.281 1 93 48 ILE B CA 1
ATOM 5625 C C . ILE B 1 48 ? 28.531 -40.844 -22.688 1 93 48 ILE B C 1
ATOM 5627 O O . ILE B 1 48 ? 28.328 -41.844 -21.984 1 93 48 ILE B O 1
ATOM 5631 N N . GLU B 1 49 ? 29.234 -40.938 -23.797 1 88.38 49 GLU B N 1
ATOM 5632 C CA . GLU B 1 49 ? 29.734 -42.219 -24.312 1 88.38 49 GLU B CA 1
ATOM 5633 C C . GLU B 1 49 ? 30.812 -42.812 -23.406 1 88.38 49 GLU B C 1
ATOM 5635 O O . GLU B 1 49 ? 30.984 -44.031 -23.359 1 88.38 49 GLU B O 1
ATOM 5640 N N . ARG B 1 50 ? 31.438 -41.938 -22.656 1 88.25 50 ARG B N 1
ATOM 5641 C CA . ARG B 1 50 ? 32.531 -42.375 -21.797 1 88.25 50 ARG B CA 1
ATOM 5642 C C . ARG B 1 50 ? 32 -42.812 -20.438 1 88.25 50 ARG B C 1
ATOM 5644 O O . ARG B 1 50 ? 32.75 -43.406 -19.641 1 88.25 50 ARG B O 1
ATOM 5651 N N . MET B 1 51 ? 30.797 -42.594 -20.172 1 85.38 51 MET B N 1
ATOM 5652 C CA . MET B 1 51 ? 30.266 -42.812 -18.828 1 85.38 51 MET B CA 1
ATOM 5653 C C . MET B 1 51 ? 30.156 -44.312 -18.531 1 85.38 51 MET B C 1
ATOM 5655 O O . MET B 1 51 ? 30.156 -44.719 -17.375 1 85.38 51 MET B O 1
ATOM 5659 N N . SER B 1 52 ? 29.984 -45.094 -19.609 1 79.38 52 SER B N 1
ATOM 5660 C CA . SER B 1 52 ? 29.812 -46.531 -19.438 1 79.38 52 SER B CA 1
ATOM 5661 C C . SER B 1 52 ? 31.141 -47.219 -19.219 1 79.38 52 SER B C 1
ATOM 5663 O O . SER B 1 52 ? 31.188 -48.406 -18.859 1 79.38 52 SER B O 1
ATOM 5665 N N . GLN B 1 53 ? 32.219 -46.469 -19.312 1 85.94 53 GLN B N 1
ATOM 5666 C CA . GLN B 1 53 ? 33.531 -47.062 -19.062 1 85.94 53 GLN B CA 1
ATOM 5667 C C . GLN B 1 53 ? 33.75 -47.312 -17.578 1 85.94 53 GLN B C 1
ATOM 5669 O O . GLN B 1 53 ? 33.375 -46.5 -16.734 1 85.94 53 GLN B O 1
ATOM 5674 N N . PRO B 1 54 ? 34.344 -48.438 -17.312 1 87.12 54 PRO B N 1
ATOM 5675 C CA . PRO B 1 54 ? 34.5 -48.812 -15.914 1 87.12 54 PRO B CA 1
ATOM 5676 C C . PRO B 1 54 ? 35.312 -47.781 -15.109 1 87.12 54 PRO B C 1
ATOM 5678 O O . PRO B 1 54 ? 35 -47.562 -13.938 1 87.12 54 PRO B O 1
ATOM 5681 N N . GLU B 1 55 ? 36.281 -47.188 -15.68 1 87.25 55 GLU B N 1
ATOM 5682 C CA . GLU B 1 55 ? 37.125 -46.219 -14.969 1 87.25 55 GLU B CA 1
ATOM 5683 C C . GLU B 1 55 ? 36.281 -45 -14.555 1 87.25 55 GLU B C 1
ATOM 5685 O O . GLU B 1 55 ? 36.469 -44.5 -13.445 1 87.25 55 GLU B O 1
ATOM 5690 N N . VAL B 1 56 ? 35.469 -44.656 -15.398 1 88.75 56 VAL B N 1
ATOM 5691 C CA . VAL B 1 56 ? 34.625 -43.469 -15.133 1 88.75 56 VAL B CA 1
ATOM 5692 C C . VAL B 1 56 ? 33.5 -43.844 -14.164 1 88.75 56 VAL B C 1
ATOM 5694 O O . VAL B 1 56 ? 33.188 -43.062 -13.266 1 88.75 56 VAL B O 1
ATOM 5697 N N . ALA B 1 57 ? 33 -45 -14.367 1 87.5 57 ALA B N 1
ATOM 5698 C CA . ALA B 1 57 ? 31.922 -45.469 -13.5 1 87.5 57 ALA B CA 1
ATOM 5699 C C . ALA B 1 57 ? 32.375 -45.531 -12.047 1 87.5 57 ALA B C 1
ATOM 5701 O O . ALA B 1 57 ? 31.594 -45.25 -11.133 1 87.5 57 ALA B O 1
ATOM 5702 N N . ARG B 1 58 ? 33.625 -45.812 -11.797 1 87.75 58 ARG B N 1
ATOM 5703 C CA . ARG B 1 58 ? 34.156 -45.938 -10.445 1 87.75 58 ARG B CA 1
ATOM 5704 C C . ARG B 1 58 ? 34.438 -44.562 -9.852 1 87.75 58 ARG B C 1
ATOM 5706 O O . ARG B 1 58 ? 34.531 -44.406 -8.633 1 87.75 58 ARG B O 1
ATOM 5713 N N . ALA B 1 59 ? 34.5 -43.625 -10.727 1 90.62 59 ALA B N 1
ATOM 5714 C CA . ALA B 1 59 ? 34.844 -42.281 -10.281 1 90.62 59 ALA B CA 1
ATOM 5715 C C . ALA B 1 59 ? 33.625 -41.594 -9.68 1 90.62 59 ALA B C 1
ATOM 5717 O O . ALA B 1 59 ? 33.781 -40.594 -8.977 1 90.62 59 ALA B O 1
ATOM 5718 N N . PHE B 1 60 ? 32.469 -42.156 -9.898 1 93.38 60 PHE B N 1
ATOM 5719 C CA . PHE B 1 60 ? 31.266 -41.594 -9.305 1 93.38 60 PHE B CA 1
ATOM 5720 C C . PHE B 1 60 ? 31.234 -41.844 -7.797 1 93.38 60 PHE B C 1
ATOM 5722 O O . PHE B 1 60 ? 31.547 -42.938 -7.34 1 93.38 60 PHE B O 1
ATOM 5729 N N . VAL B 1 61 ? 30.938 -40.781 -7.027 1 91.5 61 VAL B N 1
ATOM 5730 C CA . VAL B 1 61 ? 30.906 -40.875 -5.57 1 91.5 61 VAL B CA 1
ATOM 5731 C C . VAL B 1 61 ? 29.484 -40.688 -5.07 1 91.5 61 VAL B C 1
ATOM 5733 O O . VAL B 1 61 ? 28.797 -39.75 -5.426 1 91.5 61 VAL B O 1
ATOM 5736 N N . GLY B 1 62 ? 29.031 -41.594 -4.258 1 91.62 62 GLY B N 1
ATOM 5737 C CA . GLY B 1 62 ? 27.703 -41.531 -3.68 1 91.62 62 GLY B CA 1
ATOM 5738 C C . GLY B 1 62 ? 27.516 -40.375 -2.73 1 91.62 62 GLY B C 1
ATOM 5739 O O . GLY B 1 62 ? 28.422 -40.062 -1.952 1 91.62 62 GLY B O 1
ATOM 5740 N N . GLN B 1 63 ? 26.328 -39.719 -2.896 1 90.06 63 GLN B N 1
ATOM 5741 C CA . GLN B 1 63 ? 26.047 -38.562 -2.064 1 90.06 63 GLN B CA 1
ATOM 5742 C C . GLN B 1 63 ? 24.938 -38.875 -1.053 1 90.06 63 GLN B C 1
ATOM 5744 O O . GLN B 1 63 ? 24.078 -39.719 -1.307 1 90.06 63 GLN B O 1
ATOM 5749 N N . THR B 1 64 ? 24.906 -38.125 0.108 1 86.88 64 THR B N 1
ATOM 5750 C CA . THR B 1 64 ? 23.938 -38.406 1.173 1 86.88 64 THR B CA 1
ATOM 5751 C C . THR B 1 64 ? 23.047 -37.188 1.415 1 86.88 64 THR B C 1
ATOM 5753 O O . THR B 1 64 ? 22.281 -37.156 2.381 1 86.88 64 THR B O 1
ATOM 5756 N N . SER B 1 65 ? 23.25 -36.188 0.708 1 88.44 65 SER B N 1
ATOM 5757 C CA . SER B 1 65 ? 22.422 -35 0.825 1 88.44 65 SER B CA 1
ATOM 5758 C C . SER B 1 65 ? 22.047 -34.438 -0.547 1 88.44 65 SER B C 1
ATOM 5760 O O . SER B 1 65 ? 22.5 -34.938 -1.572 1 88.44 65 SER B O 1
ATOM 5762 N N . GLU B 1 66 ? 21.141 -33.531 -0.486 1 92.19 66 GLU B N 1
ATOM 5763 C CA . GLU B 1 66 ? 20.797 -32.875 -1.736 1 92.19 66 GLU B CA 1
ATOM 5764 C C . GLU B 1 66 ? 22 -32.156 -2.344 1 92.19 66 GLU B C 1
ATOM 5766 O O . GLU B 1 66 ? 22.938 -31.812 -1.631 1 92.19 66 GLU B O 1
ATOM 5771 N N . PRO B 1 67 ? 22.062 -31.969 -3.52 1 92.12 67 PRO B N 1
ATOM 5772 C CA . PRO B 1 67 ? 23.203 -31.328 -4.16 1 92.12 67 PRO B CA 1
ATOM 5773 C C . PRO B 1 67 ? 23.469 -29.922 -3.619 1 92.12 67 PRO B C 1
ATOM 5775 O O . PRO B 1 67 ? 22.641 -29.016 -3.797 1 92.12 67 PRO B O 1
ATOM 5778 N N . ALA B 1 68 ? 24.5 -29.766 -2.961 1 92.81 68 ALA B N 1
ATOM 5779 C CA . ALA B 1 68 ? 25 -28.5 -2.457 1 92.81 68 ALA B CA 1
ATOM 5780 C C . ALA B 1 68 ? 26.422 -28.234 -2.965 1 92.81 68 ALA B C 1
ATOM 5782 O O . ALA B 1 68 ? 27.359 -28.094 -2.172 1 92.81 68 ALA B O 1
ATOM 5783 N N . LEU B 1 69 ? 26.516 -28.016 -4.246 1 92.25 69 LEU B N 1
ATOM 5784 C CA . LEU B 1 69 ? 27.828 -27.953 -4.891 1 92.25 69 LEU B CA 1
ATOM 5785 C C . LEU B 1 69 ? 28.344 -26.516 -4.91 1 92.25 69 LEU B C 1
ATOM 5787 O O . LEU B 1 69 ? 29.547 -26.281 -5.078 1 92.25 69 LEU B O 1
ATOM 5791 N N . GLY B 1 70 ? 27.422 -25.562 -4.715 1 93.69 70 GLY B N 1
ATOM 5792 C CA . GLY B 1 70 ? 27.844 -24.156 -4.746 1 93.69 70 GLY B CA 1
ATOM 5793 C C . GLY B 1 70 ? 28.25 -23.688 -6.133 1 93.69 70 GLY B C 1
ATOM 5794 O O . GLY B 1 70 ? 27.578 -24 -7.117 1 93.69 70 GLY B O 1
ATOM 5795 N N . TYR B 1 71 ? 29.281 -22.875 -6.18 1 92.69 71 TYR B N 1
ATOM 5796 C CA . TYR B 1 71 ? 29.797 -22.359 -7.441 1 92.69 71 TYR B CA 1
ATOM 5797 C C . TYR B 1 71 ? 31.016 -23.156 -7.887 1 92.69 71 TYR B C 1
ATOM 5799 O O . TYR B 1 71 ? 32.062 -23.125 -7.223 1 92.69 71 TYR B O 1
ATOM 5807 N N . VAL B 1 72 ? 30.812 -23.891 -8.914 1 89.62 72 VAL B N 1
ATOM 5808 C CA . VAL B 1 72 ? 31.859 -24.812 -9.344 1 89.62 72 VAL B CA 1
ATOM 5809 C C . VAL B 1 72 ? 32.312 -24.453 -10.75 1 89.62 72 VAL B C 1
ATOM 5811 O O . VAL B 1 72 ? 31.531 -23.922 -11.547 1 89.62 72 VAL B O 1
ATOM 5814 N N . ASN B 1 73 ? 33.625 -24.75 -10.93 1 89.19 73 ASN B N 1
ATOM 5815 C CA . ASN B 1 73 ? 34.156 -24.594 -12.281 1 89.19 73 ASN B CA 1
ATOM 5816 C C . ASN B 1 73 ? 33.938 -25.844 -13.125 1 89.19 73 ASN B C 1
ATOM 5818 O O . ASN B 1 73 ? 34.125 -26.953 -12.648 1 89.19 73 ASN B O 1
ATOM 5822 N N . GLY B 1 74 ? 33.406 -25.625 -14.227 1 91.44 74 GLY B N 1
ATOM 5823 C CA . GLY B 1 74 ? 33.219 -26.75 -15.117 1 91.44 74 GLY B CA 1
ATOM 5824 C C . GLY B 1 74 ? 31.859 -27.422 -14.953 1 91.44 74 GLY B C 1
ATOM 5825 O O . GLY B 1 74 ? 30.922 -26.812 -14.453 1 91.44 74 GLY B O 1
ATOM 5826 N N . ALA B 1 75 ? 31.812 -28.75 -15.453 1 94.88 75 ALA B N 1
ATOM 5827 C CA . ALA B 1 75 ? 30.547 -29.469 -15.453 1 94.88 75 ALA B CA 1
ATOM 5828 C C . ALA B 1 75 ? 30.5 -30.5 -14.328 1 94.88 75 ALA B C 1
ATOM 5830 O O . ALA B 1 75 ? 31.547 -30.906 -13.805 1 94.88 75 ALA B O 1
ATOM 5831 N N . ALA B 1 76 ? 29.359 -30.75 -13.875 1 95.69 76 ALA B N 1
ATOM 5832 C CA . ALA B 1 76 ? 29.094 -31.812 -12.914 1 95.69 76 ALA B CA 1
ATOM 5833 C C . ALA B 1 76 ? 28.156 -32.875 -13.5 1 95.69 76 ALA B C 1
ATOM 5835 O O . ALA B 1 76 ? 27.188 -32.531 -14.172 1 95.69 76 ALA B O 1
ATOM 5836 N N . TRP B 1 77 ? 28.547 -34.125 -13.305 1 96.06 77 TRP B N 1
ATOM 5837 C CA . TRP B 1 77 ? 27.719 -35.219 -13.766 1 96.06 77 TRP B CA 1
ATOM 5838 C C . TRP B 1 77 ? 27.047 -35.906 -12.586 1 96.06 77 TRP B C 1
ATOM 5840 O O . TRP B 1 77 ? 27.688 -36.281 -11.602 1 96.06 77 TRP B O 1
ATOM 5850 N N . LEU B 1 78 ? 25.797 -36.062 -12.719 1 95.94 78 LEU B N 1
ATOM 5851 C CA . LEU B 1 78 ? 25.031 -36.781 -11.711 1 95.94 78 LEU B CA 1
ATOM 5852 C C . LEU B 1 78 ? 24.469 -38.094 -12.297 1 95.94 78 LEU B C 1
ATOM 5854 O O . LEU B 1 78 ? 24.016 -38.094 -13.438 1 95.94 78 LEU B O 1
ATOM 5858 N N . ARG B 1 79 ? 24.5 -39.094 -11.539 1 95.25 79 ARG B N 1
ATOM 5859 C CA . ARG B 1 79 ? 23.969 -40.375 -11.922 1 95.25 79 ARG B CA 1
ATOM 5860 C C . ARG B 1 79 ? 22.922 -40.875 -10.914 1 95.25 79 ARG B C 1
ATOM 5862 O O . ARG B 1 79 ? 23.156 -40.844 -9.703 1 95.25 79 ARG B O 1
ATOM 5869 N N . LEU B 1 80 ? 21.797 -41.188 -11.367 1 93.69 80 LEU B N 1
ATOM 5870 C CA . LEU B 1 80 ? 20.75 -41.719 -10.5 1 93.69 80 LEU B CA 1
ATOM 5871 C C . LEU B 1 80 ? 20.031 -42.875 -11.18 1 93.69 80 LEU B C 1
ATOM 5873 O O . LEU B 1 80 ? 19.828 -42.875 -12.398 1 93.69 80 LEU B O 1
ATOM 5877 N N . THR B 1 81 ? 19.672 -43.875 -10.422 1 94.38 81 THR B N 1
ATOM 5878 C CA . THR B 1 81 ? 18.938 -45.031 -10.906 1 94.38 81 THR B CA 1
ATOM 5879 C C . THR B 1 81 ? 17.531 -45.062 -10.312 1 94.38 81 THR B C 1
ATOM 5881 O O . THR B 1 81 ? 17.359 -45 -9.094 1 94.38 81 THR B O 1
ATOM 5884 N N . VAL B 1 82 ? 16.578 -45.188 -11.203 1 95 82 VAL B N 1
ATOM 5885 C CA . VAL B 1 82 ? 15.18 -45.125 -10.773 1 95 82 VAL B CA 1
ATOM 5886 C C . VAL B 1 82 ? 14.445 -46.375 -11.219 1 95 82 VAL B C 1
ATOM 5888 O O . VAL B 1 82 ? 14.68 -46.875 -12.32 1 95 82 VAL B O 1
ATOM 5891 N N . THR B 1 83 ? 13.57 -46.844 -10.312 1 94.25 83 THR B N 1
ATOM 5892 C CA . THR B 1 83 ? 12.719 -48 -10.633 1 94.25 83 THR B CA 1
ATOM 5893 C C . THR B 1 83 ? 11.25 -47.625 -10.453 1 94.25 83 THR B C 1
ATOM 5895 O O . THR B 1 83 ? 10.844 -47.156 -9.391 1 94.25 83 THR B O 1
ATOM 5898 N N . ARG B 1 84 ? 10.5 -47.844 -11.484 1 93.12 84 ARG B N 1
ATOM 5899 C CA . ARG B 1 84 ? 9.07 -47.562 -11.453 1 93.12 84 ARG B CA 1
ATOM 5900 C C . ARG B 1 84 ? 8.266 -48.844 -11.227 1 93.12 84 ARG B C 1
ATOM 5902 O O . ARG B 1 84 ? 8.352 -49.781 -12.016 1 93.12 84 ARG B O 1
ATOM 5909 N N . PRO B 1 85 ? 7.457 -48.875 -10.234 1 92.5 85 PRO B N 1
ATOM 5910 C CA . PRO B 1 85 ? 6.539 -50 -10.109 1 92.5 85 PRO B CA 1
ATOM 5911 C C . PRO B 1 85 ? 5.438 -50 -11.164 1 92.5 85 PRO B C 1
ATOM 5913 O O . PRO B 1 85 ? 5.129 -48.938 -11.727 1 92.5 85 PRO B O 1
ATOM 5916 N N . ALA B 1 86 ? 4.77 -51.062 -11.383 1 90.25 86 ALA B N 1
ATOM 5917 C CA . ALA B 1 86 ? 3.738 -51.188 -12.406 1 90.25 86 ALA B CA 1
ATOM 5918 C C . ALA B 1 86 ? 2.498 -50.375 -12.047 1 90.25 86 ALA B C 1
ATOM 5920 O O . ALA B 1 86 ? 1.746 -49.969 -12.93 1 90.25 86 ALA B O 1
ATOM 5921 N N . SER B 1 87 ? 2.35 -50.156 -10.805 1 86.75 87 SER B N 1
ATOM 5922 C CA . SER B 1 87 ? 1.167 -49.438 -10.336 1 86.75 87 SER B CA 1
ATOM 5923 C C . SER B 1 87 ? 1.296 -47.938 -10.57 1 86.75 87 SER B C 1
ATOM 5925 O O . SER B 1 87 ? 0.294 -47.219 -10.602 1 86.75 87 SER B O 1
ATOM 5927 N N . ALA B 1 88 ? 2.496 -47.562 -10.82 1 88.06 88 ALA B N 1
ATOM 5928 C CA . ALA B 1 88 ? 2.744 -46.125 -11 1 88.06 88 ALA B CA 1
ATOM 5929 C C . ALA B 1 88 ? 2.541 -45.719 -12.461 1 88.06 88 ALA B C 1
ATOM 5931 O O . ALA B 1 88 ? 2.725 -46.531 -13.367 1 88.06 88 ALA B O 1
ATOM 5932 N N . PRO B 1 89 ? 2.162 -44.531 -12.656 1 85.56 89 PRO B N 1
ATOM 5933 C CA . PRO B 1 89 ? 1.995 -44.062 -14.031 1 85.56 89 PRO B CA 1
ATOM 5934 C C . PRO B 1 89 ? 3.295 -44.125 -14.836 1 85.56 89 PRO B C 1
ATOM 5936 O O . PRO B 1 89 ? 4.379 -43.938 -14.266 1 85.56 89 PRO B O 1
ATOM 5939 N N . PRO B 1 90 ? 3.225 -44.25 -16.078 1 85.81 90 PRO B N 1
ATOM 5940 C CA . PRO B 1 90 ? 4.422 -44.406 -16.906 1 85.81 90 PRO B CA 1
ATOM 5941 C C . PRO B 1 90 ? 5.203 -43.094 -17.047 1 85.81 90 PRO B C 1
ATOM 5943 O O . PRO B 1 90 ? 6.414 -43.125 -17.281 1 85.81 90 PRO B O 1
ATOM 5946 N N . MET B 1 91 ? 4.496 -42.031 -16.938 1 88.69 91 MET B N 1
ATOM 5947 C CA . MET B 1 91 ? 5.164 -40.719 -17.125 1 88.69 91 MET B CA 1
ATOM 5948 C C . MET B 1 91 ? 5.5 -40.094 -15.773 1 88.69 91 MET B C 1
ATOM 5950 O O . MET B 1 91 ? 4.641 -40 -14.891 1 88.69 91 MET B O 1
ATOM 5954 N N . TRP B 1 92 ? 6.727 -39.719 -15.586 1 93.44 92 TRP B N 1
ATOM 5955 C CA . TRP B 1 92 ? 7.191 -39 -14.398 1 93.44 92 TRP B CA 1
ATOM 5956 C C . TRP B 1 92 ? 7.98 -37.75 -14.789 1 93.44 92 TRP B C 1
ATOM 5958 O O . TRP B 1 92 ? 8.375 -37.594 -15.945 1 93.44 92 TRP B O 1
ATOM 5968 N N . LEU B 1 93 ? 8.07 -36.875 -13.836 1 95.5 93 LEU B N 1
ATOM 5969 C CA . LEU B 1 93 ? 8.781 -35.625 -14.07 1 95.5 93 LEU B CA 1
ATOM 5970 C C . LEU B 1 93 ? 9.938 -35.469 -13.094 1 95.5 93 LEU B C 1
ATOM 5972 O O . LEU B 1 93 ? 9.781 -35.688 -11.898 1 95.5 93 LEU B O 1
ATOM 5976 N N . LEU B 1 94 ? 11.094 -35.156 -13.57 1 96.75 94 LEU B N 1
ATOM 5977 C CA . LEU B 1 94 ? 12.25 -34.844 -12.742 1 96.75 94 LEU B CA 1
ATOM 5978 C C . LEU B 1 94 ? 12.484 -33.312 -12.703 1 96.75 94 LEU B C 1
ATOM 5980 O O . LEU B 1 94 ? 12.75 -32.688 -13.734 1 96.75 94 LEU B O 1
ATOM 5984 N N . GLU B 1 95 ? 12.367 -32.781 -11.562 1 96.81 95 GLU B N 1
ATOM 5985 C CA . GLU B 1 95 ? 12.539 -31.328 -11.398 1 96.81 95 GLU B CA 1
ATOM 5986 C C . GLU B 1 95 ? 13.844 -31.016 -10.68 1 96.81 95 GLU B C 1
ATOM 5988 O O . GLU B 1 95 ? 14.148 -31.609 -9.648 1 96.81 95 GLU B O 1
ATOM 5993 N N . LEU B 1 96 ? 14.609 -30.125 -11.242 1 96.75 96 LEU B N 1
ATOM 5994 C CA . LEU B 1 96 ? 15.711 -29.469 -10.555 1 96.75 96 LEU B CA 1
ATOM 5995 C C . LEU B 1 96 ? 15.289 -28.078 -10.07 1 96.75 96 LEU B C 1
ATOM 5997 O O . LEU B 1 96 ? 15.156 -27.156 -10.875 1 96.75 96 LEU B O 1
ATOM 6001 N N . ARG B 1 97 ? 15.125 -27.953 -8.805 1 94.19 97 ARG B N 1
ATOM 6002 C CA . ARG B 1 97 ? 14.547 -26.734 -8.242 1 94.19 97 ARG B CA 1
ATOM 6003 C C . ARG B 1 97 ? 15.562 -25.594 -8.219 1 94.19 97 ARG B C 1
ATOM 6005 O O . ARG B 1 97 ? 16.031 -25.203 -7.152 1 94.19 97 ARG B O 1
ATOM 6012 N N . SER B 1 98 ? 15.914 -25.109 -9.312 1 93.44 98 SER B N 1
ATOM 6013 C CA . SER B 1 98 ? 16.781 -23.953 -9.523 1 93.44 98 SER B CA 1
ATOM 6014 C C . SER B 1 98 ? 16.594 -23.359 -10.914 1 93.44 98 SER B C 1
ATOM 6016 O O . SER B 1 98 ? 17.094 -23.875 -11.898 1 93.44 98 SER B O 1
ATOM 6018 N N . PRO B 1 99 ? 15.977 -22.25 -10.945 1 93.81 99 PRO B N 1
ATOM 6019 C CA . PRO B 1 99 ? 15.68 -21.656 -12.25 1 93.81 99 PRO B CA 1
ATOM 6020 C C . PRO B 1 99 ? 16.922 -21.062 -12.922 1 93.81 99 PRO B C 1
ATOM 6022 O O . PRO B 1 99 ? 16.891 -20.781 -14.125 1 93.81 99 PRO B O 1
ATOM 6025 N N . LEU B 1 100 ? 18.016 -20.953 -12.234 1 92.94 100 LEU B N 1
ATOM 6026 C CA . LEU B 1 100 ? 19.141 -20.188 -12.758 1 92.94 100 LEU B CA 1
ATOM 6027 C C . LEU B 1 100 ? 20.25 -21.125 -13.258 1 92.94 100 LEU B C 1
ATOM 6029 O O . LEU B 1 100 ? 21.344 -20.672 -13.602 1 92.94 100 LEU B O 1
ATOM 6033 N N . LEU B 1 101 ? 19.922 -22.438 -13.289 1 95.25 101 LEU B N 1
ATOM 6034 C CA . LEU B 1 101 ? 20.906 -23.344 -13.883 1 95.25 101 LEU B CA 1
ATOM 6035 C C . LEU B 1 101 ? 21.062 -23.047 -15.375 1 95.25 101 LEU B C 1
ATOM 6037 O O . LEU B 1 101 ? 20.094 -22.828 -16.078 1 95.25 101 LEU B O 1
ATOM 6041 N N . ASN B 1 102 ? 22.25 -23.047 -15.852 1 93.81 102 ASN B N 1
ATOM 6042 C CA . ASN B 1 102 ? 22.531 -22.578 -17.203 1 93.81 102 ASN B CA 1
ATOM 6043 C C . ASN B 1 102 ? 22.328 -23.703 -18.234 1 93.81 102 ASN B C 1
ATOM 6045 O O . ASN B 1 102 ? 21.328 -23.719 -18.938 1 93.81 102 ASN B O 1
ATOM 6049 N N . ASP B 1 103 ? 23.141 -24.688 -18.203 1 94.5 103 ASP B N 1
ATOM 6050 C CA . ASP B 1 103 ? 23.078 -25.812 -19.141 1 94.5 103 ASP B CA 1
ATOM 6051 C C . ASP B 1 103 ? 22.844 -27.125 -18.391 1 94.5 103 ASP B C 1
ATOM 6053 O O . ASP B 1 103 ? 23.719 -27.594 -17.672 1 94.5 103 ASP B O 1
ATOM 6057 N N . VAL B 1 104 ? 21.688 -27.656 -18.656 1 97 104 VAL B N 1
ATOM 6058 C CA . VAL B 1 104 ? 21.344 -28.938 -18.047 1 97 104 VAL B CA 1
ATOM 6059 C C . VAL B 1 104 ? 20.906 -29.922 -19.125 1 97 104 VAL B C 1
ATOM 6061 O O . VAL B 1 104 ? 20.016 -29.625 -19.922 1 97 104 VAL B O 1
ATOM 6064 N N . THR B 1 105 ? 21.531 -31.031 -19.156 1 97.12 105 THR B N 1
ATOM 6065 C CA . THR B 1 105 ? 21.172 -32.062 -20.125 1 97.12 105 THR B CA 1
ATOM 6066 C C . THR B 1 105 ? 20.922 -33.406 -19.438 1 97.12 105 THR B C 1
ATOM 6068 O O . THR B 1 105 ? 21.766 -33.844 -18.656 1 97.12 105 THR B O 1
ATOM 6071 N N . LEU B 1 106 ? 19.812 -33.938 -19.672 1 97.62 106 LEU B N 1
ATOM 6072 C CA . LEU B 1 106 ? 19.469 -35.25 -19.141 1 97.62 106 LEU B CA 1
ATOM 6073 C C . LEU B 1 106 ? 19.625 -36.344 -20.219 1 97.62 106 LEU B C 1
ATOM 6075 O O . LEU B 1 106 ? 19.125 -36.188 -21.328 1 97.62 106 LEU B O 1
ATOM 6079 N N . TYR B 1 107 ? 20.328 -37.406 -19.891 1 96.56 107 TYR B N 1
ATOM 6080 C CA . TYR B 1 107 ? 20.516 -38.562 -20.766 1 96.56 107 TYR B CA 1
ATOM 6081 C C . TYR B 1 107 ? 19.75 -39.781 -20.266 1 96.56 107 TYR B C 1
ATOM 6083 O O . TYR B 1 107 ? 20 -40.25 -19.156 1 96.56 107 TYR B O 1
ATOM 6091 N N . VAL B 1 108 ? 18.844 -40.219 -21.078 1 94.88 108 VAL B N 1
ATOM 6092 C CA . VAL B 1 108 ? 18.031 -41.406 -20.75 1 94.88 108 VAL B CA 1
ATOM 6093 C C . VAL B 1 108 ? 18.391 -42.562 -21.672 1 94.88 108 VAL B C 1
ATOM 6095 O O . VAL B 1 108 ? 18.344 -42.406 -22.906 1 94.88 108 VAL B O 1
ATOM 6098 N N . PRO B 1 109 ? 18.672 -43.656 -21.062 1 92.06 109 PRO B N 1
ATOM 6099 C CA . PRO B 1 109 ? 19.047 -44.781 -21.922 1 92.06 109 PRO B CA 1
ATOM 6100 C C . PRO B 1 109 ? 17.859 -45.344 -22.688 1 92.06 109 PRO B C 1
ATOM 6102 O O . PRO B 1 109 ? 16.75 -45.438 -22.156 1 92.06 109 PRO B O 1
ATOM 6105 N N . GLN B 1 110 ? 18.094 -45.656 -23.969 1 89 110 GLN B N 1
ATOM 6106 C CA . GLN B 1 110 ? 17.094 -46.281 -24.812 1 89 110 GLN B CA 1
ATOM 6107 C C . GLN B 1 110 ? 17.438 -47.75 -25.062 1 89 110 GLN B C 1
ATOM 6109 O O . GLN B 1 110 ? 18.578 -48.156 -24.891 1 89 110 GLN B O 1
ATOM 6114 N N . PRO B 1 111 ? 16.453 -48.594 -25.344 1 83.75 111 PRO B N 1
ATOM 6115 C CA . PRO B 1 111 ? 16.703 -50.031 -25.578 1 83.75 111 PRO B CA 1
ATOM 6116 C C . PRO B 1 111 ? 17.734 -50.281 -26.672 1 83.75 111 PRO B C 1
ATOM 6118 O O . PRO B 1 111 ? 18.438 -51.281 -26.656 1 83.75 111 PRO B O 1
ATOM 6121 N N . GLY B 1 112 ? 18.062 -49.531 -27.594 1 82.25 112 GLY B N 1
ATOM 6122 C CA . GLY B 1 112 ? 19.031 -49.719 -28.672 1 82.25 112 GLY B CA 1
ATOM 6123 C C . GLY B 1 112 ? 20.438 -49.25 -28.281 1 82.25 112 GLY B C 1
ATOM 6124 O O . GLY B 1 112 ? 21.359 -49.375 -29.078 1 82.25 112 GLY B O 1
ATOM 6125 N N . GLY B 1 113 ? 20.688 -48.938 -27 1 80.94 113 GLY B N 1
ATOM 6126 C CA . GLY B 1 113 ? 21.984 -48.531 -26.531 1 80.94 113 GLY B CA 1
ATOM 6127 C C . GLY B 1 113 ? 22.25 -47.062 -26.688 1 80.94 113 GLY B C 1
ATOM 6128 O O . GLY B 1 113 ? 23.281 -46.562 -26.219 1 80.94 113 GLY B O 1
ATOM 6129 N N . GLU B 1 114 ? 21.375 -46.406 -27.344 1 89.12 114 GLU B N 1
ATOM 6130 C CA . GLU B 1 114 ? 21.531 -44.969 -27.516 1 89.12 114 GLU B CA 1
ATOM 6131 C C . GLU B 1 114 ? 20.875 -44.188 -26.375 1 89.12 114 GLU B C 1
ATOM 6133 O O . GLU B 1 114 ? 20.156 -44.781 -25.547 1 89.12 114 GLU B O 1
ATOM 6138 N N . TYR B 1 115 ? 21.328 -42.938 -26.172 1 93.06 115 TYR B N 1
ATOM 6139 C CA . TYR B 1 115 ? 20.766 -42.094 -25.141 1 93.06 115 TYR B CA 1
ATOM 6140 C C . TYR B 1 115 ? 19.875 -41 -25.75 1 93.06 115 TYR B C 1
ATOM 6142 O O . TYR B 1 115 ? 20.25 -40.375 -26.75 1 93.06 115 TYR B O 1
ATOM 6150 N N . GLN B 1 116 ? 18.734 -40.906 -25.25 1 93.44 116 GLN B N 1
ATOM 6151 C CA . GLN B 1 116 ? 17.891 -39.781 -25.594 1 93.44 116 GLN B CA 1
ATOM 6152 C C . GLN B 1 116 ? 18.281 -38.531 -24.797 1 93.44 116 GLN B C 1
ATOM 6154 O O . GLN B 1 116 ? 18.391 -38.594 -23.562 1 93.44 116 GLN B O 1
ATOM 6159 N N . ARG B 1 117 ? 18.5 -37.469 -25.469 1 94.62 117 ARG B N 1
ATOM 6160 C CA . ARG B 1 117 ? 18.969 -36.219 -24.828 1 94.62 117 ARG B CA 1
ATOM 6161 C C . ARG B 1 117 ? 17.828 -35.25 -24.609 1 94.62 117 ARG B C 1
ATOM 6163 O O . ARG B 1 117 ? 17.062 -34.969 -25.531 1 94.62 117 ARG B O 1
ATOM 6170 N N . HIS B 1 118 ? 17.656 -34.844 -23.406 1 95.5 118 HIS B N 1
ATOM 6171 C CA . HIS B 1 118 ? 16.75 -33.75 -23.047 1 95.5 118 HIS B CA 1
ATOM 6172 C C . HIS B 1 118 ? 17.516 -32.531 -22.531 1 95.5 118 HIS B C 1
ATOM 6174 O O . HIS B 1 118 ? 18.375 -32.656 -21.656 1 95.5 118 HIS B O 1
ATOM 6180 N N . VAL B 1 119 ? 17.25 -31.375 -23.078 1 95.06 119 VAL B N 1
ATOM 6181 C CA . VAL B 1 119 ? 18.016 -30.188 -22.719 1 95.06 119 VAL B CA 1
ATOM 6182 C C . VAL B 1 119 ? 17.125 -29.203 -21.969 1 95.06 119 VAL B C 1
ATOM 6184 O O . VAL B 1 119 ? 15.922 -29.125 -22.219 1 95.06 119 VAL B O 1
ATOM 6187 N N . ALA B 1 120 ? 17.656 -28.578 -21 1 95.12 120 ALA B N 1
ATOM 6188 C CA . ALA B 1 120 ? 17.047 -27.5 -20.219 1 95.12 120 ALA B CA 1
ATOM 6189 C C . ALA B 1 120 ? 18.078 -26.5 -19.75 1 95.12 120 ALA B C 1
ATOM 6191 O O . ALA B 1 120 ? 19.25 -26.562 -20.141 1 95.12 120 ALA B O 1
ATOM 6192 N N . GLY B 1 121 ? 17.672 -25.469 -18.969 1 93.31 121 GLY B N 1
ATOM 6193 C CA . GLY B 1 121 ? 18.562 -24.406 -18.516 1 93.31 121 GLY B CA 1
ATOM 6194 C C . GLY B 1 121 ? 18.125 -23.031 -18.969 1 93.31 121 GLY B C 1
ATOM 6195 O O . GLY B 1 121 ? 17.312 -22.906 -19.891 1 93.31 121 GLY B O 1
ATOM 6196 N N . ASP B 1 122 ? 18.734 -22.062 -18.375 1 92.12 122 ASP B N 1
ATOM 6197 C CA . ASP B 1 122 ? 18.234 -20.703 -18.594 1 92.12 122 ASP B CA 1
ATOM 6198 C C . ASP B 1 122 ? 18.969 -20.047 -19.766 1 92.12 122 ASP B C 1
ATOM 6200 O O . ASP B 1 122 ? 18.828 -18.844 -19.984 1 92.12 122 ASP B O 1
ATOM 6204 N N . ARG B 1 123 ? 19.812 -20.859 -20.516 1 91.5 123 ARG B N 1
ATOM 6205 C CA . ARG B 1 123 ? 20.5 -20.297 -21.688 1 91.5 123 ARG B CA 1
ATOM 6206 C C . ARG B 1 123 ? 19.812 -20.75 -22.984 1 91.5 123 ARG B C 1
ATOM 6208 O O . ARG B 1 123 ? 20.188 -20.312 -24.062 1 91.5 123 ARG B O 1
ATOM 6215 N N . LYS B 1 124 ? 18.859 -21.594 -22.812 1 92.06 124 LYS B N 1
ATOM 6216 C CA . LYS B 1 124 ? 18.078 -22.062 -23.969 1 92.06 124 LYS B CA 1
ATOM 6217 C C . LYS B 1 124 ? 16.672 -21.484 -23.938 1 92.06 124 LYS B C 1
ATOM 6219 O O . LYS B 1 124 ? 16.109 -21.25 -22.875 1 92.06 124 LYS B O 1
ATOM 6224 N N . PRO B 1 125 ? 16.141 -21.266 -25.172 1 92.62 125 PRO B N 1
ATOM 6225 C CA . PRO B 1 125 ? 14.75 -20.797 -25.188 1 92.62 125 PRO B CA 1
ATOM 6226 C C . PRO B 1 125 ? 13.789 -21.781 -24.516 1 92.62 125 PRO B C 1
ATOM 6228 O O . PRO B 1 125 ? 14.008 -22.984 -24.547 1 92.62 125 PRO B O 1
ATOM 6231 N N . VAL B 1 126 ? 12.766 -21.266 -23.953 1 91 126 VAL B N 1
ATOM 6232 C CA . VAL B 1 126 ? 11.82 -22.047 -23.156 1 91 126 VAL B CA 1
ATOM 6233 C C . VAL B 1 126 ? 11.141 -23.094 -24.031 1 91 126 VAL B C 1
ATOM 6235 O O . VAL B 1 126 ? 10.812 -24.188 -23.547 1 91 126 VAL B O 1
ATOM 6238 N N . GLU B 1 127 ? 11 -22.844 -25.281 1 88.5 127 GLU B N 1
ATOM 6239 C CA . GLU B 1 127 ? 10.297 -23.734 -26.203 1 88.5 127 GLU B CA 1
ATOM 6240 C C . GLU B 1 127 ? 11.062 -25.031 -26.391 1 88.5 127 GLU B C 1
ATOM 6242 O O . GLU B 1 127 ? 10.469 -26.062 -26.75 1 88.5 127 GLU B O 1
ATOM 6247 N N . GLN B 1 128 ? 12.32 -25.047 -26.109 1 90.06 128 GLN B N 1
ATOM 6248 C CA . GLN B 1 128 ? 13.148 -26.219 -26.328 1 90.06 128 GLN B CA 1
ATOM 6249 C C . GLN B 1 128 ? 13.094 -27.156 -25.125 1 90.06 128 GLN B C 1
ATOM 6251 O O . GLN B 1 128 ? 13.523 -28.312 -25.219 1 90.06 128 GLN B O 1
ATOM 6256 N N . ARG B 1 129 ? 12.516 -26.688 -24.109 1 92.19 129 ARG B N 1
ATOM 6257 C CA . ARG B 1 129 ? 12.422 -27.5 -22.891 1 92.19 129 ARG B CA 1
ATOM 6258 C C . ARG B 1 129 ? 11.234 -28.453 -22.969 1 92.19 129 ARG B C 1
ATOM 6260 O O . ARG B 1 129 ? 10.281 -28.219 -23.719 1 92.19 129 ARG B O 1
ATOM 6267 N N . ASP B 1 130 ? 11.344 -29.484 -22.234 1 91.5 130 ASP B N 1
ATOM 6268 C CA . ASP B 1 130 ? 10.25 -30.453 -22.188 1 91.5 130 ASP B CA 1
ATOM 6269 C C . ASP B 1 130 ? 8.977 -29.812 -21.641 1 91.5 130 ASP B C 1
ATOM 6271 O O . ASP B 1 130 ? 7.883 -30.062 -22.156 1 91.5 130 ASP B O 1
ATOM 6275 N N . ILE B 1 131 ? 9.156 -29.031 -20.609 1 91.19 131 ILE B N 1
ATOM 6276 C CA . ILE B 1 131 ? 8.047 -28.344 -19.969 1 91.19 131 ILE B CA 1
ATOM 6277 C C . ILE B 1 131 ? 8.391 -26.859 -19.797 1 91.19 131 ILE B C 1
ATOM 6279 O O . ILE B 1 131 ? 9.477 -26.516 -19.328 1 91.19 131 ILE B O 1
ATOM 6283 N N . ALA B 1 132 ? 7.461 -26.031 -20.234 1 90.62 132 ALA B N 1
ATOM 6284 C CA . ALA B 1 132 ? 7.66 -24.594 -20.062 1 90.62 132 ALA B CA 1
ATOM 6285 C C . ALA B 1 132 ? 7.398 -24.172 -18.625 1 90.62 132 ALA B C 1
ATOM 6287 O O . ALA B 1 132 ? 6.273 -23.812 -18.266 1 90.62 132 ALA B O 1
ATOM 6288 N N . TYR B 1 133 ? 8.352 -24.297 -17.844 1 91.19 133 TYR B N 1
ATOM 6289 C CA . TYR B 1 133 ? 8.297 -24 -16.422 1 91.19 133 TYR B CA 1
ATOM 6290 C C . TYR B 1 133 ? 9.562 -23.297 -15.953 1 91.19 133 TYR B C 1
ATOM 6292 O O . TYR B 1 133 ? 10.57 -23.281 -16.656 1 91.19 133 TYR B O 1
ATOM 6300 N N . ARG B 1 134 ? 9.469 -22.641 -14.93 1 92.44 134 ARG B N 1
ATOM 6301 C CA . ARG B 1 134 ? 10.555 -21.812 -14.438 1 92.44 134 ARG B CA 1
ATOM 6302 C C . ARG B 1 134 ? 11.789 -22.641 -14.117 1 92.44 134 ARG B C 1
ATOM 6304 O O . ARG B 1 134 ? 12.922 -22.219 -14.375 1 92.44 134 ARG B O 1
ATOM 6311 N N . ASN B 1 135 ? 11.617 -23.812 -13.555 1 94.94 135 ASN B N 1
ATOM 6312 C CA . ASN B 1 135 ? 12.711 -24.734 -13.258 1 94.94 135 ASN B CA 1
ATOM 6313 C C . ASN B 1 135 ? 12.922 -25.734 -14.391 1 94.94 135 ASN B C 1
ATOM 6315 O O . ASN B 1 135 ? 12 -26 -15.18 1 94.94 135 ASN B O 1
ATOM 6319 N N . PRO B 1 136 ? 14.117 -26.219 -14.523 1 96 136 PRO B N 1
ATOM 6320 C CA . PRO B 1 136 ? 14.289 -27.359 -15.422 1 96 136 PRO B CA 1
ATOM 6321 C C . PRO B 1 136 ? 13.484 -28.578 -14.984 1 96 136 PRO B C 1
ATOM 6323 O O . PRO B 1 136 ? 13.672 -29.078 -13.875 1 96 136 PRO B O 1
ATOM 6326 N N . VAL B 1 137 ? 12.609 -28.953 -15.828 1 96.75 137 VAL B N 1
ATOM 6327 C CA . VAL B 1 137 ? 11.781 -30.125 -15.594 1 96.75 137 VAL B CA 1
ATOM 6328 C C . VAL B 1 137 ? 11.859 -31.062 -16.797 1 96.75 137 VAL B C 1
ATOM 6330 O O . VAL B 1 137 ? 11.609 -30.641 -17.938 1 96.75 137 VAL B O 1
ATOM 6333 N N . PHE B 1 138 ? 12.195 -32.312 -16.562 1 96.75 138 PHE B N 1
ATOM 6334 C CA . PHE B 1 138 ? 12.352 -33.281 -17.625 1 96.75 138 PHE B CA 1
ATOM 6335 C C . PHE B 1 138 ? 11.234 -34.312 -17.578 1 96.75 138 PHE B C 1
ATOM 6337 O O . PHE B 1 138 ? 10.852 -34.781 -16.5 1 96.75 138 PHE B O 1
ATOM 6344 N N . ARG B 1 139 ? 10.727 -34.625 -18.75 1 93.56 139 ARG B N 1
ATOM 6345 C CA . ARG B 1 139 ? 9.742 -35.719 -18.875 1 93.56 139 ARG B CA 1
ATOM 6346 C C . ARG B 1 139 ? 10.43 -37.062 -19.016 1 93.56 139 ARG B C 1
ATOM 6348 O O . ARG B 1 139 ? 11.289 -37.25 -19.875 1 93.56 139 ARG B O 1
ATOM 6355 N N . LEU B 1 140 ? 10.031 -37.938 -18.125 1 93.25 140 LEU B N 1
ATOM 6356 C CA . LEU B 1 140 ? 10.617 -39.281 -18.125 1 93.25 140 LEU B CA 1
ATOM 6357 C C . LEU B 1 140 ? 9.547 -40.344 -18.422 1 93.25 140 LEU B C 1
ATOM 6359 O O . LEU B 1 140 ? 8.516 -40.406 -17.75 1 93.25 140 LEU B O 1
ATOM 6363 N N . ASP B 1 141 ? 9.734 -41.062 -19.469 1 89.69 141 ASP B N 1
ATOM 6364 C CA . ASP B 1 141 ? 8.938 -42.25 -19.734 1 89.69 141 ASP B CA 1
ATOM 6365 C C . ASP B 1 141 ? 9.656 -43.5 -19.25 1 89.69 141 ASP B C 1
ATOM 6367 O O . ASP B 1 141 ? 10.578 -43.969 -19.922 1 89.69 141 ASP B O 1
ATOM 6371 N N . LEU B 1 142 ? 9.227 -44.125 -18.172 1 91.31 142 LEU B N 1
ATOM 6372 C CA . LEU B 1 142 ? 9.945 -45.219 -17.516 1 91.31 142 LEU B CA 1
ATOM 6373 C C . LEU B 1 142 ? 9.219 -46.531 -17.719 1 91.31 142 LEU B C 1
ATOM 6375 O O . LEU B 1 142 ? 7.996 -46.625 -17.578 1 91.31 142 LEU B O 1
ATOM 6379 N N . PRO B 1 143 ? 9.969 -47.5 -18.094 1 89.81 143 PRO B N 1
ATOM 6380 C CA . PRO B 1 143 ? 9.359 -48.844 -18.172 1 89.81 143 PRO B CA 1
ATOM 6381 C C . PRO B 1 143 ? 9.031 -49.438 -16.797 1 89.81 143 PRO B C 1
ATOM 6383 O O . PRO B 1 143 ? 9.625 -49.031 -15.797 1 89.81 143 PRO B O 1
ATOM 6386 N N . ALA B 1 144 ? 8.086 -50.375 -16.797 1 91.56 144 ALA B N 1
ATOM 6387 C CA . ALA B 1 144 ? 7.648 -50.969 -15.531 1 91.56 144 ALA B CA 1
ATOM 6388 C C . ALA B 1 144 ? 8.617 -52.062 -15.062 1 91.56 144 ALA B C 1
ATOM 6390 O O . ALA B 1 144 ? 9.016 -52.906 -15.836 1 91.56 144 ALA B O 1
ATOM 6391 N N . GLY B 1 145 ? 8.984 -51.938 -13.766 1 89.56 145 GLY B N 1
ATOM 6392 C CA . GLY B 1 145 ? 9.695 -53 -13.086 1 89.56 145 GLY B CA 1
ATOM 6393 C C . GLY B 1 145 ? 11.164 -53.094 -13.461 1 89.56 145 GLY B C 1
ATOM 6394 O O . GLY B 1 145 ? 11.852 -54.031 -13.07 1 89.56 145 GLY B O 1
ATOM 6395 N N . GLN B 1 146 ? 11.688 -52.219 -14.195 1 90.56 146 GLN B N 1
ATOM 6396 C CA . GLN B 1 146 ? 13.086 -52.25 -14.602 1 90.56 146 GLN B CA 1
ATOM 6397 C C . GLN B 1 146 ? 13.812 -50.969 -14.148 1 90.56 146 GLN B C 1
ATOM 6399 O O . GLN B 1 146 ? 13.32 -49.875 -14.352 1 90.56 146 GLN B O 1
ATOM 6404 N N . PRO B 1 147 ? 14.914 -51.219 -13.516 1 92.62 147 PRO B N 1
ATOM 6405 C CA . PRO B 1 147 ? 15.68 -50.031 -13.125 1 92.62 147 PRO B CA 1
ATOM 6406 C C . PRO B 1 147 ? 16.281 -49.312 -14.312 1 92.62 147 PRO B C 1
ATOM 6408 O O . PRO B 1 147 ? 16.781 -49.938 -15.25 1 92.62 147 PRO B O 1
ATOM 6411 N N . VAL B 1 148 ? 16.203 -48.031 -14.352 1 93.69 148 VAL B N 1
ATOM 6412 C CA . VAL B 1 148 ? 16.766 -47.188 -15.398 1 93.69 148 VAL B CA 1
ATOM 6413 C C . VAL B 1 148 ? 17.766 -46.188 -14.789 1 93.69 148 VAL B C 1
ATOM 6415 O O . VAL B 1 148 ? 17.453 -45.469 -13.852 1 93.69 148 VAL B O 1
ATOM 6418 N N . THR B 1 149 ? 19.016 -46.219 -15.312 1 93.5 149 THR B N 1
ATOM 6419 C CA . THR B 1 149 ? 20.047 -45.312 -14.844 1 93.5 149 THR B CA 1
ATOM 6420 C C . THR B 1 149 ? 20.078 -44.031 -15.68 1 93.5 149 THR B C 1
ATOM 6422 O O . THR B 1 149 ? 20.281 -44.094 -16.891 1 93.5 149 THR B O 1
ATOM 6425 N N . LEU B 1 150 ? 19.859 -42.969 -15.023 1 95.38 150 LEU B N 1
ATOM 6426 C CA . LEU B 1 150 ? 19.844 -41.656 -15.672 1 95.38 150 LEU B CA 1
ATOM 6427 C C . LEU B 1 150 ? 21.141 -40.906 -15.414 1 95.38 150 LEU B C 1
ATOM 6429 O O . LEU B 1 150 ? 21.719 -41 -14.336 1 95.38 150 LEU B O 1
ATOM 6433 N N . TYR B 1 151 ? 21.594 -40.125 -16.391 1 95.88 151 TYR B N 1
ATOM 6434 C CA . TYR B 1 151 ? 22.766 -39.281 -16.25 1 95.88 151 TYR B CA 1
ATOM 6435 C C . TYR B 1 151 ? 22.391 -37.812 -16.484 1 95.88 151 TYR B C 1
ATOM 6437 O O . TYR B 1 151 ? 21.688 -37.5 -17.438 1 95.88 151 TYR B O 1
ATOM 6445 N N . LEU B 1 152 ? 22.797 -36.969 -15.594 1 96.56 152 LEU B N 1
ATOM 6446 C CA . LEU B 1 152 ? 22.562 -35.531 -15.695 1 96.56 152 LEU B CA 1
ATOM 6447 C C . LEU B 1 152 ? 23.891 -34.781 -15.805 1 96.56 152 LEU B C 1
ATOM 6449 O O . LEU B 1 152 ? 24.766 -34.938 -14.969 1 96.56 152 LEU B O 1
ATOM 6453 N N . ARG B 1 153 ? 24 -34.031 -16.844 1 96.94 153 ARG B N 1
ATOM 6454 C CA . ARG B 1 153 ? 25.156 -33.125 -16.984 1 96.94 153 ARG B CA 1
ATOM 6455 C C . ARG B 1 153 ? 24.766 -31.688 -16.734 1 96.94 153 ARG B C 1
ATOM 6457 O O . ARG B 1 153 ? 23.891 -31.141 -17.406 1 96.94 153 ARG B O 1
ATOM 6464 N N . ILE B 1 154 ? 25.422 -31.031 -15.773 1 96.56 154 ILE B N 1
ATOM 6465 C CA . ILE B 1 154 ? 25.094 -29.672 -15.414 1 96.56 154 ILE B CA 1
ATOM 6466 C C . ILE B 1 154 ? 26.328 -28.781 -15.523 1 96.56 154 ILE B C 1
ATOM 6468 O O . ILE B 1 154 ? 27.375 -29.109 -14.969 1 96.56 154 ILE B O 1
ATOM 6472 N N . ARG B 1 155 ? 26.234 -27.797 -16.266 1 94.38 155 ARG B N 1
ATOM 6473 C CA . ARG B 1 155 ? 27.219 -26.719 -16.344 1 94.38 155 ARG B CA 1
ATOM 6474 C C . ARG B 1 155 ? 26.578 -25.359 -16.078 1 94.38 155 ARG B C 1
ATOM 6476 O O . ARG B 1 155 ? 25.688 -24.938 -16.812 1 94.38 155 ARG B O 1
ATOM 6483 N N . SER B 1 156 ? 27.016 -24.703 -15.023 1 93 156 SER B N 1
ATOM 6484 C CA . SER B 1 156 ? 26.375 -23.453 -14.641 1 93 156 SER B CA 1
ATOM 6485 C C . SER B 1 156 ? 27.359 -22.5 -13.992 1 93 156 SER B C 1
ATOM 6487 O O . SER B 1 156 ? 28.25 -22.922 -13.25 1 93 156 SER B O 1
ATOM 6489 N N . THR B 1 157 ? 27.203 -21.172 -14.336 1 89.19 157 THR B N 1
ATOM 6490 C CA . THR B 1 157 ? 27.969 -20.125 -13.656 1 89.19 157 THR B CA 1
ATOM 6491 C C . THR B 1 157 ? 27.234 -19.672 -12.391 1 89.19 157 THR B C 1
ATOM 6493 O O . THR B 1 157 ? 27.828 -19.016 -11.531 1 89.19 157 THR B O 1
ATOM 6496 N N . SER B 1 158 ? 26 -20.047 -12.336 1 90.62 158 SER B N 1
ATOM 6497 C CA . SER B 1 158 ? 25.234 -19.828 -11.109 1 90.62 158 SER B CA 1
ATOM 6498 C C . SER B 1 158 ? 25.391 -21 -10.148 1 90.62 158 SER B C 1
ATOM 6500 O O . SER B 1 158 ? 26.078 -21.969 -10.453 1 90.62 158 SER B O 1
ATOM 6502 N N . THR B 1 159 ? 24.844 -20.844 -9.008 1 92.5 159 THR B N 1
ATOM 6503 C CA . THR B 1 159 ? 25 -21.859 -7.969 1 92.5 159 THR B CA 1
ATOM 6504 C C . THR B 1 159 ? 24.391 -23.188 -8.398 1 92.5 159 THR B C 1
ATOM 6506 O O . THR B 1 159 ? 23.344 -23.219 -9.039 1 92.5 159 THR B O 1
ATOM 6509 N N . MET B 1 160 ? 25.125 -24.25 -8.18 1 94.81 160 MET B N 1
ATOM 6510 C CA . MET B 1 160 ? 24.641 -25.594 -8.469 1 94.81 160 MET B CA 1
ATOM 6511 C C . MET B 1 160 ? 24.125 -26.281 -7.207 1 94.81 160 MET B C 1
ATOM 6513 O O . MET B 1 160 ? 24.391 -27.469 -6.98 1 94.81 160 MET B O 1
ATOM 6517 N N . SER B 1 161 ? 23.562 -25.5 -6.324 1 93.81 161 SER B N 1
ATOM 6518 C CA . SER B 1 161 ? 22.844 -26 -5.16 1 93.81 161 SER B CA 1
ATOM 6519 C C . SER B 1 161 ? 21.344 -26.016 -5.41 1 93.81 161 SER B C 1
ATOM 6521 O O . SER B 1 161 ? 20.719 -24.953 -5.559 1 93.81 161 SER B O 1
ATOM 6523 N N . PHE B 1 162 ? 20.859 -27.203 -5.543 1 94.31 162 PHE B N 1
ATOM 6524 C CA . PHE B 1 162 ? 19.438 -27.328 -5.875 1 94.31 162 PHE B CA 1
ATOM 6525 C C . PHE B 1 162 ? 18.859 -28.641 -5.336 1 94.31 162 PHE B C 1
ATOM 6527 O O . PHE B 1 162 ? 19.609 -29.562 -5.043 1 94.31 162 PHE B O 1
ATOM 6534 N N . SER B 1 163 ? 17.578 -28.625 -5.145 1 94.81 163 SER B N 1
ATOM 6535 C CA . SER B 1 163 ? 16.891 -29.859 -4.789 1 94.81 163 SER B CA 1
ATOM 6536 C C . SER B 1 163 ? 16.406 -30.594 -6.031 1 94.81 163 SER B C 1
ATOM 6538 O O . SER B 1 163 ? 16.078 -29.969 -7.043 1 94.81 163 SER B O 1
ATOM 6540 N N . MET B 1 164 ? 16.438 -31.891 -5.977 1 95.44 164 MET B N 1
ATOM 6541 C CA . MET B 1 164 ? 15.898 -32.75 -7.031 1 95.44 164 MET B CA 1
ATOM 6542 C C . MET B 1 164 ? 14.672 -33.5 -6.543 1 95.44 164 MET B C 1
ATOM 6544 O O . MET B 1 164 ? 14.695 -34.094 -5.457 1 95.44 164 MET B O 1
ATOM 6548 N N . THR B 1 165 ? 13.688 -33.438 -7.328 1 96 165 THR B N 1
ATOM 6549 C CA . THR B 1 165 ? 12.469 -34.125 -6.938 1 96 165 THR B CA 1
ATOM 6550 C C . THR B 1 165 ? 11.828 -34.812 -8.141 1 96 165 THR B C 1
ATOM 6552 O O . THR B 1 165 ? 11.797 -34.281 -9.234 1 96 165 THR B O 1
ATOM 6555 N N . LEU B 1 166 ? 11.43 -36.062 -7.949 1 96.44 166 LEU B N 1
ATOM 6556 C CA . LEU B 1 166 ? 10.625 -36.781 -8.922 1 96.44 166 LEU B CA 1
ATOM 6557 C C . LEU B 1 166 ? 9.141 -36.656 -8.602 1 96.44 166 LEU B C 1
ATOM 6559 O O . LEU B 1 166 ? 8.734 -36.844 -7.449 1 96.44 166 LEU B O 1
ATOM 6563 N N . TRP B 1 167 ? 8.406 -36.281 -9.656 1 95.56 167 TRP B N 1
ATOM 6564 C CA . TRP B 1 167 ? 6.988 -36.031 -9.445 1 95.56 167 TRP B CA 1
ATOM 6565 C C . TRP B 1 167 ? 6.129 -36.875 -10.375 1 95.56 167 TRP B C 1
ATOM 6567 O O . TRP B 1 167 ? 6.473 -37.094 -11.539 1 95.56 167 TRP B O 1
ATOM 6577 N N . SER B 1 168 ? 5.008 -37.344 -9.789 1 92.56 168 SER B N 1
ATOM 6578 C CA . SER B 1 168 ? 3.904 -37.688 -10.68 1 92.56 168 SER B CA 1
ATOM 6579 C C . SER B 1 168 ? 3.229 -36.438 -11.234 1 92.56 168 SER B C 1
ATOM 6581 O O . SER B 1 168 ? 3.248 -35.406 -10.602 1 92.56 168 SER B O 1
ATOM 6583 N N . PRO B 1 169 ? 2.701 -36.531 -12.43 1 89.44 169 PRO B N 1
ATOM 6584 C CA . PRO B 1 169 ? 2.129 -35.312 -13.047 1 89.44 169 PRO B CA 1
ATOM 6585 C C . PRO B 1 169 ? 1.076 -34.656 -12.164 1 89.44 169 PRO B C 1
ATOM 6587 O O . PRO B 1 169 ? 1.052 -33.406 -12.047 1 89.44 169 PRO B O 1
ATOM 6590 N N . ASP B 1 170 ? 0.199 -35.375 -11.508 1 87.94 170 ASP B N 1
ATOM 6591 C CA . ASP B 1 170 ? -0.864 -34.812 -10.672 1 87.94 170 ASP B CA 1
ATOM 6592 C C . ASP B 1 170 ? -0.289 -34.062 -9.477 1 87.94 170 ASP B C 1
ATOM 6594 O O . ASP B 1 170 ? -0.735 -32.969 -9.156 1 87.94 170 ASP B O 1
ATOM 6598 N N . ALA B 1 171 ? 0.69 -34.719 -8.852 1 91.38 171 ALA B N 1
ATOM 6599 C CA . ALA B 1 171 ? 1.312 -34.062 -7.691 1 91.38 171 ALA B CA 1
ATOM 6600 C C . ALA B 1 171 ? 2.055 -32.812 -8.094 1 91.38 171 ALA B C 1
ATOM 6602 O O . ALA B 1 171 ? 2.055 -31.812 -7.352 1 91.38 171 ALA B O 1
ATOM 6603 N N . PHE B 1 172 ? 2.668 -32.812 -9.219 1 93.56 172 PHE B N 1
ATOM 6604 C CA . PHE B 1 172 ? 3.416 -31.656 -9.695 1 93.56 172 PHE B CA 1
ATOM 6605 C C . PHE B 1 172 ? 2.48 -30.484 -9.977 1 93.56 172 PHE B C 1
ATOM 6607 O O . PHE B 1 172 ? 2.803 -29.328 -9.664 1 93.56 172 PHE B O 1
ATOM 6614 N N . ILE B 1 173 ? 1.377 -30.766 -10.555 1 90.06 173 ILE B N 1
ATOM 6615 C CA . ILE B 1 173 ? 0.388 -29.75 -10.867 1 90.06 173 ILE B CA 1
ATOM 6616 C C . ILE B 1 173 ? -0.066 -29.047 -9.586 1 90.06 173 ILE B C 1
ATOM 6618 O O . ILE B 1 173 ? -0.1 -27.812 -9.523 1 90.06 173 ILE B O 1
ATOM 6622 N N . SER B 1 174 ? -0.395 -29.812 -8.586 1 88.44 174 SER B N 1
ATOM 6623 C CA . SER B 1 174 ? -0.844 -29.266 -7.309 1 88.44 174 SER B CA 1
ATOM 6624 C C . SER B 1 174 ? 0.252 -28.438 -6.648 1 88.44 174 SER B C 1
ATOM 6626 O O . SER B 1 174 ? -0.008 -27.344 -6.148 1 88.44 174 SER B O 1
ATOM 6628 N N . ALA B 1 175 ? 1.421 -28.953 -6.688 1 90.75 175 ALA B N 1
ATOM 6629 C CA . ALA B 1 175 ? 2.541 -28.281 -6.031 1 90.75 175 ALA B CA 1
ATOM 6630 C C . ALA B 1 175 ? 2.902 -26.984 -6.75 1 90.75 175 ALA B C 1
ATOM 6632 O O . ALA B 1 175 ? 3.182 -25.969 -6.109 1 90.75 175 ALA B O 1
ATOM 6633 N N . THR B 1 176 ? 2.934 -27.016 -8.039 1 90.75 176 THR B N 1
ATOM 6634 C CA . THR B 1 176 ? 3.318 -25.844 -8.828 1 90.75 176 THR B CA 1
ATOM 6635 C C . THR B 1 176 ? 2.27 -24.734 -8.711 1 90.75 176 THR B C 1
ATOM 6637 O O . THR B 1 176 ? 2.604 -23.547 -8.719 1 90.75 176 THR B O 1
ATOM 6640 N N . SER B 1 177 ? 1.029 -25.141 -8.664 1 89 177 SER B N 1
ATOM 6641 C CA . SER B 1 177 ? -0.034 -24.156 -8.484 1 89 177 SER B CA 1
ATOM 6642 C C . SER B 1 177 ? 0.116 -23.422 -7.156 1 89 177 SER B C 1
ATOM 6644 O O . SER B 1 177 ? 0.003 -22.203 -7.105 1 89 177 SER B O 1
ATOM 6646 N N . LYS B 1 178 ? 0.36 -24.141 -6.109 1 88.75 178 LYS B N 1
ATOM 6647 C CA . LYS B 1 178 ? 0.543 -23.531 -4.793 1 88.75 178 LYS B CA 1
ATOM 6648 C C . LYS B 1 178 ? 1.766 -22.625 -4.77 1 88.75 178 LYS B C 1
ATOM 6650 O O . LYS B 1 178 ? 1.698 -21.5 -4.266 1 88.75 178 LYS B O 1
ATOM 6655 N N . GLU B 1 179 ? 2.82 -23.125 -5.289 1 90.38 179 GLU B N 1
ATOM 6656 C CA . GLU B 1 179 ? 4.07 -22.375 -5.293 1 90.38 179 GLU B CA 1
ATOM 6657 C C . GLU B 1 179 ? 3.932 -21.094 -6.098 1 90.38 179 GLU B C 1
ATOM 6659 O O . GLU B 1 179 ? 4.383 -20.031 -5.66 1 90.38 179 GLU B O 1
ATOM 6664 N N . SER B 1 180 ? 3.354 -21.172 -7.258 1 90.12 180 SER B N 1
ATOM 6665 C CA . SER B 1 180 ? 3.172 -20.016 -8.109 1 90.12 180 SER B CA 1
ATOM 6666 C C . SER B 1 180 ? 2.268 -18.969 -7.445 1 90.12 180 SER B C 1
ATOM 6668 O O . SER B 1 180 ? 2.492 -17.766 -7.578 1 90.12 180 SER B O 1
ATOM 6670 N N . LEU B 1 181 ? 1.285 -19.469 -6.766 1 88.62 181 LEU B N 1
ATOM 6671 C CA . LEU B 1 181 ? 0.403 -18.562 -6.027 1 88.62 181 LEU B CA 1
ATOM 6672 C C . LEU B 1 181 ? 1.177 -17.797 -4.961 1 88.62 181 LEU B C 1
ATOM 6674 O O . LEU B 1 181 ? 1.008 -16.578 -4.82 1 88.62 181 LEU B O 1
ATOM 6678 N N . LEU B 1 182 ? 2.014 -18.438 -4.238 1 87.5 182 LEU B N 1
ATOM 6679 C CA . LEU B 1 182 ? 2.775 -17.828 -3.158 1 87.5 182 LEU B CA 1
ATOM 6680 C C . LEU B 1 182 ? 3.777 -16.812 -3.703 1 87.5 182 LEU B C 1
ATOM 6682 O O . LEU B 1 182 ? 3.947 -15.734 -3.135 1 87.5 182 LEU B O 1
ATOM 6686 N N . PHE B 1 183 ? 4.375 -17.125 -4.824 1 88.38 183 PHE B N 1
ATOM 6687 C CA . PHE B 1 183 ? 5.301 -16.188 -5.434 1 88.38 183 PHE B CA 1
ATOM 6688 C C . PHE B 1 183 ? 4.555 -14.984 -6.008 1 88.38 183 PHE B C 1
ATOM 6690 O O . PHE B 1 183 ? 5.062 -13.867 -5.988 1 88.38 183 PHE B O 1
ATOM 6697 N N . GLY B 1 184 ? 3.402 -15.297 -6.539 1 87.25 184 GLY B N 1
ATOM 6698 C CA . GLY B 1 184 ? 2.576 -14.188 -6.988 1 87.25 184 GLY B CA 1
ATOM 6699 C C . GLY B 1 184 ? 2.225 -13.211 -5.879 1 87.25 184 GLY B C 1
ATOM 6700 O O . GLY B 1 184 ? 2.27 -12 -6.074 1 87.25 184 GLY B O 1
ATOM 6701 N N . LEU B 1 185 ? 1.939 -13.797 -4.727 1 84.94 185 LEU B N 1
ATOM 6702 C CA . LEU B 1 185 ? 1.63 -12.961 -3.568 1 84.94 185 LEU B CA 1
ATOM 6703 C C . LEU B 1 185 ? 2.832 -12.109 -3.17 1 84.94 185 LEU B C 1
ATOM 6705 O O . LEU B 1 185 ? 2.688 -10.93 -2.863 1 84.94 185 LEU B O 1
ATOM 6709 N N . LEU B 1 186 ? 3.973 -12.695 -3.213 1 85.44 186 LEU B N 1
ATOM 6710 C CA . LEU B 1 186 ? 5.199 -11.992 -2.854 1 85.44 186 LEU B CA 1
ATOM 6711 C C . LEU B 1 186 ? 5.484 -10.859 -3.834 1 85.44 186 LEU B C 1
ATOM 6713 O O . LEU B 1 186 ? 5.801 -9.742 -3.422 1 85.44 186 LEU B O 1
ATOM 6717 N N . ASP B 1 187 ? 5.316 -11.062 -5.059 1 87.44 187 ASP B N 1
ATOM 6718 C CA . ASP B 1 187 ? 5.598 -10.062 -6.086 1 87.44 187 ASP B CA 1
ATOM 6719 C C . ASP B 1 187 ? 4.551 -8.953 -6.074 1 87.44 187 ASP B C 1
ATOM 6721 O O . ASP B 1 187 ? 4.871 -7.789 -6.332 1 87.44 187 ASP B O 1
ATOM 6725 N N . ALA B 1 188 ? 3.379 -9.352 -5.805 1 83.5 188 ALA B N 1
ATOM 6726 C CA . ALA B 1 188 ? 2.322 -8.344 -5.73 1 83.5 188 ALA B CA 1
ATOM 6727 C C . ALA B 1 188 ? 2.572 -7.371 -4.586 1 83.5 188 ALA B C 1
ATOM 6729 O O . ALA B 1 188 ? 2.25 -6.184 -4.688 1 83.5 188 ALA B O 1
ATOM 6730 N N . ALA B 1 189 ? 3.092 -7.938 -3.494 1 83.06 189 ALA B N 1
ATOM 6731 C CA . ALA B 1 189 ? 3.453 -7.062 -2.383 1 83.06 189 ALA B CA 1
ATOM 6732 C C . ALA B 1 189 ? 4.43 -5.98 -2.832 1 83.06 189 ALA B C 1
ATOM 6734 O O . ALA B 1 189 ? 4.309 -4.82 -2.428 1 83.06 189 ALA B O 1
ATOM 6735 N N . HIS B 1 190 ? 5.32 -6.316 -3.697 1 88.12 190 HIS B N 1
ATOM 6736 C CA . HIS B 1 190 ? 6.254 -5.336 -4.242 1 88.12 190 HIS B CA 1
ATOM 6737 C C . HIS B 1 190 ? 5.527 -4.293 -5.082 1 88.12 190 HIS B C 1
ATOM 6739 O O . HIS B 1 190 ? 5.836 -3.1 -5.008 1 88.12 190 HIS B O 1
ATOM 6745 N N . LEU B 1 191 ? 4.621 -4.73 -5.832 1 84.06 191 LEU B N 1
ATOM 6746 C CA . LEU B 1 191 ? 3.902 -3.824 -6.723 1 84.06 191 LEU B CA 1
ATOM 6747 C C . LEU B 1 191 ? 3.086 -2.814 -5.926 1 84.06 191 LEU B C 1
ATOM 6749 O O . LEU B 1 191 ? 3.045 -1.631 -6.27 1 84.06 191 LEU B O 1
ATOM 6753 N N . VAL B 1 192 ? 2.527 -3.268 -4.902 1 78.19 192 VAL B N 1
ATOM 6754 C CA . VAL B 1 192 ? 1.719 -2.389 -4.062 1 78.19 192 VAL B CA 1
ATOM 6755 C C . VAL B 1 192 ? 2.617 -1.368 -3.369 1 78.19 192 VAL B C 1
ATOM 6757 O O . VAL B 1 192 ? 2.277 -0.185 -3.293 1 78.19 192 VAL B O 1
ATOM 6760 N N . LEU B 1 193 ? 3.727 -1.859 -2.85 1 82.06 193 LEU B N 1
ATOM 6761 C CA . LEU B 1 193 ? 4.684 -0.956 -2.221 1 82.06 193 LEU B CA 1
ATOM 6762 C C . LEU B 1 193 ? 5.188 0.082 -3.217 1 82.06 193 LEU B C 1
ATOM 6764 O O . LEU B 1 193 ? 5.406 1.241 -2.855 1 82.06 193 LEU B O 1
ATOM 6768 N N . LEU B 1 194 ? 5.293 -0.329 -4.465 1 85.88 194 LEU B N 1
ATOM 6769 C CA . LEU B 1 194 ? 5.746 0.58 -5.512 1 85.88 194 LEU B CA 1
ATOM 6770 C C . LEU B 1 194 ? 4.703 1.658 -5.785 1 85.88 194 LEU B C 1
ATOM 6772 O O . LEU B 1 194 ? 5.039 2.842 -5.883 1 85.88 194 LEU B O 1
ATOM 6776 N N . VAL B 1 195 ? 3.5 1.273 -5.863 1 76.94 195 VAL B N 1
ATOM 6777 C CA . VAL B 1 195 ? 2.42 2.221 -6.121 1 76.94 195 VAL B CA 1
ATOM 6778 C C . VAL B 1 195 ? 2.295 3.191 -4.949 1 76.94 195 VAL B C 1
ATOM 6780 O O . VAL B 1 195 ? 2.15 4.398 -5.148 1 76.94 195 VAL B O 1
ATOM 6783 N N . SER B 1 196 ? 2.352 2.645 -3.762 1 73.31 196 SER B N 1
ATOM 6784 C CA . SER B 1 196 ? 2.266 3.471 -2.562 1 73.31 196 SER B CA 1
ATOM 6785 C C . SER B 1 196 ? 3.418 4.469 -2.494 1 73.31 196 SER B C 1
ATOM 6787 O O . SER B 1 196 ? 3.215 5.637 -2.156 1 73.31 196 SER B O 1
ATOM 6789 N N . SER B 1 197 ? 4.602 4.004 -2.826 1 80.38 197 SER B N 1
ATOM 6790 C CA . SER B 1 197 ? 5.773 4.875 -2.777 1 80.38 197 SER B CA 1
ATOM 6791 C C . SER B 1 197 ? 5.691 5.969 -3.836 1 80.38 197 SER B C 1
ATOM 6793 O O . SER B 1 197 ? 6.062 7.117 -3.578 1 80.38 197 SER B O 1
ATOM 6795 N N . LEU B 1 198 ? 5.234 5.605 -4.984 1 80.06 198 LEU B N 1
ATOM 6796 C CA . LEU B 1 198 ? 5.102 6.582 -6.059 1 80.06 198 LEU B CA 1
ATOM 6797 C C . LEU B 1 198 ? 4.043 7.629 -5.715 1 80.06 198 LEU B C 1
ATOM 6799 O O . LEU B 1 198 ? 4.219 8.812 -6.008 1 80.06 198 LEU B O 1
ATOM 6803 N N . TRP B 1 199 ? 3.045 7.145 -5.129 1 72.69 199 TRP B N 1
ATOM 6804 C CA . TRP B 1 199 ? 1.992 8.062 -4.703 1 72.69 199 TRP B CA 1
ATOM 6805 C C . TRP B 1 199 ? 2.51 9.023 -3.645 1 72.69 199 TRP B C 1
ATOM 6807 O O . TRP B 1 199 ? 2.266 10.234 -3.725 1 72.69 199 TRP B O 1
ATOM 6817 N N . LEU B 1 200 ? 3.133 8.531 -2.689 1 72.56 200 LEU B N 1
ATOM 6818 C CA . LEU B 1 200 ? 3.65 9.367 -1.609 1 72.56 200 LEU B CA 1
ATOM 6819 C C . LEU B 1 200 ? 4.73 10.312 -2.121 1 72.56 200 LEU B C 1
ATOM 6821 O O . LEU B 1 200 ? 4.84 11.445 -1.653 1 72.56 200 LEU B O 1
ATOM 6825 N N . PHE B 1 201 ? 5.48 9.859 -3.055 1 82.5 201 PHE B N 1
ATOM 6826 C CA . PHE B 1 201 ? 6.48 10.727 -3.668 1 82.5 201 PHE B CA 1
ATOM 6827 C C . PHE B 1 201 ? 5.816 11.898 -4.371 1 82.5 201 PHE B C 1
ATOM 6829 O O . PHE B 1 201 ? 6.301 13.031 -4.289 1 82.5 201 PHE B O 1
ATOM 6836 N N . ARG B 1 202 ? 4.789 11.688 -5.066 1 74.94 202 ARG B N 1
ATOM 6837 C CA . ARG B 1 202 ? 4.066 12.719 -5.797 1 74.94 202 ARG B CA 1
ATOM 6838 C C . ARG B 1 202 ? 3.449 13.734 -4.84 1 74.94 202 ARG B C 1
ATOM 6840 O O . ARG B 1 202 ? 3.479 14.938 -5.102 1 74.94 202 ARG B O 1
ATOM 6847 N N . VAL B 1 203 ? 3.012 13.219 -3.711 1 68.06 203 VAL B N 1
ATOM 6848 C CA . VAL B 1 203 ? 2.281 14.062 -2.77 1 68.06 203 VAL B CA 1
ATOM 6849 C C . VAL B 1 203 ? 3.266 14.852 -1.91 1 68.06 203 VAL B C 1
ATOM 6851 O O . VAL B 1 203 ? 3.076 16.047 -1.678 1 68.06 203 VAL B O 1
ATOM 6854 N N . THR B 1 204 ? 4.305 14.195 -1.4 1 70.31 204 THR B N 1
ATOM 6855 C CA . THR B 1 204 ? 5.207 14.836 -0.446 1 70.31 204 THR B CA 1
ATOM 6856 C C . THR B 1 204 ? 6.375 15.5 -1.165 1 70.31 204 THR B C 1
ATOM 6858 O O . THR B 1 204 ? 7.016 16.406 -0.62 1 70.31 204 THR B O 1
ATOM 6861 N N . ARG B 1 205 ? 6.809 14.992 -2.307 1 78.44 205 ARG B N 1
ATOM 6862 C CA . ARG B 1 205 ? 7.957 15.43 -3.094 1 78.44 205 ARG B CA 1
ATOM 6863 C C . ARG B 1 205 ? 9.258 15.227 -2.32 1 78.44 205 ARG B C 1
ATOM 6865 O O . ARG B 1 205 ? 10.219 15.977 -2.506 1 78.44 205 ARG B O 1
ATOM 6872 N N . ASP B 1 206 ? 9.172 14.234 -1.438 1 80.25 206 ASP B N 1
ATOM 6873 C CA . ASP B 1 206 ? 10.359 13.852 -0.685 1 80.25 206 ASP B CA 1
ATOM 6874 C C . ASP B 1 206 ? 11.156 12.773 -1.426 1 80.25 206 ASP B C 1
ATOM 6876 O O . ASP B 1 206 ? 10.594 11.773 -1.868 1 80.25 206 ASP B O 1
ATOM 6880 N N . ALA B 1 207 ? 12.391 13.008 -1.538 1 86.06 207 ALA B N 1
ATOM 6881 C CA . ALA B 1 207 ? 13.281 12.133 -2.295 1 86.06 207 ALA B CA 1
ATOM 6882 C C . ALA B 1 207 ? 13.375 10.75 -1.646 1 86.06 207 ALA B C 1
ATOM 6884 O O . ALA B 1 207 ? 13.695 9.766 -2.314 1 86.06 207 ALA B O 1
ATOM 6885 N N . SER B 1 208 ? 13.148 10.633 -0.36 1 85.75 208 SER B N 1
ATOM 6886 C CA . SER B 1 208 ? 13.203 9.344 0.32 1 85.75 208 SER B CA 1
ATOM 6887 C C . SER B 1 208 ? 12.219 8.352 -0.289 1 85.75 208 SER B C 1
ATOM 6889 O O . SER B 1 208 ? 12.531 7.176 -0.462 1 85.75 208 SER B O 1
ATOM 6891 N N . PHE B 1 209 ? 11.078 8.867 -0.655 1 84.62 209 PHE B N 1
ATOM 6892 C CA . PHE B 1 209 ? 10.07 7.996 -1.246 1 84.62 209 PHE B CA 1
ATOM 6893 C C . PHE B 1 209 ? 10.469 7.582 -2.656 1 84.62 209 PHE B C 1
ATOM 6895 O O . PHE B 1 209 ? 10.164 6.469 -3.092 1 84.62 209 PHE B O 1
ATOM 6902 N N . GLY B 1 210 ? 11.141 8.469 -3.365 1 89.44 210 GLY B N 1
ATOM 6903 C CA . GLY B 1 210 ? 11.633 8.125 -4.691 1 89.44 210 GLY B CA 1
ATOM 6904 C C . GLY B 1 210 ? 12.711 7.055 -4.672 1 89.44 210 GLY B C 1
ATOM 6905 O O . GLY B 1 210 ? 12.648 6.086 -5.438 1 89.44 210 GLY B O 1
ATOM 6906 N N . LEU B 1 211 ? 13.672 7.262 -3.797 1 92.62 211 LEU B N 1
ATOM 6907 C CA . LEU B 1 211 ? 14.75 6.285 -3.664 1 92.62 211 LEU B CA 1
ATOM 6908 C C . LEU B 1 211 ? 14.211 4.953 -3.162 1 92.62 211 LEU B C 1
ATOM 6910 O O . LEU B 1 211 ? 14.672 3.891 -3.59 1 92.62 211 LEU B O 1
ATOM 6914 N N . TYR B 1 212 ? 13.234 5.02 -2.291 1 93.5 212 TYR B N 1
ATOM 6915 C CA . TYR B 1 212 ? 12.57 3.807 -1.824 1 93.5 212 TYR B CA 1
ATOM 6916 C C . TYR B 1 212 ? 11.867 3.092 -2.973 1 93.5 212 TYR B C 1
ATOM 6918 O O . TYR B 1 212 ? 12 1.876 -3.129 1 93.5 212 TYR B O 1
ATOM 6926 N N . GLY B 1 213 ? 11.125 3.855 -3.766 1 91.81 213 GLY B N 1
ATOM 6927 C CA . GLY B 1 213 ? 10.477 3.285 -4.938 1 91.81 213 GLY B CA 1
ATOM 6928 C C . GLY B 1 213 ? 11.445 2.623 -5.895 1 91.81 213 GLY B C 1
ATOM 6929 O O . GLY B 1 213 ? 11.18 1.537 -6.41 1 91.81 213 GLY B O 1
ATOM 6930 N N . LEU B 1 214 ? 12.539 3.271 -6.098 1 93.81 214 LEU B N 1
ATOM 6931 C CA . LEU B 1 214 ? 13.57 2.709 -6.961 1 93.81 214 LEU B CA 1
ATOM 6932 C C . LEU B 1 214 ? 14.109 1.403 -6.383 1 93.81 214 LEU B C 1
ATOM 6934 O O . LEU B 1 214 ? 14.344 0.445 -7.121 1 93.81 214 LEU B O 1
ATOM 6938 N N . SER B 1 215 ? 14.32 1.362 -5.074 1 94.31 215 SER B N 1
ATOM 6939 C CA . SER B 1 215 ? 14.789 0.148 -4.41 1 94.31 215 SER B CA 1
ATOM 6940 C C . SER B 1 215 ? 13.781 -0.986 -4.566 1 94.31 215 SER B C 1
ATOM 6942 O O . SER B 1 215 ? 14.164 -2.145 -4.746 1 94.31 215 SER B O 1
ATOM 6944 N N . VAL B 1 216 ? 12.547 -0.672 -4.527 1 93.44 216 VAL B N 1
ATOM 6945 C CA . VAL B 1 216 ? 11.492 -1.674 -4.664 1 93.44 216 VAL B CA 1
ATOM 6946 C C . VAL B 1 216 ? 11.484 -2.225 -6.09 1 93.44 216 VAL B C 1
ATOM 6948 O O . VAL B 1 216 ? 11.352 -3.434 -6.297 1 93.44 216 VAL B O 1
ATOM 6951 N N . ILE B 1 217 ? 11.664 -1.339 -7.07 1 94.12 217 ILE B N 1
ATOM 6952 C CA . ILE B 1 217 ? 11.68 -1.754 -8.469 1 94.12 217 ILE B CA 1
ATOM 6953 C C . ILE B 1 217 ? 12.844 -2.711 -8.711 1 94.12 217 ILE B C 1
ATOM 6955 O O . ILE B 1 217 ? 12.664 -3.768 -9.32 1 94.12 217 ILE B O 1
ATOM 6959 N N . VAL B 1 218 ? 13.945 -2.328 -8.234 1 94.69 218 VAL B N 1
ATOM 6960 C CA . VAL B 1 218 ? 15.156 -3.125 -8.43 1 94.69 218 VAL B CA 1
ATOM 6961 C C . VAL B 1 218 ? 15 -4.477 -7.738 1 94.69 218 VAL B C 1
ATOM 6963 O O . VAL B 1 218 ? 15.367 -5.516 -8.297 1 94.69 218 VAL B O 1
ATOM 6966 N N . ASN B 1 219 ? 14.461 -4.496 -6.59 1 93.88 219 ASN B N 1
ATOM 6967 C CA . ASN B 1 219 ? 14.25 -5.742 -5.855 1 93.88 219 ASN B CA 1
ATOM 6968 C C . ASN B 1 219 ? 13.203 -6.625 -6.539 1 93.88 219 ASN B C 1
ATOM 6970 O O . ASN B 1 219 ? 13.328 -7.852 -6.535 1 93.88 219 ASN B O 1
ATOM 6974 N N . LEU B 1 220 ? 12.164 -6 -7.035 1 92.94 220 LEU B N 1
ATOM 6975 C CA . LEU B 1 220 ? 11.133 -6.746 -7.758 1 92.94 220 LEU B CA 1
ATOM 6976 C C . LEU B 1 220 ? 11.727 -7.438 -8.977 1 92.94 220 LEU B C 1
ATOM 6978 O O . LEU B 1 220 ? 11.469 -8.625 -9.211 1 92.94 220 LEU B O 1
ATOM 6982 N N . LEU B 1 221 ? 12.5 -6.719 -9.727 1 94.81 221 LEU B N 1
ATOM 6983 C CA . LEU B 1 221 ? 13.125 -7.285 -10.922 1 94.81 221 LEU B CA 1
ATOM 6984 C C . LEU B 1 221 ? 14.086 -8.406 -10.555 1 94.81 221 LEU B C 1
ATOM 6986 O O . LEU B 1 221 ? 14.164 -9.422 -11.25 1 94.81 221 LEU B O 1
ATOM 6990 N N . THR B 1 222 ? 14.773 -8.18 -9.492 1 94.44 222 THR B N 1
ATOM 6991 C CA . THR B 1 222 ? 15.688 -9.211 -9.016 1 94.44 222 THR B CA 1
ATOM 6992 C C . THR B 1 222 ? 14.914 -10.461 -8.602 1 94.44 222 THR B C 1
ATOM 6994 O O . THR B 1 222 ? 15.312 -11.578 -8.938 1 94.44 222 THR B O 1
ATOM 6997 N N . ALA B 1 223 ? 13.859 -10.281 -7.875 1 93 223 ALA B N 1
ATOM 6998 C CA . ALA B 1 223 ? 13.047 -11.414 -7.43 1 93 223 ALA B CA 1
ATOM 6999 C C . ALA B 1 223 ? 12.453 -12.156 -8.617 1 93 223 ALA B C 1
ATOM 7001 O O . ALA B 1 223 ? 12.516 -13.391 -8.68 1 93 223 ALA B O 1
ATOM 7002 N N . LEU B 1 224 ? 11.922 -11.422 -9.609 1 93.69 224 LEU B N 1
ATOM 7003 C CA . LEU B 1 224 ? 11.336 -12.023 -10.805 1 93.69 224 LEU B CA 1
ATOM 7004 C C . LEU B 1 224 ? 12.391 -12.781 -11.602 1 93.69 224 LEU B C 1
ATOM 7006 O O . LEU B 1 224 ? 12.109 -13.852 -12.148 1 93.69 224 LEU B O 1
ATOM 7010 N N . GLY B 1 225 ? 13.523 -12.188 -11.633 1 94.06 225 GLY B N 1
ATOM 7011 C CA . GLY B 1 225 ? 14.609 -12.844 -12.344 1 94.06 225 GLY B CA 1
ATOM 7012 C C . GLY B 1 225 ? 15.148 -14.062 -11.625 1 94.06 225 GLY B C 1
ATOM 7013 O O . GLY B 1 225 ? 15.391 -15.102 -12.25 1 94.06 225 GLY B O 1
ATOM 7014 N N . ALA B 1 226 ? 15.32 -13.977 -10.367 1 92.81 226 ALA B N 1
ATOM 7015 C CA . ALA B 1 226 ? 15.859 -15.078 -9.57 1 92.81 226 ALA B CA 1
ATOM 7016 C C . ALA B 1 226 ? 14.898 -16.266 -9.555 1 92.81 226 ALA B C 1
ATOM 7018 O O . ALA B 1 226 ? 15.328 -17.422 -9.484 1 92.81 226 ALA B O 1
ATOM 7019 N N . GLU B 1 227 ? 13.648 -15.969 -9.633 1 92.31 227 GLU B N 1
ATOM 7020 C CA . GLU B 1 227 ? 12.656 -17.031 -9.594 1 92.31 227 GLU B CA 1
ATOM 7021 C C . GLU B 1 227 ? 12.344 -17.547 -10.992 1 92.31 227 GLU B C 1
ATOM 7023 O O . GLU B 1 227 ? 11.562 -18.5 -11.156 1 92.31 227 GLU B O 1
ATOM 7028 N N . GLY B 1 228 ? 12.914 -16.984 -11.992 1 94.06 228 GLY B N 1
ATOM 7029 C CA . GLY B 1 228 ? 12.805 -17.5 -13.344 1 94.06 228 GLY B CA 1
ATOM 7030 C C . GLY B 1 228 ? 11.586 -16.984 -14.086 1 94.06 228 GLY B C 1
ATOM 7031 O O . GLY B 1 228 ? 11.273 -17.438 -15.188 1 94.06 228 GLY B O 1
ATOM 7032 N N . TYR B 1 229 ? 10.898 -15.992 -13.578 1 93.56 229 TYR B N 1
ATOM 7033 C CA . TYR B 1 229 ? 9.664 -15.531 -14.203 1 93.56 229 TYR B CA 1
ATOM 7034 C C . TYR B 1 229 ? 9.961 -14.586 -15.359 1 93.56 229 TYR B C 1
ATOM 7036 O O . TYR B 1 229 ? 9.188 -14.508 -16.312 1 93.56 229 TYR B O 1
ATOM 7044 N N . ILE B 1 230 ? 11.078 -13.852 -15.289 1 93.75 230 ILE B N 1
ATOM 7045 C CA . ILE B 1 230 ? 11.461 -13.039 -16.438 1 93.75 230 ILE B CA 1
ATOM 7046 C C . ILE B 1 230 ? 11.75 -13.938 -17.641 1 93.75 230 ILE B C 1
ATOM 7048 O O . ILE B 1 230 ? 11.312 -13.664 -18.75 1 93.75 230 ILE B O 1
ATOM 7052 N N . TYR B 1 231 ? 12.406 -15.039 -17.344 1 93.06 231 TYR B N 1
ATOM 7053 C CA . TYR B 1 231 ? 12.773 -16.016 -18.375 1 93.06 231 TYR B CA 1
ATOM 7054 C C . TYR B 1 231 ? 11.547 -16.719 -18.922 1 93.06 231 TYR B C 1
ATOM 7056 O O . TYR B 1 231 ? 11.391 -16.859 -20.125 1 93.06 231 TYR B O 1
ATOM 7064 N N . GLN B 1 232 ? 10.688 -17.094 -18.062 1 92 232 GLN B N 1
ATOM 7065 C CA . GLN B 1 232 ? 9.547 -17.922 -18.453 1 92 232 GLN B CA 1
ATOM 7066 C C . GLN B 1 232 ? 8.477 -17.078 -19.156 1 92 232 GLN B C 1
ATOM 7068 O O . GLN B 1 232 ? 7.918 -17.5 -20.172 1 92 232 GLN B O 1
ATOM 7073 N N . TYR B 1 233 ? 8.227 -15.805 -18.688 1 90.31 233 TYR B N 1
ATOM 7074 C CA . TYR B 1 233 ? 7.035 -15.102 -19.141 1 90.31 233 TYR B CA 1
ATOM 7075 C C . TYR B 1 233 ? 7.406 -13.836 -19.922 1 90.31 233 TYR B C 1
ATOM 7077 O O . TYR B 1 233 ? 6.742 -13.484 -20.891 1 90.31 233 TYR B O 1
ATOM 7085 N N . LEU B 1 234 ? 8.398 -13.141 -19.562 1 89.69 234 LEU B N 1
ATOM 7086 C CA . LEU B 1 234 ? 8.68 -11.836 -20.141 1 89.69 234 LEU B CA 1
ATOM 7087 C C . LEU B 1 234 ? 9.586 -11.961 -21.359 1 89.69 234 LEU B C 1
ATOM 7089 O O . LEU B 1 234 ? 9.336 -11.328 -22.391 1 89.69 234 LEU B O 1
ATOM 7093 N N . LEU B 1 235 ? 10.648 -12.797 -21.203 1 92.69 235 LEU B N 1
ATOM 7094 C CA . LEU B 1 235 ? 11.617 -12.945 -22.281 1 92.69 235 LEU B CA 1
ATOM 7095 C C . LEU B 1 235 ? 11.938 -14.414 -22.531 1 92.69 235 LEU B C 1
ATOM 7097 O O . LEU B 1 235 ? 13.094 -14.82 -22.469 1 92.69 235 LEU B O 1
ATOM 7101 N N . PRO B 1 236 ? 10.953 -15.203 -22.953 1 89.94 236 PRO B N 1
ATOM 7102 C CA . PRO B 1 236 ? 11.164 -16.641 -23.109 1 89.94 236 PRO B CA 1
ATOM 7103 C C . PRO B 1 236 ? 12.078 -16.969 -24.297 1 89.94 236 PRO B C 1
ATOM 7105 O O . PRO B 1 236 ? 12.742 -18.016 -24.281 1 89.94 236 PRO B O 1
ATOM 7108 N N . ASP B 1 237 ? 12.188 -16.094 -25.281 1 92.38 237 ASP B N 1
ATOM 7109 C CA . ASP B 1 237 ? 12.961 -16.344 -26.484 1 92.38 237 ASP B CA 1
ATOM 7110 C C . ASP B 1 237 ? 14.336 -15.68 -26.422 1 92.38 237 ASP B C 1
ATOM 7112 O O . ASP B 1 237 ? 15.195 -15.914 -27.266 1 92.38 237 ASP B O 1
ATOM 7116 N N . PHE B 1 238 ? 14.484 -14.883 -25.375 1 92.94 238 PHE B N 1
ATOM 7117 C CA . PHE B 1 238 ? 15.734 -14.141 -25.25 1 92.94 238 PHE B CA 1
ATOM 7118 C C . PHE B 1 238 ? 16.391 -14.422 -23.906 1 92.94 238 PHE B C 1
ATOM 7120 O O . PHE B 1 238 ? 16.484 -13.539 -23.062 1 92.94 238 PHE B O 1
ATOM 7127 N N . PRO B 1 239 ? 16.969 -15.602 -23.812 1 92.5 239 PRO B N 1
ATOM 7128 C CA . PRO B 1 239 ? 17.531 -16 -22.531 1 92.5 239 PRO B CA 1
ATOM 7129 C C . PRO B 1 239 ? 18.672 -15.094 -22.078 1 92.5 239 PRO B C 1
ATOM 7131 O O . PRO B 1 239 ? 18.828 -14.836 -20.875 1 92.5 239 PRO B O 1
ATOM 7134 N N . VAL B 1 240 ? 19.516 -14.531 -22.953 1 90.94 240 VAL B N 1
ATOM 7135 C CA . VAL B 1 240 ? 20.641 -13.672 -22.609 1 90.94 240 VAL B CA 1
ATOM 7136 C C . VAL B 1 240 ? 20.141 -12.375 -22 1 90.94 240 VAL B C 1
ATOM 7138 O O . VAL B 1 240 ? 20.688 -11.883 -21.016 1 90.94 240 VAL B O 1
ATOM 7141 N N . ALA B 1 241 ? 19.078 -11.898 -22.641 1 94.12 241 ALA B N 1
ATOM 7142 C CA . ALA B 1 241 ? 18.484 -10.664 -22.125 1 94.12 241 ALA B CA 1
ATOM 7143 C C . ALA B 1 241 ? 17.875 -10.875 -20.75 1 94.12 241 ALA B C 1
ATOM 7145 O O . ALA B 1 241 ? 17.953 -10 -19.875 1 94.12 241 ALA B O 1
ATOM 7146 N N . SER B 1 242 ? 17.203 -12 -20.578 1 94 242 SER B N 1
ATOM 7147 C CA . SER B 1 242 ? 16.625 -12.312 -19.281 1 94 242 SER B CA 1
ATOM 7148 C C . SER B 1 242 ? 17.688 -12.383 -18.203 1 94 242 SER B C 1
ATOM 7150 O O . SER B 1 242 ? 17.516 -11.812 -17.125 1 94 242 SER B O 1
ATOM 7152 N N . ASN B 1 243 ? 18.766 -13 -18.484 1 93.06 243 ASN B N 1
ATOM 7153 C CA . ASN B 1 243 ? 19.859 -13.117 -17.531 1 93.06 243 ASN B CA 1
ATOM 7154 C C . ASN B 1 243 ? 20.484 -11.758 -17.234 1 93.06 243 ASN B C 1
ATOM 7156 O O . ASN B 1 243 ? 20.859 -11.484 -16.094 1 93.06 243 ASN B O 1
ATOM 7160 N N . ALA B 1 244 ? 20.578 -10.938 -18.219 1 94.56 244 ALA B N 1
ATOM 7161 C CA . ALA B 1 244 ? 21.156 -9.609 -18.047 1 94.56 244 ALA B CA 1
ATOM 7162 C C . ALA B 1 244 ? 20.297 -8.75 -17.125 1 94.56 244 ALA B C 1
ATOM 7164 O O . ALA B 1 244 ? 20.812 -8.047 -16.25 1 94.56 244 ALA B O 1
ATOM 7165 N N . ILE B 1 245 ? 19.016 -8.82 -17.344 1 95.38 245 ILE B N 1
ATOM 7166 C CA . ILE B 1 245 ? 18.109 -8.031 -16.531 1 95.38 245 ILE B CA 1
ATOM 7167 C C . ILE B 1 245 ? 18.203 -8.477 -15.078 1 95.38 245 ILE B C 1
ATOM 7169 O O . ILE B 1 245 ? 18.25 -7.645 -14.164 1 95.38 245 ILE B O 1
ATOM 7173 N N . TYR B 1 246 ? 18.234 -9.742 -14.875 1 94.75 246 TYR B N 1
ATOM 7174 C CA . TYR B 1 246 ? 18.359 -10.281 -13.523 1 94.75 246 TYR B CA 1
ATOM 7175 C C . TYR B 1 246 ? 19.656 -9.828 -12.875 1 94.75 246 TYR B C 1
ATOM 7177 O O . TYR B 1 246 ? 19.641 -9.25 -11.781 1 94.75 246 TYR B O 1
ATOM 7185 N N . LEU B 1 247 ? 20.781 -10 -13.547 1 94.88 247 LEU B N 1
ATOM 7186 C CA . LEU B 1 247 ? 22.078 -9.711 -12.977 1 94.88 247 LEU B CA 1
ATOM 7187 C C . LEU B 1 247 ? 22.25 -8.211 -12.727 1 94.88 247 LEU B C 1
ATOM 7189 O O . LEU B 1 247 ? 22.766 -7.809 -11.68 1 94.88 247 LEU B O 1
ATOM 7193 N N . LEU B 1 248 ? 21.781 -7.43 -13.641 1 96.06 248 LEU B N 1
ATOM 7194 C CA . LEU B 1 248 ? 21.922 -5.984 -13.484 1 96.06 248 LEU B CA 1
ATOM 7195 C C . LEU B 1 248 ? 21.062 -5.488 -12.32 1 96.06 248 LEU B C 1
ATOM 7197 O O . LEU B 1 248 ? 21.5 -4.621 -11.555 1 96.06 248 LEU B O 1
ATOM 7201 N N . SER B 1 249 ? 19.859 -6 -12.25 1 96.06 249 SER B N 1
ATOM 7202 C CA . SER B 1 249 ? 19 -5.605 -11.133 1 96.06 249 SER B CA 1
ATOM 7203 C C . SER B 1 249 ? 19.594 -6.031 -9.797 1 96.06 249 SER B C 1
ATOM 7205 O O . SER B 1 249 ? 19.562 -5.273 -8.828 1 96.06 249 SER B O 1
ATOM 7207 N N . TRP B 1 250 ? 20.141 -7.207 -9.797 1 95.19 250 TRP B N 1
ATOM 7208 C CA . TRP B 1 250 ? 20.766 -7.723 -8.578 1 95.19 250 TRP B CA 1
ATOM 7209 C C . TRP B 1 250 ? 21.969 -6.879 -8.18 1 95.19 250 TRP B C 1
ATOM 7211 O O . TRP B 1 250 ? 22.141 -6.551 -7.004 1 95.19 250 TRP B O 1
ATOM 7221 N N . LEU B 1 251 ? 22.781 -6.48 -9.109 1 96.88 251 LEU B N 1
ATOM 7222 C CA . LEU B 1 251 ? 23.969 -5.672 -8.852 1 96.88 251 LEU B CA 1
ATOM 7223 C C . LEU B 1 251 ? 23.578 -4.273 -8.375 1 96.88 251 LEU B C 1
ATOM 7225 O O . LEU B 1 251 ? 24.266 -3.697 -7.523 1 96.88 251 LEU B O 1
ATOM 7229 N N . LEU B 1 252 ? 22.5 -3.771 -8.883 1 95.88 252 LEU B N 1
ATOM 7230 C CA . LEU B 1 252 ? 22.078 -2.414 -8.555 1 95.88 252 LEU B CA 1
ATOM 7231 C C . LEU B 1 252 ? 21.391 -2.373 -7.191 1 95.88 252 LEU B C 1
ATOM 7233 O O . LEU B 1 252 ? 21.219 -1.3 -6.609 1 95.88 252 LEU B O 1
ATOM 7237 N N . GLY B 1 253 ? 21.016 -3.502 -6.707 1 95 253 GLY B N 1
ATOM 7238 C CA . GLY B 1 253 ? 20.312 -3.557 -5.43 1 95 253 GLY B CA 1
ATOM 7239 C C . GLY B 1 253 ? 21.109 -2.938 -4.293 1 95 253 GLY B C 1
ATOM 7240 O O . GLY B 1 253 ? 20.562 -2.178 -3.49 1 95 253 GLY B O 1
ATOM 7241 N N . THR B 1 254 ? 22.391 -3.162 -4.242 1 95.44 254 THR B N 1
ATOM 7242 C CA . THR B 1 254 ? 23.234 -2.705 -3.143 1 95.44 254 THR B CA 1
ATOM 7243 C C . THR B 1 254 ? 23.438 -1.194 -3.205 1 95.44 254 THR B C 1
ATOM 7245 O O . THR B 1 254 ? 23.188 -0.49 -2.223 1 95.44 254 THR B O 1
ATOM 7248 N N . PRO B 1 255 ? 23.828 -0.599 -4.363 1 96.88 255 PRO B N 1
ATOM 7249 C CA . PRO B 1 255 ? 24 0.855 -4.418 1 96.88 255 PRO B CA 1
ATOM 7250 C C . PRO B 1 255 ? 22.688 1.61 -4.145 1 96.88 255 PRO B C 1
ATOM 7252 O O . PRO B 1 255 ? 22.688 2.602 -3.41 1 96.88 255 PRO B O 1
ATOM 7255 N N . VAL B 1 256 ? 21.594 1.154 -4.719 1 95.62 256 VAL B N 1
ATOM 7256 C CA . VAL B 1 256 ? 20.312 1.842 -4.539 1 95.62 256 VAL B CA 1
ATOM 7257 C C . VAL B 1 256 ? 19.859 1.723 -3.088 1 95.62 256 VAL B C 1
ATOM 7259 O O . VAL B 1 256 ? 19.359 2.688 -2.506 1 95.62 256 VAL B O 1
ATOM 7262 N N . GLY B 1 257 ? 20.031 0.523 -2.504 1 93.88 257 GLY B N 1
ATOM 7263 C CA . GLY B 1 257 ? 19.703 0.342 -1.098 1 93.88 257 GLY B CA 1
ATOM 7264 C C . GLY B 1 257 ? 20.531 1.223 -0.178 1 93.88 257 GLY B C 1
ATOM 7265 O O . GLY B 1 257 ? 20.016 1.774 0.794 1 93.88 257 GLY B O 1
ATOM 7266 N N . THR B 1 258 ? 21.797 1.382 -0.455 1 95.25 258 THR B N 1
ATOM 7267 C CA . THR B 1 258 ? 22.703 2.221 0.333 1 95.25 258 THR B CA 1
ATOM 7268 C C . THR B 1 258 ? 22.297 3.689 0.23 1 95.25 258 THR B C 1
ATOM 7270 O O . THR B 1 258 ? 22.25 4.398 1.238 1 95.25 258 THR B O 1
ATOM 7273 N N . LEU B 1 259 ? 21.953 4.094 -1.005 1 95 259 LEU B N 1
ATOM 7274 C CA . LEU B 1 259 ? 21.531 5.473 -1.219 1 95 259 LEU B CA 1
ATOM 7275 C C . LEU B 1 259 ? 20.25 5.777 -0.443 1 95 259 LEU B C 1
ATOM 7277 O O . LEU B 1 259 ? 20.141 6.828 0.192 1 95 259 LEU B O 1
ATOM 7281 N N . PHE B 1 260 ? 19.344 4.855 -0.4 1 94.69 260 PHE B N 1
ATOM 7282 C CA . PHE B 1 260 ? 18.078 5.027 0.29 1 94.69 260 PHE B CA 1
ATOM 7283 C C . PHE B 1 260 ? 18.281 5.105 1.798 1 94.69 260 PHE B C 1
ATOM 7285 O O . PHE B 1 260 ? 17.812 6.035 2.447 1 94.69 260 PHE B O 1
ATOM 7292 N N . THR B 1 261 ? 19 4.188 2.297 1 92.75 261 THR B N 1
ATOM 7293 C CA . THR B 1 261 ? 19.172 4.117 3.742 1 92.75 261 THR B CA 1
ATOM 7294 C C . THR B 1 261 ? 19.953 5.328 4.246 1 92.75 261 THR B C 1
ATOM 7296 O O . THR B 1 261 ? 19.625 5.895 5.293 1 92.75 261 THR B O 1
ATOM 7299 N N . ALA B 1 262 ? 21 5.734 3.488 1 93.56 262 ALA B N 1
ATOM 7300 C CA . ALA B 1 262 ? 21.797 6.902 3.865 1 93.56 262 ALA B CA 1
ATOM 7301 C C . ALA B 1 262 ? 20.938 8.172 3.852 1 93.56 262 ALA B C 1
ATOM 7303 O O . ALA B 1 262 ? 21.078 9.023 4.727 1 93.56 262 ALA B O 1
ATOM 7304 N N . HIS B 1 263 ? 20.094 8.211 2.838 1 91.69 263 HIS B N 1
ATOM 7305 C CA . HIS B 1 263 ? 19.203 9.367 2.752 1 91.69 263 HIS B CA 1
ATOM 7306 C C . HIS B 1 263 ? 18.203 9.383 3.902 1 91.69 263 HIS B C 1
ATOM 7308 O O . HIS B 1 263 ? 17.922 10.438 4.477 1 91.69 263 HIS B O 1
ATOM 7314 N N . TYR B 1 264 ? 17.656 8.289 4.277 1 90.5 264 TYR B N 1
ATOM 7315 C CA . TYR B 1 264 ? 16.703 8.18 5.375 1 90.5 264 TYR B CA 1
ATOM 7316 C C . TYR B 1 264 ? 17.344 8.594 6.695 1 90.5 264 TYR B C 1
ATOM 7318 O O . TYR B 1 264 ? 16.703 9.242 7.527 1 90.5 264 TYR B O 1
ATOM 7326 N N . LEU B 1 265 ? 18.625 8.234 6.844 1 89.75 265 LEU B N 1
ATOM 7327 C CA . LEU B 1 265 ? 19.328 8.523 8.086 1 89.75 265 LEU B CA 1
ATOM 7328 C C . LEU B 1 265 ? 19.844 9.961 8.094 1 89.75 265 LEU B C 1
ATOM 7330 O O . LEU B 1 265 ? 20.391 10.422 9.094 1 89.75 265 LEU B O 1
ATOM 7334 N N . GLY B 1 266 ? 19.734 10.633 6.961 1 88.94 266 GLY B N 1
ATOM 7335 C CA . GLY B 1 266 ? 20.156 12.016 6.883 1 88.94 266 GLY B CA 1
ATOM 7336 C C . GLY B 1 266 ? 21.672 12.18 6.84 1 88.94 266 GLY B C 1
ATOM 7337 O O . GLY B 1 266 ? 22.203 13.18 7.32 1 88.94 266 GLY B O 1
ATOM 7338 N N . LEU B 1 267 ? 22.297 11.273 6.23 1 91.44 267 LEU B N 1
ATOM 7339 C CA . LEU B 1 267 ? 23.766 11.258 6.281 1 91.44 267 LEU B CA 1
ATOM 7340 C C . LEU B 1 267 ? 24.344 12.164 5.203 1 91.44 267 LEU B C 1
ATOM 7342 O O . LEU B 1 267 ? 25.547 12.469 5.227 1 91.44 267 LEU B O 1
ATOM 7346 N N . PHE B 1 268 ? 23.516 12.562 4.297 1 90.69 268 PHE B N 1
ATOM 7347 C CA . PHE B 1 268 ? 24 13.43 3.229 1 90.69 268 PHE B CA 1
ATOM 7348 C C . PHE B 1 268 ? 24.062 14.883 3.688 1 90.69 268 PHE B C 1
ATOM 7350 O O . PHE B 1 268 ? 24.578 15.742 2.971 1 90.69 268 PHE B O 1
ATOM 7357 N N . ASN B 1 269 ? 23.484 15.008 4.883 1 84.25 269 ASN B N 1
ATOM 7358 C CA . ASN B 1 269 ? 23.516 16.359 5.445 1 84.25 269 ASN B CA 1
ATOM 7359 C C . ASN B 1 269 ? 24.484 16.453 6.617 1 84.25 269 ASN B C 1
ATOM 7361 O O . ASN B 1 269 ? 24.672 15.492 7.355 1 84.25 269 ASN B O 1
ATOM 7365 N N . GLY B 1 270 ? 25.469 17.359 6.488 1 81.56 270 GLY B N 1
ATOM 7366 C CA . GLY B 1 270 ? 26.297 17.609 7.66 1 81.56 270 GLY B CA 1
ATOM 7367 C C . GLY B 1 270 ? 27.719 17.094 7.508 1 81.56 270 GLY B C 1
ATOM 7368 O O . GLY B 1 270 ? 28.266 17.094 6.402 1 81.56 270 GLY B O 1
ATOM 7369 N N . ARG B 1 271 ? 28.359 16.641 8.711 1 84.5 271 ARG B N 1
ATOM 7370 C CA . ARG B 1 271 ? 29.766 16.297 8.789 1 84.5 271 ARG B CA 1
ATOM 7371 C C . ARG B 1 271 ? 30.031 14.953 8.094 1 84.5 271 ARG B C 1
ATOM 7373 O O . ARG B 1 271 ? 31.156 14.695 7.641 1 84.5 271 ARG B O 1
ATOM 7380 N N . TRP B 1 272 ? 28.984 14.141 7.891 1 88.75 272 TRP B N 1
ATOM 7381 C CA . TRP B 1 272 ? 29.156 12.805 7.344 1 88.75 272 TRP B CA 1
ATOM 7382 C C . TRP B 1 272 ? 28.859 12.781 5.848 1 88.75 272 TRP B C 1
ATOM 7384 O O . TRP B 1 272 ? 28.859 11.719 5.223 1 88.75 272 TRP B O 1
ATOM 7394 N N . ARG B 1 273 ? 28.781 13.812 5.215 1 92.69 273 ARG B N 1
ATOM 7395 C CA . ARG B 1 273 ? 28.391 13.906 3.811 1 92.69 273 ARG B CA 1
ATOM 7396 C C . ARG B 1 273 ? 29.453 13.297 2.902 1 92.69 273 ARG B C 1
ATOM 7398 O O . ARG B 1 273 ? 29.141 12.469 2.045 1 92.69 273 ARG B O 1
ATOM 7405 N N . ARG B 1 274 ? 30.75 13.68 3.148 1 93.56 274 ARG B N 1
ATOM 7406 C CA . ARG B 1 274 ? 31.828 13.242 2.26 1 93.56 274 ARG B CA 1
ATOM 7407 C C . ARG B 1 274 ? 32.031 11.734 2.348 1 93.56 274 ARG B C 1
ATOM 7409 O O . ARG B 1 274 ? 32.031 11.039 1.326 1 93.56 274 ARG B O 1
ATOM 7416 N N . PRO B 1 275 ? 32.094 11.188 3.596 1 93.94 275 PRO B N 1
ATOM 7417 C CA . PRO B 1 275 ? 32.25 9.734 3.664 1 93.94 275 PRO B CA 1
ATOM 7418 C C . PRO B 1 275 ? 31.016 8.992 3.121 1 93.94 275 PRO B C 1
ATOM 7420 O O . PRO B 1 275 ? 31.156 7.91 2.541 1 93.94 275 PRO B O 1
ATOM 7423 N N . THR B 1 276 ? 29.859 9.516 3.279 1 94.38 276 THR B N 1
ATOM 7424 C CA . THR B 1 276 ? 28.641 8.875 2.781 1 94.38 276 THR B CA 1
ATOM 7425 C C . THR B 1 276 ? 28.625 8.859 1.255 1 94.38 276 THR B C 1
ATOM 7427 O O . THR B 1 276 ? 28.281 7.848 0.642 1 94.38 276 THR B O 1
ATOM 7430 N N . ILE B 1 277 ? 29.047 9.977 0.653 1 95.5 277 ILE B N 1
ATOM 7431 C CA . ILE B 1 277 ? 29.109 10.047 -0.802 1 95.5 277 ILE B CA 1
ATOM 7432 C C . ILE B 1 277 ? 30.172 9.078 -1.32 1 95.5 277 ILE B C 1
ATOM 7434 O O . ILE B 1 277 ? 29.938 8.359 -2.295 1 95.5 277 ILE B O 1
ATOM 7438 N N . ALA B 1 278 ? 31.266 9.062 -0.64 1 96.44 278 ALA B N 1
ATOM 7439 C CA . ALA B 1 278 ? 32.344 8.164 -1.036 1 96.44 278 ALA B CA 1
ATOM 7440 C C . ALA B 1 278 ? 31.906 6.703 -0.94 1 96.44 278 ALA B C 1
ATOM 7442 O O . ALA B 1 278 ? 32.188 5.902 -1.841 1 96.44 278 ALA B O 1
ATOM 7443 N N . PHE B 1 279 ? 31.297 6.352 0.145 1 96.38 279 PHE B N 1
ATOM 7444 C CA . PHE B 1 279 ? 30.828 4.98 0.346 1 96.38 279 PHE B CA 1
ATOM 7445 C C . PHE B 1 279 ? 29.781 4.605 -0.687 1 96.38 279 PHE B C 1
ATOM 7447 O O . PHE B 1 279 ? 29.812 3.502 -1.236 1 96.38 279 PHE B O 1
ATOM 7454 N N . SER B 1 280 ? 28.828 5.48 -0.982 1 95.62 280 SER B N 1
ATOM 7455 C CA . SER B 1 280 ? 27.797 5.234 -1.999 1 95.62 280 SER B CA 1
ATOM 7456 C C . SER B 1 280 ? 28.438 5.086 -3.381 1 95.62 280 SER B C 1
ATOM 7458 O O . SER B 1 280 ? 28.031 4.211 -4.156 1 95.62 280 SER B O 1
ATOM 7460 N N . ALA B 1 281 ? 29.422 5.918 -3.641 1 96.81 281 ALA B N 1
ATOM 7461 C CA . ALA B 1 281 ? 30.125 5.832 -4.914 1 96.81 281 ALA B CA 1
ATOM 7462 C C . ALA B 1 281 ? 30.891 4.516 -5.027 1 96.81 281 ALA B C 1
ATOM 7464 O O . ALA B 1 281 ? 30.953 3.918 -6.105 1 96.81 281 ALA B O 1
ATOM 7465 N N . LEU B 1 282 ? 31.453 4.121 -3.918 1 97.44 282 LEU B N 1
ATOM 7466 C CA . LEU B 1 282 ? 32.156 2.85 -3.896 1 97.44 282 LEU B CA 1
ATOM 7467 C C . LEU B 1 282 ? 31.234 1.699 -4.266 1 97.44 282 LEU B C 1
ATOM 7469 O O . LEU B 1 282 ? 31.609 0.824 -5.051 1 97.44 282 LEU B O 1
ATOM 7473 N N . THR B 1 283 ? 30.047 1.619 -3.656 1 97.31 283 THR B N 1
ATOM 7474 C CA . THR B 1 283 ? 29.109 0.546 -3.953 1 97.31 283 THR B CA 1
ATOM 7475 C C . THR B 1 283 ? 28.688 0.576 -5.422 1 97.31 283 THR B C 1
ATOM 7477 O O . THR B 1 283 ? 28.5 -0.474 -6.039 1 97.31 283 THR B O 1
ATOM 7480 N N . ILE B 1 284 ? 28.594 1.769 -6.031 1 97.31 284 ILE B N 1
ATOM 7481 C CA . ILE B 1 284 ? 28.234 1.91 -7.441 1 97.31 284 ILE B CA 1
ATOM 7482 C C . ILE B 1 284 ? 29.391 1.428 -8.312 1 97.31 284 ILE B C 1
ATOM 7484 O O . ILE B 1 284 ? 29.188 0.673 -9.266 1 97.31 284 ILE B O 1
ATOM 7488 N N . VAL B 1 285 ? 30.578 1.818 -7.969 1 97.44 285 VAL B N 1
ATOM 7489 C CA . VAL B 1 285 ? 31.781 1.467 -8.742 1 97.44 285 VAL B CA 1
ATOM 7490 C C . VAL B 1 285 ? 31.984 -0.045 -8.703 1 97.44 285 VAL B C 1
ATOM 7492 O O . VAL B 1 285 ? 32.312 -0.658 -9.719 1 97.44 285 VAL B O 1
ATOM 7495 N N . VAL B 1 286 ? 31.828 -0.659 -7.57 1 97.25 286 VAL B N 1
ATOM 7496 C CA . VAL B 1 286 ? 32 -2.104 -7.438 1 97.25 286 VAL B CA 1
ATOM 7497 C C . VAL B 1 286 ? 30.953 -2.818 -8.297 1 97.25 286 VAL B C 1
ATOM 7499 O O . VAL B 1 286 ? 31.281 -3.777 -9.008 1 97.25 286 VAL B O 1
ATOM 7502 N N . ALA B 1 287 ? 29.703 -2.396 -8.25 1 96.81 287 ALA B N 1
ATOM 7503 C CA . ALA B 1 287 ? 28.641 -2.988 -9.062 1 96.81 287 ALA B CA 1
ATOM 7504 C C . ALA B 1 287 ? 28.953 -2.877 -10.547 1 96.81 287 ALA B C 1
ATOM 7506 O O . ALA B 1 287 ? 28.797 -3.84 -11.297 1 96.81 287 ALA B O 1
ATOM 7507 N N . LEU B 1 288 ? 29.484 -1.737 -10.969 1 95.56 288 LEU B N 1
ATOM 7508 C CA . LEU B 1 288 ? 29.812 -1.502 -12.367 1 95.56 288 LEU B CA 1
ATOM 7509 C C . LEU B 1 288 ? 31.016 -2.34 -12.797 1 95.56 288 LEU B C 1
ATOM 7511 O O . LEU B 1 288 ? 31.062 -2.807 -13.938 1 95.56 288 LEU B O 1
ATOM 7515 N N . ALA B 1 289 ? 31.922 -2.533 -11.93 1 95.5 289 ALA B N 1
ATOM 7516 C CA . ALA B 1 289 ? 33.125 -3.309 -12.234 1 95.5 289 ALA B CA 1
ATOM 7517 C C . ALA B 1 289 ? 32.812 -4.793 -12.367 1 95.5 289 ALA B C 1
ATOM 7519 O O . ALA B 1 289 ? 33.375 -5.488 -13.203 1 95.5 289 ALA B O 1
ATOM 7520 N N . VAL B 1 290 ? 31.906 -5.273 -11.617 1 95.38 290 VAL B N 1
ATOM 7521 C CA . VAL B 1 290 ? 31.578 -6.695 -11.562 1 95.38 290 VAL B CA 1
ATOM 7522 C C . VAL B 1 290 ? 30.641 -7.059 -12.711 1 95.38 290 VAL B C 1
ATOM 7524 O O . VAL B 1 290 ? 30.641 -8.195 -13.18 1 95.38 290 VAL B O 1
ATOM 7527 N N . ALA B 1 291 ? 29.891 -6.109 -13.266 1 94.19 291 ALA B N 1
ATOM 7528 C CA . ALA B 1 291 ? 28.859 -6.352 -14.273 1 94.19 291 ALA B CA 1
ATOM 7529 C C . ALA B 1 291 ? 29.453 -7.004 -15.516 1 94.19 291 ALA B C 1
ATOM 7531 O O . ALA B 1 291 ? 29.016 -8.07 -15.945 1 94.19 291 ALA B O 1
ATOM 7532 N N . PRO B 1 292 ? 30.578 -6.496 -16.094 1 93.62 292 PRO B N 1
ATOM 7533 C CA . PRO B 1 292 ? 31.141 -7.141 -17.281 1 93.62 292 PRO B CA 1
ATOM 7534 C C . PRO B 1 292 ? 31.781 -8.492 -16.969 1 93.62 292 PRO B C 1
ATOM 7536 O O . PRO B 1 292 ? 31.766 -9.398 -17.812 1 93.62 292 PRO B O 1
ATOM 7539 N N . LEU B 1 293 ? 32.25 -8.672 -15.781 1 92.62 293 LEU B N 1
ATOM 7540 C CA . LEU B 1 293 ? 32.844 -9.938 -15.383 1 92.62 293 LEU B CA 1
ATOM 7541 C C . LEU B 1 293 ? 31.781 -11.039 -15.297 1 92.62 293 LEU B C 1
ATOM 7543 O O . LEU B 1 293 ? 32.094 -12.211 -15.539 1 92.62 293 LEU B O 1
ATOM 7547 N N . MET B 1 294 ? 30.641 -10.703 -14.945 1 90.75 294 MET B N 1
ATOM 7548 C CA . MET B 1 294 ? 29.562 -11.68 -14.789 1 90.75 294 MET B CA 1
ATOM 7549 C C . MET B 1 294 ? 28.812 -11.883 -16.109 1 90.75 294 MET B C 1
ATOM 7551 O O . MET B 1 294 ? 28.422 -13 -16.422 1 90.75 294 MET B O 1
ATOM 7555 N N . LEU B 1 295 ? 28.625 -10.812 -16.891 1 88.88 295 LEU B N 1
ATOM 7556 C CA . LEU B 1 295 ? 27.766 -10.875 -18.078 1 88.88 295 LEU B CA 1
ATOM 7557 C C . LEU B 1 295 ? 28.562 -11.312 -19.297 1 88.88 295 LEU B C 1
ATOM 7559 O O . LEU B 1 295 ? 28.031 -11.992 -20.188 1 88.88 295 LEU B O 1
ATOM 7563 N N . ILE B 1 296 ? 29.875 -10.969 -19.375 1 88.38 296 ILE B N 1
ATOM 7564 C CA . ILE B 1 296 ? 30.641 -11.188 -20.594 1 88.38 296 ILE B CA 1
ATOM 7565 C C . ILE B 1 296 ? 31.672 -12.289 -20.359 1 88.38 296 ILE B C 1
ATOM 7567 O O . ILE B 1 296 ? 31.688 -13.297 -21.062 1 88.38 296 ILE B O 1
ATOM 7571 N N . ILE B 1 297 ? 32.5 -12.172 -19.328 1 85.81 297 ILE B N 1
ATOM 7572 C CA . ILE B 1 297 ? 33.594 -13.086 -19.109 1 85.81 297 ILE B CA 1
ATOM 7573 C C . ILE B 1 297 ? 33.125 -14.336 -18.375 1 85.81 297 ILE B C 1
ATOM 7575 O O . ILE B 1 297 ? 33.656 -15.422 -18.562 1 85.81 297 ILE B O 1
ATOM 7579 N N . ASN B 1 298 ? 32.062 -14.25 -17.641 1 83.06 298 ASN B N 1
ATOM 7580 C CA . ASN B 1 298 ? 31.406 -15.344 -16.922 1 83.06 298 ASN B CA 1
ATOM 7581 C C . ASN B 1 298 ? 32.375 -16.047 -15.977 1 83.06 298 ASN B C 1
ATOM 7583 O O . ASN B 1 298 ? 32.531 -17.266 -16.016 1 83.06 298 ASN B O 1
ATOM 7587 N N . VAL B 1 299 ? 32.969 -15.273 -15.086 1 85 299 VAL B N 1
ATOM 7588 C CA . VAL B 1 299 ? 33.875 -15.789 -14.086 1 85 299 VAL B CA 1
ATOM 7589 C C . VAL B 1 299 ? 33.094 -16.391 -12.922 1 85 299 VAL B C 1
ATOM 7591 O O . VAL B 1 299 ? 32.25 -15.727 -12.328 1 85 299 VAL B O 1
ATOM 7594 N N . TRP B 1 300 ? 33.438 -17.656 -12.539 1 84.44 300 TRP B N 1
ATOM 7595 C CA . TRP B 1 300 ? 32.594 -18.422 -11.594 1 84.44 300 TRP B CA 1
ATOM 7596 C C . TRP B 1 300 ? 32.75 -17.875 -10.18 1 84.44 300 TRP B C 1
ATOM 7598 O O . TRP B 1 300 ? 31.844 -17.984 -9.359 1 84.44 300 TRP B O 1
ATOM 7608 N N . TRP B 1 301 ? 33.906 -17.234 -9.781 1 88.81 301 TRP B N 1
ATOM 7609 C CA . TRP B 1 301 ? 34.156 -16.859 -8.383 1 88.81 301 TRP B CA 1
ATOM 7610 C C . TRP B 1 301 ? 33.688 -15.438 -8.117 1 88.81 301 TRP B C 1
ATOM 7612 O O . TRP B 1 301 ? 33.656 -14.984 -6.969 1 88.81 301 TRP B O 1
ATOM 7622 N N . VAL B 1 302 ? 33.281 -14.719 -9.125 1 93.06 302 VAL B N 1
ATOM 7623 C CA . VAL B 1 302 ? 32.875 -13.32 -8.969 1 93.06 302 VAL B CA 1
ATOM 7624 C C . VAL B 1 302 ? 31.547 -13.242 -8.242 1 93.06 302 VAL B C 1
ATOM 7626 O O . VAL B 1 302 ? 31.328 -12.336 -7.434 1 93.06 302 VAL B O 1
ATOM 7629 N N . ARG B 1 303 ? 30.656 -14.219 -8.523 1 93.38 303 ARG B N 1
ATOM 7630 C CA . ARG B 1 303 ? 29.312 -14.188 -7.926 1 93.38 303 ARG B CA 1
ATOM 7631 C C . ARG B 1 303 ? 29.391 -14.383 -6.414 1 93.38 303 ARG B C 1
ATOM 7633 O O . ARG B 1 303 ? 28.875 -13.562 -5.652 1 93.38 303 ARG B O 1
ATOM 7640 N N . PRO B 1 304 ? 30.094 -15.375 -5.918 1 93.25 304 PRO B N 1
ATOM 7641 C CA . PRO B 1 304 ? 30.188 -15.492 -4.461 1 93.25 304 PRO B CA 1
ATOM 7642 C C . PRO B 1 304 ? 30.922 -14.312 -3.824 1 93.25 304 PRO B C 1
ATOM 7644 O O . PRO B 1 304 ? 30.578 -13.891 -2.717 1 93.25 304 PRO B O 1
ATOM 7647 N N . LEU B 1 305 ? 31.844 -13.789 -4.488 1 94.44 305 LEU B N 1
ATOM 7648 C CA . LEU B 1 305 ? 32.562 -12.625 -3.959 1 94.44 305 LEU B CA 1
ATOM 7649 C C . LEU B 1 305 ? 31.609 -11.445 -3.799 1 94.44 305 LEU B C 1
ATOM 7651 O O . LEU B 1 305 ? 31.688 -10.711 -2.812 1 94.44 305 LEU B O 1
ATOM 7655 N N . TYR B 1 306 ? 30.812 -11.203 -4.785 1 95.38 306 TYR B N 1
ATOM 7656 C CA . TYR B 1 306 ? 29.859 -10.094 -4.711 1 95.38 306 TYR B CA 1
ATOM 7657 C C . TYR B 1 306 ? 28.844 -10.328 -3.602 1 95.38 306 TYR B C 1
ATOM 7659 O O . TYR B 1 306 ? 28.391 -9.375 -2.953 1 95.38 306 TYR B O 1
ATOM 7667 N N . LEU B 1 307 ? 28.469 -11.586 -3.387 1 94.81 307 LEU B N 1
ATOM 7668 C CA . LEU B 1 307 ? 27.562 -11.906 -2.287 1 94.81 307 LEU B CA 1
ATOM 7669 C C . LEU B 1 307 ? 28.172 -11.508 -0.948 1 94.81 307 LEU B C 1
ATOM 7671 O O . LEU B 1 307 ? 27.5 -10.922 -0.102 1 94.81 307 LEU B O 1
ATOM 7675 N N . PHE B 1 308 ? 29.391 -11.805 -0.795 1 95.88 308 PHE B N 1
ATOM 7676 C CA . PHE B 1 308 ? 30.078 -11.43 0.441 1 95.88 308 PHE B CA 1
ATOM 7677 C C . PHE B 1 308 ? 30.219 -9.922 0.551 1 95.88 308 PHE B C 1
ATOM 7679 O O . PHE B 1 308 ? 30.141 -9.359 1.648 1 95.88 308 PHE B O 1
ATOM 7686 N N . TRP B 1 309 ? 30.422 -9.273 -0.593 1 96.25 309 TRP B N 1
ATOM 7687 C CA . TRP B 1 309 ? 30.469 -7.812 -0.628 1 96.25 309 TRP B CA 1
ATOM 7688 C C . TRP B 1 309 ? 29.141 -7.223 -0.153 1 96.25 309 TRP B C 1
ATOM 7690 O O . TRP B 1 309 ? 29.125 -6.281 0.642 1 96.25 309 TRP B O 1
ATOM 7700 N N . GLN B 1 310 ? 28.016 -7.762 -0.63 1 95.25 310 GLN B N 1
ATOM 7701 C CA . GLN B 1 310 ? 26.703 -7.293 -0.215 1 95.25 310 GLN B CA 1
ATOM 7702 C C . GLN B 1 310 ? 26.516 -7.438 1.292 1 95.25 310 GLN B C 1
ATOM 7704 O O . GLN B 1 310 ? 25.984 -6.539 1.948 1 95.25 310 GLN B O 1
ATOM 7709 N N . MET B 1 311 ? 27 -8.539 1.812 1 95.38 311 MET B N 1
ATOM 7710 C CA . MET B 1 311 ? 26.906 -8.766 3.252 1 95.38 311 MET B CA 1
ATOM 7711 C C . MET B 1 311 ? 27.734 -7.746 4.02 1 95.38 311 MET B C 1
ATOM 7713 O O . MET B 1 311 ? 27.344 -7.289 5.09 1 95.38 311 MET B O 1
ATOM 7717 N N . ALA B 1 312 ? 28.859 -7.508 3.512 1 96.88 312 ALA B N 1
ATOM 7718 C CA . ALA B 1 312 ? 29.734 -6.531 4.141 1 96.88 312 ALA B CA 1
ATOM 7719 C C . ALA B 1 312 ? 29.094 -5.148 4.164 1 96.88 312 ALA B C 1
ATOM 7721 O O . ALA B 1 312 ? 29.203 -4.43 5.164 1 96.88 312 ALA B O 1
ATOM 7722 N N . VAL B 1 313 ? 28.5 -4.75 3.076 1 96.56 313 VAL B N 1
ATOM 7723 C CA . VAL B 1 313 ? 27.844 -3.449 2.992 1 96.56 313 VAL B CA 1
ATOM 7724 C C . VAL B 1 313 ? 26.719 -3.373 4.016 1 96.56 313 VAL B C 1
ATOM 7726 O O . VAL B 1 313 ? 26.547 -2.352 4.688 1 96.56 313 VAL B O 1
ATOM 7729 N N . ILE B 1 314 ? 25.922 -4.445 4.164 1 95.62 314 ILE B N 1
ATOM 7730 C CA . ILE B 1 314 ? 24.859 -4.488 5.148 1 95.62 314 ILE B CA 1
ATOM 7731 C C . ILE B 1 314 ? 25.438 -4.312 6.551 1 95.62 314 ILE B C 1
ATOM 7733 O O . ILE B 1 314 ? 24.906 -3.545 7.355 1 95.62 314 ILE B O 1
ATOM 7737 N N . LEU B 1 315 ? 26.562 -4.914 6.797 1 96.69 315 LEU B N 1
ATOM 7738 C CA . LEU B 1 315 ? 27.188 -4.852 8.109 1 96.69 315 LEU B CA 1
ATOM 7739 C C . LEU B 1 315 ? 27.703 -3.441 8.406 1 96.69 315 LEU B C 1
ATOM 7741 O O . LEU B 1 315 ? 27.547 -2.939 9.516 1 96.69 315 LEU B O 1
ATOM 7745 N N . VAL B 1 316 ? 28.297 -2.799 7.438 1 96.31 316 VAL B N 1
ATOM 7746 C CA . VAL B 1 316 ? 28.797 -1.438 7.605 1 96.31 316 VAL B CA 1
ATOM 7747 C C . VAL B 1 316 ? 27.625 -0.488 7.867 1 96.31 316 VAL B C 1
ATOM 7749 O O . VAL B 1 316 ? 27.688 0.347 8.773 1 96.31 316 VAL B O 1
ATOM 7752 N N . THR B 1 317 ? 26.594 -0.636 7.051 1 94.69 317 THR B N 1
ATOM 7753 C CA . THR B 1 317 ? 25.422 0.209 7.227 1 94.69 317 THR B CA 1
ATOM 7754 C C . THR B 1 317 ? 24.797 -0.022 8.602 1 94.69 317 THR B C 1
ATOM 7756 O O . THR B 1 317 ? 24.344 0.923 9.25 1 94.69 317 THR B O 1
ATOM 7759 N N . MET B 1 318 ? 24.781 -1.248 8.969 1 95.06 318 MET B N 1
ATOM 7760 C CA . MET B 1 318 ? 24.25 -1.583 10.297 1 95.06 318 MET B CA 1
ATOM 7761 C C . MET B 1 318 ? 25.109 -0.966 11.391 1 95.06 318 MET B C 1
ATOM 7763 O O . MET B 1 318 ? 24.594 -0.481 12.398 1 95.06 318 MET B O 1
ATOM 7767 N N . GLY B 1 319 ? 26.406 -1.002 11.258 1 95.69 319 GLY B N 1
ATOM 7768 C CA . GLY B 1 319 ? 27.312 -0.365 12.203 1 95.69 319 GLY B CA 1
ATOM 7769 C C . GLY B 1 319 ? 27.062 1.126 12.344 1 95.69 319 GLY B C 1
ATOM 7770 O O . GLY B 1 319 ? 27.031 1.651 13.453 1 95.69 319 GLY B O 1
ATOM 7771 N N . VAL B 1 320 ? 26.844 1.801 11.25 1 94.25 320 VAL B N 1
ATOM 7772 C CA . VAL B 1 320 ? 26.562 3.232 11.258 1 94.25 320 VAL B CA 1
ATOM 7773 C C . VAL B 1 320 ? 25.234 3.496 11.953 1 94.25 320 VAL B C 1
ATOM 7775 O O . VAL B 1 320 ? 25.125 4.422 12.766 1 94.25 320 VAL B O 1
ATOM 7778 N N . ALA B 1 321 ? 24.281 2.658 11.641 1 93.81 321 ALA B N 1
ATOM 7779 C CA . ALA B 1 321 ? 22.969 2.812 12.266 1 93.81 321 ALA B CA 1
ATOM 7780 C C . ALA B 1 321 ? 23.047 2.592 13.773 1 93.81 321 ALA B C 1
ATOM 7782 O O . ALA B 1 321 ? 22.391 3.303 14.547 1 93.81 321 ALA B O 1
ATOM 7783 N N . LEU B 1 322 ? 23.859 1.658 14.164 1 94.62 322 LEU B N 1
ATOM 7784 C CA . LEU B 1 322 ? 24.047 1.392 15.586 1 94.62 322 LEU B CA 1
ATOM 7785 C C . LEU B 1 322 ? 24.734 2.57 16.266 1 94.62 322 LEU B C 1
ATOM 7787 O O . LEU B 1 322 ? 24.375 2.928 17.391 1 94.62 322 LEU B O 1
ATOM 7791 N N . TRP B 1 323 ? 25.688 3.055 15.602 1 94.38 323 TRP B N 1
ATOM 7792 C CA . TRP B 1 323 ? 26.406 4.219 16.125 1 94.38 323 TRP B CA 1
ATOM 7793 C C . TRP B 1 323 ? 25.453 5.402 16.297 1 94.38 323 TRP B C 1
ATOM 7795 O O . TRP B 1 323 ? 25.5 6.102 17.312 1 94.38 323 TRP B O 1
ATOM 7805 N N . LEU B 1 324 ? 24.578 5.598 15.391 1 92.06 324 LEU B N 1
ATOM 7806 C CA . LEU B 1 324 ? 23.609 6.691 15.453 1 92.06 324 LEU B CA 1
ATOM 7807 C C . LEU B 1 324 ? 22.578 6.441 16.547 1 92.06 324 LEU B C 1
ATOM 7809 O O . LEU B 1 324 ? 22.141 7.375 17.219 1 92.06 324 LEU B O 1
ATOM 7813 N N . THR B 1 325 ? 22.203 5.215 16.688 1 92.5 325 THR B N 1
ATOM 7814 C CA . THR B 1 325 ? 21.25 4.855 17.734 1 92.5 325 THR B CA 1
ATOM 7815 C C . THR B 1 325 ? 21.844 5.137 19.109 1 92.5 325 THR B C 1
ATOM 7817 O O . THR B 1 325 ? 21.141 5.625 20 1 92.5 325 THR B O 1
ATOM 7820 N N . ALA B 1 326 ? 23.094 4.867 19.266 1 93.62 326 ALA B N 1
ATOM 7821 C CA . ALA B 1 326 ? 23.766 5.109 20.547 1 93.62 326 ALA B CA 1
ATOM 7822 C C . ALA B 1 326 ? 23.844 6.602 20.844 1 93.62 326 ALA B C 1
ATOM 7824 O O . ALA B 1 326 ? 23.891 7 22.016 1 93.62 326 ALA B O 1
ATOM 7825 N N . ARG B 1 327 ? 23.766 7.371 19.906 1 90.62 327 ARG B N 1
ATOM 7826 C CA . ARG B 1 327 ? 23.844 8.82 20.078 1 90.62 327 ARG B CA 1
ATOM 7827 C C . ARG B 1 327 ? 22.453 9.43 20.234 1 90.62 327 ARG B C 1
ATOM 7829 O O . ARG B 1 327 ? 22.312 10.656 20.266 1 90.62 327 ARG B O 1
ATOM 7836 N N . GLY B 1 328 ? 21.422 8.586 20.141 1 87.94 328 GLY B N 1
ATOM 7837 C CA . GLY B 1 328 ? 20.094 9.055 20.484 1 87.94 328 GLY B CA 1
ATOM 7838 C C . GLY B 1 328 ? 19.203 9.266 19.281 1 87.94 328 GLY B C 1
ATOM 7839 O O . GLY B 1 328 ? 18.078 9.773 19.406 1 87.94 328 GLY B O 1
ATOM 7840 N N . TYR B 1 329 ? 19.641 8.898 18.172 1 85.25 329 TYR B N 1
ATOM 7841 C CA . TYR B 1 329 ? 18.812 9.07 16.984 1 85.25 329 TYR B CA 1
ATOM 7842 C C . TYR B 1 329 ? 17.719 8 16.938 1 85.25 329 TYR B C 1
ATOM 7844 O O . TYR B 1 329 ? 17.984 6.848 16.578 1 85.25 329 TYR B O 1
ATOM 7852 N N . ARG B 1 330 ? 16.5 8.297 17.156 1 82.62 330 ARG B N 1
ATOM 7853 C CA . ARG B 1 330 ? 15.367 7.379 17.312 1 82.62 330 ARG B CA 1
ATOM 7854 C C . ARG B 1 330 ? 15.07 6.66 16 1 82.62 330 ARG B C 1
ATOM 7856 O O . ARG B 1 330 ? 14.727 5.477 16 1 82.62 330 ARG B O 1
ATOM 7863 N N . HIS B 1 331 ? 15.227 7.328 14.867 1 82.5 331 HIS B N 1
ATOM 7864 C CA . HIS B 1 331 ? 14.875 6.754 13.57 1 82.5 331 HIS B CA 1
ATOM 7865 C C . HIS B 1 331 ? 15.883 5.699 13.141 1 82.5 331 HIS B C 1
ATOM 7867 O O . HIS B 1 331 ? 15.578 4.836 12.312 1 82.5 331 HIS B O 1
ATOM 7873 N N . ALA B 1 332 ? 17.062 5.676 13.797 1 90.25 332 ALA B N 1
ATOM 7874 C CA . ALA B 1 332 ? 18.109 4.734 13.43 1 90.25 332 ALA B CA 1
ATOM 7875 C C . ALA B 1 332 ? 17.844 3.355 14.023 1 90.25 332 ALA B C 1
ATOM 7877 O O . ALA B 1 332 ? 18.344 2.348 13.508 1 90.25 332 ALA B O 1
ATOM 7878 N N . ARG B 1 333 ? 17.078 3.232 15.086 1 91.06 333 ARG B N 1
ATOM 7879 C CA . ARG B 1 333 ? 16.781 1.963 15.734 1 91.06 333 ARG B CA 1
ATOM 7880 C C . ARG B 1 333 ? 16.016 1.036 14.797 1 91.06 333 ARG B C 1
ATOM 7882 O O . ARG B 1 333 ? 16.281 -0.168 14.758 1 91.06 333 ARG B O 1
ATOM 7889 N N . ILE B 1 334 ? 15.07 1.59 14.062 1 88.94 334 ILE B N 1
ATOM 7890 C CA . ILE B 1 334 ? 14.258 0.786 13.156 1 88.94 334 ILE B CA 1
ATOM 7891 C C . ILE B 1 334 ? 15.125 0.242 12.031 1 88.94 334 ILE B C 1
ATOM 7893 O O . ILE B 1 334 ? 14.93 -0.886 11.57 1 88.94 334 ILE B O 1
ATOM 7897 N N . VAL B 1 335 ? 16.094 1.037 11.633 1 90.19 335 VAL B N 1
ATOM 7898 C CA . VAL B 1 335 ? 16.984 0.624 10.555 1 90.19 335 VAL B CA 1
ATOM 7899 C C . VAL B 1 335 ? 17.844 -0.547 11.023 1 90.19 335 VAL B C 1
ATOM 7901 O O . VAL B 1 335 ? 18.094 -1.483 10.258 1 90.19 335 VAL B O 1
ATOM 7904 N N . VAL B 1 336 ? 18.281 -0.52 12.258 1 92.94 336 VAL B N 1
ATOM 7905 C CA . VAL B 1 336 ? 19.078 -1.611 12.812 1 92.94 336 VAL B CA 1
ATOM 7906 C C . VAL B 1 336 ? 18.25 -2.902 12.797 1 92.94 336 VAL B C 1
ATOM 7908 O O . VAL B 1 336 ? 18.75 -3.951 12.375 1 92.94 336 VAL B O 1
ATOM 7911 N N . LEU B 1 337 ? 17.062 -2.826 13.172 1 89.94 337 LEU B N 1
ATOM 7912 C CA . LEU B 1 337 ? 16.203 -4 13.234 1 89.94 337 LEU B CA 1
ATOM 7913 C C . LEU B 1 337 ? 15.969 -4.582 11.844 1 89.94 337 LEU B C 1
ATOM 7915 O O . LEU B 1 337 ? 16.078 -5.793 11.648 1 89.94 337 LEU B O 1
ATOM 7919 N N . VAL B 1 338 ? 15.688 -3.744 10.938 1 88.38 338 VAL B N 1
ATOM 7920 C CA . VAL B 1 338 ? 15.352 -4.207 9.594 1 88.38 338 VAL B CA 1
ATOM 7921 C C . VAL B 1 338 ? 16.594 -4.762 8.914 1 88.38 338 VAL B C 1
ATOM 7923 O O . VAL B 1 338 ? 16.516 -5.746 8.172 1 88.38 338 VAL B O 1
ATOM 7926 N N . LEU B 1 339 ? 17.734 -4.133 9.18 1 92.56 339 LEU B N 1
ATOM 7927 C CA . LEU B 1 339 ? 18.969 -4.621 8.586 1 92.56 339 LEU B CA 1
ATOM 7928 C C . LEU B 1 339 ? 19.375 -5.957 9.203 1 92.56 339 LEU B C 1
ATOM 7930 O O . LEU B 1 339 ? 19.984 -6.797 8.523 1 92.56 339 LEU B O 1
ATOM 7934 N N . LEU B 1 340 ? 18.984 -6.145 10.43 1 92.31 340 LEU B N 1
ATOM 7935 C CA . LEU B 1 340 ? 19.234 -7.434 11.062 1 92.31 340 LEU B CA 1
ATOM 7936 C C . LEU B 1 340 ? 18.422 -8.531 10.383 1 92.31 340 LEU B C 1
ATOM 7938 O O . LEU B 1 340 ? 18.938 -9.633 10.148 1 92.31 340 LEU B O 1
ATOM 7942 N N . LEU B 1 341 ? 17.25 -8.289 10.078 1 89.25 341 LEU B N 1
ATOM 7943 C CA . LEU B 1 341 ? 16.391 -9.25 9.391 1 89.25 341 LEU B CA 1
ATOM 7944 C C . LEU B 1 341 ? 16.891 -9.523 7.98 1 89.25 341 LEU B C 1
ATOM 7946 O O . LEU B 1 341 ? 16.906 -10.664 7.523 1 89.25 341 LEU B O 1
ATOM 7950 N N . LEU B 1 342 ? 17.234 -8.453 7.359 1 91.69 342 LEU B N 1
ATOM 7951 C CA . LEU B 1 342 ? 17.781 -8.578 6.016 1 91.69 342 LEU B CA 1
ATOM 7952 C C . LEU B 1 342 ? 19.078 -9.391 6.031 1 91.69 342 LEU B C 1
ATOM 7954 O O . LEU B 1 342 ? 19.297 -10.234 5.16 1 91.69 342 LEU B O 1
ATOM 7958 N N . LEU B 1 343 ? 19.922 -9.148 7.031 1 93.88 343 LEU B N 1
ATOM 7959 C CA . LEU B 1 343 ? 21.188 -9.852 7.16 1 93.88 343 LEU B CA 1
ATOM 7960 C C . LEU B 1 343 ? 20.953 -11.344 7.41 1 93.88 343 LEU B C 1
ATOM 7962 O O . LEU B 1 343 ? 21.625 -12.188 6.82 1 93.88 343 LEU B O 1
ATOM 7966 N N . ALA B 1 344 ? 20.031 -11.648 8.234 1 93.06 344 ALA B N 1
ATOM 7967 C CA . ALA B 1 344 ? 19.719 -13.039 8.547 1 93.06 344 ALA B CA 1
ATOM 7968 C C . ALA B 1 344 ? 19.219 -13.781 7.309 1 93.06 344 ALA B C 1
ATOM 7970 O O . ALA B 1 344 ? 19.672 -14.891 7.016 1 93.06 344 ALA B O 1
ATOM 7971 N N . GLY B 1 345 ? 18.328 -13.211 6.648 1 91.75 345 GLY B N 1
ATOM 7972 C CA . GLY B 1 345 ? 17.812 -13.82 5.426 1 91.75 345 GLY B CA 1
ATOM 7973 C C . GLY B 1 345 ? 18.875 -13.953 4.344 1 91.75 345 GLY B C 1
ATOM 7974 O O . GLY B 1 345 ? 18.953 -14.992 3.682 1 91.75 345 GLY B O 1
ATOM 7975 N N . SER B 1 346 ? 19.688 -12.938 4.207 1 91.38 346 SER B N 1
ATOM 7976 C CA . SER B 1 346 ? 20.734 -12.953 3.197 1 91.38 346 SER B CA 1
ATOM 7977 C C . SER B 1 346 ? 21.828 -13.953 3.555 1 91.38 346 SER B C 1
ATOM 7979 O O . SER B 1 346 ? 22.375 -14.617 2.678 1 91.38 346 SER B O 1
ATOM 7981 N N . ALA B 1 347 ? 22.109 -14.047 4.809 1 94.12 347 ALA B N 1
ATOM 7982 C CA . ALA B 1 347 ? 23.125 -14.984 5.258 1 94.12 347 ALA B CA 1
ATOM 7983 C C . ALA B 1 347 ? 22.734 -16.422 4.965 1 94.12 347 ALA B C 1
ATOM 7985 O O . ALA B 1 347 ? 23.547 -17.234 4.527 1 94.12 347 ALA B O 1
ATOM 7986 N N . LEU B 1 348 ? 21.531 -16.719 5.172 1 93 348 LEU B N 1
ATOM 7987 C CA . LEU B 1 348 ? 21.047 -18.062 4.883 1 93 348 LEU B CA 1
ATOM 7988 C C . LEU B 1 348 ? 21.094 -18.344 3.387 1 93 348 LEU B C 1
ATOM 7990 O O . LEU B 1 348 ? 21.469 -19.453 2.977 1 93 348 LEU B O 1
ATOM 7994 N N . ARG B 1 349 ? 20.75 -17.422 2.646 1 91 349 ARG B N 1
ATOM 7995 C CA . ARG B 1 349 ? 20.781 -17.578 1.197 1 91 349 ARG B CA 1
ATOM 7996 C C . ARG B 1 349 ? 22.203 -17.75 0.692 1 91 349 ARG B C 1
ATOM 7998 O O . ARG B 1 349 ? 22.469 -18.562 -0.192 1 91 349 ARG B O 1
ATOM 8005 N N . VAL B 1 350 ? 23.125 -16.984 1.228 1 92.75 350 VAL B N 1
ATOM 8006 C CA . VAL B 1 350 ? 24.531 -17.078 0.824 1 92.75 350 VAL B CA 1
ATOM 8007 C C . VAL B 1 350 ? 25.094 -18.438 1.225 1 92.75 350 VAL B C 1
ATOM 8009 O O . VAL B 1 350 ? 25.781 -19.078 0.437 1 92.75 350 VAL B O 1
ATOM 8012 N N . ALA B 1 351 ? 24.734 -18.859 2.426 1 94.62 351 ALA B N 1
ATOM 8013 C CA . ALA B 1 351 ? 25.203 -20.156 2.895 1 94.62 351 ALA B CA 1
ATOM 8014 C C . ALA B 1 351 ? 24.719 -21.281 1.969 1 94.62 351 ALA B C 1
ATOM 8016 O O . ALA B 1 351 ? 25.469 -22.203 1.664 1 94.62 351 ALA B O 1
ATOM 8017 N N . ARG B 1 352 ? 23.578 -21.172 1.549 1 93 352 ARG B N 1
ATOM 8018 C CA . ARG B 1 352 ? 23.016 -22.141 0.616 1 93 352 ARG B CA 1
ATOM 8019 C C . ARG B 1 352 ? 23.672 -22.031 -0.756 1 93 352 ARG B C 1
ATOM 8021 O O . ARG B 1 352 ? 23.984 -23.031 -1.395 1 93 352 ARG B O 1
ATOM 8028 N N . ASN B 1 353 ? 23.875 -20.828 -1.22 1 93.81 353 ASN B N 1
ATOM 8029 C CA . ASN B 1 353 ? 24.406 -20.609 -2.559 1 93.81 353 ASN B CA 1
ATOM 8030 C C . ASN B 1 353 ? 25.844 -21.078 -2.674 1 93.81 353 ASN B C 1
ATOM 8032 O O . ASN B 1 353 ? 26.266 -21.562 -3.725 1 93.81 353 ASN B O 1
ATOM 8036 N N . VAL B 1 354 ? 26.594 -20.969 -1.595 1 93.5 354 VAL B N 1
ATOM 8037 C CA . VAL B 1 354 ? 28 -21.359 -1.648 1 93.5 354 VAL B CA 1
ATOM 8038 C C . VAL B 1 354 ? 28.156 -22.844 -1.272 1 93.5 354 VAL B C 1
ATOM 8040 O O . VAL B 1 354 ? 29.25 -23.406 -1.361 1 93.5 354 VAL B O 1
ATOM 8043 N N . GLY B 1 355 ? 27.125 -23.531 -0.876 1 92.69 355 GLY B N 1
ATOM 8044 C CA . GLY B 1 355 ? 27.125 -24.969 -0.638 1 92.69 355 GLY B CA 1
ATOM 8045 C C . GLY B 1 355 ? 27.438 -25.328 0.801 1 92.69 355 GLY B C 1
ATOM 8046 O O . GLY B 1 355 ? 27.781 -26.469 1.093 1 92.69 355 GLY B O 1
ATOM 8047 N N . TRP B 1 356 ? 27.328 -24.312 1.741 1 93.5 356 TRP B N 1
ATOM 8048 C CA . TRP B 1 356 ? 27.594 -24.578 3.15 1 93.5 356 TRP B CA 1
ATOM 8049 C C . TRP B 1 356 ? 26.422 -25.328 3.791 1 93.5 356 TRP B C 1
ATOM 8051 O O . TRP B 1 356 ? 26.609 -26.094 4.742 1 93.5 356 TRP B O 1
ATOM 8061 N N . ILE B 1 357 ? 25.219 -25.109 3.279 1 92.38 357 ILE B N 1
ATOM 8062 C CA . ILE B 1 357 ? 24.031 -25.781 3.758 1 92.38 357 ILE B CA 1
ATOM 8063 C C . ILE B 1 357 ? 23.219 -26.297 2.57 1 92.38 357 ILE B C 1
ATOM 8065 O O . ILE B 1 357 ? 23.25 -25.719 1.488 1 92.38 357 ILE B O 1
ATOM 8069 N N . PRO B 1 358 ? 22.562 -27.438 2.773 1 91.44 358 PRO B N 1
ATOM 8070 C CA . PRO B 1 358 ? 21.734 -27.969 1.687 1 91.44 358 PRO B CA 1
ATOM 8071 C C . PRO B 1 358 ? 20.516 -27.094 1.384 1 91.44 358 PRO B C 1
ATOM 8073 O O . PRO B 1 358 ? 20.094 -26.328 2.238 1 91.44 358 PRO B O 1
ATOM 8076 N N . PRO B 1 359 ? 20.109 -27.219 0.161 1 91.88 359 PRO B N 1
ATOM 8077 C CA . PRO B 1 359 ? 18.891 -26.469 -0.175 1 91.88 359 PRO B CA 1
ATOM 8078 C C . PRO B 1 359 ? 17.688 -26.938 0.628 1 91.88 359 PRO B C 1
ATOM 8080 O O . PRO B 1 359 ? 17.688 -28.047 1.181 1 91.88 359 PRO B O 1
ATOM 8083 N N . GLY B 1 360 ? 16.766 -26.031 0.836 1 88.06 360 GLY B N 1
ATOM 8084 C CA . GLY B 1 360 ? 15.547 -26.281 1.582 1 88.06 360 GLY B CA 1
ATOM 8085 C C . GLY B 1 360 ? 14.562 -25.125 1.503 1 88.06 360 GLY B C 1
ATOM 8086 O O . GLY B 1 360 ? 14.883 -24.062 0.946 1 88.06 360 GLY B O 1
ATOM 8087 N N . LEU B 1 361 ? 13.422 -25.422 2.014 1 85.94 361 LEU B N 1
ATOM 8088 C CA . LEU B 1 361 ? 12.352 -24.453 1.916 1 85.94 361 LEU B CA 1
ATOM 8089 C C . LEU B 1 361 ? 12.758 -23.125 2.561 1 85.94 361 LEU B C 1
ATOM 8091 O O . LEU B 1 361 ? 12.562 -22.062 1.979 1 85.94 361 LEU B O 1
ATOM 8095 N N . LEU B 1 362 ? 13.328 -23.188 3.697 1 88.12 362 LEU B N 1
ATOM 8096 C CA . LEU B 1 362 ? 13.703 -21.984 4.422 1 88.12 362 LEU B CA 1
ATOM 8097 C C . LEU B 1 362 ? 14.922 -21.328 3.783 1 88.12 362 LEU B C 1
ATOM 8099 O O . LEU B 1 362 ? 14.93 -20.109 3.555 1 88.12 362 LEU B O 1
ATOM 8103 N N . ALA B 1 363 ? 15.93 -22.125 3.438 1 89.5 363 ALA B N 1
ATOM 8104 C CA . ALA B 1 363 ? 17.156 -21.578 2.877 1 89.5 363 ALA B CA 1
ATOM 8105 C C . ALA B 1 363 ? 16.906 -20.953 1.511 1 89.5 363 ALA B C 1
ATOM 8107 O O . ALA B 1 363 ? 17.531 -19.938 1.168 1 89.5 363 ALA B O 1
ATOM 8108 N N . ASP B 1 364 ? 16 -21.453 0.816 1 89.75 364 ASP B N 1
ATOM 8109 C CA . ASP B 1 364 ? 15.734 -21 -0.544 1 89.75 364 ASP B CA 1
ATOM 8110 C C . ASP B 1 364 ? 14.922 -19.703 -0.537 1 89.75 364 ASP B C 1
ATOM 8112 O O . ASP B 1 364 ? 15.023 -18.906 -1.467 1 89.75 364 ASP B O 1
ATOM 8116 N N . ASN B 1 365 ? 14.141 -19.484 0.56 1 89.69 365 ASN B N 1
ATOM 8117 C CA . ASN B 1 365 ? 13.211 -18.359 0.519 1 89.69 365 ASN B CA 1
ATOM 8118 C C . ASN B 1 365 ? 13.562 -17.297 1.559 1 89.69 365 ASN B C 1
ATOM 8120 O O . ASN B 1 365 ? 12.945 -16.234 1.59 1 89.69 365 ASN B O 1
ATOM 8124 N N . ALA B 1 366 ? 14.5 -17.547 2.373 1 89.12 366 ALA B N 1
ATOM 8125 C CA . ALA B 1 366 ? 14.836 -16.656 3.477 1 89.12 366 ALA B CA 1
ATOM 8126 C C . ALA B 1 366 ? 15.258 -15.281 2.961 1 89.12 366 ALA B C 1
ATOM 8128 O O . ALA B 1 366 ? 14.93 -14.258 3.564 1 89.12 366 ALA B O 1
ATOM 8129 N N . GLY B 1 367 ? 15.961 -15.305 1.912 1 86.88 367 GLY B N 1
ATOM 8130 C CA . GLY B 1 367 ? 16.375 -14.031 1.348 1 86.88 367 GLY B CA 1
ATOM 8131 C C . GLY B 1 367 ? 15.219 -13.156 0.905 1 86.88 367 GLY B C 1
ATOM 8132 O O . GLY B 1 367 ? 15.219 -11.945 1.139 1 86.88 367 GLY B O 1
ATOM 8133 N N . TYR B 1 368 ? 14.211 -13.75 0.303 1 86.94 368 TYR B N 1
ATOM 8134 C CA . TYR B 1 368 ? 13.031 -13.016 -0.151 1 86.94 368 TYR B CA 1
ATOM 8135 C C . TYR B 1 368 ? 12.234 -12.484 1.031 1 86.94 368 TYR B C 1
ATOM 8137 O O . TYR B 1 368 ? 11.742 -11.352 1.002 1 86.94 368 TYR B O 1
ATOM 8145 N N . LEU B 1 369 ? 12.188 -13.305 2.014 1 84.88 369 LEU B N 1
ATOM 8146 C CA . LEU B 1 369 ? 11.43 -12.914 3.197 1 84.88 369 LEU B CA 1
ATOM 8147 C C . LEU B 1 369 ? 12.109 -11.766 3.93 1 84.88 369 LEU B C 1
ATOM 8149 O O . LEU B 1 369 ? 11.445 -10.844 4.402 1 84.88 369 LEU B O 1
ATOM 8153 N N . GLY B 1 370 ? 13.406 -11.883 3.992 1 85.12 370 GLY B N 1
ATOM 8154 C CA . GLY B 1 370 ? 14.148 -10.797 4.605 1 85.12 370 GLY B CA 1
ATOM 8155 C C . GLY B 1 370 ? 14.031 -9.492 3.846 1 85.12 370 GLY B C 1
ATOM 8156 O O . GLY B 1 370 ? 13.852 -8.43 4.453 1 85.12 370 GLY B O 1
ATOM 8157 N N . MET B 1 371 ? 14.031 -9.57 2.584 1 87.44 371 MET B N 1
ATOM 8158 C CA . MET B 1 371 ? 13.93 -8.383 1.742 1 87.44 371 MET B CA 1
ATOM 8159 C C . MET B 1 371 ? 12.531 -7.777 1.819 1 87.44 371 MET B C 1
ATOM 8161 O O . MET B 1 371 ? 12.375 -6.559 1.898 1 87.44 371 MET B O 1
ATOM 8165 N N . LEU B 1 372 ? 11.578 -8.625 1.771 1 84.88 372 LEU B N 1
ATOM 8166 C CA . LEU B 1 372 ? 10.203 -8.141 1.863 1 84.88 372 LEU B CA 1
ATOM 8167 C C . LEU B 1 372 ? 9.945 -7.488 3.217 1 84.88 372 LEU B C 1
ATOM 8169 O O . LEU B 1 372 ? 9.289 -6.449 3.295 1 84.88 372 LEU B O 1
ATOM 8173 N N . ALA B 1 373 ? 10.461 -8.078 4.227 1 82.25 373 ALA B N 1
ATOM 8174 C CA . ALA B 1 373 ? 10.336 -7.492 5.559 1 82.25 373 ALA B CA 1
ATOM 8175 C C . ALA B 1 373 ? 10.992 -6.117 5.621 1 82.25 373 ALA B C 1
ATOM 8177 O O . ALA B 1 373 ? 10.422 -5.172 6.176 1 82.25 373 ALA B O 1
ATOM 8178 N N . PHE B 1 374 ? 12.133 -6.027 5.055 1 86.5 374 PHE B N 1
ATOM 8179 C CA . PHE B 1 374 ? 12.836 -4.754 4.992 1 86.5 374 PHE B CA 1
ATOM 8180 C C . PHE B 1 374 ? 11.984 -3.695 4.305 1 86.5 374 PHE B C 1
ATOM 8182 O O . PHE B 1 374 ? 11.828 -2.584 4.816 1 86.5 374 PHE B O 1
ATOM 8189 N N . MET B 1 375 ? 11.414 -4.078 3.205 1 86.81 375 MET B N 1
ATOM 8190 C CA . MET B 1 375 ? 10.656 -3.117 2.414 1 86.81 375 MET B CA 1
ATOM 8191 C C . MET B 1 375 ? 9.383 -2.705 3.143 1 86.81 375 MET B C 1
ATOM 8193 O O . MET B 1 375 ? 9.008 -1.528 3.139 1 86.81 375 MET B O 1
ATOM 8197 N N . LEU B 1 376 ? 8.773 -3.621 3.789 1 81.69 376 LEU B N 1
ATOM 8198 C CA . LEU B 1 376 ? 7.527 -3.338 4.496 1 81.69 376 LEU B CA 1
ATOM 8199 C C . LEU B 1 376 ? 7.781 -2.438 5.699 1 81.69 376 LEU B C 1
ATOM 8201 O O . LEU B 1 376 ? 7.07 -1.451 5.902 1 81.69 376 LEU B O 1
ATOM 8205 N N . VAL B 1 377 ? 8.773 -2.736 6.469 1 82.12 377 VAL B N 1
ATOM 8206 C CA . VAL B 1 377 ? 9.078 -1.975 7.676 1 82.12 377 VAL B CA 1
ATOM 8207 C C . VAL B 1 377 ? 9.555 -0.576 7.293 1 82.12 377 VAL B C 1
ATOM 8209 O O . VAL B 1 377 ? 9.164 0.414 7.914 1 82.12 377 VAL B O 1
ATOM 8212 N N . MET B 1 378 ? 10.297 -0.534 6.277 1 85.25 378 MET B N 1
ATOM 8213 C CA . MET B 1 378 ? 10.805 0.771 5.859 1 85.25 378 MET B CA 1
ATOM 8214 C C . MET B 1 378 ? 9.68 1.645 5.32 1 85.25 378 MET B C 1
ATOM 8216 O O . MET B 1 378 ? 9.688 2.863 5.496 1 85.25 378 MET B O 1
ATOM 8220 N N . ASN B 1 379 ? 8.758 0.993 4.598 1 81.5 379 ASN B N 1
ATOM 8221 C CA . ASN B 1 379 ? 7.594 1.744 4.156 1 81.5 379 ASN B CA 1
ATOM 8222 C C . ASN B 1 379 ? 6.844 2.367 5.332 1 81.5 379 ASN B C 1
ATOM 8224 O O . ASN B 1 379 ? 6.449 3.533 5.273 1 81.5 379 ASN B O 1
ATOM 8228 N N . SER B 1 380 ? 6.711 1.645 6.332 1 74.69 380 SER B N 1
ATOM 8229 C CA . SER B 1 380 ? 6.039 2.123 7.535 1 74.69 380 SER B CA 1
ATOM 8230 C C . SER B 1 380 ? 6.855 3.203 8.234 1 74.69 380 SER B C 1
ATOM 8232 O O . SER B 1 380 ? 6.301 4.184 8.734 1 74.69 380 SER B O 1
ATOM 8234 N N . ALA B 1 381 ? 8.117 2.986 8.289 1 80.5 381 ALA B N 1
ATOM 8235 C CA . ALA B 1 381 ? 9.008 3.916 8.977 1 80.5 381 ALA B CA 1
ATOM 8236 C C . ALA B 1 381 ? 9.008 5.277 8.289 1 80.5 381 ALA B C 1
ATOM 8238 O O . ALA B 1 381 ? 8.922 6.316 8.953 1 80.5 381 ALA B O 1
ATOM 8239 N N . ILE B 1 382 ? 9.125 5.285 7.012 1 80.25 382 ILE B N 1
ATOM 8240 C CA . ILE B 1 382 ? 9.164 6.543 6.273 1 80.25 382 ILE B CA 1
ATOM 8241 C C . ILE B 1 382 ? 7.82 7.254 6.395 1 80.25 382 ILE B C 1
ATOM 8243 O O . ILE B 1 382 ? 7.766 8.477 6.523 1 80.25 382 ILE B O 1
ATOM 8247 N N . SER B 1 383 ? 6.762 6.508 6.387 1 73.88 383 SER B N 1
ATOM 8248 C CA . SER B 1 383 ? 5.426 7.078 6.535 1 73.88 383 SER B CA 1
ATOM 8249 C C . SER B 1 383 ? 5.23 7.672 7.926 1 73.88 383 SER B C 1
ATOM 8251 O O . SER B 1 383 ? 4.66 8.758 8.07 1 73.88 383 SER B O 1
ATOM 8253 N N . SER B 1 384 ? 5.711 6.965 8.875 1 74.31 384 SER B N 1
ATOM 8254 C CA . SER B 1 384 ? 5.613 7.449 10.25 1 74.31 384 SER B CA 1
ATOM 8255 C C . SER B 1 384 ? 6.445 8.711 10.453 1 74.31 384 SER B C 1
ATOM 8257 O O . SER B 1 384 ? 6.016 9.641 11.141 1 74.31 384 SER B O 1
ATOM 8259 N N . ARG B 1 385 ? 7.582 8.625 9.922 1 75.69 385 ARG B N 1
ATOM 8260 C CA . ARG B 1 385 ? 8.445 9.797 10.016 1 75.69 385 ARG B CA 1
ATOM 8261 C C . ARG B 1 385 ? 7.781 11.016 9.367 1 75.69 385 ARG B C 1
ATOM 8263 O O . ARG B 1 385 ? 7.84 12.117 9.914 1 75.69 385 ARG B O 1
ATOM 8270 N N . TYR B 1 386 ? 7.156 10.867 8.359 1 74.75 386 TYR B N 1
ATOM 8271 C CA . TYR B 1 386 ? 6.465 11.953 7.676 1 74.75 386 TYR B CA 1
ATOM 8272 C C . TYR B 1 386 ? 5.305 12.477 8.523 1 74.75 386 TYR B C 1
ATOM 8274 O O . TYR B 1 386 ? 5.105 13.688 8.625 1 74.75 386 TYR B O 1
ATOM 8282 N N . ASN B 1 387 ? 4.652 11.57 9.094 1 72.31 387 ASN B N 1
ATOM 8283 C CA . ASN B 1 387 ? 3.537 11.969 9.953 1 72.31 387 ASN B CA 1
ATOM 8284 C C . ASN B 1 387 ? 4.02 12.727 11.18 1 72.31 387 ASN B C 1
ATOM 8286 O O . ASN B 1 387 ? 3.391 13.695 11.602 1 72.31 387 ASN B O 1
ATOM 8290 N N . ALA B 1 388 ? 5.051 12.305 11.695 1 74.75 388 ALA B N 1
ATOM 8291 C CA . ALA B 1 388 ? 5.613 12.984 12.859 1 74.75 388 ALA B CA 1
ATOM 8292 C C . ALA B 1 388 ? 6.062 14.398 12.5 1 74.75 388 ALA B C 1
ATOM 8294 O O . ALA B 1 388 ? 5.816 15.344 13.25 1 74.75 388 ALA B O 1
ATOM 8295 N N . MET B 1 389 ? 6.707 14.453 11.406 1 75.44 389 MET B N 1
ATOM 8296 C CA . MET B 1 389 ? 7.156 15.766 10.93 1 75.44 389 MET B CA 1
ATOM 8297 C C . MET B 1 389 ? 5.969 16.703 10.711 1 75.44 389 MET B C 1
ATOM 8299 O O . MET B 1 389 ? 6.016 17.859 11.102 1 75.44 389 MET B O 1
ATOM 8303 N N . ARG B 1 390 ? 5.023 16.203 10.266 1 74.75 390 ARG B N 1
ATOM 8304 C CA . ARG B 1 390 ? 3.83 17 9.984 1 74.75 390 ARG B CA 1
ATOM 8305 C C . ARG B 1 390 ? 3.133 17.406 11.281 1 74.75 390 ARG B C 1
ATOM 8307 O O . ARG B 1 390 ? 2.676 18.547 11.414 1 74.75 390 ARG B O 1
ATOM 8314 N N . ASN B 1 391 ? 2.992 16.578 12.133 1 77.19 391 ASN B N 1
ATOM 8315 C CA . ASN B 1 391 ? 2.412 16.891 13.438 1 77.19 391 ASN B CA 1
ATOM 8316 C C . ASN B 1 391 ? 3.227 17.953 14.172 1 77.19 391 ASN B C 1
ATOM 8318 O O . ASN B 1 391 ? 2.66 18.828 14.812 1 77.19 391 ASN B O 1
ATOM 8322 N N . ALA B 1 392 ? 4.453 17.812 14.047 1 79.31 392 ALA B N 1
ATOM 8323 C CA . ALA B 1 392 ? 5.32 18.797 14.688 1 79.31 392 ALA B CA 1
ATOM 8324 C C . ALA B 1 392 ? 5.137 20.188 14.07 1 79.31 392 ALA B C 1
ATOM 8326 O O . ALA B 1 392 ? 5.094 21.188 14.781 1 79.31 392 ALA B O 1
ATOM 8327 N N . MET B 1 393 ? 5.023 20.109 12.789 1 80.06 393 MET B N 1
ATOM 8328 C CA . MET B 1 393 ? 4.801 21.375 12.102 1 80.06 393 MET B CA 1
ATOM 8329 C C . MET B 1 393 ? 3.463 21.984 12.5 1 80.06 393 MET B C 1
ATOM 8331 O O . MET B 1 393 ? 3.367 23.203 12.719 1 80.06 393 MET B O 1
ATOM 8335 N N . GLU B 1 394 ? 2.494 21.266 12.617 1 80 394 GLU B N 1
ATOM 8336 C CA . GLU B 1 394 ? 1.174 21.734 13.039 1 80 394 GLU B CA 1
ATOM 8337 C C . GLU B 1 394 ? 1.199 22.25 14.477 1 80 394 GLU B C 1
ATOM 8339 O O . GLU B 1 394 ? 0.579 23.266 14.781 1 80 394 GLU B O 1
ATOM 8344 N N . ALA B 1 395 ? 1.83 21.594 15.281 1 81.81 395 ALA B N 1
ATOM 8345 C CA . ALA B 1 395 ? 1.938 22.031 16.672 1 81.81 395 ALA B CA 1
ATOM 8346 C C . ALA B 1 395 ? 2.709 23.344 16.781 1 81.81 395 ALA B C 1
ATOM 8348 O O . ALA B 1 395 ? 2.332 24.219 17.547 1 81.81 395 ALA B O 1
ATOM 8349 N N . ALA B 1 396 ? 3.752 23.391 16.047 1 83.19 396 ALA B N 1
ATOM 8350 C CA . ALA B 1 396 ? 4.539 24.625 16.031 1 83.19 396 ALA B CA 1
ATOM 8351 C C . ALA B 1 396 ? 3.709 25.812 15.555 1 83.19 396 ALA B C 1
ATOM 8353 O O . ALA B 1 396 ? 3.799 26.906 16.109 1 83.19 396 ALA B O 1
ATOM 8354 N N . GLN B 1 397 ? 2.961 25.562 14.617 1 83.19 397 GLN B N 1
ATOM 8355 C CA . GLN B 1 397 ? 2.098 26.609 14.102 1 83.19 397 GLN B CA 1
ATOM 8356 C C . GLN B 1 397 ? 1.016 26.984 15.117 1 83.19 397 GLN B C 1
ATOM 8358 O O . GLN B 1 397 ? 0.667 28.156 15.258 1 83.19 397 GLN B O 1
ATOM 8363 N N . ALA B 1 398 ? 0.492 26.078 15.766 1 84.75 398 ALA B N 1
ATOM 8364 C CA . ALA B 1 398 ? -0.503 26.328 16.797 1 84.75 398 ALA B CA 1
ATOM 8365 C C . ALA B 1 398 ? 0.104 27.125 17.969 1 84.75 398 ALA B C 1
ATOM 8367 O O . ALA B 1 398 ? -0.532 28.031 18.5 1 84.75 398 ALA B O 1
ATOM 8368 N N . ASP B 1 399 ? 1.238 26.812 18.328 1 87.88 399 ASP B N 1
ATOM 8369 C CA . ASP B 1 399 ? 1.935 27.531 19.391 1 87.88 399 ASP B CA 1
ATOM 8370 C C . ASP B 1 399 ? 2.248 28.969 18.969 1 87.88 399 ASP B C 1
ATOM 8372 O O . ASP B 1 399 ? 2.121 29.891 19.766 1 87.88 399 ASP B O 1
ATOM 8376 N N . ALA B 1 400 ? 2.668 29.016 17.75 1 86.75 400 ALA B N 1
ATOM 8377 C CA . ALA B 1 400 ? 2.934 30.359 17.219 1 86.75 400 ALA B CA 1
ATOM 8378 C C . ALA B 1 400 ? 1.673 31.219 17.25 1 86.75 400 ALA B C 1
ATOM 8380 O O . ALA B 1 400 ? 1.73 32.406 17.578 1 86.75 400 ALA B O 1
ATOM 8381 N N . LEU B 1 401 ? 0.624 30.703 16.984 1 87.25 401 LEU B N 1
ATOM 8382 C CA . LEU B 1 401 ? -0.656 31.406 17.016 1 87.25 401 LEU B CA 1
ATOM 8383 C C . LEU B 1 401 ? -1.035 31.781 18.438 1 87.25 401 LEU B C 1
ATOM 8385 O O . LEU B 1 401 ? -1.516 32.875 18.688 1 87.25 401 LEU B O 1
ATOM 8389 N N . ARG B 1 402 ? -0.833 30.938 19.344 1 88.31 402 ARG B N 1
ATOM 8390 C CA . ARG B 1 402 ? -1.12 31.219 20.734 1 88.31 402 ARG B CA 1
ATOM 8391 C C . ARG B 1 402 ? -0.265 32.375 21.266 1 88.31 402 ARG B C 1
ATOM 8393 O O . ARG B 1 402 ? -0.771 33.281 21.922 1 88.31 402 ARG B O 1
ATOM 8400 N N . VAL B 1 403 ? 0.991 32.281 20.984 1 88.19 403 VAL B N 1
ATOM 8401 C CA . VAL B 1 403 ? 1.91 33.344 21.406 1 88.19 403 VAL B CA 1
ATOM 8402 C C . VAL B 1 403 ? 1.508 34.688 20.781 1 88.19 403 VAL B C 1
ATOM 8404 O O . VAL B 1 403 ? 1.51 35.719 21.453 1 88.19 403 VAL B O 1
ATOM 8407 N N . ALA B 1 404 ? 1.115 34.594 19.516 1 85.88 404 ALA B N 1
ATOM 8408 C CA . ALA B 1 404 ? 0.702 35.812 18.828 1 85.88 404 ALA B CA 1
ATOM 8409 C C . ALA B 1 404 ? -0.568 36.375 19.453 1 85.88 404 ALA B C 1
ATOM 8411 O O . ALA B 1 404 ? -0.684 37.594 19.641 1 85.88 404 ALA B O 1
ATOM 8412 N N . ARG B 1 405 ? -1.48 35.656 19.859 1 87.62 405 ARG B N 1
ATOM 8413 C CA . ARG B 1 405 ? -2.725 36.094 20.484 1 87.62 405 ARG B CA 1
ATOM 8414 C C . ARG B 1 405 ? -2.471 36.625 21.891 1 87.62 405 ARG B C 1
ATOM 8416 O O . ARG B 1 405 ? -3.109 37.594 22.328 1 87.62 405 ARG B O 1
ATOM 8423 N N . GLN B 1 406 ? -1.622 36.062 22.578 1 89.56 406 GLN B N 1
ATOM 8424 C CA . GLN B 1 406 ? -1.27 36.531 23.922 1 89.56 406 GLN B CA 1
ATOM 8425 C C . GLN B 1 406 ? -0.571 37.875 23.844 1 89.56 406 GLN B C 1
ATOM 8427 O O . GLN B 1 406 ? -0.843 38.781 24.656 1 89.56 406 GLN B O 1
ATOM 8432 N N . ALA B 1 407 ? 0.305 37.906 22.844 1 87.38 407 ALA B N 1
ATOM 8433 C CA . ALA B 1 407 ? 0.969 39.219 22.641 1 87.38 407 ALA B CA 1
ATOM 8434 C C . ALA B 1 407 ? -0.043 40.312 22.328 1 87.38 407 ALA B C 1
ATOM 8436 O O . ALA B 1 407 ? 0.079 41.438 22.812 1 87.38 407 ALA B O 1
ATOM 8437 N N . GLU B 1 408 ? -1.008 40 21.562 1 85 408 GLU B N 1
ATOM 8438 C CA . GLU B 1 408 ? -2.09 40.906 21.25 1 85 408 GLU B CA 1
ATOM 8439 C C . GLU B 1 408 ? -2.865 41.312 22.5 1 85 408 GLU B C 1
ATOM 8441 O O . GLU B 1 408 ? -3.146 42.5 22.719 1 85 408 GLU B O 1
ATOM 8446 N N . ARG B 1 409 ? -3.113 40.438 23.359 1 88.75 409 ARG B N 1
ATOM 8447 C CA . ARG B 1 409 ? -3.852 40.688 24.594 1 88.75 409 ARG B CA 1
ATOM 8448 C C . ARG B 1 409 ? -3.018 41.531 25.562 1 88.75 409 ARG B C 1
ATOM 8450 O O . ARG B 1 409 ? -3.535 42.438 26.203 1 88.75 409 ARG B O 1
ATOM 8457 N N . ASP B 1 410 ? -1.834 41.281 25.656 1 89.31 410 ASP B N 1
ATOM 8458 C CA . ASP B 1 410 ? -0.938 42.031 26.516 1 89.31 410 ASP B CA 1
ATOM 8459 C C . ASP B 1 410 ? -0.79 43.469 26.047 1 89.31 410 ASP B C 1
ATOM 8461 O O . ASP B 1 410 ? -0.794 44.406 26.844 1 89.31 410 ASP B O 1
ATOM 8465 N N . LEU B 1 411 ? -0.722 43.562 24.734 1 85.44 411 LEU B N 1
ATOM 8466 C CA . LEU B 1 411 ? -0.606 44.906 24.172 1 85.44 411 LEU B CA 1
ATOM 8467 C C . LEU B 1 411 ? -1.889 45.719 24.391 1 85.44 411 LEU B C 1
ATOM 8469 O O . LEU B 1 411 ? -1.841 46.906 24.688 1 85.44 411 LEU B O 1
ATOM 8473 N N . GLU B 1 412 ? -2.977 45.062 24.328 1 87.56 412 GLU B N 1
ATOM 8474 C CA . GLU B 1 412 ? -4.258 45.688 24.609 1 87.56 412 GLU B CA 1
ATOM 8475 C C . GLU B 1 412 ? -4.352 46.156 26.062 1 87.56 412 GLU B C 1
ATOM 8477 O O . GLU B 1 412 ? -4.836 47.25 26.359 1 87.56 412 GLU B O 1
ATOM 8482 N N . ALA B 1 413 ? -3.846 45.344 26.922 1 88.44 413 ALA B N 1
ATOM 8483 C CA . ALA B 1 413 ? -3.85 45.688 28.344 1 88.44 413 ALA B CA 1
ATOM 8484 C C . ALA B 1 413 ? -2.912 46.844 28.641 1 88.44 413 ALA B C 1
ATOM 8486 O O . ALA B 1 413 ? -3.246 47.75 29.422 1 88.44 413 ALA B O 1
ATOM 8487 N N . LYS B 1 414 ? -1.844 46.875 28 1 82.25 414 LYS B N 1
ATOM 8488 C CA . LYS B 1 414 ? -0.881 47.938 28.188 1 82.25 414 LYS B CA 1
ATOM 8489 C C . LYS B 1 414 ? -1.434 49.25 27.641 1 82.25 414 LYS B C 1
ATOM 8491 O O . LYS B 1 414 ? -1.265 50.312 28.266 1 82.25 414 LYS B O 1
ATOM 8496 N N . VAL B 1 415 ? -2.09 49.125 26.547 1 82.88 415 VAL B N 1
ATOM 8497 C CA . VAL B 1 415 ? -2.713 50.312 25.969 1 82.88 415 VAL B CA 1
ATOM 8498 C C . VAL B 1 415 ? -3.785 50.844 26.922 1 82.88 415 VAL B C 1
ATOM 8500 O O . VAL B 1 415 ? -3.883 52.062 27.141 1 82.88 415 VAL B O 1
ATOM 8503 N N . ALA B 1 416 ? -4.48 49.938 27.516 1 85.38 416 ALA B N 1
ATOM 8504 C CA . ALA B 1 416 ? -5.535 50.344 28.438 1 85.38 416 ALA B CA 1
ATOM 8505 C C . ALA B 1 416 ? -4.953 51 29.688 1 85.38 416 ALA B C 1
ATOM 8507 O O . ALA B 1 416 ? -5.434 52.031 30.141 1 85.38 416 ALA B O 1
ATOM 8508 N N . LEU B 1 417 ? -3.877 50.531 30.188 1 84.69 417 LEU B N 1
ATOM 8509 C CA . LEU B 1 417 ? -3.236 51.062 31.391 1 84.69 417 LEU B CA 1
ATOM 8510 C C . LEU B 1 417 ? -2.602 52.406 31.109 1 84.69 417 LEU B C 1
ATOM 8512 O O . LEU B 1 417 ? -2.74 53.344 31.922 1 84.69 417 LEU B O 1
ATOM 8516 N N . ARG B 1 418 ? -1.958 52.469 29.969 1 79.56 418 ARG B N 1
ATOM 8517 C CA . ARG B 1 418 ? -1.299 53.719 29.641 1 79.56 418 ARG B CA 1
ATOM 8518 C C . ARG B 1 418 ? -2.32 54.812 29.344 1 79.56 418 ARG B C 1
ATOM 8520 O O . ARG B 1 418 ? -2.125 55.969 29.719 1 79.56 418 ARG B O 1
ATOM 8527 N N . THR B 1 419 ? -3.391 54.469 28.75 1 80.44 419 THR B N 1
ATOM 8528 C CA . THR B 1 419 ? -4.461 55.438 28.469 1 80.44 419 THR B CA 1
ATOM 8529 C C . THR B 1 419 ? -5.102 55.938 29.766 1 80.44 419 THR B C 1
ATOM 8531 O O . THR B 1 419 ? -5.387 57.125 29.906 1 80.44 419 THR B O 1
ATOM 8534 N N . GLN B 1 420 ? -5.242 55.062 30.719 1 86.12 420 GLN B N 1
ATOM 8535 C CA . GLN B 1 420 ? -5.805 55.438 32 1 86.12 420 GLN B CA 1
ATOM 8536 C C . GLN B 1 420 ? -4.848 56.344 32.781 1 86.12 420 GLN B C 1
ATOM 8538 O O . GLN B 1 420 ? -5.273 57.312 33.406 1 86.12 420 GLN B O 1
ATOM 8543 N N . ALA B 1 421 ? -3.641 56 32.75 1 83.62 421 ALA B N 1
ATOM 8544 C CA . ALA B 1 421 ? -2.637 56.812 33.406 1 83.62 421 ALA B CA 1
ATOM 8545 C C . ALA B 1 421 ? -2.543 58.188 32.812 1 83.62 421 ALA B C 1
ATOM 8547 O O . ALA B 1 421 ? -2.457 59.188 33.531 1 83.62 421 ALA B O 1
ATOM 8548 N N . LEU B 1 422 ? -2.672 58.25 31.516 1 79.25 422 LEU B N 1
ATOM 8549 C CA . LEU B 1 422 ? -2.596 59.531 30.828 1 79.25 422 LEU B CA 1
ATOM 8550 C C . LEU B 1 422 ? -3.842 60.375 31.094 1 79.25 422 LEU B C 1
ATOM 8552 O O . LEU B 1 422 ? -3.75 61.594 31.266 1 79.25 422 LEU B O 1
ATOM 8556 N N . ARG B 1 423 ? -4.914 59.781 31.203 1 81.75 423 ARG B N 1
ATOM 8557 C CA . ARG B 1 423 ? -6.16 60.5 31.5 1 81.75 423 ARG B CA 1
ATOM 8558 C C . ARG B 1 423 ? -6.121 61.062 32.906 1 81.75 423 ARG B C 1
ATOM 8560 O O . ARG B 1 423 ? -6.531 62.219 33.125 1 81.75 423 ARG B O 1
ATOM 8567 N N . LYS B 1 424 ? -5.543 60.312 33.781 1 85.25 424 LYS B N 1
ATOM 8568 C CA . LYS B 1 424 ? -5.426 60.781 35.156 1 85.25 424 LYS B CA 1
ATOM 8569 C C . LYS B 1 424 ? -4.457 61.938 35.25 1 85.25 424 LYS B C 1
ATOM 8571 O O . LYS B 1 424 ? -4.734 62.938 35.938 1 85.25 424 LYS B O 1
ATOM 8576 N N . ALA B 1 425 ? -3.377 61.875 34.5 1 82.56 425 ALA B N 1
ATOM 8577 C CA . ALA B 1 425 ? -2.389 62.938 34.5 1 82.56 425 ALA B CA 1
ATOM 8578 C C . ALA B 1 425 ? -2.967 64.188 33.875 1 82.56 425 ALA B C 1
ATOM 8580 O O . ALA B 1 425 ? -2.744 65.312 34.375 1 82.56 425 ALA B O 1
ATOM 8581 N N . MET B 1 426 ? -3.771 64.125 32.875 1 80.94 426 MET B N 1
ATOM 8582 C CA . MET B 1 426 ? -4.41 65.25 32.188 1 80.94 426 MET B CA 1
ATOM 8583 C C . MET B 1 426 ? -5.434 65.938 33.125 1 80.94 426 MET B C 1
ATOM 8585 O O . MET B 1 426 ? -5.512 67.125 33.188 1 80.94 426 MET B O 1
ATOM 8589 N N . GLU B 1 427 ? -6.102 65.188 33.844 1 84.75 427 GLU B N 1
ATOM 8590 C CA . GLU B 1 427 ? -7.086 65.688 34.781 1 84.75 427 GLU B CA 1
ATOM 8591 C C . GLU B 1 427 ? -6.41 66.5 35.906 1 84.75 427 GLU B C 1
ATOM 8593 O O . GLU B 1 427 ? -6.902 67.5 36.312 1 84.75 427 GLU B O 1
ATOM 8598 N N . GLN B 1 428 ? -5.273 66 36.312 1 85.44 428 GLN B N 1
ATOM 8599 C CA . GLN B 1 428 ? -4.527 66.688 37.375 1 85.44 428 GLN B CA 1
ATOM 8600 C C . GLN B 1 428 ? -3.988 68 36.906 1 85.44 428 GLN B C 1
ATOM 8602 O O . GLN B 1 428 ? -4.074 69 37.625 1 85.44 428 GLN B O 1
ATOM 8607 N N . VAL B 1 429 ? -3.492 68.062 35.656 1 83.69 429 VAL B N 1
ATOM 8608 C CA . VAL B 1 429 ? -2.939 69.312 35.156 1 83.69 429 VAL B CA 1
ATOM 8609 C C . VAL B 1 429 ? -4.066 70.312 34.906 1 83.69 429 VAL B C 1
ATOM 8611 O O . VAL B 1 429 ? -3.918 71.5 35.156 1 83.69 429 VAL B O 1
ATOM 8614 N N . GLU B 1 430 ? -5.184 69.938 34.5 1 84.69 430 GLU B N 1
ATOM 8615 C CA . GLU B 1 430 ? -6.352 70.75 34.281 1 84.69 430 GLU B CA 1
ATOM 8616 C C . GLU B 1 430 ? -6.891 71.312 35.594 1 84.69 430 GLU B C 1
ATOM 8618 O O . GLU B 1 430 ? -7.277 72.5 35.688 1 84.69 430 GLU B O 1
ATOM 8623 N N . ALA B 1 431 ? -6.832 70.5 36.594 1 87.19 431 ALA B N 1
ATOM 8624 C CA . ALA B 1 431 ? -7.273 70.938 37.906 1 87.19 431 ALA B CA 1
ATOM 8625 C C . ALA B 1 431 ? -6.328 72 38.469 1 87.19 431 ALA B C 1
ATOM 8627 O O . ALA B 1 431 ? -6.773 73 39.031 1 87.19 431 ALA B O 1
ATOM 8628 N N . SER B 1 432 ? -5.086 71.75 38.219 1 85 432 SER B N 1
ATOM 8629 C CA . SER B 1 432 ? -4.09 72.688 38.656 1 85 432 SER B CA 1
ATOM 8630 C C . SER B 1 432 ? -4.23 74.062 37.938 1 85 432 SER B C 1
ATOM 8632 O O . SER B 1 432 ? -4.141 75.125 38.531 1 85 432 SER B O 1
ATOM 8634 N N . LEU B 1 433 ? -4.543 74 36.688 1 84.44 433 LEU B N 1
ATOM 8635 C CA . LEU B 1 433 ? -4.766 75.188 35.844 1 84.44 433 LEU B CA 1
ATOM 8636 C C . LEU B 1 433 ? -6.004 75.938 36.312 1 84.44 433 LEU B C 1
ATOM 8638 O O . LEU B 1 433 ? -5.988 77.188 36.438 1 84.44 433 LEU B O 1
ATOM 8642 N N . ALA B 1 434 ? -7.012 75.312 36.719 1 86.19 434 ALA B N 1
ATOM 8643 C CA . ALA B 1 434 ? -8.25 75.938 37.188 1 86.19 434 ALA B CA 1
ATOM 8644 C C . ALA B 1 434 ? -8.039 76.625 38.531 1 86.19 434 ALA B C 1
ATOM 8646 O O . ALA B 1 434 ? -8.547 77.688 38.781 1 86.19 434 ALA B O 1
ATOM 8647 N N . LEU B 1 435 ? -7.223 76 39.344 1 85.5 435 LEU B N 1
ATOM 8648 C CA . LEU B 1 435 ? -6.914 76.562 40.656 1 85.5 435 LEU B CA 1
ATOM 8649 C C . LEU B 1 435 ? -6.102 77.875 40.5 1 85.5 435 LEU B C 1
ATOM 8651 O O . LEU B 1 435 ? -6.375 78.875 41.188 1 85.5 435 LEU B O 1
ATOM 8655 N N . GLU B 1 436 ? -5.191 77.812 39.531 1 82.25 436 GLU B N 1
ATOM 8656 C CA . GLU B 1 436 ? -4.352 79 39.312 1 82.25 436 GLU B CA 1
ATOM 8657 C C . GLU B 1 436 ? -5.16 80.188 38.719 1 82.25 436 GLU B C 1
ATOM 8659 O O . GLU B 1 436 ? -4.965 81.312 39.094 1 82.25 436 GLU B O 1
ATOM 8664 N N . LYS B 1 437 ? -6.125 79.938 37.969 1 83.56 437 LYS B N 1
ATOM 8665 C CA . LYS B 1 437 ? -6.992 80.938 37.375 1 83.56 437 LYS B CA 1
ATOM 8666 C C . LYS B 1 437 ? -7.918 81.562 38.406 1 83.56 437 LYS B C 1
ATOM 8668 O O . LYS B 1 437 ? -8.133 82.75 38.406 1 83.56 437 LYS B O 1
ATOM 8673 N N . ARG B 1 438 ? -8.336 80.812 39.312 1 81.19 438 ARG B N 1
ATOM 8674 C CA . ARG B 1 438 ? -9.188 81.312 40.375 1 81.19 438 ARG B CA 1
ATOM 8675 C C . ARG B 1 438 ? -8.406 82.25 41.312 1 81.19 438 ARG B C 1
ATOM 8677 O O . ARG B 1 438 ? -8.898 83.25 41.719 1 81.19 438 ARG B O 1
ATOM 8684 N N . ALA B 1 439 ? -7.227 81.812 41.562 1 78.56 439 ALA B N 1
ATOM 8685 C CA . ALA B 1 439 ? -6.355 82.625 42.406 1 78.56 439 ALA B CA 1
ATOM 8686 C C . ALA B 1 439 ? -6.066 84 41.781 1 78.56 439 ALA B C 1
ATOM 8688 O O . ALA B 1 439 ? -6.059 85 42.469 1 78.56 439 ALA B O 1
ATOM 8689 N N . GLN B 1 440 ? -6.012 84.062 40.531 1 77.19 440 GLN B N 1
ATOM 8690 C CA . GLN B 1 440 ? -5.758 85.25 39.812 1 77.19 440 GLN B CA 1
ATOM 8691 C C . GLN B 1 440 ? -6.984 86.188 39.812 1 77.19 440 GLN B C 1
ATOM 8693 O O . GLN B 1 440 ? -6.863 87.375 40 1 77.19 440 GLN B O 1
ATOM 8698 N N . ASP B 1 441 ? -8.07 85.5 39.656 1 78.31 441 ASP B N 1
ATOM 8699 C CA . ASP B 1 441 ? -9.32 86.25 39.656 1 78.31 441 ASP B CA 1
ATOM 8700 C C . ASP B 1 441 ? -9.562 86.875 41.031 1 78.31 441 ASP B C 1
ATOM 8702 O O . ASP B 1 441 ? -9.969 88.062 41.125 1 78.31 441 ASP B O 1
ATOM 8706 N N . GLU B 1 442 ? -9.227 86.25 42.031 1 72.81 442 GLU B N 1
ATOM 8707 C CA . GLU B 1 442 ? -9.383 86.75 43.406 1 72.81 442 GLU B CA 1
ATOM 8708 C C . GLU B 1 442 ? -8.422 87.938 43.656 1 72.81 442 GLU B C 1
ATOM 8710 O O . GLU B 1 442 ? -8.797 88.938 44.281 1 72.81 442 GLU B O 1
ATOM 8715 N N . GLN B 1 443 ? -7.312 87.812 43.219 1 72.88 443 GLN B N 1
ATOM 8716 C CA . GLN B 1 443 ? -6.312 88.875 43.375 1 72.88 443 GLN B CA 1
ATOM 8717 C C . GLN B 1 443 ? -6.711 90.125 42.625 1 72.88 443 GLN B C 1
ATOM 8719 O O . GLN B 1 443 ? -6.559 91.25 43.156 1 72.88 443 GLN B O 1
ATOM 8724 N N . ARG B 1 444 ? -7.34 90 41.594 1 68.44 444 ARG B N 1
ATOM 8725 C CA . ARG B 1 444 ? -7.824 91.062 40.781 1 68.44 444 ARG B CA 1
ATOM 8726 C C . ARG B 1 444 ? -8.969 91.812 41.469 1 68.44 444 ARG B C 1
ATOM 8728 O O . ARG B 1 444 ? -9.008 93.062 41.5 1 68.44 444 ARG B O 1
ATOM 8735 N N . GLN B 1 445 ? -9.734 91.125 42.031 1 66.88 445 GLN B N 1
ATOM 8736 C CA . GLN B 1 445 ? -10.867 91.688 42.75 1 66.88 445 GLN B CA 1
ATOM 8737 C C . GLN B 1 445 ? -10.414 92.438 44 1 66.88 445 GLN B C 1
ATOM 8739 O O . GLN B 1 445 ? -10.953 93.5 44.312 1 66.88 445 GLN B O 1
ATOM 8744 N N . LEU B 1 446 ? -9.461 91.938 44.625 1 65.44 446 LEU B N 1
ATOM 8745 C CA . LEU B 1 446 ? -8.906 92.562 45.812 1 65.44 446 LEU B CA 1
ATOM 8746 C C . LEU B 1 446 ? -8.266 93.875 45.438 1 65.44 446 LEU B C 1
ATOM 8748 O O . LEU B 1 446 ? -8.508 94.938 46.094 1 65.44 446 LEU B O 1
ATOM 8752 N N . LEU B 1 447 ? -7.605 93.938 44.438 1 66.88 447 LEU B N 1
ATOM 8753 C CA . LEU B 1 447 ? -6.941 95.188 43.969 1 66.88 447 LEU B CA 1
ATOM 8754 C C . LEU B 1 447 ? -7.961 96.25 43.594 1 66.88 447 LEU B C 1
ATOM 8756 O O . LEU B 1 447 ? -7.785 97.438 43.906 1 66.88 447 LEU B O 1
ATOM 8760 N N . ALA B 1 448 ? -8.969 95.75 42.938 1 65.69 448 ALA B N 1
ATOM 8761 C CA . ALA B 1 448 ? -10.039 96.625 42.531 1 65.69 448 ALA B CA 1
ATOM 8762 C C . ALA B 1 448 ? -10.711 97.25 43.781 1 65.69 448 ALA B C 1
ATOM 8764 O O . ALA B 1 448 ? -11 98.438 43.812 1 65.69 448 ALA B O 1
ATOM 8765 N N . THR B 1 449 ? -10.844 96.562 44.781 1 60.72 449 THR B N 1
ATOM 8766 C CA . THR B 1 449 ? -11.484 97 46 1 60.72 449 THR B CA 1
ATOM 8767 C C . THR B 1 449 ? -10.578 98 46.781 1 60.72 449 THR B C 1
ATOM 8769 O O . THR B 1 449 ? -11.031 99.062 47.25 1 60.72 449 THR B O 1
ATOM 8772 N N . VAL B 1 450 ? -9.328 97.688 46.844 1 68.81 450 VAL B N 1
ATOM 8773 C CA . VAL B 1 450 ? -8.359 98.5 47.531 1 68.81 450 VAL B CA 1
ATOM 8774 C C . VAL B 1 450 ? -8.25 99.875 46.844 1 68.81 450 VAL B C 1
ATOM 8776 O O . VAL B 1 450 ? -8.234 100.938 47.5 1 68.81 450 VAL B O 1
ATOM 8779 N N . SER B 1 451 ? -8.195 99.875 45.5 1 68.19 451 SER B N 1
ATOM 8780 C CA . SER B 1 451 ? -8.133 101.062 44.719 1 68.19 451 SER B CA 1
ATOM 8781 C C . SER B 1 451 ? -9.312 102 45.031 1 68.19 451 SER B C 1
ATOM 8783 O O . SER B 1 451 ? -9.148 103.188 45.188 1 68.19 451 SER B O 1
ATOM 8785 N N . HIS B 1 452 ? -10.5 101.438 45.188 1 64.69 452 HIS B N 1
ATOM 8786 C CA . HIS B 1 452 ? -11.727 102.125 45.469 1 64.69 452 HIS B CA 1
ATOM 8787 C C . HIS B 1 452 ? -11.688 102.75 46.875 1 64.69 452 HIS B C 1
ATOM 8789 O O . HIS B 1 452 ? -12.023 103.875 47.094 1 64.69 452 HIS B O 1
ATOM 8795 N N . GLU B 1 453 ? -11.039 102.125 47.875 1 63.59 453 GLU B N 1
ATOM 8796 C CA . GLU B 1 453 ? -11.023 102.5 49.25 1 63.59 453 GLU B CA 1
ATOM 8797 C C . GLU B 1 453 ? -9.969 103.625 49.5 1 63.59 453 GLU B C 1
ATOM 8799 O O . GLU B 1 453 ? -10.125 104.438 50.406 1 63.59 453 GLU B O 1
ATOM 8804 N N . LEU B 1 454 ? -9 103.625 48.719 1 71.31 454 LEU B N 1
ATOM 8805 C CA . LEU B 1 454 ? -7.945 104.625 48.812 1 71.31 454 LEU B CA 1
ATOM 8806 C C . LEU B 1 454 ? -8.406 105.938 48.25 1 71.31 454 LEU B C 1
ATOM 8808 O O . LEU B 1 454 ? -8.016 107 48.75 1 71.31 454 LEU B O 1
ATOM 8812 N N . ARG B 1 455 ? -9.43 106.062 47.438 1 67.44 455 ARG B N 1
ATOM 8813 C CA . ARG B 1 455 ? -9.883 107.312 46.75 1 67.44 455 ARG B CA 1
ATOM 8814 C C . ARG B 1 455 ? -10.734 108.125 47.656 1 67.44 455 ARG B C 1
ATOM 8816 O O . ARG B 1 455 ? -10.68 109.375 47.594 1 67.44 455 ARG B O 1
ATOM 8823 N N . THR B 1 456 ? -11.359 107.5 48.562 1 67.56 456 THR B N 1
ATOM 8824 C CA . THR B 1 456 ? -12.297 108.188 49.438 1 67.56 456 THR B CA 1
ATOM 8825 C C . THR B 1 456 ? -11.547 109.062 50.438 1 67.56 456 THR B C 1
ATOM 8827 O O . THR B 1 456 ? -11.781 110.312 50.5 1 67.56 456 THR B O 1
ATOM 8830 N N . PRO B 1 457 ? -10.562 108.562 51.188 1 74 457 PRO B N 1
ATOM 8831 C CA . PRO B 1 457 ? -9.82 109.5 52.062 1 74 457 PRO B CA 1
ATOM 8832 C C . PRO B 1 457 ? -8.961 110.5 51.312 1 74 457 PRO B C 1
ATOM 8834 O O . PRO B 1 457 ? -8.797 111.625 51.781 1 74 457 PRO B O 1
ATOM 8837 N N . LEU B 1 458 ? -8.609 110.125 50.156 1 76.44 458 LEU B N 1
ATOM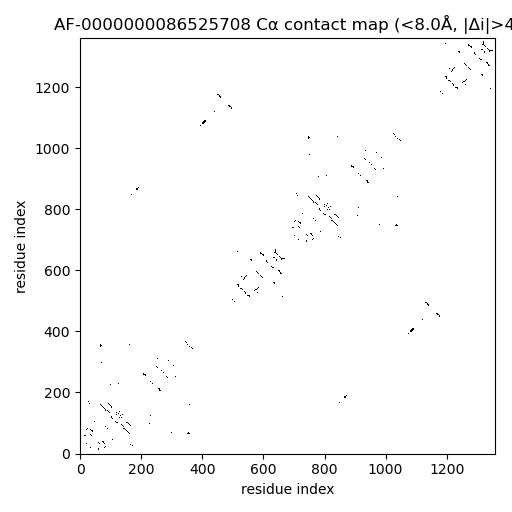 8838 C CA . LEU B 1 458 ? -7.812 111.062 49.344 1 76.44 458 LEU B CA 1
ATOM 8839 C C . LEU B 1 458 ? -8.648 112.25 48.906 1 76.44 458 LEU B C 1
ATOM 8841 O O . LEU B 1 458 ? -8.172 113.375 48.875 1 76.44 458 LEU B O 1
ATOM 8845 N N . ALA B 1 459 ? -9.891 112.062 48.656 1 74.44 459 ALA B N 1
ATOM 8846 C CA . ALA B 1 459 ? -10.805 113.125 48.281 1 74.44 459 ALA B CA 1
ATOM 8847 C C . ALA B 1 459 ? -11.062 114.062 49.438 1 74.44 459 ALA B C 1
ATOM 8849 O O . ALA B 1 459 ? -11.156 115.25 49.25 1 74.44 459 ALA B O 1
ATOM 8850 N N . VAL B 1 460 ? -11.055 113.562 50.594 1 75.25 460 VAL B N 1
ATOM 8851 C CA . VAL B 1 460 ? -11.266 114.375 51.812 1 75.25 460 VAL B CA 1
ATOM 8852 C C . VAL B 1 460 ? -10.055 115.25 52.031 1 75.25 460 VAL B C 1
ATOM 8854 O O . VAL B 1 460 ? -10.203 116.438 52.312 1 75.25 460 VAL B O 1
ATOM 8857 N N . ILE B 1 461 ? -8.922 114.625 51.844 1 79.25 461 ILE B N 1
ATOM 8858 C CA . ILE B 1 461 ? -7.688 115.375 52 1 79.25 461 ILE B CA 1
ATOM 8859 C C . ILE B 1 461 ? -7.602 116.5 50.938 1 79.25 461 ILE B C 1
ATOM 8861 O O . ILE B 1 461 ? -7.32 117.625 51.25 1 79.25 461 ILE B O 1
ATOM 8865 N N . ASP B 1 462 ? -7.984 116.188 49.781 1 76.12 462 ASP B N 1
ATOM 8866 C CA . ASP B 1 462 ? -7.922 117.125 48.656 1 76.12 462 ASP B CA 1
ATOM 8867 C C . ASP B 1 462 ? -8.898 118.25 48.844 1 76.12 462 ASP B C 1
ATOM 8869 O O . ASP B 1 462 ? -8.508 119.438 48.719 1 76.12 462 ASP B O 1
ATOM 8873 N N . ALA B 1 463 ? -10.031 118 49.281 1 78.44 463 ALA B N 1
ATOM 8874 C CA . ALA B 1 463 ? -11.062 119 49.469 1 78.44 463 ALA B CA 1
ATOM 8875 C C . ALA B 1 463 ? -10.719 119.938 50.625 1 78.44 463 ALA B C 1
ATOM 8877 O O . ALA B 1 463 ? -10.852 121.125 50.531 1 78.44 463 ALA B O 1
ATOM 8878 N N . THR B 1 464 ? -10.203 119.375 51.656 1 80.5 464 THR B N 1
ATOM 8879 C CA . THR B 1 464 ? -9.867 120.125 52.875 1 80.5 464 THR B CA 1
ATOM 8880 C C . THR B 1 464 ? -8.648 121 52.625 1 80.5 464 THR B C 1
ATOM 8882 O O . THR B 1 464 ? -8.617 122.188 53.031 1 80.5 464 THR B O 1
ATOM 8885 N N . ALA B 1 465 ? -7.711 120.5 51.906 1 79.25 465 ALA B N 1
ATOM 8886 C CA . ALA B 1 465 ? -6.496 121.25 51.594 1 79.25 465 ALA B CA 1
ATOM 8887 C C . ALA B 1 465 ? -6.797 122.375 50.625 1 79.25 465 ALA B C 1
ATOM 8889 O O . ALA B 1 465 ? -6.266 123.5 50.781 1 79.25 465 ALA B O 1
ATOM 8890 N N . GLN B 1 466 ? -7.766 122.25 49.812 1 78.5 466 GLN B N 1
ATOM 8891 C CA . GLN B 1 466 ? -8.188 123.312 48.875 1 78.5 466 GLN B CA 1
ATOM 8892 C C . GLN B 1 466 ? -8.914 124.438 49.594 1 78.5 466 GLN B C 1
ATOM 8894 O O . GLN B 1 466 ? -8.688 125.562 49.312 1 78.5 466 GLN B O 1
ATOM 8899 N N . ASN B 1 467 ? -9.664 124.062 50.531 1 78.12 467 ASN B N 1
ATOM 8900 C CA . ASN B 1 467 ? -10.406 125.062 51.344 1 78.12 467 ASN B CA 1
ATOM 8901 C C . ASN B 1 467 ? -9.477 125.875 52.219 1 78.12 467 ASN B C 1
ATOM 8903 O O . ASN B 1 467 ? -9.672 127.125 52.344 1 78.12 467 ASN B O 1
ATOM 8907 N N . LEU B 1 468 ? -8.477 125.25 52.656 1 80 468 LEU B N 1
ATOM 8908 C CA . LEU B 1 468 ? -7.496 125.938 53.469 1 80 468 LEU B CA 1
ATOM 8909 C C . LEU B 1 468 ? -6.68 126.938 52.625 1 80 468 LEU B C 1
ATOM 8911 O O . LEU B 1 468 ? -6.391 128 53.031 1 80 468 LEU B O 1
ATOM 8915 N N . ASP B 1 469 ? -6.422 126.5 51.406 1 74.81 469 ASP B N 1
ATOM 8916 C CA . ASP B 1 469 ? -5.652 127.312 50.469 1 74.81 469 ASP B CA 1
ATOM 8917 C C . ASP B 1 469 ? -6.461 128.5 50 1 74.81 469 ASP B C 1
ATOM 8919 O O . ASP B 1 469 ? -5.922 129.625 49.875 1 74.81 469 ASP B O 1
ATOM 8923 N N . LEU B 1 470 ? -7.75 128.5 49.969 1 74.62 470 LEU B N 1
ATOM 8924 C CA . LEU B 1 470 ? -8.641 129.5 49.5 1 74.62 470 LEU B CA 1
ATOM 8925 C C . LEU B 1 470 ? -8.898 130.5 50.625 1 74.62 470 LEU B C 1
ATOM 8927 O O . LEU B 1 470 ? -9.055 131.75 50.344 1 74.62 470 LEU B O 1
ATOM 8931 N N . ASP B 1 471 ? -8.945 130.25 51.844 1 70.94 471 ASP B N 1
ATOM 8932 C CA . ASP B 1 471 ? -9.234 131.125 52.969 1 70.94 471 ASP B CA 1
ATOM 8933 C C . ASP B 1 471 ? -7.957 131.75 53.5 1 70.94 471 ASP B C 1
ATOM 8935 O O . ASP B 1 471 ? -7.957 132.375 54.562 1 70.94 471 ASP B O 1
ATOM 8939 N N . ASP B 1 472 ? -6.82 131.75 52.938 1 65.56 472 ASP B N 1
ATOM 8940 C CA . ASP B 1 472 ? -5.453 132.125 53.281 1 65.56 472 ASP B CA 1
ATOM 8941 C C . ASP B 1 472 ? -5.305 133.625 53.375 1 65.56 472 ASP B C 1
ATOM 8943 O O . ASP B 1 472 ? -4.195 134.125 53.5 1 65.56 472 ASP B O 1
ATOM 8947 N N . SER B 1 473 ? -6.188 134.5 53.25 1 58.69 473 SER B N 1
ATOM 8948 C CA . SER B 1 473 ? -5.988 135.875 53.156 1 58.69 473 SER B CA 1
ATOM 8949 C C . SER B 1 473 ? -5.238 136.375 54.375 1 58.69 473 SER B C 1
ATOM 8951 O O . SER B 1 473 ? -4.727 137.5 54.375 1 58.69 473 SER B O 1
ATOM 8953 N N . ARG B 1 474 ? -5.055 135.75 55.562 1 60.59 474 ARG B N 1
ATOM 8954 C CA . ARG B 1 474 ? -4.375 136.25 56.75 1 60.59 474 ARG B CA 1
ATOM 8955 C C . ARG B 1 474 ? -3.307 135.375 57.25 1 60.59 474 ARG B C 1
ATOM 8957 O O . ARG B 1 474 ? -2.762 135.5 58.344 1 60.59 474 ARG B O 1
ATOM 8964 N N . ALA B 1 475 ? -2.891 134.25 56.469 1 62.91 475 ALA B N 1
ATOM 8965 C CA . ALA B 1 475 ? -1.982 133.25 57.031 1 62.91 475 ALA B CA 1
ATOM 8966 C C . ALA B 1 475 ? -0.526 133.625 56.781 1 62.91 475 ALA B C 1
ATOM 8968 O O . ALA B 1 475 ? -0.216 134.375 55.781 1 62.91 475 ALA B O 1
ATOM 8969 N N . ASP B 1 476 ? 0.378 133.5 57.625 1 74.94 476 ASP B N 1
ATOM 8970 C CA . ASP B 1 476 ? 1.81 133.75 57.5 1 74.94 476 ASP B CA 1
ATOM 8971 C C . ASP B 1 476 ? 2.432 132.875 56.406 1 74.94 476 ASP B C 1
ATOM 8973 O O . ASP B 1 476 ? 1.889 131.875 56.031 1 74.94 476 ASP B O 1
ATOM 8977 N N . PRO B 1 477 ? 3.342 133.375 55.656 1 75.44 477 PRO B N 1
ATOM 8978 C CA . PRO B 1 477 ? 3.984 132.625 54.531 1 75.44 477 PRO B CA 1
ATOM 8979 C C . PRO B 1 477 ? 4.402 131.25 54.812 1 75.44 477 PRO B C 1
ATOM 8981 O O . PRO B 1 477 ? 4.367 130.375 53.938 1 75.44 477 PRO B O 1
ATOM 8984 N N . LEU B 1 478 ? 4.629 130.875 56 1 76.06 478 LEU B N 1
ATOM 8985 C CA . LEU B 1 478 ? 5.039 129.5 56.375 1 76.06 478 LEU B CA 1
ATOM 8986 C C . LEU B 1 478 ? 3.85 128.625 56.375 1 76.06 478 LEU B C 1
ATOM 8988 O O . LEU B 1 478 ? 3.969 127.438 55.906 1 76.06 478 LEU B O 1
ATOM 8992 N N . THR B 1 479 ? 2.791 129.125 56.781 1 79 479 THR B N 1
ATOM 8993 C CA . THR B 1 479 ? 1.579 128.25 56.812 1 79 479 THR B CA 1
ATOM 8994 C C . THR B 1 479 ? 1.056 128 55.375 1 79 479 THR B C 1
ATOM 8996 O O . THR B 1 479 ? 0.62 126.938 55.062 1 79 479 THR B O 1
ATOM 8999 N N . SER B 1 480 ? 1.154 129 54.594 1 79.31 480 SER B N 1
ATOM 9000 C CA . SER B 1 480 ? 0.74 128.875 53.188 1 79.31 480 SER B CA 1
ATOM 9001 C C . SER B 1 480 ? 1.604 127.875 52.438 1 79.31 480 SER B C 1
ATOM 9003 O O . SER B 1 480 ? 1.101 127.125 51.625 1 79.31 480 SER B O 1
ATOM 9005 N N . SER B 1 481 ? 2.846 127.812 52.812 1 77.69 481 SER B N 1
ATOM 9006 C CA . SER B 1 481 ? 3.764 126.875 52.188 1 77.69 481 SER B CA 1
ATOM 9007 C C . SER B 1 481 ? 3.428 125.438 52.594 1 77.69 481 SER B C 1
ATOM 9009 O O . SER B 1 481 ? 3.523 124.5 51.781 1 77.69 481 SER B O 1
ATOM 9011 N N . ARG B 1 482 ? 2.947 125.312 53.781 1 77.81 482 ARG B N 1
ATOM 9012 C CA . ARG B 1 482 ? 2.564 124 54.312 1 77.81 482 ARG B CA 1
ATOM 9013 C C . ARG B 1 482 ? 1.279 123.5 53.625 1 77.81 482 ARG B C 1
ATOM 9015 O O . ARG B 1 482 ? 1.147 122.312 53.312 1 77.81 482 ARG B O 1
ATOM 9022 N N . TYR B 1 483 ? 0.322 124.438 53.406 1 80.38 483 TYR B N 1
ATOM 9023 C CA . TYR B 1 483 ? -0.895 124.062 52.688 1 80.38 483 TYR B CA 1
ATOM 9024 C C . TYR B 1 483 ? -0.572 123.562 51.281 1 80.38 483 TYR B C 1
ATOM 9026 O O . TYR B 1 483 ? -1.104 122.562 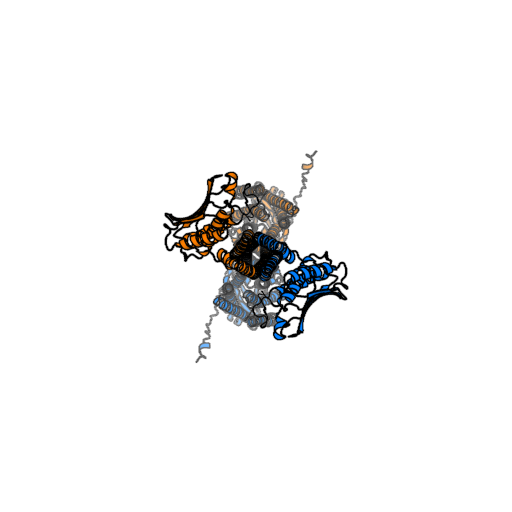50.812 1 80.38 483 TYR B O 1
ATOM 9034 N N . GLN B 1 484 ? 0.394 124.188 50.719 1 78.06 484 GLN B N 1
ATOM 9035 C CA . GLN B 1 484 ? 0.784 123.812 49.344 1 78.06 484 GLN B CA 1
ATOM 9036 C C . GLN B 1 484 ? 1.489 122.5 49.312 1 78.06 484 GLN B C 1
ATOM 9038 O O . GLN B 1 484 ? 1.3 121.688 48.375 1 78.06 484 GLN B O 1
ATOM 9043 N N . LYS B 1 485 ? 2.207 122.25 50.375 1 78 485 LYS B N 1
ATOM 9044 C CA . LYS B 1 485 ? 2.893 120.938 50.438 1 78 485 LYS B CA 1
ATOM 9045 C C . LYS B 1 485 ? 1.893 119.812 50.562 1 78 485 LYS B C 1
ATOM 9047 O O . LYS B 1 485 ? 2.045 118.75 49.906 1 78 485 LYS B O 1
ATOM 9052 N N . ILE B 1 486 ? 0.829 119.938 51.281 1 80.31 486 ILE B N 1
ATOM 9053 C CA . ILE B 1 486 ? -0.206 118.938 51.469 1 80.31 486 ILE B CA 1
ATOM 9054 C C . ILE B 1 486 ? -0.981 118.75 50.156 1 80.31 486 ILE B C 1
ATOM 9056 O O . ILE B 1 486 ? -1.262 117.625 49.719 1 80.31 486 ILE B O 1
ATOM 9060 N N . LEU B 1 487 ? -1.298 119.875 49.562 1 79.62 487 LEU B N 1
ATOM 9061 C CA . LEU B 1 487 ? -2.055 119.875 48.312 1 79.62 487 LEU B CA 1
ATOM 9062 C C . LEU B 1 487 ? -1.267 119.125 47.219 1 79.62 487 LEU B C 1
ATOM 9064 O O . LEU B 1 487 ? -1.819 118.312 46.469 1 79.62 487 LEU B O 1
ATOM 9068 N N . ARG B 1 488 ? 0.042 119.375 47.188 1 71.06 488 ARG B N 1
ATOM 9069 C CA . ARG B 1 488 ? 0.89 118.75 46.188 1 71.06 488 ARG B CA 1
ATOM 9070 C C . ARG B 1 488 ? 1.024 117.25 46.438 1 71.06 488 ARG B C 1
ATOM 9072 O O . ARG B 1 488 ? 0.963 116.438 45.531 1 71.06 488 ARG B O 1
ATOM 9079 N N . ALA B 1 489 ? 1.133 116.938 47.688 1 76.25 489 ALA B N 1
ATOM 9080 C CA . ALA B 1 489 ? 1.247 115.5 48.094 1 76.25 489 ALA B CA 1
ATOM 9081 C C . ALA B 1 489 ? -0.049 114.75 47.812 1 76.25 489 ALA B C 1
ATOM 9083 O O . ALA B 1 489 ? -0.022 113.625 47.344 1 76.25 489 ALA B O 1
ATOM 9084 N N . THR B 1 490 ? -1.212 115.312 48 1 79.06 490 THR B N 1
ATOM 9085 C CA . THR B 1 490 ? -2.521 114.688 47.75 1 79.06 490 THR B CA 1
ATOM 9086 C C . THR B 1 490 ? -2.756 114.562 46.25 1 79.06 490 THR B C 1
ATOM 9088 O O . THR B 1 490 ? -3.277 113.5 45.812 1 79.06 490 THR B O 1
ATOM 9091 N N . GLN B 1 491 ? -2.371 115.5 45.531 1 73.38 491 GLN B N 1
ATOM 9092 C CA . GLN B 1 491 ? -2.492 115.438 44.094 1 73.38 491 GLN B CA 1
ATOM 9093 C C . GLN B 1 491 ? -1.611 114.312 43.531 1 73.38 491 GLN B C 1
ATOM 9095 O O . GLN B 1 491 ? -2.033 113.562 42.656 1 73.38 491 GLN B O 1
ATOM 9100 N N . ARG B 1 492 ? -0.489 114.188 44.156 1 66.25 492 ARG B N 1
ATOM 9101 C CA . ARG B 1 492 ? 0.419 113.125 43.75 1 66.25 492 ARG B CA 1
ATOM 9102 C C . ARG B 1 492 ? -0.171 111.75 44.062 1 66.25 492 ARG B C 1
ATOM 9104 O O . ARG B 1 492 ? -0.093 110.812 43.25 1 66.25 492 ARG B O 1
ATOM 9111 N N . LEU B 1 493 ? -0.742 111.5 45.156 1 74.31 493 LEU B N 1
ATOM 9112 C CA . LEU B 1 493 ? -1.388 110.25 45.562 1 74.31 493 LEU B CA 1
ATOM 9113 C C . LEU B 1 493 ? -2.561 109.938 44.656 1 74.31 493 LEU B C 1
ATOM 9115 O O . LEU B 1 493 ? -2.756 108.75 44.281 1 74.31 493 LEU B O 1
ATOM 9119 N N . THR B 1 494 ? -3.34 111 44.344 1 71.38 494 THR B N 1
ATOM 9120 C CA . THR B 1 494 ? -4.484 110.812 43.438 1 71.38 494 THR B CA 1
ATOM 9121 C C . THR B 1 494 ? -4.039 110.312 42.062 1 71.38 494 THR B C 1
ATOM 9123 O O . THR B 1 494 ? -4.648 109.438 41.5 1 71.38 494 THR B O 1
ATOM 9126 N N . VAL B 1 495 ? -2.916 110.812 41.656 1 60.59 495 VAL B N 1
ATOM 9127 C CA . VAL B 1 495 ? -2.367 110.438 40.375 1 60.59 495 VAL B CA 1
ATOM 9128 C C . VAL B 1 495 ? -1.86 109 40.438 1 60.59 495 VAL B C 1
ATOM 9130 O O . VAL B 1 495 ? -2.135 108.188 39.562 1 60.59 495 VAL B O 1
ATOM 9133 N N . LEU B 1 496 ? -1.23 108.625 41.531 1 62.56 496 LEU B N 1
ATOM 9134 C CA . LEU B 1 496 ? -0.677 107.312 41.719 1 62.56 496 LEU B CA 1
ATOM 9135 C C . LEU B 1 496 ? -1.789 106.25 41.812 1 62.56 496 LEU B C 1
ATOM 9137 O O . LEU B 1 496 ? -1.701 105.188 41.219 1 62.56 496 LEU B O 1
ATOM 9141 N N . ILE B 1 497 ? -2.787 106.625 42.531 1 68.62 497 ILE B N 1
ATOM 9142 C CA . ILE B 1 497 ? -3.922 105.688 42.719 1 68.62 497 ILE B CA 1
ATOM 9143 C C . ILE B 1 497 ? -4.684 105.562 41.406 1 68.62 497 ILE B C 1
ATOM 9145 O O . ILE B 1 497 ? -5.047 104.438 41 1 68.62 497 ILE B O 1
ATOM 9149 N N . ASN B 1 498 ? -4.922 106.75 40.75 1 58.84 498 ASN B N 1
ATOM 9150 C CA . ASN B 1 498 ? -5.625 106.75 39.469 1 58.84 498 ASN B CA 1
ATOM 9151 C C . ASN B 1 498 ? -4.816 106 38.406 1 58.84 498 ASN B C 1
ATOM 9153 O O . ASN B 1 498 ? -5.379 105.312 37.562 1 58.84 498 ASN B O 1
ATOM 9157 N N . ASP B 1 499 ? -3.539 106.25 38.594 1 53.09 499 ASP B N 1
ATOM 9158 C CA . ASP B 1 499 ? -2.672 105.625 37.594 1 53.09 499 ASP B CA 1
ATOM 9159 C C . ASP B 1 499 ? -2.402 104.188 37.875 1 53.09 499 ASP B C 1
ATOM 9161 O O . ASP B 1 499 ? -2.361 103.312 36.938 1 53.09 499 ASP B O 1
ATOM 9165 N N . SER B 1 500 ? -2.088 103.875 39.125 1 55.53 500 SER B N 1
ATOM 9166 C CA . SER B 1 500 ? -1.587 102.562 39.469 1 55.53 500 SER B CA 1
ATOM 9167 C C . SER B 1 500 ? -2.729 101.625 39.781 1 55.53 500 SER B C 1
ATOM 9169 O O . SER B 1 500 ? -2.605 100.375 39.594 1 55.53 500 SER B O 1
ATOM 9171 N N . LEU B 1 501 ? -3.746 102.188 40.375 1 54.09 501 LEU B N 1
ATOM 9172 C CA . LEU B 1 501 ? -4.773 101.312 40.875 1 54.09 501 LEU B CA 1
ATOM 9173 C C . LEU B 1 501 ? -6.062 101.438 40.062 1 54.09 501 LEU B C 1
ATOM 9175 O O . LEU B 1 501 ? -7.055 100.75 40.375 1 54.09 501 LEU B O 1
ATOM 9179 N N . HIS B 1 502 ? -6.227 102.5 39.312 1 44.84 502 HIS B N 1
ATOM 9180 C CA . HIS B 1 502 ? -7.414 102.562 38.469 1 44.84 502 HIS B CA 1
ATOM 9181 C C . HIS B 1 502 ? -7.484 101.312 37.562 1 44.84 502 HIS B C 1
ATOM 9183 O O . HIS B 1 502 ? -6.488 100.938 36.938 1 44.84 502 HIS B O 1
ATOM 9189 N N . GLU B 1 503 ? -8.461 100.625 37.75 1 47.44 503 GLU B N 1
ATOM 9190 C CA . GLU B 1 503 ? -8.898 99.625 36.781 1 47.44 503 GLU B CA 1
ATOM 9191 C C . GLU B 1 503 ? -8.492 100 35.375 1 47.44 503 GLU B C 1
ATOM 9193 O O . GLU B 1 503 ? -8.133 99.125 34.562 1 47.44 503 GLU B O 1
ATOM 9198 N N . ASP B 1 504 ? -8.516 101.188 35.125 1 43.06 504 ASP B N 1
ATOM 9199 C CA . ASP B 1 504 ? -8.266 101.75 33.781 1 43.06 504 ASP B CA 1
ATOM 9200 C C . ASP B 1 504 ? -6.773 101.75 33.469 1 43.06 504 ASP B C 1
ATOM 9202 O O . ASP B 1 504 ? -6.379 101.438 32.312 1 43.06 504 ASP B O 1
ATOM 9206 N N . GLY B 1 505 ? -5.918 102.125 34.344 1 42.56 505 GLY B N 1
ATOM 9207 C CA . GLY B 1 505 ? -4.5 102 34.031 1 42.56 505 GLY B CA 1
ATOM 9208 C C . GLY B 1 505 ? -4.008 100.625 33.875 1 42.56 505 GLY B C 1
ATOM 9209 O O . GLY B 1 505 ? -3.285 100.312 32.906 1 42.56 505 GLY B O 1
ATOM 9210 N N . PHE B 1 506 ? -4.281 99.75 34.844 1 42.94 506 PHE B N 1
ATOM 9211 C CA . PHE B 1 506 ? -4.07 98.375 34.656 1 42.94 506 PHE B CA 1
ATOM 9212 C C . PHE B 1 506 ? -4.906 97.812 33.5 1 42.94 506 PHE B C 1
ATOM 9214 O O . PHE B 1 506 ? -4.453 96.938 32.75 1 42.94 506 PHE B O 1
ATOM 9221 N N . GLU B 1 507 ? -6.008 98.25 33.5 1 46.38 507 GLU B N 1
ATOM 9222 C CA . GLU B 1 507 ? -6.828 97.938 32.344 1 46.38 507 GLU B CA 1
ATOM 9223 C C . GLU B 1 507 ? -6.277 98.562 31.062 1 46.38 507 GLU B C 1
ATOM 9225 O O . GLU B 1 507 ? -6.324 97.938 29.984 1 46.38 507 GLU B O 1
ATOM 9230 N N . LEU B 1 508 ? -5.746 99.812 31.188 1 45.91 508 LEU B N 1
ATOM 9231 C CA . LEU B 1 508 ? -5.121 100.438 30.016 1 45.91 508 LEU B CA 1
ATOM 9232 C C . LEU B 1 508 ? -3.887 99.625 29.578 1 45.91 508 LEU B C 1
ATOM 9234 O O . LEU B 1 508 ? -3.65 99.438 28.391 1 45.91 508 LEU B O 1
ATOM 9238 N N . LEU B 1 509 ? -3.094 99.25 30.594 1 45.75 509 LEU B N 1
ATOM 9239 C CA . LEU B 1 509 ? -1.944 98.438 30.234 1 45.75 509 LEU B CA 1
ATOM 9240 C C . LEU B 1 509 ? -2.393 97 29.766 1 45.75 509 LEU B C 1
ATOM 9242 O O . LEU B 1 509 ? -1.735 96.438 28.938 1 45.75 509 LEU B O 1
ATOM 9246 N N . ARG B 1 510 ? -3.482 96.562 30.156 1 47.03 510 ARG B N 1
ATOM 9247 C CA . ARG B 1 510 ? -4.039 95.25 29.781 1 47.03 510 ARG B CA 1
ATOM 9248 C C . ARG B 1 510 ? -4.867 95.375 28.5 1 47.03 510 ARG B C 1
ATOM 9250 O O . ARG B 1 510 ? -4.855 94.5 27.672 1 47.03 510 ARG B O 1
ATOM 9257 N N . ARG B 1 511 ? -5.777 96.5 28.562 1 49.5 511 ARG B N 1
ATOM 9258 C CA . ARG B 1 511 ? -6.711 96.562 27.438 1 49.5 511 ARG B CA 1
ATOM 9259 C C . ARG B 1 511 ? -5.977 96.875 26.141 1 49.5 511 ARG B C 1
ATOM 9261 O O . ARG B 1 511 ? -6.57 96.875 25.062 1 49.5 511 ARG B O 1
ATOM 9268 N N . GLY B 1 512 ? -4.648 96.812 26.234 1 59.72 512 GLY B N 1
ATOM 9269 C CA . GLY B 1 512 ? -3.949 97.125 25.016 1 59.72 512 GLY B CA 1
ATOM 9270 C C . GLY B 1 512 ? -4.02 98.625 24.703 1 59.72 512 GLY B C 1
ATOM 9271 O O . GLY B 1 512 ? -4.672 99.375 25.422 1 59.72 512 GLY B O 1
ATOM 9272 N N . THR B 1 513 ? -3.264 99.312 23.812 1 67.75 513 THR B N 1
ATOM 9273 C CA . THR B 1 513 ? -3.172 100.688 23.375 1 67.75 513 THR B CA 1
ATOM 9274 C C . THR B 1 513 ? -4.438 101.125 22.641 1 67.75 513 THR B C 1
ATOM 9276 O O . THR B 1 513 ? -4.945 100.375 21.797 1 67.75 513 THR B O 1
ATOM 9279 N N . ARG B 1 514 ? -5.195 101.938 23.188 1 73.81 514 ARG B N 1
ATOM 9280 C CA . ARG B 1 514 ? -6.297 102.562 22.438 1 73.81 514 ARG B CA 1
ATOM 9281 C C . ARG B 1 514 ? -5.828 103.812 21.656 1 73.81 514 ARG B C 1
ATOM 9283 O O . ARG B 1 514 ? -5.723 104.875 22.219 1 73.81 514 ARG B O 1
ATOM 9290 N N . ILE B 1 515 ? -5.641 103.688 20.391 1 79.69 515 ILE B N 1
ATOM 9291 C CA . ILE B 1 515 ? -5.133 104.75 19.5 1 79.69 515 ILE B CA 1
ATOM 9292 C C . ILE B 1 515 ? -6.281 105.625 19.031 1 79.69 515 ILE B C 1
ATOM 9294 O O . ILE B 1 515 ? -7.332 105.125 18.625 1 79.69 515 ILE B O 1
ATOM 9298 N N . GLY B 1 516 ? -6.289 106.812 19.344 1 82.69 516 GLY B N 1
ATOM 9299 C CA . GLY B 1 516 ? -7.293 107.812 18.906 1 82.69 516 GLY B CA 1
ATOM 9300 C C . GLY B 1 516 ? -6.727 109.188 18.625 1 82.69 516 GLY B C 1
ATOM 9301 O O . GLY B 1 516 ? -5.527 109.375 18.797 1 82.69 516 GLY B O 1
ATOM 9302 N N . ASP B 1 517 ? -7.547 110.125 18.125 1 87.88 517 ASP B N 1
ATOM 9303 C CA . ASP B 1 517 ? -7.188 111.5 17.859 1 87.88 517 ASP B CA 1
ATOM 9304 C C . ASP B 1 517 ? -6.883 112.25 19.172 1 87.88 517 ASP B C 1
ATOM 9306 O O . ASP B 1 517 ? -7.691 112.25 20.094 1 87.88 517 ASP B O 1
ATOM 9310 N N . THR B 1 518 ? -5.688 112.688 19.344 1 89.06 518 THR B N 1
ATOM 9311 C CA . THR B 1 518 ? -5.266 113.375 20.562 1 89.06 518 THR B CA 1
ATOM 9312 C C . THR B 1 518 ? -4.648 114.688 20.25 1 89.06 518 THR B C 1
ATOM 9314 O O . THR B 1 518 ? -3.908 114.875 19.281 1 89.06 518 THR B O 1
ATOM 9317 N N . ARG B 1 519 ? -5.051 115.688 21 1 92.25 519 ARG B N 1
ATOM 9318 C CA . ARG B 1 519 ? -4.43 117 20.922 1 92.25 519 ARG B CA 1
ATOM 9319 C C . ARG B 1 519 ? -3.182 117.062 21.797 1 92.25 519 ARG B C 1
ATOM 9321 O O . ARG B 1 519 ? -3.275 117.312 23 1 92.25 519 ARG B O 1
ATOM 9328 N N . LEU B 1 520 ? -2.027 116.938 21.188 1 93.38 520 LEU B N 1
ATOM 9329 C CA . LEU B 1 520 ? -0.765 116.875 21.906 1 93.38 520 LEU B CA 1
ATOM 9330 C C . LEU B 1 520 ? -0.447 118.188 22.641 1 93.38 520 LEU B C 1
ATOM 9332 O O . LEU B 1 520 ? 0.135 118.125 23.734 1 93.38 520 LEU B O 1
ATOM 9336 N N . ALA B 1 521 ? -0.859 119.312 22.062 1 93.25 521 ALA B N 1
ATOM 9337 C CA . ALA B 1 521 ? -0.625 120.562 22.703 1 93.25 521 ALA B CA 1
ATOM 9338 C C . ALA B 1 521 ? -1.325 120.688 24.062 1 93.25 521 ALA B C 1
ATOM 9340 O O . ALA B 1 521 ? -0.767 121.188 25.031 1 93.25 521 ALA B O 1
ATOM 9341 N N . ALA B 1 522 ? -2.484 120.125 24.062 1 91.44 522 ALA B N 1
ATOM 9342 C CA . ALA B 1 522 ? -3.254 120.125 25.297 1 91.44 522 ALA B CA 1
ATOM 9343 C C . ALA B 1 522 ? -2.58 119.25 26.359 1 91.44 522 ALA B C 1
ATOM 9345 O O . ALA B 1 522 ? -2.627 119.562 27.547 1 91.44 522 ALA B O 1
ATOM 9346 N N . LEU B 1 523 ? -1.965 118.188 25.953 1 91.25 523 LEU B N 1
ATOM 9347 C CA . LEU B 1 523 ? -1.271 117.25 26.859 1 91.25 523 LEU B CA 1
ATOM 9348 C C . LEU B 1 523 ? -0.037 117.938 27.453 1 91.25 523 LEU B C 1
ATOM 9350 O O . LEU B 1 523 ? 0.279 117.75 28.625 1 91.25 523 LEU B O 1
ATOM 9354 N N . LEU B 1 524 ? 0.632 118.688 26.656 1 93.75 524 LEU B N 1
ATOM 9355 C CA . LEU B 1 524 ? 1.773 119.438 27.156 1 93.75 524 LEU B CA 1
ATOM 9356 C C . LEU B 1 524 ? 1.333 120.438 28.203 1 93.75 524 LEU B C 1
ATOM 9358 O O . LEU B 1 524 ? 1.985 120.625 29.234 1 93.75 524 LEU B O 1
ATOM 9362 N N . ASP B 1 525 ? 0.256 121.125 27.922 1 90 525 ASP B N 1
ATOM 9363 C CA . ASP B 1 525 ? -0.296 122.062 28.859 1 90 525 ASP B CA 1
ATOM 9364 C C . ASP B 1 525 ? -0.696 121.438 30.172 1 90 525 ASP B C 1
ATOM 9366 O O . ASP B 1 525 ? -0.44 121.938 31.25 1 90 525 ASP B O 1
ATOM 9370 N N . ASP B 1 526 ? -1.359 120.312 29.984 1 85.94 526 ASP B N 1
ATOM 9371 C CA . ASP B 1 526 ? -1.796 119.562 31.141 1 85.94 526 ASP B CA 1
ATOM 9372 C C . ASP B 1 526 ? -0.606 119.125 32 1 85.94 526 ASP B C 1
ATOM 9374 O O . ASP B 1 526 ? -0.652 119.25 33.25 1 85.94 526 ASP B O 1
ATOM 9378 N N . ALA B 1 527 ? 0.495 118.625 31.422 1 88.44 527 ALA B N 1
ATOM 9379 C CA . ALA B 1 527 ? 1.707 118.25 32.125 1 88.44 527 ALA B CA 1
ATOM 9380 C C . ALA B 1 527 ? 2.354 119.438 32.844 1 88.44 527 ALA B C 1
ATOM 9382 O O . ALA B 1 527 ? 2.803 119.312 33.969 1 88.44 527 ALA B O 1
ATOM 9383 N N . ALA B 1 528 ? 2.355 120.5 32.188 1 87.31 528 ALA B N 1
ATOM 9384 C CA . ALA B 1 528 ? 2.936 121.688 32.75 1 87.31 528 ALA B CA 1
ATOM 9385 C C . ALA B 1 528 ? 2.127 122.188 33.969 1 87.31 528 ALA B C 1
ATOM 9387 O O . ALA B 1 528 ? 2.695 122.562 34.969 1 87.31 528 ALA B O 1
ATOM 9388 N N . THR B 1 529 ? 0.867 122.25 33.812 1 81.31 529 THR B N 1
ATOM 9389 C CA . THR B 1 529 ? -0.016 122.688 34.875 1 81.31 529 THR B CA 1
ATOM 9390 C C . THR B 1 529 ? 0.134 121.75 36.094 1 81.31 529 THR B C 1
ATOM 9392 O O . THR B 1 529 ? 0.224 122.25 37.219 1 81.31 529 THR B O 1
ATOM 9395 N N . ALA B 1 530 ? 0.214 120.5 35.812 1 74.94 530 ALA B N 1
ATOM 9396 C CA . ALA B 1 530 ? 0.364 119.562 36.906 1 74.94 530 ALA B CA 1
ATOM 9397 C C . ALA B 1 530 ? 1.704 119.688 37.594 1 74.94 530 ALA B C 1
ATOM 9399 O O . ALA B 1 530 ? 1.77 119.688 38.844 1 74.94 530 ALA B O 1
ATOM 9400 N N . ALA B 1 531 ? 2.736 119.812 36.906 1 79.56 531 ALA B N 1
ATOM 9401 C CA . ALA B 1 531 ? 4.07 120 37.469 1 79.56 531 ALA B CA 1
ATOM 9402 C C . ALA B 1 531 ? 4.172 121.375 38.188 1 79.56 531 ALA B C 1
ATOM 9404 O O . ALA B 1 531 ? 4.867 121.5 39.188 1 79.56 531 ALA B O 1
ATOM 9405 N N . GLY B 1 532 ? 3.502 122.312 37.594 1 76.06 532 GLY B N 1
ATOM 9406 C CA . GLY B 1 532 ? 3.484 123.625 38.188 1 76.06 532 GLY B CA 1
ATOM 9407 C C . GLY B 1 532 ? 2.893 123.688 39.594 1 76.06 532 GLY B C 1
ATOM 9408 O O . GLY B 1 532 ? 3.332 124.438 40.438 1 76.06 532 GLY B O 1
ATOM 9409 N N . ALA B 1 533 ? 2.014 122.875 39.719 1 68.44 533 ALA B N 1
ATOM 9410 C CA . ALA B 1 533 ? 1.367 122.812 41.031 1 68.44 533 ALA B CA 1
ATOM 9411 C C . ALA B 1 533 ? 2.342 122.312 42.094 1 68.44 533 ALA B C 1
ATOM 9413 O O . ALA B 1 533 ? 2.207 122.625 43.281 1 68.44 533 ALA B O 1
ATOM 9414 N N . LEU B 1 534 ? 3.398 121.625 41.656 1 62.81 534 LEU B N 1
ATOM 9415 C CA . LEU B 1 534 ? 4.379 121.062 42.562 1 62.81 534 LEU B CA 1
ATOM 9416 C C . LEU B 1 534 ? 5.668 121.875 42.562 1 62.81 534 LEU B C 1
ATOM 9418 O O . LEU B 1 534 ? 6.582 121.625 43.344 1 62.81 534 LEU B O 1
ATOM 9422 N N . SER B 1 535 ? 5.688 122.812 41.781 1 71.25 535 SER B N 1
ATOM 9423 C CA . SER B 1 535 ? 6.898 123.562 41.5 1 71.25 535 SER B CA 1
ATOM 9424 C C . SER B 1 535 ? 7.105 124.625 42.562 1 71.25 535 SER B C 1
ATOM 9426 O O . SER B 1 535 ? 6.141 125.188 43.094 1 71.25 535 SER B O 1
ATOM 9428 N N . ASP B 1 536 ? 8.211 124.625 43.062 1 70.31 536 ASP B N 1
ATOM 9429 C CA . ASP B 1 536 ? 8.617 125.688 43.969 1 70.31 536 ASP B CA 1
ATOM 9430 C C . ASP B 1 536 ? 9.258 126.875 43.219 1 70.31 536 ASP B C 1
ATOM 9432 O O . ASP B 1 536 ? 10.43 127.188 43.406 1 70.31 536 ASP B O 1
ATOM 9436 N N . GLY B 1 537 ? 8.469 127.625 42.375 1 77.62 537 GLY B N 1
ATOM 9437 C CA . GLY B 1 537 ? 8.961 128.75 41.688 1 77.62 537 GLY B CA 1
ATOM 9438 C C . GLY B 1 537 ? 9.609 128.5 40.344 1 77.62 537 GLY B C 1
ATOM 9439 O O . GLY B 1 537 ? 10.328 129.375 39.812 1 77.62 537 GLY B O 1
ATOM 9440 N N . HIS B 1 538 ? 9.508 127.312 39.812 1 85.62 538 HIS B N 1
ATOM 9441 C CA . HIS B 1 538 ? 10.062 127 38.5 1 85.62 538 HIS B CA 1
ATOM 9442 C C . HIS B 1 538 ? 9.344 127.75 37.406 1 85.62 538 HIS B C 1
ATOM 9444 O O . HIS B 1 538 ? 8.156 128 37.5 1 85.62 538 HIS B O 1
ATOM 9450 N N . ARG B 1 539 ? 10.094 128.25 36.438 1 86.81 539 ARG B N 1
ATOM 9451 C CA . ARG B 1 539 ? 9.508 128.875 35.25 1 86.81 539 ARG B CA 1
ATOM 9452 C C . ARG B 1 539 ? 9.258 127.75 34.156 1 86.81 539 ARG B C 1
ATOM 9454 O O . ARG B 1 539 ? 10.188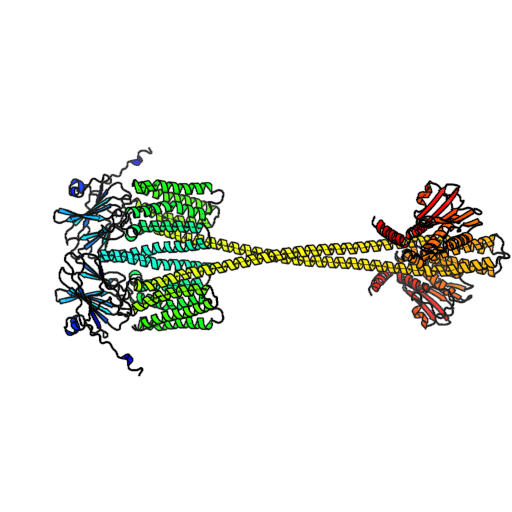 127.312 33.5 1 86.81 539 ARG B O 1
ATOM 9461 N N . LEU B 1 540 ? 8 127.312 34.031 1 89.06 540 LEU B N 1
ATOM 9462 C CA . LEU B 1 540 ? 7.629 126.312 33.031 1 89.06 540 LEU B CA 1
ATOM 9463 C C . LEU B 1 540 ? 7.262 127 31.703 1 89.06 540 LEU B C 1
ATOM 9465 O O . LEU B 1 540 ? 6.445 127.938 31.672 1 89.06 540 LEU B O 1
ATOM 9469 N N . GLU B 1 541 ? 7.938 126.75 30.562 1 92.81 541 GLU B N 1
ATOM 9470 C CA . GLU B 1 541 ? 7.68 127.25 29.219 1 92.81 541 GLU B CA 1
ATOM 9471 C C . GLU B 1 541 ? 7.199 126.125 28.281 1 92.81 541 GLU B C 1
ATOM 9473 O O . GLU B 1 541 ? 7.727 125 28.312 1 92.81 541 GLU B O 1
ATOM 9478 N N . ILE B 1 542 ? 6.141 126.312 27.594 1 92.94 542 ILE B N 1
ATOM 9479 C CA . ILE B 1 542 ? 5.578 125.312 26.656 1 92.94 542 ILE B CA 1
ATOM 9480 C C . ILE B 1 542 ? 5.793 125.812 25.219 1 92.94 542 ILE B C 1
ATOM 9482 O O . ILE B 1 542 ? 5.484 127 24.906 1 92.94 542 ILE B O 1
ATOM 9486 N N . ASP B 1 543 ? 6.441 125.188 24.359 1 93.31 543 ASP B N 1
ATOM 9487 C CA . ASP B 1 543 ? 6.598 125.438 22.938 1 93.31 543 ASP B CA 1
ATOM 9488 C C . ASP B 1 543 ? 5.906 124.375 22.109 1 93.31 543 ASP B C 1
ATOM 9490 O O . ASP B 1 543 ? 6.473 123.25 21.875 1 93.31 543 ASP B O 1
ATOM 9494 N N . ALA B 1 544 ? 4.637 124.562 21.781 1 90.44 544 ALA B N 1
ATOM 9495 C CA . ALA B 1 544 ? 3.844 123.562 21.031 1 90.44 544 ALA B CA 1
ATOM 9496 C C . ALA B 1 544 ? 3.545 124.062 19.625 1 90.44 544 ALA B C 1
ATOM 9498 O O . ALA B 1 544 ? 2.617 123.625 18.969 1 90.44 544 ALA B O 1
ATOM 9499 N N . LYS B 1 545 ? 4.25 125 19.125 1 85.5 545 LYS B N 1
ATOM 9500 C CA . LYS B 1 545 ? 3.945 125.688 17.875 1 85.5 545 LYS B CA 1
ATOM 9501 C C . LYS B 1 545 ? 4.09 124.75 16.672 1 85.5 545 LYS B C 1
ATOM 9503 O O . LYS B 1 545 ? 3.35 124.875 15.695 1 85.5 545 LYS B O 1
ATOM 9508 N N . ASN B 1 546 ? 4.945 123.812 16.719 1 88.31 546 ASN B N 1
ATOM 9509 C CA . ASN B 1 546 ? 5.211 122.938 15.578 1 88.31 546 ASN B CA 1
ATOM 9510 C C . ASN B 1 546 ? 4.523 121.562 15.734 1 88.31 546 ASN B C 1
ATOM 9512 O O . ASN B 1 546 ? 4.891 120.625 15.07 1 88.31 546 ASN B O 1
ATOM 9516 N N . LEU B 1 547 ? 3.551 121.5 16.609 1 90 547 LEU B N 1
ATOM 9517 C CA . LEU B 1 547 ? 2.807 120.25 16.781 1 90 547 LEU B CA 1
ATOM 9518 C C . LEU B 1 547 ? 1.541 120.25 15.938 1 90 547 LEU B C 1
ATOM 9520 O O . LEU B 1 547 ? 0.904 121.25 15.758 1 90 547 LEU B O 1
ATOM 9524 N N . PRO B 1 548 ? 1.238 119.125 15.312 1 88.5 548 PRO B N 1
ATOM 9525 C CA . PRO B 1 548 ? -0.048 119.062 14.617 1 88.5 548 PRO B CA 1
ATOM 9526 C C . PRO B 1 548 ? -1.239 119.188 15.562 1 88.5 548 PRO B C 1
ATOM 9528 O O . PRO B 1 548 ? -1.137 118.875 16.75 1 88.5 548 PRO B O 1
ATOM 9531 N N . ASP B 1 549 ? -2.357 119.75 15.148 1 85.25 549 ASP B N 1
ATOM 9532 C CA . ASP B 1 549 ? -3.564 120 15.945 1 85.25 549 ASP B CA 1
ATOM 9533 C C . ASP B 1 549 ? -4.105 118.688 16.484 1 85.25 549 ASP B C 1
ATOM 9535 O O . ASP B 1 549 ? -4.527 118.562 17.641 1 85.25 549 ASP B O 1
ATOM 9539 N N . ILE B 1 550 ? -4 117.688 15.617 1 88.25 550 ILE B N 1
ATOM 9540 C CA . ILE B 1 550 ? -4.477 116.375 15.992 1 88.25 550 ILE B CA 1
ATOM 9541 C C . ILE B 1 550 ? -3.438 115.312 15.602 1 88.25 550 ILE B C 1
ATOM 9543 O O . ILE B 1 550 ? -2.873 115.375 14.508 1 88.25 550 ILE B O 1
ATOM 9547 N N . PHE B 1 551 ? -3.078 114.438 16.562 1 90.81 551 PHE B N 1
ATOM 9548 C CA . PHE B 1 551 ? -2.178 113.312 16.344 1 90.81 551 PHE B CA 1
ATOM 9549 C C . PHE B 1 551 ? -2.785 112 16.875 1 90.81 551 PHE B C 1
ATOM 9551 O O . PHE B 1 551 ? -3.43 112 17.922 1 90.81 551 PHE B O 1
ATOM 9558 N N . VAL B 1 552 ? -2.678 110.938 15.992 1 89.31 552 VAL B N 1
ATOM 9559 C CA . VAL B 1 552 ? -3.26 109.688 16.344 1 89.31 552 VAL B CA 1
ATOM 9560 C C . VAL B 1 552 ? -2.332 108.938 17.297 1 89.31 552 VAL B C 1
ATOM 9562 O O . VAL B 1 552 ? -1.243 108.5 16.922 1 89.31 552 VAL B O 1
ATOM 9565 N N . CYS B 1 553 ? -2.6 108.875 18.562 1 87.94 553 CYS B N 1
ATOM 9566 C CA . CYS B 1 553 ? -1.876 108.125 19.594 1 87.94 553 CYS B CA 1
ATOM 9567 C C . CYS B 1 553 ? -2.771 107.875 20.781 1 87.94 553 CYS B C 1
ATOM 9569 O O . CYS B 1 553 ? -3.959 108.188 20.781 1 87.94 553 CYS B O 1
ATOM 9571 N N . ASP B 1 554 ? -2.307 107.062 21.75 1 84.06 554 ASP B N 1
ATOM 9572 C CA . ASP B 1 554 ? -3.01 106.812 23.016 1 84.06 554 ASP B CA 1
ATOM 9573 C C . ASP B 1 554 ? -2.848 108.062 23.938 1 84.06 554 ASP B C 1
ATOM 9575 O O . ASP B 1 554 ? -1.785 108.25 24.516 1 84.06 554 ASP B O 1
ATOM 9579 N N . GLY B 1 555 ? -3.893 108.938 23.953 1 85.56 555 GLY B N 1
ATOM 9580 C CA . GLY B 1 555 ? -3.865 110.125 24.719 1 85.56 555 GLY B CA 1
ATOM 9581 C C . GLY B 1 555 ? -3.654 109.938 26.203 1 85.56 555 GLY B C 1
ATOM 9582 O O . GLY B 1 555 ? -2.953 110.75 26.859 1 85.56 555 GLY B O 1
ATOM 9583 N N . SER B 1 556 ? -4.258 108.875 26.719 1 79.75 556 SER B N 1
ATOM 9584 C CA . SER B 1 556 ? -4.164 108.625 28.141 1 79.75 556 SER B CA 1
ATOM 9585 C C . SER B 1 556 ? -2.75 108.188 28.531 1 79.75 556 SER B C 1
ATOM 9587 O O . SER B 1 556 ? -2.213 108.688 29.531 1 79.75 556 SER B O 1
ATOM 9589 N N . LEU B 1 557 ? -2.102 107.312 27.75 1 81.12 557 LEU B N 1
ATOM 9590 C CA . LEU B 1 557 ? -0.734 106.875 28.031 1 81.12 557 LEU B CA 1
ATOM 9591 C C . LEU B 1 557 ? 0.243 108.062 27.859 1 81.12 557 LEU B C 1
ATOM 9593 O O . LEU B 1 557 ? 1.134 108.25 28.703 1 81.12 557 LEU B O 1
ATOM 9597 N N . THR B 1 558 ? 0.026 108.75 26.844 1 88.5 558 THR B N 1
ATOM 9598 C CA . THR B 1 558 ? 0.912 109.875 26.562 1 88.5 558 THR B CA 1
ATOM 9599 C C . THR B 1 558 ? 0.812 110.938 27.672 1 88.5 558 THR B C 1
ATOM 9601 O O . THR B 1 558 ? 1.82 111.5 28.062 1 88.5 558 THR B O 1
ATOM 9604 N N . ARG B 1 559 ? -0.36 111.25 28.172 1 85.75 559 ARG B N 1
ATOM 9605 C CA . ARG B 1 559 ? -0.567 112.188 29.266 1 85.75 559 ARG B CA 1
ATOM 9606 C C . ARG B 1 559 ? 0.236 111.75 30.5 1 85.75 559 ARG B C 1
ATOM 9608 O O . ARG B 1 559 ? 0.927 112.562 31.109 1 85.75 559 ARG B O 1
ATOM 9615 N N . LEU B 1 560 ? 0.15 110.5 30.766 1 79.81 560 LEU B N 1
ATOM 9616 C CA . LEU B 1 560 ? 0.847 110 31.938 1 79.81 560 LEU B CA 1
ATOM 9617 C C . LEU B 1 560 ? 2.357 110.125 31.766 1 79.81 560 LEU B C 1
ATOM 9619 O O . LEU B 1 560 ? 3.062 110.438 32.719 1 79.81 560 LEU B O 1
ATOM 9623 N N . VAL B 1 561 ? 2.889 109.75 30.609 1 87.38 561 VAL B N 1
ATOM 9624 C CA . VAL B 1 561 ? 4.312 109.812 30.312 1 87.38 561 VAL B CA 1
ATOM 9625 C C . VAL B 1 561 ? 4.785 111.25 30.484 1 87.38 561 VAL B C 1
ATOM 9627 O O . VAL B 1 561 ? 5.781 111.562 31.172 1 87.38 561 VAL B O 1
ATOM 9630 N N . LEU B 1 562 ? 4.059 112.188 29.953 1 90.31 562 LEU B N 1
ATOM 9631 C CA . LEU B 1 562 ? 4.453 113.625 30 1 90.31 562 LEU B CA 1
ATOM 9632 C C . LEU B 1 562 ? 4.391 114.125 31.422 1 90.31 562 LEU B C 1
ATOM 9634 O O . LEU B 1 562 ? 5.262 114.938 31.844 1 90.31 562 LEU B O 1
ATOM 9638 N N . ARG B 1 563 ? 3.432 113.812 32.094 1 82.94 563 ARG B N 1
ATOM 9639 C CA . ARG B 1 563 ? 3.33 114.188 33.5 1 82.94 563 ARG B CA 1
ATOM 9640 C C . ARG B 1 563 ? 4.5 113.688 34.312 1 82.94 563 ARG B C 1
ATOM 9642 O O . ARG B 1 563 ? 5.059 114.375 35.156 1 82.94 563 ARG B O 1
ATOM 9649 N N . THR B 1 564 ? 4.871 112.438 34.062 1 81.56 564 THR B N 1
ATOM 9650 C CA . THR B 1 564 ? 5.984 111.812 34.75 1 81.56 564 THR B CA 1
ATOM 9651 C C . THR B 1 564 ? 7.285 112.562 34.5 1 81.56 564 THR B C 1
ATOM 9653 O O . THR B 1 564 ? 8.055 112.812 35.406 1 81.56 564 THR B O 1
ATOM 9656 N N . LEU B 1 565 ? 7.488 112.812 33.25 1 90.19 565 LEU B N 1
ATOM 9657 C CA . LEU B 1 565 ? 8.711 113.5 32.875 1 90.19 565 LEU B CA 1
ATOM 9658 C C . LEU B 1 565 ? 8.742 114.938 33.406 1 90.19 565 LEU B C 1
ATOM 9660 O O . LEU B 1 565 ? 9.781 115.375 33.906 1 90.19 565 LEU B O 1
ATOM 9664 N N . ALA B 1 566 ? 7.641 115.625 33.406 1 88.88 566 ALA B N 1
ATOM 9665 C CA . ALA B 1 566 ? 7.555 117 33.938 1 88.88 566 ALA B CA 1
ATOM 9666 C C . ALA B 1 566 ? 7.746 117 35.438 1 88.88 566 ALA B C 1
ATOM 9668 O O . ALA B 1 566 ? 8.438 117.875 35.969 1 88.88 566 ALA B O 1
ATOM 9669 N N . ASP B 1 567 ? 7.168 116.062 36.062 1 79.94 567 ASP B N 1
ATOM 9670 C CA . ASP B 1 567 ? 7.316 115.938 37.5 1 79.94 567 ASP B CA 1
ATOM 9671 C C . ASP B 1 567 ? 8.773 115.688 37.875 1 79.94 567 ASP B C 1
ATOM 9673 O O . ASP B 1 567 ? 9.273 116.312 38.844 1 79.94 567 ASP B O 1
ATOM 9677 N N . ASN B 1 568 ? 9.477 114.812 37.188 1 82.31 568 ASN B N 1
ATOM 9678 C CA . ASN B 1 568 ? 10.891 114.562 37.406 1 82.31 568 ASN B CA 1
ATOM 9679 C C . ASN B 1 568 ? 11.734 115.812 37.219 1 82.31 568 ASN B C 1
ATOM 9681 O O . ASN B 1 568 ? 12.664 116.062 38 1 82.31 568 ASN B O 1
ATOM 9685 N N . ALA B 1 569 ? 11.383 116.625 36.25 1 87.81 569 ALA B N 1
ATOM 9686 C CA . ALA B 1 569 ? 12.117 117.812 35.969 1 87.81 569 ALA B CA 1
ATOM 9687 C C . ALA B 1 569 ? 11.977 118.812 37.125 1 87.81 569 ALA B C 1
ATOM 9689 O O . ALA B 1 569 ? 12.953 119.438 37.531 1 87.81 569 ALA B O 1
ATOM 9690 N N . VAL B 1 570 ? 10.836 118.875 37.656 1 83.88 570 VAL B N 1
ATOM 9691 C CA . VAL B 1 570 ? 10.578 119.812 38.781 1 83.88 570 VAL B CA 1
ATOM 9692 C C . VAL B 1 570 ? 11.242 119.25 40.031 1 83.88 570 VAL B C 1
ATOM 9694 O O . VAL B 1 570 ? 11.852 120.062 40.781 1 83.88 570 VAL B O 1
ATOM 9697 N N . LYS B 1 571 ? 11.172 118.062 40.219 1 80.25 571 LYS B N 1
ATOM 9698 C CA . LYS B 1 571 ? 11.664 117.375 41.406 1 80.25 571 LYS B CA 1
ATOM 9699 C C . LYS B 1 571 ? 13.18 117.5 41.5 1 80.25 571 LYS B C 1
ATOM 9701 O O . LYS B 1 571 ? 13.734 117.688 42.594 1 80.25 571 LYS B O 1
ATOM 9706 N N . TYR B 1 572 ? 13.844 117.312 40.406 1 84.38 572 TYR B N 1
ATOM 9707 C CA . TYR B 1 572 ? 15.289 117.188 40.438 1 84.38 572 TYR B CA 1
ATOM 9708 C C . TYR B 1 572 ? 16 118.438 40.062 1 84.38 572 TYR B C 1
ATOM 9710 O O . TYR B 1 572 ? 17.234 118.5 39.969 1 84.38 572 TYR B O 1
ATOM 9718 N N . THR B 1 573 ? 15.234 119.562 39.906 1 83.75 573 THR B N 1
ATOM 9719 C CA . THR B 1 573 ? 15.852 120.875 39.594 1 83.75 573 THR B CA 1
ATOM 9720 C C . THR B 1 573 ? 15.57 121.875 40.688 1 83.75 573 THR B C 1
ATOM 9722 O O . THR B 1 573 ? 14.516 121.812 41.344 1 83.75 573 THR B O 1
ATOM 9725 N N . PRO B 1 574 ? 16.562 122.688 41.031 1 82.44 574 PRO B N 1
ATOM 9726 C CA . PRO B 1 574 ? 16.344 123.688 42.062 1 82.44 574 PRO B CA 1
ATOM 9727 C C . PRO B 1 574 ? 15.273 124.75 41.656 1 82.44 574 PRO B C 1
ATOM 9729 O O . PRO B 1 574 ? 15.031 124.938 40.469 1 82.44 574 PRO B O 1
ATOM 9732 N N . GLY B 1 575 ? 14.672 125.312 42.656 1 80.62 575 GLY B N 1
ATOM 9733 C CA . GLY B 1 575 ? 13.672 126.375 42.438 1 80.62 575 GLY B CA 1
ATOM 9734 C C . GLY B 1 575 ? 14.195 127.562 41.625 1 80.62 575 GLY B C 1
ATOM 9735 O O . GLY B 1 575 ? 15.367 127.938 41.75 1 80.62 575 GLY B O 1
ATOM 9736 N N . GLY B 1 576 ? 13.328 128.125 40.781 1 82.31 576 GLY B N 1
ATOM 9737 C CA . GLY B 1 576 ? 13.695 129.25 40 1 82.31 576 GLY B CA 1
ATOM 9738 C C . GLY B 1 576 ? 14.266 128.875 38.625 1 82.31 576 GLY B C 1
ATOM 9739 O O . GLY B 1 576 ? 14.492 129.75 37.812 1 82.31 576 GLY B O 1
ATOM 9740 N N . THR B 1 577 ? 14.555 127.688 38.438 1 87.44 577 THR B N 1
ATOM 9741 C CA . THR B 1 577 ? 15.148 127.25 37.156 1 87.44 577 THR B CA 1
ATOM 9742 C C . THR B 1 577 ? 14.078 127.125 36.062 1 87.44 577 THR B C 1
ATOM 9744 O O . THR B 1 577 ? 12.883 127.062 36.375 1 87.44 577 THR B O 1
ATOM 9747 N N . ARG B 1 578 ? 14.602 127.125 34.906 1 88.94 578 ARG B N 1
ATOM 9748 C CA . ARG B 1 578 ? 13.734 127.062 33.719 1 88.94 578 ARG B CA 1
ATOM 9749 C C . ARG B 1 578 ? 13.523 125.625 33.281 1 88.94 578 ARG B C 1
ATOM 9751 O O . ARG B 1 578 ? 14.484 124.812 33.219 1 88.94 578 ARG B O 1
ATOM 9758 N N . ILE B 1 579 ? 12.25 125.188 33.094 1 92.19 579 ILE B N 1
ATOM 9759 C CA . ILE B 1 579 ? 11.859 123.875 32.531 1 92.19 579 ILE B CA 1
ATOM 9760 C C . ILE B 1 579 ? 11.07 124.125 31.25 1 92.19 579 ILE B C 1
ATOM 9762 O O . ILE B 1 579 ? 10.102 124.875 31.219 1 92.19 579 ILE B O 1
ATOM 9766 N N . VAL B 1 580 ? 11.492 123.5 30.109 1 94.31 580 VAL B N 1
ATOM 9767 C CA . VAL B 1 580 ? 10.867 123.688 28.812 1 94.31 580 VAL B CA 1
ATOM 9768 C C . VAL B 1 580 ? 10.203 122.375 28.344 1 94.31 580 VAL B C 1
ATOM 9770 O O . VAL B 1 580 ? 10.828 121.312 28.328 1 94.31 580 VAL B O 1
ATOM 9773 N N . LEU B 1 581 ? 8.906 122.375 28.094 1 94.06 581 LEU B N 1
ATOM 9774 C CA . LEU B 1 581 ? 8.18 121.312 27.406 1 94.06 581 LEU B CA 1
ATOM 9775 C C . LEU B 1 581 ? 7.934 121.688 25.938 1 94.06 581 LEU B C 1
ATOM 9777 O O . LEU B 1 581 ? 7.324 122.75 25.656 1 94.06 581 LEU B O 1
ATOM 9781 N N . ARG B 1 582 ? 8.469 120.938 25 1 94.62 582 ARG B N 1
ATOM 9782 C CA . ARG B 1 582 ? 8.391 121.25 23.578 1 94.62 582 ARG B CA 1
ATOM 9783 C C . ARG B 1 582 ? 7.887 120.062 22.781 1 94.62 582 ARG B C 1
ATOM 9785 O O . ARG B 1 582 ? 8.07 118.938 23.188 1 94.62 582 ARG B O 1
ATOM 9792 N N . GLY B 1 583 ? 7.16 120.312 21.812 1 92.94 583 GLY B N 1
ATOM 9793 C CA . GLY B 1 583 ? 6.742 119.312 20.828 1 92.94 583 GLY B CA 1
ATOM 9794 C C . GLY B 1 583 ? 6.969 119.75 19.391 1 92.94 583 GLY B C 1
ATOM 9795 O O . GLY B 1 583 ? 6.824 120.938 19.078 1 92.94 583 GLY B O 1
ATOM 9796 N N . ARG B 1 584 ? 7.445 118.938 18.516 1 92.25 584 ARG B N 1
ATOM 9797 C CA . ARG B 1 584 ? 7.648 119.25 17.109 1 92.25 584 ARG B CA 1
ATOM 9798 C C . ARG B 1 584 ? 7.301 118.062 16.219 1 92.25 584 ARG B C 1
ATOM 9800 O O . ARG B 1 584 ? 7.406 116.938 16.656 1 92.25 584 ARG B O 1
ATOM 9807 N N . ARG B 1 585 ? 6.887 118.312 15.133 1 92.06 585 ARG B N 1
ATOM 9808 C CA . ARG B 1 585 ? 6.672 117.312 14.117 1 92.06 585 ARG B CA 1
ATOM 9809 C C . ARG B 1 585 ? 7.988 116.938 13.453 1 92.06 585 ARG B C 1
ATOM 9811 O O . ARG B 1 585 ? 8.781 117.75 13.086 1 92.06 585 ARG B O 1
ATOM 9818 N N . VAL B 1 586 ? 8.312 115.75 13.445 1 89.81 586 VAL B N 1
ATOM 9819 C CA . VAL B 1 586 ? 9.492 115.188 12.781 1 89.81 586 VAL B CA 1
ATOM 9820 C C . VAL B 1 586 ? 9.07 114.188 11.719 1 89.81 586 VAL B C 1
ATOM 9822 O O . VAL B 1 586 ? 7.918 113.75 11.703 1 89.81 586 VAL B O 1
ATOM 9825 N N . PRO B 1 587 ? 9.984 113.938 10.766 1 86.44 587 PRO B N 1
ATOM 9826 C CA . PRO B 1 587 ? 9.633 112.938 9.789 1 86.44 587 PRO B CA 1
ATOM 9827 C C . PRO B 1 587 ? 9.273 111.625 10.445 1 86.44 587 PRO B C 1
ATOM 9829 O O . PRO B 1 587 ? 10.031 111.062 11.273 1 86.44 587 PRO B O 1
ATOM 9832 N N . GLY B 1 588 ? 8.172 111.062 10.234 1 86.5 588 GLY B N 1
ATOM 9833 C CA . GLY B 1 588 ? 7.742 109.75 10.695 1 86.5 588 GLY B CA 1
ATOM 9834 C C . GLY B 1 588 ? 6.875 109.812 11.938 1 86.5 588 GLY B C 1
ATOM 9835 O O . GLY B 1 588 ? 6.336 108.812 12.375 1 86.5 588 GLY B O 1
ATOM 9836 N N . GLY B 1 589 ? 6.809 111 12.562 1 91.56 589 GLY B N 1
ATOM 9837 C CA . GLY B 1 589 ? 5.984 111.062 13.758 1 91.56 589 GLY B CA 1
ATOM 9838 C C . GLY B 1 589 ? 6.094 112.375 14.469 1 91.56 589 GLY B C 1
ATOM 9839 O O . GLY B 1 589 ? 6.199 113.438 13.828 1 91.56 589 GLY B O 1
ATOM 9840 N N . VAL B 1 590 ? 5.918 112.375 15.766 1 94.44 590 VAL B N 1
ATOM 9841 C CA . VAL B 1 590 ? 6.027 113.562 16.609 1 94.44 590 VAL B CA 1
ATOM 9842 C C . VAL B 1 590 ? 7.055 113.312 17.703 1 94.44 590 VAL B C 1
ATOM 9844 O O . VAL B 1 590 ? 7.223 112.188 18.172 1 94.44 590 VAL B O 1
ATOM 9847 N N . GLU B 1 591 ? 7.742 114.312 18.016 1 94.94 591 GLU B N 1
ATOM 9848 C CA . GLU B 1 591 ? 8.703 114.312 19.109 1 94.94 591 GLU B CA 1
ATOM 9849 C C . GLU B 1 591 ? 8.281 115.25 20.219 1 94.94 591 GLU B C 1
ATOM 9851 O O . GLU B 1 591 ? 7.98 116.438 19.969 1 94.94 591 GLU B O 1
ATOM 9856 N N . LEU B 1 592 ? 8.125 114.688 21.406 1 94.94 592 LEU B N 1
ATOM 9857 C CA . LEU B 1 592 ? 7.863 115.5 22.625 1 94.94 592 LEU B CA 1
ATOM 9858 C C . LEU B 1 592 ? 9.086 115.5 23.531 1 94.94 592 LEU B C 1
ATOM 9860 O O . LEU B 1 592 ? 9.734 114.5 23.734 1 94.94 592 LEU B O 1
ATOM 9864 N N . GLU B 1 593 ? 9.445 116.688 24.016 1 94.44 593 GLU B N 1
ATOM 9865 C CA . GLU B 1 593 ? 10.664 116.875 24.812 1 94.44 593 GLU B CA 1
ATOM 9866 C C . GLU B 1 593 ? 10.391 117.562 26.109 1 94.44 593 GLU B C 1
ATOM 9868 O O . GLU B 1 593 ? 9.586 118.5 26.141 1 94.44 593 GLU B O 1
ATOM 9873 N N . VAL B 1 594 ? 10.984 117.125 27.188 1 94.19 594 VAL B N 1
ATOM 9874 C CA . VAL B 1 594 ? 11.047 117.812 28.469 1 94.19 594 VAL B CA 1
ATOM 9875 C C . VAL B 1 594 ? 12.5 118.125 28.828 1 94.19 594 VAL B C 1
ATOM 9877 O O . VAL B 1 594 ? 13.305 117.188 28.969 1 94.19 594 VAL B O 1
ATOM 9880 N N . GLU B 1 595 ? 12.859 119.375 28.844 1 93.19 595 GLU B N 1
ATOM 9881 C CA . GLU B 1 595 ? 14.219 119.812 29.125 1 93.19 595 GLU B CA 1
ATOM 9882 C C . GLU B 1 595 ? 14.297 120.562 30.438 1 93.19 595 GLU B C 1
ATOM 9884 O O . GLU B 1 595 ? 13.484 121.5 30.672 1 93.19 595 GLU B O 1
ATOM 9889 N N . ASP B 1 596 ? 15.227 120.188 31.266 1 89.94 596 ASP B N 1
ATOM 9890 C CA . ASP B 1 596 ? 15.445 120.875 32.5 1 89.94 596 ASP B CA 1
ATOM 9891 C C . ASP B 1 596 ? 16.875 121.438 32.594 1 89.94 596 ASP B C 1
ATOM 9893 O O . ASP B 1 596 ? 17.734 121.062 31.812 1 89.94 596 ASP B O 1
ATOM 9897 N N . ASP B 1 597 ? 17.109 122.5 33.406 1 84.44 597 ASP B N 1
ATOM 9898 C CA . ASP B 1 597 ? 18.422 123.062 33.656 1 84.44 597 ASP B CA 1
ATOM 9899 C C . ASP B 1 597 ? 18.953 122.688 35.031 1 84.44 597 ASP B C 1
ATOM 9901 O O . ASP B 1 597 ? 19.516 123.5 35.75 1 84.44 597 ASP B O 1
ATOM 9905 N N . GLY B 1 598 ? 18.781 121.562 35.375 1 82.62 598 GLY B N 1
ATOM 9906 C CA . GLY B 1 598 ? 19.188 121.062 36.688 1 82.62 598 GLY B CA 1
ATOM 9907 C C . GLY B 1 598 ? 20.609 120.562 36.75 1 82.62 598 GLY B C 1
ATOM 9908 O O . GLY B 1 598 ? 21.406 120.875 35.844 1 82.62 598 GLY B O 1
ATOM 9909 N N . PRO B 1 599 ? 21 119.875 37.875 1 83.69 599 PRO B N 1
ATOM 9910 C CA . PRO B 1 599 ? 22.375 119.375 38.094 1 83.69 599 PRO B CA 1
ATOM 9911 C C . PRO B 1 599 ? 22.75 118.25 37.094 1 83.69 599 PRO B C 1
ATOM 9913 O O . PRO B 1 599 ? 23.938 117.938 36.938 1 83.69 599 PRO B O 1
ATOM 9916 N N . GLY B 1 600 ? 21.766 117.688 36.375 1 85.69 600 GLY B N 1
ATOM 9917 C CA . GLY B 1 600 ? 22.031 116.625 35.438 1 85.69 600 GLY B CA 1
ATOM 9918 C C . GLY B 1 600 ? 22.328 115.312 36.094 1 85.69 600 GLY B C 1
ATOM 9919 O O . GLY B 1 600 ? 22.281 115.188 37.344 1 85.69 600 GLY B O 1
ATOM 9920 N N . ILE B 1 601 ? 22.516 114.25 35.281 1 84.56 601 ILE B N 1
ATOM 9921 C CA . ILE B 1 601 ? 22.797 112.875 35.719 1 84.56 601 ILE B CA 1
ATOM 9922 C C . ILE B 1 601 ? 24.234 112.5 35.344 1 84.56 601 ILE B C 1
ATOM 9924 O O . ILE B 1 601 ? 24.703 112.812 34.25 1 84.56 601 ILE B O 1
ATOM 9928 N N . ALA B 1 602 ? 24.938 112 36.344 1 85.38 602 ALA B N 1
ATOM 9929 C CA . ALA B 1 602 ? 26.328 111.562 36.125 1 85.38 602 ALA B CA 1
ATOM 9930 C C . ALA B 1 602 ? 26.406 110.5 35.031 1 85.38 602 ALA B C 1
ATOM 9932 O O . ALA B 1 602 ? 25.5 109.688 34.906 1 85.38 602 ALA B O 1
ATOM 9933 N N . SER B 1 603 ? 27.469 110.562 34.25 1 82.69 603 SER B N 1
ATOM 9934 C CA . SER B 1 603 ? 27.672 109.625 33.125 1 82.69 603 SER B CA 1
ATOM 9935 C C . SER B 1 603 ? 27.641 108.188 33.594 1 82.69 603 SER B C 1
ATOM 9937 O O . SER B 1 603 ? 27.203 107.312 32.844 1 82.69 603 SER B O 1
ATOM 9939 N N . ALA B 1 604 ? 27.938 107.875 34.812 1 82.5 604 ALA B N 1
ATOM 9940 C CA . ALA B 1 604 ? 27.984 106.562 35.375 1 82.5 604 ALA B CA 1
ATOM 9941 C C . ALA B 1 604 ? 26.578 106.062 35.688 1 82.5 604 ALA B C 1
ATOM 9943 O O . ALA B 1 604 ? 26.328 104.812 35.656 1 82.5 604 ALA B O 1
ATOM 9944 N N . ASP B 1 605 ? 25.672 106.938 35.875 1 85.75 605 ASP B N 1
ATOM 9945 C CA . ASP B 1 605 ? 24.328 106.5 36.281 1 85.75 605 ASP B CA 1
ATOM 9946 C C . ASP B 1 605 ? 23.375 106.5 35.094 1 85.75 605 ASP B C 1
ATOM 9948 O O . ASP B 1 605 ? 22.344 105.812 35.156 1 85.75 605 ASP B O 1
ATOM 9952 N N . LEU B 1 606 ? 23.641 107 34.031 1 86.81 606 LEU B N 1
ATOM 9953 C CA . LEU B 1 606 ? 22.75 107.25 32.875 1 86.81 606 LEU B CA 1
ATOM 9954 C C . LEU B 1 606 ? 22.281 105.875 32.281 1 86.81 606 LEU B C 1
ATOM 9956 O O . LEU B 1 606 ? 21.094 105.75 31.953 1 86.81 606 LEU B O 1
ATOM 9960 N N . PRO B 1 607 ? 23.172 104.875 32.219 1 84.5 607 PRO B N 1
ATOM 9961 C CA . PRO B 1 607 ? 22.688 103.625 31.641 1 84.5 607 PRO B CA 1
ATOM 9962 C C . PRO B 1 607 ? 21.656 102.938 32.5 1 84.5 607 PRO B C 1
ATOM 9964 O O . PRO B 1 607 ? 20.891 102.125 32 1 84.5 607 PRO B O 1
ATOM 9967 N N . TYR B 1 608 ? 21.531 103.312 33.719 1 84.44 608 TYR B N 1
ATOM 9968 C CA . TYR B 1 608 ? 20.719 102.562 34.656 1 84.44 608 TYR B CA 1
ATOM 9969 C C . TYR B 1 608 ? 19.453 103.312 35.031 1 84.44 608 TYR B C 1
ATOM 9971 O O . TYR B 1 608 ? 18.625 102.812 35.781 1 84.44 608 TYR B O 1
ATOM 9979 N N . VAL B 1 609 ? 19.25 104.438 34.469 1 86.12 609 VAL B N 1
ATOM 9980 C CA . VAL B 1 609 ? 18.141 105.312 34.906 1 86.12 609 VAL B CA 1
ATOM 9981 C C . VAL B 1 609 ? 16.812 104.688 34.531 1 86.12 609 VAL B C 1
ATOM 9983 O O . VAL B 1 609 ? 15.781 105 35.125 1 86.12 609 VAL B O 1
ATOM 9986 N N . PHE B 1 610 ? 16.812 103.75 33.5 1 86.25 610 PHE B N 1
ATOM 9987 C CA . PHE B 1 610 ? 15.57 103.125 33.062 1 86.25 610 PHE B CA 1
ATOM 9988 C C . PHE B 1 610 ? 15.414 101.75 33.719 1 86.25 610 PHE B C 1
ATOM 9990 O O . PHE B 1 610 ? 14.484 101 33.375 1 86.25 610 PHE B O 1
ATOM 9997 N N . GLU B 1 611 ? 16.328 101.438 34.469 1 81.38 611 GLU B N 1
ATOM 9998 C CA . GLU B 1 611 ? 16.203 100.188 35.219 1 81.38 611 GLU B CA 1
ATOM 9999 C C . GLU B 1 611 ? 15.289 100.375 36.438 1 81.38 611 GLU B C 1
ATOM 10001 O O . GLU B 1 611 ? 15.312 101.375 37.094 1 81.38 611 GLU B O 1
ATOM 10006 N N . ARG B 1 612 ? 14.578 99.375 36.656 1 71.69 612 ARG B N 1
ATOM 10007 C CA . ARG B 1 612 ? 13.602 99.375 37.75 1 71.69 612 ARG B CA 1
ATOM 10008 C C . ARG B 1 612 ? 14.297 99.562 39.094 1 71.69 612 ARG B C 1
ATOM 10010 O O . ARG B 1 612 ? 15.328 98.938 39.344 1 71.69 612 ARG B O 1
ATOM 10017 N N . PHE B 1 613 ? 13.898 100.562 39.906 1 68 613 PHE B N 1
ATOM 10018 C CA . PHE B 1 613 ? 14.297 100.812 41.281 1 68 613 PHE B CA 1
ATOM 10019 C C . PHE B 1 613 ? 15.688 101.375 41.375 1 68 613 PHE B C 1
ATOM 10021 O O . PHE B 1 613 ? 16.281 101.5 42.438 1 68 613 PHE B O 1
ATOM 10028 N N . TYR B 1 614 ? 16.172 101.812 40.188 1 77.31 614 TYR B N 1
ATOM 10029 C CA . TYR B 1 614 ? 17.484 102.438 40.188 1 77.31 614 TYR B CA 1
ATOM 10030 C C . TYR B 1 614 ? 17.375 103.938 40.562 1 77.31 614 TYR B C 1
ATOM 10032 O O . TYR B 1 614 ? 16.531 104.688 40.031 1 77.31 614 TYR B O 1
ATOM 10040 N N . ARG B 1 615 ? 18.188 104.375 41.562 1 73.88 615 ARG B N 1
ATOM 10041 C CA . ARG B 1 615 ? 18.297 105.75 41.969 1 73.88 615 ARG B CA 1
ATOM 10042 C C . ARG B 1 615 ? 19.75 106.188 41.938 1 73.88 615 ARG B C 1
ATOM 10044 O O . ARG B 1 615 ? 20.641 105.5 42.438 1 73.88 615 ARG B O 1
ATOM 10051 N N . GLY B 1 616 ? 20.031 107.25 41.188 1 71 616 GLY B N 1
ATOM 10052 C CA . GLY B 1 616 ? 21.391 107.75 41.031 1 71 616 GLY B CA 1
ATOM 10053 C C . GLY B 1 616 ? 22.031 108.188 42.344 1 71 616 GLY B C 1
ATOM 10054 O O . GLY B 1 616 ? 21.344 108.5 43.312 1 71 616 GLY B O 1
ATOM 10055 N N . ARG B 1 617 ? 23.359 108.125 42.562 1 64.62 617 ARG B N 1
ATOM 10056 C CA . ARG B 1 617 ? 24.188 108.375 43.75 1 64.62 617 ARG B CA 1
ATOM 10057 C C . ARG B 1 617 ? 24 109.812 44.25 1 64.62 617 ARG B C 1
ATOM 10059 O O . ARG B 1 617 ? 24.062 110.062 45.438 1 64.62 617 ARG B O 1
ATOM 10066 N N . ASN B 1 618 ? 23.859 110.812 43.344 1 58.66 618 ASN B N 1
ATOM 10067 C CA . ASN B 1 618 ? 23.859 112.188 43.719 1 58.66 618 ASN B CA 1
ATOM 10068 C C . ASN B 1 618 ? 22.453 112.688 44.062 1 58.66 618 ASN B C 1
ATOM 10070 O O . ASN B 1 618 ? 22.219 113.875 44.188 1 58.66 618 ASN B O 1
ATOM 10074 N N . VAL B 1 619 ? 21.578 111.875 44 1 58.81 619 VAL B N 1
ATOM 10075 C CA . VAL B 1 619 ? 20.188 112.312 44.219 1 58.81 619 VAL B CA 1
ATOM 10076 C C . VAL B 1 619 ? 19.859 112.312 45.688 1 58.81 619 VAL B C 1
ATOM 10078 O O . VAL B 1 619 ? 19.969 111.312 46.375 1 58.81 619 VAL B O 1
ATOM 10081 N N . GLY B 1 620 ? 20.578 112.812 46.5 1 52.34 620 GLY B N 1
ATOM 10082 C CA . GLY B 1 620 ? 20.438 113 47.938 1 52.34 620 GLY B CA 1
ATOM 10083 C C . GLY B 1 620 ? 19.156 112.375 48.5 1 52.34 620 GLY B C 1
ATOM 10084 O O . GLY B 1 620 ? 18.75 111.312 48.062 1 52.34 620 GLY B O 1
ATOM 10085 N N . ARG B 1 621 ? 18.406 113.188 49.469 1 55.47 621 ARG B N 1
ATOM 10086 C CA . ARG B 1 621 ? 17.281 112.875 50.344 1 55.47 621 ARG B CA 1
ATOM 10087 C C . ARG B 1 621 ? 15.945 113.062 49.625 1 55.47 621 ARG B C 1
ATOM 10089 O O . ARG B 1 621 ? 14.883 113.062 50.25 1 55.47 621 ARG B O 1
ATOM 10096 N N . LYS B 1 622 ? 15.945 113.188 48.25 1 58.31 622 LYS B N 1
ATOM 10097 C CA . LYS B 1 622 ? 14.641 113.438 47.656 1 58.31 622 LYS B CA 1
ATOM 10098 C C . LYS B 1 622 ? 13.859 112.188 47.438 1 58.31 622 LYS B C 1
ATOM 10100 O O . LYS B 1 622 ? 14.406 111.188 46.969 1 58.31 622 LYS B O 1
ATOM 10105 N N . PRO B 1 623 ? 12.781 112.062 47.938 1 55 623 PRO B N 1
ATOM 10106 C CA . PRO B 1 623 ? 11.992 110.875 47.875 1 55 623 PRO B CA 1
ATOM 10107 C C . PRO B 1 623 ? 11.602 110.438 46.469 1 55 623 PRO B C 1
ATOM 10109 O O . PRO B 1 623 ? 11.352 111.312 45.625 1 55 623 PRO B O 1
ATOM 10112 N N . GLY B 1 624 ? 12.172 109.312 45.875 1 59.72 624 GLY B N 1
ATOM 10113 C CA . GLY B 1 624 ? 11.758 108.75 44.594 1 59.72 624 GLY B CA 1
ATOM 10114 C C . GLY B 1 624 ? 11.773 107.25 44.562 1 59.72 624 GLY B C 1
ATOM 10115 O O . GLY B 1 624 ? 12.492 106.625 45.312 1 59.72 624 GLY B O 1
ATOM 10116 N N . THR B 1 625 ? 10.922 106.562 43.781 1 55.69 625 THR B N 1
ATOM 10117 C CA . THR B 1 625 ? 10.758 105.125 43.719 1 55.69 625 THR B CA 1
ATOM 10118 C C . THR B 1 625 ? 11.625 104.5 42.625 1 55.69 625 THR B C 1
ATOM 10120 O O . THR B 1 625 ? 11.859 103.312 42.594 1 55.69 625 THR B O 1
ATOM 10123 N N . GLY B 1 626 ? 12.133 105.25 41.75 1 68.31 626 GLY B N 1
ATOM 10124 C CA . GLY B 1 626 ? 12.875 104.75 40.594 1 68.31 626 GLY B CA 1
ATOM 10125 C C . GLY B 1 626 ? 12.016 104 39.625 1 68.31 626 GLY B C 1
ATOM 10126 O O . GLY B 1 626 ? 12.539 103.312 38.75 1 68.31 626 GLY B O 1
ATOM 10127 N N . LEU B 1 627 ? 10.727 104.125 39.719 1 67.31 627 LEU B N 1
ATOM 10128 C CA . LEU B 1 627 ? 9.836 103.438 38.812 1 67.31 627 LEU B CA 1
ATOM 10129 C C . LEU B 1 627 ? 9.266 104.312 37.75 1 67.31 627 LEU B C 1
ATOM 10131 O O . LEU B 1 627 ? 8.766 103.875 36.719 1 67.31 627 LEU B O 1
ATOM 10135 N N . GLY B 1 628 ? 9.438 105.562 37.938 1 73.81 628 GLY B N 1
ATOM 10136 C CA . GLY B 1 628 ? 8.812 106.562 37.031 1 73.81 628 GLY B CA 1
ATOM 10137 C C . GLY B 1 628 ? 9.312 106.438 35.594 1 73.81 628 GLY B C 1
ATOM 10138 O O . GLY B 1 628 ? 8.523 106.25 34.656 1 73.81 628 GLY B O 1
ATOM 10139 N N . LEU B 1 629 ? 10.555 106.438 35.5 1 85 629 LEU B N 1
ATOM 10140 C CA . LEU B 1 629 ? 11.148 106.5 34.156 1 85 629 LEU B CA 1
ATOM 10141 C C . LEU B 1 629 ? 11 105.125 33.438 1 85 629 LEU B C 1
ATOM 10143 O O . LEU B 1 629 ? 10.664 105.062 32.281 1 85 629 LEU B O 1
ATOM 10147 N N . PRO B 1 630 ? 11.227 104 34.188 1 80.94 630 PRO B N 1
ATOM 10148 C CA . PRO B 1 630 ? 10.992 102.688 33.531 1 80.94 630 PRO B CA 1
ATOM 10149 C C . PRO B 1 630 ? 9.555 102.562 33.062 1 80.94 630 PRO B C 1
ATOM 10151 O O . PRO B 1 630 ? 9.312 102 31.984 1 80.94 630 PRO B O 1
ATOM 10154 N N . LEU B 1 631 ? 8.617 102.938 33.75 1 74.69 631 LEU B N 1
ATOM 10155 C CA . LEU B 1 631 ? 7.211 102.812 33.375 1 74.69 631 LEU B CA 1
ATOM 10156 C C . LEU B 1 631 ? 6.879 103.75 32.188 1 74.69 631 LEU B C 1
ATOM 10158 O O . LEU B 1 631 ? 6.125 103.375 31.297 1 74.69 631 LEU B O 1
ATOM 10162 N N . ALA B 1 632 ? 7.379 104.938 32.281 1 84.62 632 ALA B N 1
ATOM 10163 C CA . ALA B 1 632 ? 7.184 105.875 31.172 1 84.62 632 ALA B CA 1
ATOM 10164 C C . ALA B 1 632 ? 7.723 105.25 29.859 1 84.62 632 ALA B C 1
ATOM 10166 O O . ALA B 1 632 ? 7.066 105.375 28.828 1 84.62 632 ALA B O 1
ATOM 10167 N N . ARG B 1 633 ? 8.883 104.75 29.938 1 87.75 633 ARG B N 1
ATOM 10168 C CA . ARG B 1 633 ? 9.453 104.125 28.75 1 87.75 633 ARG B CA 1
ATOM 10169 C C . ARG B 1 633 ? 8.562 103 28.25 1 87.75 633 ARG B C 1
ATOM 10171 O O . ARG B 1 633 ? 8.312 102.875 27.047 1 87.75 633 ARG B O 1
ATOM 10178 N N . ARG B 1 634 ? 8.047 102.125 29.141 1 79.38 634 ARG B N 1
ATOM 10179 C CA . ARG B 1 634 ? 7.172 101.062 28.766 1 79.38 634 ARG B CA 1
ATOM 10180 C C . ARG B 1 634 ? 5.898 101.562 28.094 1 79.38 634 ARG B C 1
ATOM 10182 O O . ARG B 1 634 ? 5.441 101 27.109 1 79.38 634 ARG B O 1
ATOM 10189 N N . MET B 1 635 ? 5.336 102.625 28.531 1 80.38 635 MET B N 1
ATOM 10190 C CA . MET B 1 635 ? 4.109 103.188 28 1 80.38 635 MET B CA 1
ATOM 10191 C C . MET B 1 635 ? 4.336 103.75 26.594 1 80.38 635 MET B C 1
ATOM 10193 O O . MET B 1 635 ? 3.461 103.625 25.734 1 80.38 635 MET B O 1
ATOM 10197 N N . VAL B 1 636 ? 5.465 104.312 26.422 1 88.06 636 VAL B N 1
ATOM 10198 C CA . VAL B 1 636 ? 5.805 104.812 25.109 1 88.06 636 VAL B CA 1
ATOM 10199 C C . VAL B 1 636 ? 6.047 103.688 24.141 1 88.06 636 VAL B C 1
ATOM 10201 O O . VAL B 1 636 ? 5.582 103.688 23 1 88.06 636 VAL B O 1
ATOM 10204 N N . GLU B 1 637 ? 6.707 102.688 24.609 1 85.5 637 GLU B N 1
ATOM 10205 C CA . GLU B 1 637 ? 7 101.5 23.797 1 85.5 637 GLU B CA 1
ATOM 10206 C C . GLU B 1 637 ? 5.727 100.75 23.406 1 85.5 637 GLU B C 1
ATOM 10208 O O . GLU B 1 637 ? 5.645 100.188 22.312 1 85.5 637 GLU B O 1
ATOM 10213 N N . MET B 1 638 ? 4.754 100.75 24.188 1 79.19 638 MET B N 1
ATOM 10214 C CA . MET B 1 638 ? 3.467 100.125 23.906 1 79.19 638 MET B CA 1
ATOM 10215 C C . MET B 1 638 ? 2.797 100.812 22.703 1 79.19 638 MET B C 1
ATOM 10217 O O . MET B 1 638 ? 1.978 100.188 22.031 1 79.19 638 MET B O 1
ATOM 10221 N N . GLN B 1 639 ? 3.186 102 22.438 1 84.56 639 GLN B N 1
ATOM 10222 C CA . GLN B 1 639 ? 2.611 102.75 21.312 1 84.56 639 GLN B CA 1
ATOM 10223 C C . GLN B 1 639 ? 3.547 102.75 20.109 1 84.56 639 GLN B C 1
ATOM 10225 O O . GLN B 1 639 ? 3.318 103.438 19.125 1 84.56 639 GLN B O 1
ATOM 10230 N N . GLY B 1 640 ? 4.613 101.938 20.172 1 84.88 640 GLY B N 1
ATOM 10231 C CA . GLY B 1 640 ? 5.586 101.875 19.094 1 84.88 640 GLY B CA 1
ATOM 10232 C C . GLY B 1 640 ? 6.594 103 19.109 1 84.88 640 GLY B C 1
ATOM 10233 O O . GLY B 1 640 ? 7.332 103.188 18.141 1 84.88 640 GLY B O 1
ATOM 10234 N N . GLY B 1 641 ? 6.648 103.812 20.203 1 89.38 641 GLY B N 1
ATOM 10235 C CA . GLY B 1 641 ? 7.543 104.938 20.297 1 89.38 641 GLY B CA 1
ATOM 10236 C C . GLY B 1 641 ? 8.805 104.625 21.078 1 89.38 641 GLY B C 1
ATOM 10237 O O . GLY B 1 641 ? 9.094 103.5 21.375 1 89.38 641 GLY B O 1
ATOM 10238 N N . THR B 1 642 ? 9.633 105.625 21.234 1 92.62 642 THR B N 1
ATOM 10239 C CA . THR B 1 642 ? 10.867 105.5 22 1 92.62 642 THR B CA 1
ATOM 10240 C C . THR B 1 642 ? 11.008 106.688 22.984 1 92.62 642 THR B C 1
ATOM 10242 O O . THR B 1 642 ? 10.5 107.75 22.734 1 92.62 642 THR B O 1
ATOM 10245 N N . LEU B 1 643 ? 11.531 106.375 24.188 1 93.06 643 LEU B N 1
ATOM 10246 C CA . LEU B 1 643 ? 11.883 107.375 25.188 1 93.06 643 LEU B CA 1
ATOM 10247 C C . LEU B 1 643 ? 13.391 107.375 25.422 1 93.06 643 LEU B C 1
ATOM 10249 O O . LEU B 1 643 ? 13.992 106.375 25.734 1 93.06 643 LEU B O 1
ATOM 10253 N N . ASN B 1 644 ? 14.023 108.5 25.109 1 93.06 644 ASN B N 1
ATOM 10254 C CA . ASN B 1 644 ? 15.461 108.688 25.297 1 93.06 644 ASN B CA 1
ATOM 10255 C C . ASN B 1 644 ? 15.75 109.812 26.266 1 93.06 644 ASN B C 1
ATOM 10257 O O . ASN B 1 644 ? 15 110.812 26.344 1 93.06 644 ASN B O 1
ATOM 10261 N N . LEU B 1 645 ? 16.75 109.688 27.094 1 90.5 645 LEU B N 1
ATOM 10262 C CA . LEU B 1 645 ? 17.188 110.688 28.047 1 90.5 645 LEU B CA 1
ATOM 10263 C C . LEU B 1 645 ? 18.641 111.062 27.812 1 90.5 645 LEU B C 1
ATOM 10265 O O . LEU B 1 645 ? 19.516 110.188 27.734 1 90.5 645 LEU B O 1
ATOM 10269 N N . VAL B 1 646 ? 18.938 112.375 27.469 1 89.44 646 VAL B N 1
ATOM 10270 C CA . VAL B 1 646 ? 20.281 112.875 27.312 1 89.44 646 VAL B CA 1
ATOM 10271 C C . VAL B 1 646 ? 20.594 113.875 28.469 1 89.44 646 VAL B C 1
ATOM 10273 O O . VAL B 1 646 ? 19.797 114.75 28.797 1 89.44 646 VAL B O 1
ATOM 10276 N N . SER B 1 647 ? 21.562 113.5 29.234 1 86.62 647 SER B N 1
ATOM 10277 C CA . SER B 1 647 ? 21.953 114.375 30.359 1 86.62 647 SER B CA 1
ATOM 10278 C C . SER B 1 647 ? 23.469 114.5 30.453 1 86.62 647 SER B C 1
ATOM 10280 O O . SER B 1 647 ? 24.203 113.625 30.031 1 86.62 647 SER B O 1
ATOM 10282 N N . GLU B 1 648 ? 24.062 115.75 30.672 1 80.81 648 GLU B N 1
ATOM 10283 C CA . GLU B 1 648 ? 25.453 116 31.047 1 80.81 648 GLU B CA 1
ATOM 10284 C C . GLU B 1 648 ? 25.547 116.562 32.438 1 80.81 648 GLU B C 1
ATOM 10286 O O . GLU B 1 648 ? 24.719 117.375 32.844 1 80.81 648 GLU B O 1
ATOM 10291 N N . ALA B 1 649 ? 26.547 116.062 33.25 1 81.44 649 ALA B N 1
ATOM 10292 C CA . ALA B 1 649 ? 26.719 116.562 34.625 1 81.44 649 ALA B CA 1
ATOM 10293 C C . ALA B 1 649 ? 26.859 118.062 34.656 1 81.44 649 ALA B C 1
ATOM 10295 O O . ALA B 1 649 ? 27.688 118.625 33.938 1 81.44 649 ALA B O 1
ATOM 10296 N N . GLY B 1 650 ? 25.969 118.688 35.344 1 81.38 650 GLY B N 1
ATOM 10297 C CA . GLY B 1 650 ? 26.031 120.125 35.531 1 81.38 650 GLY B CA 1
ATOM 10298 C C . GLY B 1 650 ? 25.172 120.875 34.531 1 81.38 650 GLY B C 1
ATOM 10299 O O . GLY B 1 650 ? 25.047 122.125 34.625 1 81.38 650 GLY B O 1
ATOM 10300 N N . HIS B 1 651 ? 24.766 120.312 33.469 1 83.69 651 HIS B N 1
ATOM 10301 C CA . HIS B 1 651 ? 24.078 121.062 32.406 1 83.69 651 HIS B CA 1
ATOM 10302 C C . HIS B 1 651 ? 22.625 120.562 32.281 1 83.69 651 HIS B C 1
ATOM 10304 O O . HIS B 1 651 ? 22.016 120.75 31.219 1 83.69 651 HIS B O 1
ATOM 10310 N N . GLY B 1 652 ? 21.984 119.938 33.188 1 88.06 652 GLY B N 1
ATOM 10311 C CA . GLY B 1 652 ? 20.562 119.562 33.188 1 88.06 652 GLY B CA 1
ATOM 10312 C C . GLY B 1 652 ? 20.281 118.312 32.406 1 88.06 652 GLY B C 1
ATOM 10313 O O . GLY B 1 652 ? 21.203 117.562 32.062 1 88.06 652 GLY B O 1
ATOM 10314 N N . CYS B 1 653 ? 18.922 117.938 32.188 1 90.94 653 CYS B N 1
ATOM 10315 C CA . CYS B 1 653 ? 18.453 116.688 31.547 1 90.94 653 CYS B CA 1
ATOM 10316 C C . CYS B 1 653 ? 17.438 117 30.469 1 90.94 653 CYS B C 1
ATOM 10318 O O . CYS B 1 653 ? 16.641 117.938 30.609 1 90.94 653 CYS B O 1
ATOM 10320 N N . ARG B 1 654 ? 17.562 116.312 29.328 1 93.62 654 ARG B N 1
ATOM 10321 C CA . ARG B 1 654 ? 16.594 116.438 28.234 1 93.62 654 ARG B CA 1
ATOM 10322 C C . ARG B 1 654 ? 16 115.062 27.938 1 93.62 654 ARG B C 1
ATOM 10324 O O . ARG B 1 654 ? 16.719 114.125 27.484 1 93.62 654 ARG B O 1
ATOM 10331 N N . ALA B 1 655 ? 14.742 114.875 28.297 1 93.69 655 ALA B N 1
ATOM 10332 C CA . ALA B 1 655 ? 14.008 113.625 27.938 1 93.69 655 ALA B CA 1
ATOM 10333 C C . ALA B 1 655 ? 13.234 113.812 26.641 1 93.69 655 ALA B C 1
ATOM 10335 O O . ALA B 1 655 ? 12.5 114.812 26.484 1 93.69 655 ALA B O 1
ATOM 10336 N N . THR B 1 656 ? 13.391 112.938 25.641 1 95.25 656 THR B N 1
ATOM 10337 C CA . THR B 1 656 ? 12.734 113.062 24.344 1 95.25 656 THR B CA 1
ATOM 10338 C C . THR B 1 656 ? 11.852 111.812 24.109 1 95.25 656 THR B C 1
ATOM 10340 O O . THR B 1 656 ? 12.312 110.688 24.188 1 95.25 656 THR B O 1
ATOM 10343 N N . VAL B 1 657 ? 10.586 112.062 23.891 1 94.62 657 VAL B N 1
ATOM 10344 C CA . VAL B 1 657 ? 9.602 111 23.562 1 94.62 657 VAL B CA 1
ATOM 10345 C C . VAL B 1 657 ? 9.266 111.062 22.078 1 94.62 657 VAL B C 1
ATOM 10347 O O . VAL B 1 657 ? 8.867 112.125 21.562 1 94.62 657 VAL B O 1
ATOM 10350 N N . PHE B 1 658 ? 9.492 110.062 21.344 1 94.38 658 PHE B N 1
ATOM 10351 C CA . PHE B 1 658 ? 9.109 109.938 19.938 1 94.38 658 PHE B CA 1
ATOM 10352 C C . PHE B 1 658 ? 7.875 109.062 19.797 1 94.38 658 PHE B C 1
ATOM 10354 O O . PHE B 1 658 ? 7.84 107.938 20.312 1 94.38 658 PHE B O 1
ATOM 10361 N N . LEU B 1 659 ? 6.836 109.5 19.125 1 92.06 659 LEU B N 1
ATOM 10362 C CA . LEU B 1 659 ? 5.637 108.75 18.781 1 92.06 659 LEU B CA 1
ATOM 10363 C C . LEU B 1 659 ? 5.461 108.688 17.281 1 92.06 659 LEU B C 1
ATOM 10365 O O . LEU B 1 659 ? 5.406 109.688 16.578 1 92.06 659 LEU B O 1
ATOM 10369 N N . PRO B 1 660 ? 5.406 107.5 16.719 1 89.56 660 PRO B N 1
ATOM 10370 C CA . PRO B 1 660 ? 5.289 107.375 15.266 1 89.56 660 PRO B CA 1
ATOM 10371 C C . PRO B 1 660 ? 3.893 107.688 14.742 1 89.56 660 PRO B C 1
ATOM 10373 O O . PRO B 1 660 ? 2.906 107.562 15.469 1 89.56 660 PRO B O 1
ATOM 10376 N N . ALA B 1 661 ? 3.668 108.25 13.477 1 84.25 661 ALA B N 1
ATOM 10377 C CA . ALA B 1 661 ? 2.408 108.625 12.828 1 84.25 661 ALA B CA 1
ATOM 10378 C C . ALA B 1 661 ? 1.588 107.375 12.508 1 84.25 661 ALA B C 1
ATOM 10380 O O . ALA B 1 661 ? 0.356 107.438 12.477 1 84.25 661 ALA B O 1
ATOM 10381 N N . ASP B 1 662 ? 2.043 106.188 12.227 1 70.19 662 ASP B N 1
ATOM 10382 C CA . ASP B 1 662 ? 1.297 105 11.883 1 70.19 662 ASP B CA 1
ATOM 10383 C C . ASP B 1 662 ? 1.224 104.062 13.07 1 70.19 662 ASP B C 1
ATOM 10385 O O . ASP B 1 662 ? 1.958 103.062 13.117 1 70.19 662 ASP B O 1
ATOM 10389 N N . ALA B 1 663 ? 0.631 104.438 14.117 1 56.84 663 ALA B N 1
ATOM 10390 C CA . ALA B 1 663 ? 0.64 103.688 15.375 1 56.84 663 ALA B CA 1
ATOM 10391 C C . ALA B 1 663 ? -0.119 102.375 15.234 1 56.84 663 ALA B C 1
ATOM 10393 O O . ALA B 1 663 ? 0.102 101.438 16.016 1 56.84 663 ALA B O 1
ATOM 10394 N N . ASN B 1 664 ? -1.09 102.312 14.375 1 54.66 664 ASN B N 1
ATOM 10395 C CA . ASN B 1 664 ? -1.788 101 14.234 1 54.66 664 ASN B CA 1
ATOM 10396 C C . ASN B 1 664 ? -0.817 99.875 13.969 1 54.66 664 ASN B C 1
ATOM 10398 O O . ASN B 1 664 ? -1.017 98.75 14.461 1 54.66 664 ASN B O 1
ATOM 10402 N N . ARG B 1 665 ? 0.085 100.125 13.086 1 49.84 665 ARG B N 1
ATOM 10403 C CA . ARG B 1 665 ? 1.001 99.062 12.664 1 49.84 665 ARG B CA 1
ATOM 10404 C C . ARG B 1 665 ? 2.082 98.812 13.711 1 49.84 665 ARG B C 1
ATOM 10406 O O . ARG B 1 665 ? 2.531 97.688 13.891 1 49.84 665 ARG B O 1
ATOM 10413 N N . ALA B 1 666 ? 2.424 99.688 14.516 1 49.5 666 ALA B N 1
ATOM 10414 C CA . ALA B 1 666 ? 3.553 99.562 15.43 1 49.5 666 ALA B CA 1
ATOM 10415 C C . ALA B 1 666 ? 3.102 99 16.781 1 49.5 666 ALA B C 1
ATOM 10417 O O . ALA B 1 666 ? 3.838 98.25 17.422 1 49.5 666 ALA B O 1
ATOM 10418 N N . ALA B 1 667 ? 1.996 99.25 17.078 1 49.94 667 ALA B N 1
ATOM 10419 C CA . ALA B 1 667 ? 1.42 98.75 18.312 1 49.94 667 ALA B CA 1
ATOM 10420 C C . ALA B 1 667 ? 1.211 97.25 18.234 1 49.94 667 ALA B C 1
ATOM 10422 O O . ALA B 1 667 ? 1.417 96.562 19.219 1 49.94 667 ALA B O 1
ATOM 10423 N N . VAL B 1 668 ? 0.724 96.812 16.969 1 48.47 668 VAL B N 1
ATOM 10424 C CA . VAL B 1 668 ? 0.589 95.375 16.75 1 48.47 668 VAL B CA 1
ATOM 10425 C C . VAL B 1 668 ? 1.963 94.688 16.812 1 48.47 668 VAL B C 1
ATOM 10427 O O . VAL B 1 668 ? 2.1 93.625 17.312 1 48.47 668 VAL B O 1
ATOM 10430 N N . ALA B 1 669 ? 2.947 95.312 16.344 1 45.47 669 ALA B N 1
ATOM 10431 C CA . ALA B 1 669 ? 4.285 94.75 16.297 1 45.47 669 ALA B CA 1
ATOM 10432 C C . ALA B 1 669 ? 4.938 94.75 17.688 1 45.47 669 ALA B C 1
ATOM 10434 O O . ALA B 1 669 ?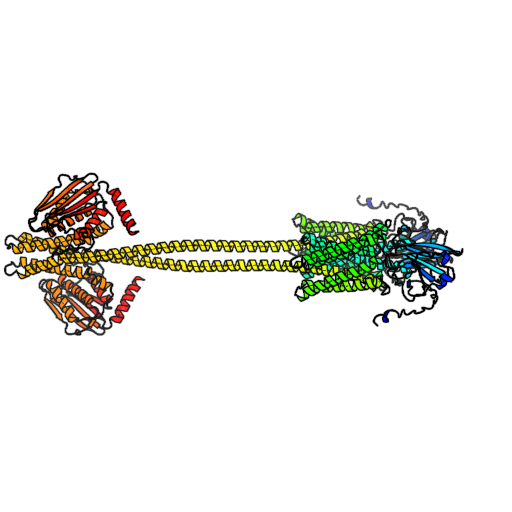 5.66 93.875 18.047 1 45.47 669 ALA B O 1
ATOM 10435 N N . ALA B 1 670 ? 4.73 95.75 18.453 1 46.88 670 ALA B N 1
ATOM 10436 C CA . ALA B 1 670 ? 5.348 95.812 19.781 1 46.88 670 ALA B CA 1
ATOM 10437 C C . ALA B 1 670 ? 4.613 94.938 20.781 1 46.88 670 ALA B C 1
ATOM 10439 O O . ALA B 1 670 ? 5.227 94.375 21.703 1 46.88 670 ALA B O 1
ATOM 10440 N N . GLN B 1 671 ? 3.383 94.75 20.578 1 47.12 671 GLN B N 1
ATOM 10441 C CA . GLN B 1 671 ? 2.705 93.75 21.359 1 47.12 671 GLN B CA 1
ATOM 10442 C C . GLN B 1 671 ? 3.273 92.375 21.047 1 47.12 671 GLN B C 1
ATOM 10444 O O . GLN B 1 671 ? 3.311 91.5 21.922 1 47.12 671 GLN B O 1
ATOM 10449 N N . ALA B 1 672 ? 3.539 92.062 19.766 1 44.59 672 ALA B N 1
ATOM 10450 C CA . ALA B 1 672 ? 4.141 90.812 19.328 1 44.59 672 ALA B CA 1
ATOM 10451 C C . ALA B 1 672 ? 5.551 90.688 19.891 1 44.59 672 ALA B C 1
ATOM 10453 O O . ALA B 1 672 ? 5.973 89.562 20.219 1 44.59 672 ALA B O 1
ATOM 10454 N N . SER B 1 673 ? 6.344 91.688 19.922 1 40.91 673 SER B N 1
ATOM 10455 C CA . SER B 1 673 ? 7.707 91.562 20.422 1 40.91 673 SER B CA 1
ATOM 10456 C C . SER B 1 673 ? 7.727 91.375 21.938 1 40.91 673 SER B C 1
ATOM 10458 O O . SER B 1 673 ? 8.641 90.75 22.5 1 40.91 673 SER B O 1
ATOM 10460 N N . ILE B 1 674 ? 6.938 92 22.641 1 40.16 674 ILE B N 1
ATOM 10461 C CA . ILE B 1 674 ? 6.887 91.75 24.078 1 40.16 674 ILE B CA 1
ATOM 10462 C C . ILE B 1 674 ? 6.34 90.312 24.312 1 40.16 674 ILE B C 1
ATOM 10464 O O . ILE B 1 674 ? 6.75 89.625 25.266 1 40.16 674 ILE B O 1
ATOM 10468 N N . SER B 1 675 ? 5.484 89.875 23.547 1 36.62 675 SER B N 1
ATOM 10469 C CA . SER B 1 675 ? 5.148 88.438 23.609 1 36.62 675 SER B CA 1
ATOM 10470 C C . SER B 1 675 ? 6.289 87.562 23.078 1 36.62 675 SER B C 1
ATOM 10472 O O . SER B 1 675 ? 6.395 86.438 23.406 1 36.62 675 SER B O 1
ATOM 10474 N N . GLY B 1 676 ? 7.039 88.125 22.109 1 35.47 676 GLY B N 1
ATOM 10475 C CA . GLY B 1 676 ? 8.133 87.312 21.547 1 35.47 676 GLY B CA 1
ATOM 10476 C C . GLY B 1 676 ? 9.375 87.312 22.422 1 35.47 676 GLY B C 1
ATOM 10477 O O . GLY B 1 676 ? 10.188 86.375 22.344 1 35.47 676 GLY B O 1
ATOM 10478 N N . THR B 1 677 ? 9.75 88.5 22.922 1 35.06 677 THR B N 1
ATOM 10479 C CA . THR B 1 677 ? 10.992 88.438 23.688 1 35.06 677 THR B CA 1
ATOM 10480 C C . THR B 1 677 ? 10.75 87.812 25.047 1 35.06 677 THR B C 1
ATOM 10482 O O . THR B 1 677 ? 11.672 87.625 25.859 1 35.06 677 THR B O 1
ATOM 10485 N N . ALA B 1 678 ? 9.602 87.625 25.5 1 33.56 678 ALA B N 1
ATOM 10486 C CA . ALA B 1 678 ? 9.438 86.688 26.609 1 33.56 678 ALA B CA 1
ATOM 10487 C C . ALA B 1 678 ? 9.727 85.25 26.172 1 33.56 678 ALA B C 1
ATOM 10489 O O . ALA B 1 678 ? 9.672 84.375 26.984 1 33.56 678 ALA B O 1
ATOM 10490 N N . ASN B 1 679 ? 9.82 85 24.859 1 27.95 679 ASN B N 1
ATOM 10491 C CA . ASN B 1 679 ? 10.289 83.625 24.562 1 27.95 679 ASN B CA 1
ATOM 10492 C C . ASN B 1 679 ? 11.812 83.562 24.594 1 27.95 679 ASN B C 1
ATOM 10494 O O . ASN B 1 679 ? 12.391 82.562 24.234 1 27.95 679 ASN B O 1
ATOM 10498 N N . VAL B 1 680 ? 12.508 84.812 24.391 1 26.62 680 VAL B N 1
ATOM 10499 C CA . VAL B 1 680 ? 13.906 84.5 24.594 1 26.62 680 VAL B CA 1
ATOM 10500 C C . VAL B 1 680 ? 14.281 84.625 26.062 1 26.62 680 VAL B C 1
ATOM 10502 O O . VAL B 1 680 ? 13.875 85.625 26.703 1 26.62 680 VAL B O 1
#

Organism: NCBI:txid488447

Solvent-accessible surface area (backbone atoms only — not comparable to full-atom values): 68329 Å² total; per-residue (Å²): 129,87,76,66,78,72,64,79,69,75,75,73,76,74,71,60,48,76,45,56,67,43,72,52,63,64,68,36,73,46,73,47,36,52,28,31,26,43,33,83,29,63,78,63,72,82,50,78,84,51,50,78,36,68,72,49,52,63,57,34,36,48,41,82,50,37,44,32,61,2,60,45,70,43,29,39,39,37,39,37,32,40,28,35,45,74,80,22,68,51,56,35,33,43,34,38,60,41,28,59,35,30,41,34,37,41,36,39,72,41,96,87,75,46,65,48,78,44,53,38,30,43,70,45,44,43,84,69,26,73,33,57,51,44,35,40,37,42,79,39,82,55,57,67,72,42,76,44,65,35,40,35,41,39,36,32,70,38,49,51,35,28,45,40,36,41,25,26,64,54,44,43,41,35,50,41,29,53,51,25,22,53,50,15,28,54,52,18,42,41,52,42,52,33,53,52,23,50,50,49,20,71,72,68,67,42,63,60,32,47,37,45,28,51,37,41,51,29,48,45,45,22,50,35,31,62,60,12,46,33,35,60,69,73,26,30,81,37,22,69,58,28,52,47,52,21,52,52,22,51,44,45,38,56,29,42,44,48,49,28,54,39,52,70,70,45,33,72,54,70,94,47,22,63,63,47,50,51,51,41,48,48,42,43,51,52,35,60,62,47,46,55,41,56,74,69,70,52,49,46,66,53,57,62,50,50,53,52,49,53,51,49,52,52,48,52,53,35,50,54,26,48,55,40,33,74,73,63,40,71,77,28,51,59,52,35,55,36,48,49,43,30,46,54,13,43,50,40,30,48,35,23,40,61,28,77,35,57,59,44,77,61,38,70,41,28,36,59,51,14,47,50,48,32,52,54,52,46,53,51,49,55,53,47,51,50,50,50,53,48,50,50,51,53,49,52,48,53,50,52,32,51,53,32,47,49,50,33,51,52,51,53,50,48,43,52,52,51,51,50,52,49,51,54,52,52,52,51,48,52,51,53,42,53,53,53,52,50,55,49,53,51,52,51,52,49,47,51,51,49,38,58,59,54,48,56,36,47,49,52,32,43,54,45,35,50,52,54,60,71,67,43,89,82,58,55,74,68,56,55,50,43,41,46,50,36,42,34,23,42,52,49,44,52,48,47,43,49,45,66,35,27,65,55,36,51,34,41,71,64,70,42,80,62,72,37,83,22,49,56,55,59,39,52,51,51,17,47,53,58,27,51,61,63,38,65,62,50,46,77,45,78,43,49,84,52,41,61,77,64,42,58,36,37,52,69,55,51,39,51,35,44,31,50,53,38,38,50,42,48,71,65,26,66,65,62,35,55,34,41,40,36,34,35,60,45,93,68,28,38,36,38,35,42,36,29,64,18,57,40,42,49,82,86,40,57,84,41,49,56,35,78,62,37,73,61,88,85,58,68,91,67,88,77,68,26,44,62,53,29,50,33,37,51,50,34,35,49,45,45,24,47,63,48,76,54,52,45,65,65,64,3,37,38,38,39,36,38,40,39,62,64,29,77,64,30,26,57,49,39,54,49,44,58,63,46,51,69,70,101,127,86,75,66,77,71,65,80,70,77,75,72,76,72,72,63,48,78,45,55,68,41,72,53,63,64,68,37,73,47,75,48,35,52,27,31,25,43,34,82,29,65,79,62,73,82,50,80,82,51,50,79,36,66,74,49,51,63,58,35,36,46,42,80,50,37,45,33,61,3,59,45,69,43,28,38,36,36,39,36,33,41,28,35,45,73,80,22,70,51,56,35,32,44,34,39,62,41,30,61,35,29,40,34,36,41,37,39,72,40,97,86,74,46,66,49,79,44,50,39,31,45,69,45,42,42,84,68,27,72,33,59,52,43,34,40,38,42,78,40,81,53,57,67,73,42,76,44,64,35,38,36,42,38,36,32,70,39,50,53,34,29,44,40,35,40,25,26,65,53,44,43,42,35,50,41,30,54,51,26,23,53,50,16,27,56,52,17,41,41,50,42,52,34,52,53,23,52,50,47,19,72,72,69,67,41,63,61,32,48,37,45,29,51,37,39,52,28,47,44,45,23,52,35,31,63,59,12,45,33,35,60,70,74,27,30,82,37,22,67,58,28,51,46,51,21,52,52,25,51,44,45,38,55,28,42,43,47,48,30,53,38,53,71,70,45,33,73,55,72,92,46,21,64,63,46,51,50,52,42,48,47,43,43,50,52,33,61,62,45,45,55,41,56,75,69,70,53,49,47,66,55,59,63,50,50,54,53,48,52,51,49,51,52,49,52,52,36,50,53,25,48,54,39,33,75,73,64,40,71,76,27,49,59,51,36,54,36,48,49,43,31,46,53,13,42,48,41,29,49,35,21,39,60,28,77,36,58,58,43,76,60,38,70,42,28,35,58,52,15,49,50,48,34,54,54,51,48,54,51,48,55,52,48,51,50,51,51,54,48,51,50,52,51,49,51,46,52,50,51,32,50,53,31,48,48,52,33,51,51,51,53,50,49,43,52,51,52,52,51,53,48,51,53,52,49,51,51,50,52,50,52,42,52,53,54,52,51,54,49,54,52,52,50,52,50,47,51,51,49,39,59,58,51,50,56,37,48,49,52,33,44,54,44,35,49,53,54,59,70,68,45,88,82,60,55,73,67,56,53,52,44,40,47,50,37,43,36,23,41,53,49,44,50,47,47,41,50,48,67,36,26,66,55,36,52,34,41,70,64,69,42,78,63,71,36,82,22,48,55,57,57,41,52,49,52,18,48,55,56,28,51,63,62,36,66,63,48,46,78,46,77,47,49,83,51,41,61,77,65,42,58,36,38,53,69,54,50,39,52,34,44,33,48,54,36,37,49,43,48,70,65,25,64,67,60,37,54,34,41,40,37,32,34,61,46,94,68,26,38,37,40,34,42,36,30,66,18,57,40,43,50,83,86,41,57,84,42,50,56,35,77,61,36,72,60,88,84,57,69,92,67,89,77,71,26,45,62,54,30,49,33,38,50,51,34,33,48,45,45,23,46,64,48,77,53,51,44,67,64,64,3,38,37,38,39,38,38,40,38,62,65,28,75,65,30,26,58,50,37,54,49,43,60,60,47,52,69,70,99

InterPro domains:
  IPR003594 Histidine kinase/HSP90-like ATPase domain [PF02518] (558-662)
  IPR003594 Histidine kinase/HSP90-like ATPase domain [SM00387] (553-663)
  IPR003661 Signal transduction histidine kinase, dimerisation/phosphoacceptor domain [PF00512] (443-501)
  IPR003661 Signal transduction histidine kinase, dimerisation/phosphoacceptor domain [SM00388] (442-505)
  IPR003661 Signal transduction histidine kinase, dimerisation/phosphoacceptor domain [cd00082] (440-501)
  IPR004358 Signal transduction histidine kinase-related protein, C-terminal [PR00344] (590-604)
  IPR004358 Signal transduction histidine kinase-related protein, C-terminal [PR00344] (608-618)
  IPR004358 Signal transduction histidine kinase-related protein, C-terminal [PR00344] (623-641)
  IPR004358 Signal transduction histidine kinase-related protein, C-terminal [PR00344] (647-660)
  IPR005467 Histidine kinase domain [PS50109] (449-663)
  IPR011622 7TM-DISM receptor, extracellular domain, type 2 [PF07696] (35-168)
  IPR011623 7TM-DISM receptor, extracellular domain, type 1 [PF07695] (179-385)
  IPR036097 Signal transduction histidine kinase, dimerisation/phosphoacceptor domain superfamily [SSF47384] (436-501)
  IPR036890 Histidine kinase/HSP90-like ATPase superfamily [G3DSA:3.30.565.10] (516-663)
  IPR036890 Histidine kinase/HSP90-like ATPase superfamily [SSF55874] (517-663)
  IPR050736 Sensor Histidine Kinase Regulatory [PTHR43711] (417-664)

Secondary structure (DSSP, 8-state):
-TTGGG------------PPPEEP-SSSEEE-SSSEEEEEETTS---GGGGGSHHHHHH-EEESSS-B--S-SSEEEEEEEEEB-TTS-SEEEEEEE-TT--EEEEEEE-TTS-EEEEEESTTS-GGGSSS-SSS-EEEEE--BT-EEEEEEEEE-SS--B-EEEEE-HHHHHHHHHHHHHHHHHHHHHHHHHHHHHHHHHHHH--HHHHHHHHHHHHHHHHHHHHTTHIIIII-TT-HHHHHHHHHHHHHHHHHHHHHHHHHHTTTTSGGGHHHHHHHHHHHHHHHHHHHHIIIII--TTHHHHHHHHHHHHHHHHHHHHHHHHHTT-HHHHHHHHHHHHHHHHHHHHHHHHHTSS---HHHHHHHHHHHHHHHHHHHHHHHHHHHHHHHHHHHHHHHHHHHHHHHHHHHHHHHHHHHHHHHHHHHHHHHHHHHHHHHHHHHHHHHHHHHHHHHHHHHHHHHHHHHHHHTGGG--HHHHHHHHHHHHHHHHHHHHIIIIISHHHHHHHHS----EEE-HHHHHHHHHHHHHHH-SS-EEEEEEEES-S-EEE-HHHHHHHHHHHHHHHHHHS-TT-EEEEEEEEETTEEEEEEEE-SS---TTTGGGTTSTT---TT--S----S-HHHHHHHHHHHTT-EEEEEE-TTS-EEEEEEEES-HHHHHHHHHHHHHHGGG-/--SGGG-----------PPPPEEP-SSSEEE-SSSEEEEEETTS---GGGGGSHHHHHH-EEESSS-B--S-SSEEEEEEEEEB-TTS-SEEEEEEE-TT--EEEEEEE-TTS-EEEEEESTTS-GGGSSS-SSS-EEEEE--BT-EEEEEEEEE-SS--B-EEEEE-HHHHHHHHHHHHHHHHHHHHHHHHHHHHHHHHHHHH--HHHHHHHHHHHHHHHHHHHHTTHIIIII-TT-HHHHHHHHHHHHHHHHHHHHHHHHHHTTTTSGGGHHHHHHHHHHHHHHHHHHHHIIIII--TTHHHHHHHHHHHHHHHHHHHHHHHHHTT-HHHHHHHHHHHHHHHHHHHHHHHHHTSS---HHHHHHHHHHHHHHHHHHHHHHHHHHHHHHHHHHHHHHHHHHHHHHHHHHHHHHHHHHHHHHHHHHHHHHHHHHHHHHHHHHHHHHHHHHHHHHHHHHHHHHHHHHHHHHTGGG--HHHHHHHHHHHHHHHHHHHHIIIIISHHHHHHHHS----EEE-HHHHHHHHHHHHHHH-SS-EEEEEEEES-S-EEE-HHHHHHHHHHHHHHHHHHS-TT-EEEEEEEEETTEEEEEEEE-SS---TTTGGGTTSTT---TT--S----S-HHHHHHHHHHTTT-EEEEEE-TTS-EEEEEEEES-HHHHHHHHHHHHHHTT--